Protein AF-0000000084928001 (afdb_homodimer)

Structure (mmCIF, N/CA/C/O backbone):
data_AF-0000000084928001-model_v1
#
loop_
_entity.id
_entity.type
_entity.pdbx_description
1 polymer 'Phenylacetate-coenzyme A ligase'
#
loop_
_atom_site.group_PDB
_atom_site.id
_atom_site.type_symbol
_atom_site.label_atom_id
_atom_site.label_alt_id
_atom_site.label_comp_id
_atom_site.label_asym_id
_atom_site.label_entity_id
_atom_site.label_seq_id
_atom_site.pdbx_PDB_ins_code
_atom_site.Cartn_x
_atom_site.Cartn_y
_atom_site.Cartn_z
_atom_site.occupancy
_atom_site.B_iso_or_equiv
_atom_site.auth_seq_id
_atom_site.auth_comp_id
_atom_site.auth_asym_id
_atom_site.auth_atom_id
_atom_site.pdbx_PDB_model_num
ATOM 1 N N . MET A 1 1 ? 18.047 -21.062 4.082 1 87.44 1 MET A N 1
ATOM 2 C CA . MET A 1 1 ? 17.719 -20.922 5.5 1 87.44 1 MET A CA 1
ATOM 3 C C . MET A 1 1 ? 16.328 -21.438 5.793 1 87.44 1 MET A C 1
ATOM 5 O O . MET A 1 1 ? 15.391 -21.172 5.039 1 87.44 1 MET A O 1
ATOM 9 N N . ILE A 1 2 ? 16.281 -22.359 6.77 1 96 2 ILE A N 1
ATOM 10 C CA . ILE A 1 2 ? 14.984 -22.828 7.254 1 96 2 ILE A CA 1
ATOM 11 C C . ILE A 1 2 ? 14.422 -21.812 8.258 1 96 2 ILE A C 1
ATOM 13 O O . ILE A 1 2 ? 15.047 -21.547 9.289 1 96 2 ILE A O 1
ATOM 17 N N . TRP A 1 3 ? 13.297 -21.234 7.992 1 97.62 3 TRP A N 1
ATOM 18 C CA . TRP A 1 3 ? 12.695 -20.188 8.805 1 97.62 3 TRP A CA 1
ATOM 19 C C . TRP A 1 3 ? 11.898 -20.781 9.961 1 97.62 3 TRP A C 1
ATOM 21 O O . TRP A 1 3 ? 11.961 -20.266 11.086 1 97.62 3 TRP A O 1
ATOM 31 N N . SER A 1 4 ? 11.195 -21.844 9.68 1 97.44 4 SER A N 1
ATOM 32 C CA . SER A 1 4 ? 10.281 -22.438 10.641 1 97.44 4 SER A CA 1
ATOM 33 C C . SER A 1 4 ? 10.477 -23.953 10.719 1 97.44 4 SER A C 1
ATOM 35 O O . SER A 1 4 ? 10.688 -24.609 9.695 1 97.44 4 SER A O 1
ATOM 37 N N . GLU A 1 5 ? 10.266 -24.5 11.836 1 96.94 5 GLU A N 1
ATOM 38 C CA . GLU A 1 5 ? 10.375 -25.938 12.023 1 96.94 5 GLU A CA 1
ATOM 39 C C . GLU A 1 5 ? 9.297 -26.688 11.242 1 96.94 5 GLU A C 1
ATOM 41 O O . GLU A 1 5 ? 9.484 -27.844 10.883 1 96.94 5 GLU A O 1
ATOM 46 N N . TYR A 1 6 ? 8.266 -26.016 10.906 1 97.56 6 TYR A N 1
ATOM 47 C CA . TYR A 1 6 ? 7.16 -26.625 10.18 1 97.56 6 TYR A CA 1
ATOM 48 C C . TYR A 1 6 ? 7.555 -26.938 8.742 1 97.56 6 TYR A C 1
ATOM 50 O O . TYR A 1 6 ? 6.859 -27.672 8.047 1 97.56 6 TYR A O 1
ATOM 58 N N . GLU A 1 7 ? 8.672 -26.391 8.336 1 98 7 GLU A N 1
ATOM 59 C CA . GLU A 1 7 ? 9.125 -26.625 6.961 1 98 7 GLU A CA 1
ATOM 60 C C . GLU A 1 7 ? 9.883 -27.938 6.836 1 98 7 GLU A C 1
ATOM 62 O O . GLU A 1 7 ? 10.242 -28.344 5.734 1 98 7 GLU A O 1
ATOM 67 N N . LYS A 1 8 ? 10.109 -28.641 8.023 1 97.12 8 LYS A N 1
ATOM 68 C CA . LYS A 1 8 ? 10.93 -29.844 8.023 1 97.12 8 LYS A CA 1
ATOM 69 C C . LYS A 1 8 ? 10.203 -31.016 8.672 1 97.12 8 LYS A C 1
ATOM 71 O O . LYS A 1 8 ? 10.828 -31.938 9.188 1 97.12 8 LYS A O 1
ATOM 76 N N . LEU A 1 9 ? 8.953 -30.984 8.695 1 97.62 9 LEU A N 1
ATOM 77 C CA . LEU A 1 9 ? 8.172 -32.094 9.234 1 97.62 9 LEU A CA 1
ATOM 78 C C . LEU A 1 9 ? 8.227 -33.312 8.305 1 97.62 9 LEU A C 1
ATOM 80 O O . LEU A 1 9 ? 8.32 -33.156 7.082 1 97.62 9 LEU A O 1
ATOM 84 N N . ASN A 1 10 ? 8.203 -34.469 8.883 1 96.5 10 ASN A N 1
ATOM 85 C CA . ASN A 1 10 ? 8.07 -35.594 7.996 1 96.5 10 ASN A CA 1
ATOM 86 C C . ASN A 1 10 ? 6.625 -35.781 7.527 1 96.5 10 ASN A C 1
ATOM 88 O O . ASN A 1 10 ? 5.719 -35.125 8.023 1 96.5 10 ASN A O 1
ATOM 92 N N . ARG A 1 11 ? 6.449 -36.656 6.652 1 97 11 ARG A N 1
ATOM 93 C CA . ARG A 1 11 ? 5.156 -36.781 5.992 1 97 11 ARG A CA 1
ATOM 94 C C . ARG A 1 11 ? 4.066 -37.156 6.992 1 97 11 ARG A C 1
ATOM 96 O O . ARG A 1 11 ? 2.959 -36.625 6.945 1 97 11 ARG A O 1
ATOM 103 N N . LYS A 1 12 ? 4.359 -38.062 7.895 1 97.19 12 LYS A N 1
ATOM 104 C CA . LYS A 1 12 ? 3.389 -38.5 8.898 1 97.19 12 LYS A CA 1
ATOM 105 C C . LYS A 1 12 ? 2.977 -37.312 9.789 1 97.19 12 LYS A C 1
ATOM 107 O O . LYS A 1 12 ? 1.793 -37.156 10.086 1 97.19 12 LYS A O 1
ATOM 112 N N . GLN A 1 13 ? 3.961 -36.562 10.195 1 98 13 GLN A N 1
ATOM 113 C CA . GLN A 1 13 ? 3.701 -35.375 11.016 1 98 13 GLN A CA 1
ATOM 114 C C . GLN A 1 13 ? 2.816 -34.375 10.281 1 98 13 GLN A C 1
ATOM 116 O O . GLN A 1 13 ? 1.891 -33.812 10.867 1 98 13 GLN A O 1
ATOM 121 N N . TYR A 1 14 ? 3.098 -34.125 9 1 97.69 14 TYR A N 1
ATOM 122 C CA . TYR A 1 14 ? 2.268 -33.25 8.18 1 97.69 14 TYR A CA 1
ATOM 123 C C . TYR A 1 14 ? 0.829 -33.75 8.133 1 97.69 14 TYR A C 1
ATOM 125 O O . TYR A 1 14 ? -0.108 -32.969 8.359 1 97.69 14 TYR A O 1
ATOM 133 N N . GLU A 1 15 ? 0.684 -35.031 7.883 1 97.75 15 GLU A N 1
ATOM 134 C CA . GLU A 1 15 ? -0.652 -35.594 7.719 1 97.75 15 GLU A CA 1
ATOM 135 C C . GLU A 1 15 ? -1.46 -35.469 9.008 1 97.75 15 GLU A C 1
ATOM 137 O O . GLU A 1 15 ? -2.656 -35.188 8.977 1 97.75 15 GLU A O 1
ATOM 142 N N . GLU A 1 16 ? -0.803 -35.75 10.117 1 98.38 16 GLU A N 1
ATOM 143 C CA . GLU A 1 16 ? -1.472 -35.625 11.406 1 98.38 16 GLU A CA 1
ATOM 144 C C . GLU A 1 16 ? -1.896 -34.188 11.68 1 98.38 16 GLU A C 1
ATOM 146 O O . GLU A 1 16 ? -3.021 -33.938 12.109 1 98.38 16 GLU A O 1
ATOM 151 N N . LEU A 1 17 ? -0.96 -33.281 11.406 1 98.56 17 LEU A N 1
ATOM 152 C CA . LEU A 1 17 ? -1.235 -31.859 11.594 1 98.56 17 LEU A CA 1
ATOM 153 C C . LEU A 1 17 ? -2.355 -31.406 10.664 1 98.56 17 LEU A C 1
ATOM 155 O O . LEU A 1 17 ? -3.254 -30.672 11.086 1 98.56 17 LEU A O 1
ATOM 159 N N . GLN A 1 18 ? -2.287 -31.797 9.438 1 98.81 18 GLN A N 1
ATOM 160 C CA . GLN A 1 18 ? -3.279 -31.438 8.438 1 98.81 18 GLN A CA 1
ATOM 161 C C . GLN A 1 18 ? -4.664 -31.953 8.812 1 98.81 18 GLN A C 1
ATOM 163 O O . GLN A 1 18 ? -5.66 -31.25 8.672 1 98.81 18 GLN A O 1
ATOM 168 N N . LEU A 1 19 ? -4.699 -33.156 9.289 1 98.81 19 LEU A N 1
ATOM 169 C CA . LEU A 1 19 ? -5.98 -33.75 9.68 1 98.81 19 LEU A CA 1
ATOM 170 C C . LEU A 1 19 ? -6.586 -32.969 10.852 1 98.81 19 LEU A C 1
ATOM 172 O O . LEU A 1 19 ? -7.777 -32.656 10.836 1 98.81 19 LEU A O 1
ATOM 176 N N . GLU A 1 20 ? -5.785 -32.719 11.844 1 98.81 20 GLU A N 1
ATOM 177 C CA . GLU A 1 20 ? -6.25 -31.984 13.016 1 98.81 20 GLU A CA 1
ATOM 178 C C . GLU A 1 20 ? -6.828 -30.625 12.609 1 98.81 20 GLU A C 1
ATOM 180 O O . GLU A 1 20 ? -7.926 -30.266 13.039 1 98.81 20 GLU A O 1
ATOM 185 N N . ARG A 1 21 ? -6.137 -29.922 11.781 1 98.88 21 ARG A N 1
ATOM 186 C CA . ARG A 1 21 ? -6.527 -28.578 11.367 1 98.88 21 ARG A CA 1
ATOM 187 C C . ARG A 1 21 ? -7.723 -28.625 10.422 1 98.88 21 ARG A C 1
ATOM 189 O O . ARG A 1 21 ? -8.594 -27.766 10.469 1 98.88 21 ARG A O 1
ATOM 196 N N . LEU A 1 22 ? -7.75 -29.641 9.57 1 98.81 22 LEU A N 1
ATOM 197 C CA . LEU A 1 22 ? -8.883 -29.828 8.672 1 98.81 22 LEU A CA 1
ATOM 198 C C . LEU A 1 22 ? -10.172 -30.031 9.453 1 98.81 22 LEU A C 1
ATOM 200 O O . LEU A 1 22 ? -11.195 -29.422 9.156 1 98.81 22 LEU A O 1
ATOM 204 N N . LYS A 1 23 ? -10.117 -30.859 10.461 1 98.81 23 LYS A N 1
ATOM 205 C CA . LYS A 1 23 ? -11.297 -31.141 11.281 1 98.81 23 LYS A CA 1
ATOM 206 C C . LYS A 1 23 ? -11.82 -29.859 11.93 1 98.81 23 LYS A C 1
ATOM 208 O O . LYS A 1 23 ? -13.023 -29.594 11.906 1 98.81 23 LYS A O 1
ATOM 213 N N . ARG A 1 24 ? -10.93 -29.078 12.438 1 98.69 24 ARG A N 1
ATOM 214 C CA . ARG A 1 24 ? -11.312 -27.828 13.078 1 98.69 24 ARG A CA 1
ATOM 215 C C . ARG A 1 24 ? -11.945 -26.875 12.07 1 98.69 24 ARG A C 1
ATOM 217 O O . ARG A 1 24 ? -12.938 -26.203 12.375 1 98.69 24 ARG A O 1
ATOM 224 N N . THR A 1 25 ? -11.352 -26.797 10.914 1 98.81 25 THR A N 1
ATOM 225 C CA . THR A 1 25 ? -11.844 -25.891 9.883 1 98.81 25 THR A CA 1
ATOM 226 C C . THR A 1 25 ? -13.219 -26.328 9.383 1 98.81 25 THR A C 1
ATOM 228 O O . THR A 1 25 ? -14.117 -25.5 9.211 1 98.81 25 THR A O 1
ATOM 231 N N . VAL A 1 26 ? -13.383 -27.609 9.148 1 98.81 26 VAL A N 1
ATOM 232 C CA . VAL A 1 26 ? -14.656 -28.141 8.672 1 98.81 26 VAL A CA 1
ATOM 233 C C . VAL A 1 26 ? -15.758 -27.859 9.688 1 98.81 26 VAL A C 1
ATOM 235 O O . VAL A 1 26 ? -16.859 -27.453 9.328 1 98.81 26 VAL A O 1
ATOM 238 N N . GLU A 1 27 ? -15.469 -28.047 10.945 1 98.75 27 GLU A N 1
ATOM 239 C CA . GLU A 1 27 ? -16.422 -27.734 12.008 1 98.75 27 GLU A CA 1
ATOM 240 C C . GLU A 1 27 ? -16.766 -26.25 12 1 98.75 27 GLU A C 1
ATOM 242 O O . GLU A 1 27 ? -17.938 -25.875 12.102 1 98.75 27 GLU A O 1
ATOM 247 N N . ARG A 1 28 ? -15.789 -25.438 11.883 1 98.44 28 ARG A N 1
ATOM 248 C CA . ARG A 1 28 ? -15.969 -24 11.906 1 98.44 28 ARG A CA 1
ATOM 249 C C . ARG A 1 28 ? -16.875 -23.547 10.773 1 98.44 28 ARG A C 1
ATOM 251 O O . ARG A 1 28 ? -17.812 -22.766 10.992 1 98.44 28 ARG A O 1
ATOM 258 N N . VAL A 1 29 ? -16.578 -23.984 9.539 1 98.75 29 VAL A N 1
ATOM 259 C CA . VAL A 1 29 ? -17.344 -23.484 8.406 1 98.75 29 VAL A CA 1
ATOM 260 C C . VAL A 1 29 ? -18.766 -24.031 8.445 1 98.75 29 VAL A C 1
ATOM 262 O O . VAL A 1 29 ? -19.719 -23.359 8.055 1 98.75 29 VAL A O 1
ATOM 265 N N . TYR A 1 30 ? -18.922 -25.281 8.898 1 98.75 30 TYR A N 1
ATOM 266 C CA . TYR A 1 30 ? -20.266 -25.859 9.031 1 98.75 30 TYR A CA 1
ATOM 267 C C . TYR A 1 30 ? -21.094 -25.078 10.031 1 98.75 30 TYR A C 1
ATOM 269 O O . TYR A 1 30 ? -22.281 -24.828 9.797 1 98.75 30 TYR A O 1
ATOM 277 N N . GLU A 1 31 ? -20.5 -24.656 11.086 1 98.56 31 GLU A N 1
ATOM 278 C CA . GLU A 1 31 ? -21.203 -23.984 12.164 1 98.56 31 GLU A CA 1
ATOM 279 C C . GLU A 1 31 ? -21.484 -22.516 11.82 1 98.56 31 GLU A C 1
ATOM 281 O O . GLU A 1 31 ? -22.547 -21.984 12.156 1 98.56 31 GLU A O 1
ATOM 286 N N . ASN A 1 32 ? -20.578 -21.875 11.141 1 98.62 32 ASN A N 1
ATOM 287 C CA . ASN A 1 32 ? -20.625 -20.422 11.102 1 98.62 32 ASN A CA 1
ATOM 288 C C . ASN A 1 32 ? -20.953 -19.906 9.711 1 98.62 32 ASN A C 1
ATOM 290 O O . ASN A 1 32 ? -21.281 -18.734 9.539 1 98.62 32 ASN A O 1
ATOM 294 N N . VAL A 1 33 ? -20.859 -20.734 8.68 1 98.81 33 VAL A N 1
ATOM 295 C CA . VAL A 1 33 ? -21.047 -20.266 7.309 1 98.81 33 VAL A CA 1
ATOM 296 C C . VAL A 1 33 ? -22.25 -20.953 6.676 1 98.81 33 VAL A C 1
ATOM 298 O O . VAL A 1 33 ? -22.141 -22.094 6.223 1 98.81 33 VAL A O 1
ATOM 301 N N . PRO A 1 34 ? -23.344 -20.219 6.512 1 98.62 34 PRO A N 1
ATOM 302 C CA . PRO A 1 34 ? -24.562 -20.812 5.969 1 98.62 34 PRO A CA 1
ATOM 303 C C . PRO A 1 34 ? -24.344 -21.484 4.617 1 98.62 34 PRO A C 1
ATOM 305 O O . PRO A 1 34 ? -24.891 -22.562 4.363 1 98.62 34 PRO A O 1
ATOM 308 N N . PHE A 1 35 ? -23.547 -20.906 3.844 1 98.56 35 PHE A N 1
ATOM 309 C CA . PHE A 1 35 ? -23.219 -21.453 2.529 1 98.56 35 PHE A CA 1
ATOM 310 C C . PHE A 1 35 ? -22.672 -22.875 2.652 1 98.56 35 PHE A C 1
ATOM 312 O O . PHE A 1 35 ? -23.141 -23.781 1.978 1 98.56 35 PHE A O 1
ATOM 319 N N . TYR A 1 36 ? -21.719 -23.078 3.48 1 98.75 36 TYR A N 1
ATOM 320 C CA . TYR A 1 36 ? -21.078 -24.391 3.639 1 98.75 36 TYR A CA 1
ATOM 321 C C . TYR A 1 36 ? -22.016 -25.375 4.328 1 98.75 36 TYR A C 1
ATOM 323 O O . TYR A 1 36 ? -22.062 -26.547 3.969 1 98.75 36 TYR A O 1
ATOM 331 N N . ARG A 1 37 ? -22.719 -24.859 5.328 1 98.69 37 ARG A N 1
ATOM 332 C CA . ARG A 1 37 ? -23.688 -25.734 5.98 1 98.69 37 ARG A CA 1
ATOM 333 C C . ARG A 1 37 ? -24.672 -26.312 4.965 1 98.69 37 ARG A C 1
ATOM 335 O O . ARG A 1 37 ? -24.906 -27.531 4.953 1 98.69 37 ARG A O 1
ATOM 342 N N . LYS A 1 38 ? -25.188 -25.453 4.148 1 98.56 38 LYS A N 1
ATOM 343 C CA . LYS A 1 38 ? -26.141 -25.891 3.125 1 98.56 38 LYS A CA 1
ATOM 344 C C . LYS A 1 38 ? -25.484 -26.891 2.164 1 98.56 38 LYS A C 1
ATOM 346 O O . LYS A 1 38 ? -26.062 -27.938 1.869 1 98.56 38 LYS A O 1
ATOM 351 N N . LYS A 1 39 ? -24.297 -26.609 1.684 1 98.12 39 LYS A N 1
ATOM 352 C CA . LYS A 1 39 ? -23.609 -27.453 0.721 1 98.12 39 LYS A CA 1
ATOM 353 C C . LYS A 1 39 ? -23.297 -28.828 1.313 1 98.12 39 LYS A C 1
ATOM 355 O O . LYS A 1 39 ? -23.406 -29.844 0.623 1 98.12 39 LYS A O 1
ATOM 360 N N . PHE A 1 40 ? -22.906 -28.828 2.58 1 98.56 40 PHE A N 1
ATOM 361 C CA . PHE A 1 40 ? -22.609 -30.078 3.264 1 98.56 40 PHE A CA 1
ATOM 362 C C . PHE A 1 40 ? -23.875 -30.906 3.436 1 98.56 40 PHE A C 1
ATOM 364 O O . PHE A 1 40 ? -23.891 -32.094 3.131 1 98.56 40 PHE A O 1
ATOM 371 N N . ASP A 1 41 ? -24.938 -30.281 3.854 1 98.44 41 ASP A N 1
ATOM 372 C CA . ASP A 1 41 ? -26.188 -30.969 4.098 1 98.44 41 ASP A CA 1
ATOM 373 C C . ASP A 1 41 ? -26.75 -31.562 2.807 1 98.44 41 ASP A C 1
ATOM 375 O O . ASP A 1 41 ? -27.328 -32.656 2.814 1 98.44 41 ASP A O 1
ATOM 379 N N . GLU A 1 42 ? -26.625 -30.859 1.791 1 98.25 42 GLU A N 1
ATOM 380 C CA . GLU A 1 42 ? -27.141 -31.281 0.498 1 98.25 42 GLU A CA 1
ATOM 381 C C . GLU A 1 42 ? -26.516 -32.594 0.063 1 98.25 42 GLU A C 1
ATOM 383 O O . GLU A 1 42 ? -27.156 -33.406 -0.631 1 98.25 42 GLU A O 1
ATOM 388 N N . ILE A 1 43 ? -25.297 -32.875 0.526 1 97.69 43 ILE A N 1
ATOM 389 C CA . ILE A 1 43 ? -24.625 -34.094 0.097 1 97.69 43 ILE A CA 1
ATOM 390 C C . ILE A 1 43 ? -24.531 -35.062 1.272 1 97.69 43 ILE A C 1
ATOM 392 O O . ILE A 1 43 ? -23.812 -36.094 1.194 1 97.69 43 ILE A O 1
ATOM 396 N N . GLY A 1 44 ? -25.078 -34.688 2.318 1 97.88 44 GLY A N 1
ATOM 397 C CA . GLY A 1 44 ? -25.172 -35.594 3.467 1 97.88 44 GLY A CA 1
ATOM 398 C C . GLY A 1 44 ? -23.875 -35.719 4.227 1 97.88 44 GLY A C 1
ATOM 399 O O . GLY A 1 44 ? -23.562 -36.781 4.762 1 97.88 44 GLY A O 1
ATOM 400 N N . VAL A 1 45 ? -23.094 -34.719 4.254 1 98.25 45 VAL A N 1
ATOM 401 C CA . VAL A 1 45 ? -21.812 -34.75 4.953 1 98.25 45 VAL A CA 1
ATOM 402 C C . VAL A 1 45 ? -21.875 -33.875 6.199 1 98.25 45 VAL A C 1
ATOM 404 O O . VAL A 1 45 ? -22.453 -32.781 6.168 1 98.25 45 VAL A O 1
ATOM 407 N N . LYS A 1 46 ? -21.359 -34.375 7.277 1 98.44 46 LYS A N 1
ATOM 408 C CA . LYS A 1 46 ? -21.219 -33.656 8.539 1 98.44 46 LYS A CA 1
ATOM 409 C C . LYS A 1 46 ? -19.766 -33.625 8.984 1 98.44 46 LYS A C 1
ATOM 411 O O . LYS A 1 46 ? -18.953 -34.438 8.547 1 98.44 46 LYS A O 1
ATOM 416 N N . PRO A 1 47 ? -19.406 -32.688 9.859 1 98.56 47 PRO A N 1
ATOM 417 C CA . PRO A 1 47 ? -18.016 -32.562 10.289 1 98.56 47 PRO A CA 1
ATOM 418 C C . PRO A 1 47 ? -17.453 -33.844 10.859 1 98.56 47 PRO A C 1
ATOM 420 O O . PRO A 1 47 ? -16.281 -34.188 10.625 1 98.56 47 PRO A O 1
ATOM 423 N N . HIS A 1 48 ? -18.266 -34.594 11.523 1 97.94 48 HIS A N 1
ATOM 424 C CA . HIS A 1 48 ? -17.781 -35.781 12.195 1 97.94 48 HIS A CA 1
ATOM 425 C C . HIS A 1 48 ? -17.469 -36.875 11.195 1 97.94 48 HIS A C 1
ATOM 427 O O . HIS A 1 48 ? -16.859 -37.906 11.547 1 97.94 48 HIS A O 1
ATOM 433 N N . HIS A 1 49 ? -17.891 -36.781 9.938 1 98.31 49 HIS A N 1
ATOM 434 C CA . HIS A 1 49 ? -17.578 -37.75 8.898 1 98.31 49 HIS A CA 1
ATOM 435 C C . HIS A 1 49 ? -16.109 -37.688 8.5 1 98.31 49 HIS A C 1
ATOM 437 O O . HIS A 1 49 ? -15.594 -38.594 7.863 1 98.31 49 HIS A O 1
ATOM 443 N N . ILE A 1 50 ? -15.398 -36.562 8.844 1 98.56 50 ILE A N 1
ATOM 444 C CA . ILE A 1 50 ? -13.969 -36.406 8.562 1 98.56 50 ILE A CA 1
ATOM 445 C C . ILE A 1 50 ? -13.164 -37.094 9.664 1 98.56 50 ILE A C 1
ATOM 447 O O . ILE A 1 50 ? -12.977 -36.531 10.75 1 98.56 50 ILE A O 1
ATOM 451 N N . LYS A 1 51 ? -12.672 -38.25 9.344 1 98.19 51 LYS A N 1
ATOM 452 C CA . LYS A 1 51 ? -11.914 -39.031 10.312 1 98.19 51 LYS A CA 1
ATOM 453 C C . LYS A 1 51 ? -10.445 -39.156 9.906 1 98.19 51 LYS A C 1
ATOM 455 O O . LYS A 1 51 ? -9.57 -39.219 10.766 1 98.19 51 LYS A O 1
ATOM 460 N N . THR A 1 52 ? -10.25 -39.25 8.641 1 97.56 52 THR A N 1
ATOM 461 C CA . THR A 1 52 ? -8.914 -39.281 8.07 1 97.56 52 THR A CA 1
ATOM 462 C C . THR A 1 52 ? -8.742 -38.188 7.031 1 97.56 52 THR A C 1
ATOM 464 O O . THR A 1 52 ? -9.711 -37.531 6.633 1 97.56 52 THR A O 1
ATOM 467 N N . LEU A 1 53 ? -7.555 -37.938 6.676 1 97 53 LEU A N 1
ATOM 468 C CA . LEU A 1 53 ? -7.27 -36.875 5.695 1 97 53 LEU A CA 1
ATOM 469 C C . LEU A 1 53 ? -7.922 -37.219 4.355 1 97 53 LEU A C 1
ATOM 471 O O . LEU A 1 53 ? -8.352 -36.312 3.639 1 97 53 LEU A O 1
ATOM 475 N N . ARG A 1 54 ? -8.031 -38.5 3.998 1 95.12 54 ARG A N 1
ATOM 476 C CA . ARG A 1 54 ? -8.617 -38.938 2.734 1 95.12 54 ARG A CA 1
ATOM 477 C C . ARG A 1 54 ? -10.094 -38.562 2.652 1 95.12 54 ARG A C 1
ATOM 479 O O . ARG A 1 54 ? -10.656 -38.469 1.56 1 95.12 54 ARG A O 1
ATOM 486 N N . ASP A 1 55 ? -10.711 -38.375 3.789 1 97.75 55 ASP A N 1
ATOM 487 C CA . ASP A 1 55 ? -12.141 -38.062 3.844 1 97.75 55 ASP A CA 1
ATOM 488 C C . ASP A 1 55 ? -12.422 -36.656 3.307 1 97.75 55 ASP A C 1
ATOM 490 O O . ASP A 1 55 ? -13.578 -36.281 3.113 1 97.75 55 ASP A O 1
ATOM 494 N N . ILE A 1 56 ? -11.336 -35.906 2.992 1 97.94 56 ILE A N 1
ATOM 495 C CA . ILE A 1 56 ? -11.523 -34.594 2.408 1 97.94 56 ILE A CA 1
ATOM 496 C C . ILE A 1 56 ? -12.289 -34.719 1.089 1 97.94 56 ILE A C 1
ATOM 498 O O . ILE A 1 56 ? -13.008 -33.781 0.695 1 97.94 56 ILE A O 1
ATOM 502 N N . ARG A 1 57 ? -12.18 -35.875 0.45 1 96.19 57 ARG A N 1
ATOM 503 C CA . ARG A 1 57 ? -12.82 -36.094 -0.837 1 96.19 57 ARG A CA 1
ATOM 504 C C . ARG A 1 57 ? -14.344 -36.062 -0.703 1 96.19 57 ARG A C 1
ATOM 506 O O . ARG A 1 57 ? -15.055 -35.938 -1.7 1 96.19 57 ARG A O 1
ATOM 513 N N . LEU A 1 58 ? -14.836 -36.219 0.527 1 97.06 58 LEU A N 1
ATOM 514 C CA . LEU A 1 58 ? -16.281 -36.188 0.775 1 97.06 58 LEU A CA 1
ATOM 515 C C . LEU A 1 58 ? -16.812 -34.75 0.709 1 97.06 58 LEU A C 1
ATOM 517 O O . LEU A 1 58 ? -18.016 -34.562 0.574 1 97.06 58 LEU A O 1
ATOM 521 N N . LEU A 1 59 ? -15.945 -33.812 0.903 1 98.56 59 LEU A N 1
ATOM 522 C CA . LEU A 1 59 ? -16.344 -32.438 0.968 1 98.56 59 LEU A CA 1
ATOM 523 C C . LEU A 1 59 ? -16.547 -31.844 -0.431 1 98.56 59 LEU A C 1
ATOM 525 O O . LEU A 1 59 ? -15.852 -32.25 -1.372 1 98.56 59 LEU A O 1
ATOM 529 N N . PRO A 1 60 ? -17.469 -30.953 -0.591 1 98.12 60 PRO A N 1
ATOM 530 C CA . PRO A 1 60 ? -17.719 -30.359 -1.9 1 98.12 60 PRO A CA 1
ATOM 531 C C . PRO A 1 60 ? -16.641 -29.359 -2.309 1 98.12 60 PRO A C 1
ATOM 533 O O . PRO A 1 60 ? -15.875 -28.875 -1.458 1 98.12 60 PRO A O 1
ATOM 536 N N . PHE A 1 61 ? -16.578 -29.047 -3.58 1 98.62 61 PHE A N 1
ATOM 537 C CA . PHE A 1 61 ? -15.695 -28 -4.082 1 98.62 61 PHE A CA 1
ATOM 538 C C . PHE A 1 61 ? -16.281 -26.625 -3.816 1 98.62 61 PHE A C 1
ATOM 540 O O . PHE A 1 61 ? -17.5 -26.469 -3.703 1 98.62 61 PHE A O 1
ATOM 547 N N . THR A 1 62 ? -15.484 -25.688 -3.627 1 98.69 62 THR A N 1
ATOM 548 C CA . THR A 1 62 ? -15.812 -24.266 -3.666 1 98.69 62 THR A CA 1
ATOM 549 C C . THR A 1 62 ? -15.242 -23.625 -4.922 1 98.69 62 THR A C 1
ATOM 551 O O . THR A 1 62 ? -14.094 -23.891 -5.297 1 98.69 62 THR A O 1
ATOM 554 N N . THR A 1 63 ? -16.016 -22.781 -5.598 1 96.81 63 THR A N 1
ATOM 555 C CA . THR A 1 63 ? -15.578 -22.141 -6.84 1 96.81 63 THR A CA 1
ATOM 556 C C . THR A 1 63 ? -15.602 -20.625 -6.707 1 96.81 63 THR A C 1
ATOM 558 O O . THR A 1 63 ? -16.125 -20.094 -5.73 1 96.81 63 THR A O 1
ATOM 561 N N . LYS A 1 64 ? -15.039 -20.016 -7.652 1 93.62 64 LYS A N 1
ATOM 562 C CA . LYS A 1 64 ? -15.047 -18.562 -7.688 1 93.62 64 LYS A CA 1
ATOM 563 C C . LYS A 1 64 ? -16.469 -18.016 -7.77 1 93.62 64 LYS A C 1
ATOM 565 O O . LYS A 1 64 ? -16.781 -16.984 -7.191 1 93.62 64 LYS A O 1
ATOM 570 N N . ASP A 1 65 ? -17.297 -18.656 -8.492 1 93 65 ASP A N 1
ATOM 571 C CA . ASP A 1 65 ? -18.703 -18.25 -8.594 1 93 65 ASP A CA 1
ATOM 572 C C . ASP A 1 65 ? -19.391 -18.297 -7.227 1 93 65 ASP A C 1
ATOM 574 O O . ASP A 1 65 ? -20.234 -17.469 -6.922 1 93 65 ASP A O 1
ATOM 578 N N . ASP A 1 66 ? -19.016 -19.312 -6.461 1 96.69 66 ASP A N 1
ATOM 579 C CA . ASP A 1 66 ? -19.531 -19.359 -5.102 1 96.69 66 ASP A CA 1
ATOM 580 C C . ASP A 1 66 ? -19.172 -18.109 -4.316 1 96.69 66 ASP A C 1
ATOM 582 O O . ASP A 1 66 ? -19.984 -17.578 -3.557 1 96.69 66 ASP A O 1
ATOM 586 N N . LEU A 1 67 ? -17.953 -17.672 -4.484 1 96.5 67 LEU A N 1
ATOM 587 C CA . LEU A 1 67 ? -17.5 -16.453 -3.805 1 96.5 67 LEU A CA 1
ATOM 588 C C . LEU A 1 67 ? -18.312 -15.25 -4.273 1 96.5 67 LEU A C 1
ATOM 590 O O . LEU A 1 67 ? -18.75 -14.438 -3.461 1 96.5 67 LEU A O 1
ATOM 594 N N . ARG A 1 68 ? -18.516 -15.164 -5.535 1 92.38 68 ARG A N 1
ATOM 595 C CA . ARG A 1 68 ? -19.266 -14.039 -6.105 1 92.38 68 ARG A CA 1
ATOM 596 C C . ARG A 1 68 ? -20.703 -14.031 -5.617 1 92.38 68 ARG A C 1
ATOM 598 O O . ARG A 1 68 ? -21.266 -12.969 -5.336 1 92.38 68 ARG A O 1
ATOM 605 N N . GLU A 1 69 ? -21.281 -15.18 -5.512 1 94.31 69 GLU A N 1
ATOM 606 C CA . GLU A 1 69 ? -22.672 -15.32 -5.105 1 94.31 69 GLU A CA 1
ATOM 607 C C . GLU A 1 69 ? -22.859 -14.969 -3.631 1 94.31 69 GLU A C 1
ATOM 609 O O . GLU A 1 69 ? -23.969 -14.727 -3.18 1 94.31 69 GLU A O 1
ATOM 614 N N . ASN A 1 70 ? -21.766 -14.961 -2.902 1 96.5 70 ASN A N 1
ATOM 615 C CA . ASN A 1 70 ? -21.828 -14.672 -1.475 1 96.5 70 ASN A CA 1
ATOM 616 C C . ASN A 1 70 ? -21.172 -13.336 -1.142 1 96.5 70 ASN A C 1
ATOM 618 O O . ASN A 1 70 ? -20.781 -13.102 0.002 1 96.5 70 ASN A O 1
ATOM 622 N N . TYR A 1 71 ? -21.078 -12.523 -2.178 1 94.81 71 TYR A N 1
ATOM 623 C CA . TYR A 1 71 ? -20.531 -11.18 -2.049 1 94.81 71 TYR A CA 1
ATOM 624 C C . TYR A 1 71 ? -21.422 -10.32 -1.145 1 94.81 71 TYR A C 1
ATOM 626 O O . TYR A 1 71 ? -22.641 -10.336 -1.271 1 94.81 71 TYR A O 1
ATOM 634 N N . PRO A 1 72 ? -20.766 -9.539 -0.227 1 95.69 72 PRO A N 1
ATOM 635 C CA . PRO A 1 72 ? -19.344 -9.398 0.013 1 95.69 72 PRO A CA 1
ATOM 636 C C . PRO A 1 72 ? -18.844 -10.266 1.167 1 95.69 72 PRO A C 1
ATOM 638 O O . PRO A 1 72 ? -17.656 -10.625 1.208 1 95.69 72 PRO A O 1
ATOM 641 N N . TYR A 1 73 ? -19.781 -10.664 2.176 1 97.56 73 TYR A N 1
ATOM 642 C CA . TYR A 1 73 ? -19.234 -11.219 3.412 1 97.56 73 TYR A CA 1
ATOM 643 C C . TYR A 1 73 ? -19.875 -12.57 3.721 1 97.56 73 TYR A C 1
ATOM 645 O O . TYR A 1 73 ? -19.641 -13.141 4.793 1 97.56 73 TYR A O 1
ATOM 653 N N . GLY A 1 74 ? -20.547 -13.125 2.75 1 97.81 74 GLY A N 1
ATOM 654 C CA . GLY A 1 74 ? -21.344 -14.32 2.986 1 97.81 74 GLY A CA 1
ATOM 655 C C . GLY A 1 74 ? -20.516 -15.531 3.322 1 97.81 74 GLY A C 1
ATOM 656 O O . GLY A 1 74 ? -21.031 -16.516 3.854 1 97.81 74 GLY A O 1
ATOM 657 N N . LEU A 1 75 ? -19.219 -15.477 3.059 1 98.38 75 LEU A N 1
ATOM 658 C CA . LEU A 1 75 ? -18.359 -16.625 3.295 1 98.38 75 LEU A CA 1
ATOM 659 C C . LEU A 1 75 ? -17.484 -16.422 4.516 1 98.38 75 LEU A C 1
ATOM 661 O O . LEU A 1 75 ? -16.641 -17.266 4.84 1 98.38 75 LEU A O 1
ATOM 665 N N . PHE A 1 76 ? -17.625 -15.289 5.18 1 98.62 76 PHE A N 1
ATOM 666 C CA . PHE A 1 76 ? -16.859 -15.07 6.398 1 98.62 76 PHE A CA 1
ATOM 667 C C . PHE A 1 76 ? -17.297 -16.016 7.504 1 98.62 76 PHE A C 1
ATOM 669 O O . PHE A 1 76 ? -18.5 -16.234 7.688 1 98.62 76 PHE A O 1
ATOM 676 N N . SER A 1 77 ? -16.359 -16.578 8.195 1 98.75 77 SER A N 1
ATOM 677 C CA . SER A 1 77 ? -16.688 -17.547 9.25 1 98.75 77 SER A CA 1
ATOM 678 C C . SER A 1 77 ? -16.609 -16.891 10.625 1 98.75 77 SER A C 1
ATOM 680 O O . SER A 1 77 ? -16.703 -17.578 11.648 1 98.75 77 SER A O 1
ATOM 682 N N . VAL A 1 78 ? -16.328 -15.609 10.742 1 98.31 78 VAL A N 1
ATOM 683 C CA . VAL A 1 78 ? -16.312 -14.812 11.961 1 98.31 78 VAL A CA 1
ATOM 684 C C . VAL A 1 78 ? -17.078 -13.516 11.734 1 98.31 78 VAL A C 1
ATOM 686 O O . VAL A 1 78 ? -17.297 -13.102 10.586 1 98.31 78 VAL A O 1
ATOM 689 N N . PRO A 1 79 ? -17.531 -12.938 12.82 1 97.06 79 PRO A N 1
ATOM 690 C CA . PRO A 1 79 ? -18.172 -11.625 12.656 1 97.06 79 PRO A CA 1
ATOM 691 C C . PRO A 1 79 ? -17.219 -10.578 12.086 1 97.06 79 PRO A C 1
ATOM 693 O O . PRO A 1 79 ? -16 -10.672 12.281 1 97.06 79 PRO A O 1
ATOM 696 N N . LEU A 1 80 ? -17.734 -9.641 11.422 1 96.06 80 LEU A N 1
ATOM 697 C CA . LEU A 1 80 ? -16.953 -8.586 10.781 1 96.06 80 LEU A CA 1
ATOM 698 C C . LEU A 1 80 ? -16.078 -7.879 11.805 1 96.06 80 LEU A C 1
ATOM 700 O O . LEU A 1 80 ? -14.969 -7.438 11.477 1 96.06 80 LEU A O 1
ATOM 704 N N . SER A 1 81 ? -16.469 -7.824 13.031 1 95.5 81 SER A N 1
ATOM 705 C CA . SER A 1 81 ? -15.727 -7.148 14.094 1 95.5 81 SER A CA 1
ATOM 706 C C . SER A 1 81 ? -14.398 -7.844 14.367 1 95.5 81 SER A C 1
ATOM 708 O O . SER A 1 81 ? -13.516 -7.277 15.016 1 95.5 81 SER A O 1
ATOM 710 N N . LYS A 1 82 ? -14.266 -9.062 13.836 1 97.75 82 LYS A N 1
ATOM 711 C CA . LYS A 1 82 ? -13.023 -9.805 14.031 1 97.75 82 LYS A CA 1
ATOM 712 C C . LYS A 1 82 ? -12.117 -9.703 12.805 1 97.75 82 LYS A C 1
ATOM 714 O O . LYS A 1 82 ? -10.977 -10.164 12.836 1 97.75 82 LYS A O 1
ATOM 719 N N . ILE A 1 83 ? -12.672 -9.102 11.734 1 98.44 83 ILE A N 1
ATOM 720 C CA . ILE A 1 83 ? -11.898 -8.898 10.508 1 98.44 83 ILE A CA 1
ATOM 721 C C . ILE A 1 83 ? -11.109 -7.59 10.602 1 98.44 83 ILE A C 1
ATOM 723 O O . ILE A 1 83 ? -11.688 -6.531 10.867 1 98.44 83 ILE A O 1
ATOM 727 N N . VAL A 1 84 ? -9.805 -7.613 10.32 1 98.44 84 VAL A N 1
ATOM 728 C CA . VAL A 1 84 ? -9 -6.41 10.469 1 98.44 84 VAL A CA 1
ATOM 729 C C . VAL A 1 84 ? -8.555 -5.91 9.094 1 98.44 84 VAL A C 1
ATOM 731 O O . VAL A 1 84 ? -8.07 -4.781 8.961 1 98.44 84 VAL A O 1
ATOM 734 N N . ARG A 1 85 ? -8.719 -6.781 8.086 1 98.44 85 ARG A N 1
ATOM 735 C CA . ARG A 1 85 ? -8.305 -6.41 6.73 1 98.44 85 ARG A CA 1
ATOM 736 C C . ARG A 1 85 ? -9.234 -7.023 5.688 1 98.44 85 ARG A C 1
ATOM 738 O O . ARG A 1 85 ? -9.672 -8.164 5.84 1 98.44 85 ARG A O 1
ATOM 745 N N . ILE A 1 86 ? -9.586 -6.266 4.707 1 98.5 86 ILE A N 1
ATOM 746 C CA . ILE A 1 86 ? -10.383 -6.754 3.59 1 98.5 86 ILE A CA 1
ATOM 747 C C . ILE A 1 86 ? -9.664 -6.461 2.275 1 98.5 86 ILE A C 1
ATOM 749 O O . ILE A 1 86 ? -9.164 -5.352 2.068 1 98.5 86 ILE A O 1
ATOM 753 N N . HIS A 1 87 ? -9.484 -7.398 1.473 1 97.88 87 HIS A N 1
ATOM 754 C CA . HIS A 1 87 ? -8.992 -7.258 0.106 1 97.88 87 HIS A CA 1
ATOM 755 C C . HIS A 1 87 ? -10.023 -7.75 -0.903 1 97.88 87 HIS A C 1
ATOM 757 O O . HIS A 1 87 ? -11.039 -8.344 -0.524 1 97.88 87 HIS A O 1
ATOM 763 N N . ALA A 1 88 ? -9.797 -7.402 -2.141 1 94.06 88 ALA A N 1
ATOM 764 C CA . ALA A 1 88 ? -10.727 -7.809 -3.195 1 94.06 88 ALA A CA 1
ATOM 765 C C . ALA A 1 88 ? -10 -7.941 -4.535 1 94.06 88 ALA A C 1
ATOM 767 O O . ALA A 1 88 ? -8.945 -7.348 -4.738 1 94.06 88 ALA A O 1
ATOM 768 N N . SER A 1 89 ? -10.578 -8.805 -5.352 1 81.62 89 SER A N 1
ATOM 769 C CA . SER A 1 89 ? -10.023 -8.938 -6.695 1 81.62 89 SER A CA 1
ATOM 770 C C . SER A 1 89 ? -10.32 -7.699 -7.539 1 81.62 89 SER A C 1
ATOM 772 O O . SER A 1 89 ? -11.227 -6.926 -7.215 1 81.62 89 SER A O 1
ATOM 774 N N . SER A 1 90 ? -9.477 -7.328 -8.43 1 61.94 90 SER A N 1
ATOM 775 C CA . SER A 1 90 ? -9.664 -6.184 -9.32 1 61.94 90 SER A CA 1
ATOM 776 C C . SER A 1 90 ? -10.797 -6.434 -10.305 1 61.94 90 SER A C 1
ATOM 778 O O . SER A 1 90 ? -11.172 -5.543 -11.07 1 61.94 90 SER A O 1
ATOM 780 N N . GLY A 1 91 ? -11.836 -7.051 -10.109 1 55.59 91 GLY A N 1
ATOM 781 C CA . GLY A 1 91 ? -12.961 -7.551 -10.891 1 55.59 91 GLY A CA 1
ATOM 782 C C . GLY A 1 91 ? -13 -6.988 -12.297 1 55.59 91 GLY A C 1
ATOM 783 O O . GLY A 1 91 ? -13.18 -5.785 -12.484 1 55.59 91 GLY A O 1
ATOM 784 N N . THR A 1 92 ? -12.242 -7.441 -13.336 1 49.84 92 THR A N 1
ATOM 785 C CA . THR A 1 92 ? -12.453 -6.977 -14.703 1 49.84 92 THR A CA 1
ATOM 786 C C . THR A 1 92 ? -13.891 -7.227 -15.141 1 49.84 92 THR A C 1
ATOM 788 O O . THR A 1 92 ? -14.445 -6.465 -15.938 1 49.84 92 THR A O 1
ATOM 791 N N . THR A 1 93 ? -14.453 -8.477 -14.781 1 52.5 93 THR A N 1
ATOM 792 C CA . THR A 1 93 ? -15.781 -8.914 -15.195 1 52.5 93 THR A CA 1
ATOM 793 C C . THR A 1 93 ? -16.641 -9.25 -13.984 1 52.5 93 THR A C 1
ATOM 795 O O . THR A 1 93 ? -16.266 -10.078 -13.156 1 52.5 93 THR A O 1
ATOM 798 N N . GLY A 1 94 ? -17.547 -8.258 -13.484 1 64 94 GLY A N 1
ATOM 799 C CA . GLY A 1 94 ? -18.547 -8.547 -12.453 1 64 94 GLY A CA 1
ATOM 800 C C . GLY A 1 94 ? -18.125 -8.078 -11.078 1 64 94 GLY A C 1
ATOM 801 O O . GLY A 1 94 ? -17.219 -7.254 -10.938 1 64 94 GLY A O 1
ATOM 802 N N . LYS A 1 95 ? -18.797 -8.586 -10.023 1 77.81 95 LYS A N 1
ATOM 803 C CA . LYS A 1 95 ? -18.484 -8.211 -8.648 1 77.81 95 LYS A CA 1
ATOM 804 C C . LYS A 1 95 ? -17.172 -8.836 -8.203 1 77.81 95 LYS A C 1
ATOM 806 O O . LYS A 1 95 ? -16.875 -9.984 -8.531 1 77.81 95 LYS A O 1
ATOM 811 N N . PRO A 1 96 ? -16.375 -8.086 -7.566 1 85.12 96 PRO A N 1
ATOM 812 C CA . PRO A 1 96 ? -15.094 -8.617 -7.102 1 85.12 96 PRO A CA 1
ATOM 813 C C . PRO A 1 96 ? -15.25 -9.688 -6.027 1 85.12 96 PRO A C 1
ATOM 815 O O . PRO A 1 96 ? -16.297 -9.766 -5.383 1 85.12 96 PRO A O 1
ATOM 818 N N . THR A 1 97 ? -14.344 -10.617 -5.98 1 91.81 97 THR A N 1
ATOM 819 C CA . THR A 1 97 ? -14.273 -11.516 -4.832 1 91.81 97 THR A CA 1
ATOM 820 C C . THR A 1 97 ? -13.664 -10.812 -3.627 1 91.81 97 THR A C 1
ATOM 822 O O . THR A 1 97 ? -12.648 -10.125 -3.756 1 91.81 97 THR A O 1
ATOM 825 N N . VAL A 1 98 ? -14.32 -10.945 -2.521 1 96.38 98 VAL A N 1
ATOM 826 C CA . VAL A 1 98 ? -13.898 -10.266 -1.301 1 96.38 98 VAL A CA 1
ATOM 827 C C . VAL A 1 98 ? -13.305 -11.273 -0.323 1 96.38 98 VAL A C 1
ATOM 829 O O . VAL A 1 98 ? -13.836 -12.375 -0.156 1 96.38 98 VAL A O 1
ATOM 832 N N . VAL A 1 99 ? -12.18 -10.922 0.228 1 97.94 99 VAL A N 1
ATOM 833 C CA . VAL A 1 99 ? -11.555 -11.789 1.222 1 97.94 99 VAL A CA 1
ATOM 834 C C . VAL A 1 99 ? -11.289 -11 2.5 1 97.94 99 VAL A C 1
ATOM 836 O O . VAL A 1 99 ? -10.961 -9.805 2.443 1 97.94 99 VAL A O 1
ATOM 839 N N . GLY A 1 100 ? -11.43 -11.625 3.639 1 98.44 100 GLY A N 1
ATOM 840 C CA . GLY A 1 100 ? -11.219 -11.016 4.938 1 98.44 100 GLY A CA 1
ATOM 841 C C . GLY A 1 100 ? -10.188 -11.742 5.781 1 98.44 100 GLY A C 1
ATOM 842 O O . GLY A 1 100 ? -10.031 -12.961 5.664 1 98.44 100 GLY A O 1
ATOM 843 N N . TYR A 1 101 ? -9.531 -11.016 6.598 1 98.69 101 TYR A N 1
ATOM 844 C CA . TYR A 1 101 ? -8.469 -11.539 7.449 1 98.69 101 TYR A CA 1
ATOM 845 C C . TYR A 1 101 ? -8.672 -11.117 8.898 1 98.69 101 TYR A C 1
ATOM 847 O O . TYR A 1 101 ? -8.891 -9.938 9.188 1 98.69 101 TYR A O 1
ATOM 855 N N . THR A 1 102 ? -8.625 -12.062 9.789 1 98.5 102 THR A N 1
ATOM 856 C CA . THR A 1 102 ? -8.523 -11.758 11.211 1 98.5 102 THR A CA 1
ATOM 857 C C . THR A 1 102 ? -7.082 -11.406 11.586 1 98.5 102 THR A C 1
ATOM 859 O O . THR A 1 102 ? -6.176 -11.516 10.758 1 98.5 102 THR A O 1
ATOM 862 N N . LYS A 1 103 ? -6.855 -10.969 12.812 1 97.94 103 LYS A N 1
ATOM 863 C CA . LYS A 1 103 ? -5.5 -10.742 13.305 1 97.94 103 LYS A CA 1
ATOM 864 C C . LYS A 1 103 ? -4.656 -12.008 13.188 1 97.94 103 LYS A C 1
ATOM 866 O O . LYS A 1 103 ? -3.49 -11.953 12.789 1 97.94 103 LYS A O 1
ATOM 871 N N . HIS A 1 104 ? -5.258 -13.109 13.5 1 98.19 104 HIS A N 1
ATOM 872 C CA . HIS A 1 104 ? -4.586 -14.398 13.375 1 98.19 104 HIS A CA 1
ATOM 873 C C . HIS A 1 104 ? -4.203 -14.688 11.93 1 98.19 104 HIS A C 1
ATOM 875 O O . HIS A 1 104 ? -3.086 -15.141 11.656 1 98.19 104 HIS A O 1
ATOM 881 N N . ASP A 1 105 ? -5.117 -14.445 11.039 1 98.69 105 ASP A N 1
ATOM 882 C CA . ASP A 1 105 ? -4.848 -14.664 9.617 1 98.69 105 ASP A CA 1
ATOM 883 C C . ASP A 1 105 ? -3.674 -13.812 9.148 1 98.69 105 ASP A C 1
ATOM 885 O O . ASP A 1 105 ? -2.863 -14.258 8.328 1 98.69 105 ASP A O 1
ATOM 889 N N . MET A 1 106 ? -3.615 -12.578 9.672 1 98.5 106 MET A N 1
ATOM 890 C CA . MET A 1 106 ? -2.518 -11.695 9.297 1 98.5 106 MET A CA 1
ATOM 891 C C . MET A 1 106 ? -1.181 -12.258 9.766 1 98.5 106 MET A C 1
ATOM 893 O O . MET A 1 106 ? -0.173 -12.141 9.07 1 98.5 106 MET A O 1
ATOM 897 N N . GLU A 1 107 ? -1.162 -12.836 10.898 1 98.38 107 GLU A N 1
ATOM 898 C CA . GLU A 1 107 ? 0.048 -13.461 11.422 1 98.38 107 GLU A CA 1
ATOM 899 C C . GLU A 1 107 ? 0.47 -14.648 10.555 1 98.38 107 GLU A C 1
ATOM 901 O O . GLU A 1 107 ? 1.655 -14.82 10.266 1 98.38 107 GLU A O 1
ATOM 906 N N . ILE A 1 108 ? -0.498 -15.422 10.164 1 98.75 108 ILE A N 1
ATOM 907 C CA . ILE A 1 108 ? -0.22 -16.562 9.297 1 98.75 108 ILE A CA 1
ATOM 908 C C . ILE A 1 108 ? 0.34 -16.078 7.965 1 98.75 108 ILE A C 1
ATOM 910 O O . ILE A 1 108 ? 1.348 -16.594 7.477 1 98.75 108 ILE A O 1
ATOM 914 N N . TRP A 1 109 ? -0.341 -15.055 7.422 1 98.81 109 TRP A N 1
ATOM 915 C CA . TRP A 1 109 ? 0.085 -14.508 6.141 1 98.81 109 TRP A CA 1
ATOM 916 C C . TRP A 1 109 ? 1.537 -14.047 6.199 1 98.81 109 TRP A C 1
ATOM 918 O O . TRP A 1 109 ? 2.338 -14.383 5.324 1 98.81 109 TRP A O 1
ATOM 928 N N . THR A 1 110 ? 1.864 -13.328 7.223 1 98.69 110 THR A N 1
ATOM 929 C CA . THR A 1 110 ? 3.223 -12.828 7.406 1 98.69 110 THR A CA 1
ATOM 930 C C . THR A 1 110 ? 4.207 -13.984 7.547 1 98.69 110 THR A C 1
ATOM 932 O O . THR A 1 110 ? 5.277 -13.969 6.938 1 98.69 110 THR A O 1
ATOM 935 N N . GLU A 1 111 ? 3.836 -14.984 8.258 1 98.75 111 GLU A N 1
ATOM 936 C CA . GLU A 1 111 ? 4.688 -16.141 8.516 1 98.75 111 GLU A CA 1
ATOM 937 C C . GLU A 1 111 ? 4.977 -16.906 7.23 1 98.75 111 GLU A C 1
ATOM 939 O O . GLU A 1 111 ? 6.129 -17.234 6.941 1 98.75 111 GLU A O 1
ATOM 944 N N . VAL A 1 112 ? 3.984 -17.172 6.5 1 98.88 112 VAL A N 1
ATOM 945 C CA . VAL A 1 112 ? 4.168 -18.031 5.328 1 98.88 112 VAL A CA 1
ATOM 946 C C . VAL A 1 112 ? 4.949 -17.281 4.258 1 98.88 112 VAL A C 1
ATOM 948 O O . VAL A 1 112 ? 5.727 -17.875 3.506 1 98.88 112 VAL A O 1
ATOM 951 N N . VAL A 1 113 ? 4.805 -15.969 4.207 1 98.88 113 VAL A N 1
ATOM 952 C CA . VAL A 1 113 ? 5.609 -15.203 3.26 1 98.88 113 VAL A CA 1
ATOM 953 C C . VAL A 1 113 ? 7.059 -15.148 3.734 1 98.88 113 VAL A C 1
ATOM 955 O O . VAL A 1 113 ? 7.988 -15.234 2.928 1 98.88 113 VAL A O 1
ATOM 958 N N . ALA A 1 114 ? 7.254 -14.977 5.039 1 98.88 114 ALA A N 1
ATOM 959 C CA . ALA A 1 114 ? 8.617 -15.008 5.566 1 98.88 114 ALA A CA 1
ATOM 960 C C . ALA A 1 114 ? 9.312 -16.312 5.199 1 98.88 114 ALA A C 1
ATOM 962 O O . ALA A 1 114 ? 10.469 -16.297 4.77 1 98.88 114 ALA A O 1
ATOM 963 N N . ARG A 1 115 ? 8.602 -17.453 5.297 1 98.81 115 ARG A N 1
ATOM 964 C CA . ARG A 1 115 ? 9.141 -18.75 4.887 1 98.81 115 ARG A CA 1
ATOM 965 C C . ARG A 1 115 ? 9.539 -18.734 3.414 1 98.81 115 ARG A C 1
ATOM 967 O O . ARG A 1 115 ? 10.641 -19.141 3.059 1 98.81 115 ARG A O 1
ATOM 974 N N . MET A 1 116 ? 8.656 -18.234 2.65 1 98.75 116 MET A N 1
ATOM 975 C CA . MET A 1 116 ? 8.812 -18.25 1.197 1 98.75 116 MET A CA 1
ATOM 976 C C . MET A 1 116 ? 10.008 -17.406 0.768 1 98.75 116 MET A C 1
ATOM 978 O O . MET A 1 116 ? 10.852 -17.859 -0.004 1 98.75 116 MET A O 1
ATOM 982 N N . VAL A 1 117 ? 10.133 -16.203 1.343 1 98.81 117 VAL A N 1
ATOM 983 C CA . VAL A 1 117 ? 11.172 -15.297 0.859 1 98.81 117 VAL A CA 1
ATOM 984 C C . VAL A 1 117 ? 12.531 -15.727 1.394 1 98.81 117 VAL A C 1
ATOM 986 O O . VAL A 1 117 ? 13.547 -15.57 0.719 1 98.81 117 VAL A O 1
ATOM 989 N N . THR A 1 118 ? 12.594 -16.297 2.576 1 98.75 118 THR A N 1
ATOM 990 C CA . THR A 1 118 ? 13.867 -16.797 3.08 1 98.75 118 THR A CA 1
ATOM 991 C C . THR A 1 118 ? 14.305 -18.031 2.297 1 98.75 118 THR A C 1
ATOM 993 O O . THR A 1 118 ? 15.5 -18.234 2.047 1 98.75 118 THR A O 1
ATOM 996 N N . ALA A 1 119 ? 13.359 -18.875 1.895 1 98.69 119 ALA A N 1
ATOM 997 C CA . ALA A 1 119 ? 13.68 -20.016 1.042 1 98.69 119 ALA A CA 1
ATOM 998 C C . ALA A 1 119 ? 14.305 -19.547 -0.271 1 98.69 119 ALA A C 1
ATOM 1000 O O . ALA A 1 119 ? 15.219 -20.203 -0.791 1 98.69 119 ALA A O 1
ATOM 1001 N N . ALA A 1 120 ? 13.789 -18.469 -0.767 1 98.62 120 ALA A N 1
ATOM 1002 C CA . ALA A 1 120 ? 14.289 -17.938 -2.029 1 98.62 120 ALA A CA 1
ATOM 1003 C C . ALA A 1 120 ? 15.688 -17.344 -1.857 1 98.62 120 ALA A C 1
ATOM 1005 O O . ALA A 1 120 ? 16.422 -17.156 -2.836 1 98.62 120 ALA A O 1
ATOM 1006 N N . GLY A 1 121 ? 16.016 -16.906 -0.59 1 98.56 121 GLY A N 1
ATOM 1007 C CA . GLY A 1 121 ? 17.375 -16.438 -0.36 1 98.56 121 GLY A CA 1
ATOM 1008 C C . GLY A 1 121 ? 17.422 -15.062 0.294 1 98.56 121 GLY A C 1
ATOM 1009 O O . GLY A 1 121 ? 18.5 -14.516 0.516 1 98.56 121 GLY A O 1
ATOM 1010 N N . VAL A 1 122 ? 16.297 -14.484 0.688 1 98.69 122 VAL A N 1
ATOM 1011 C CA . VAL A 1 122 ? 16.266 -13.172 1.329 1 98.69 122 VAL A CA 1
ATOM 1012 C C . VAL A 1 122 ? 16.922 -13.258 2.711 1 98.69 122 VAL A C 1
ATOM 1014 O O . VAL A 1 122 ? 16.719 -14.234 3.436 1 98.69 122 VAL A O 1
ATOM 1017 N N . ARG A 1 123 ? 17.656 -12.258 3.037 1 97.75 123 ARG A N 1
ATOM 1018 C CA . ARG A 1 123 ? 18.281 -12.109 4.352 1 97.75 123 ARG A CA 1
ATOM 1019 C C . ARG A 1 123 ? 17.969 -10.742 4.949 1 97.75 123 ARG A C 1
ATOM 1021 O O . ARG A 1 123 ? 17.406 -9.875 4.273 1 97.75 123 ARG A O 1
ATOM 1028 N N . GLU A 1 124 ? 18.359 -10.539 6.246 1 96.31 124 GLU A N 1
ATOM 1029 C CA . GLU A 1 124 ? 18.016 -9.336 7 1 96.31 124 GLU A CA 1
ATOM 1030 C C . GLU A 1 124 ? 18.75 -8.109 6.445 1 96.31 124 GLU A C 1
ATOM 1032 O O . GLU A 1 124 ? 18.359 -6.973 6.715 1 96.31 124 GLU A O 1
ATOM 1037 N N . HIS A 1 125 ? 19.812 -8.25 5.648 1 96.69 125 HIS A N 1
ATOM 1038 C CA . HIS A 1 125 ? 20.562 -7.109 5.141 1 96.69 125 HIS A CA 1
ATOM 1039 C C . HIS A 1 125 ? 20.094 -6.715 3.746 1 96.69 125 HIS A C 1
ATOM 1041 O O . HIS A 1 125 ? 20.609 -5.754 3.164 1 96.69 125 HIS A O 1
ATOM 1047 N N . ASP A 1 126 ? 19.141 -7.484 3.23 1 98.56 126 ASP A N 1
ATOM 1048 C CA . ASP A 1 126 ? 18.625 -7.172 1.902 1 98.56 126 ASP A CA 1
ATOM 1049 C C . ASP A 1 126 ? 17.766 -5.902 1.929 1 98.56 126 ASP A C 1
ATOM 1051 O O . ASP A 1 126 ? 17.172 -5.57 2.955 1 98.56 126 ASP A O 1
ATOM 1055 N N . ILE A 1 127 ? 17.781 -5.184 0.831 1 98.81 127 ILE A N 1
ATOM 1056 C CA . ILE A 1 127 ? 16.906 -4.043 0.552 1 98.81 127 ILE A CA 1
ATOM 1057 C C . ILE A 1 127 ? 15.945 -4.398 -0.574 1 98.81 127 ILE A C 1
ATOM 1059 O O . ILE A 1 127 ? 16.344 -4.492 -1.737 1 98.81 127 ILE A O 1
ATOM 1063 N N . ALA A 1 128 ? 14.695 -4.555 -0.241 1 98.88 128 ALA A N 1
ATOM 1064 C CA . ALA A 1 128 ? 13.711 -5.07 -1.19 1 98.88 128 ALA A CA 1
ATOM 1065 C C . ALA A 1 128 ? 12.852 -3.941 -1.752 1 98.88 128 ALA A C 1
ATOM 1067 O O . ALA A 1 128 ? 12.148 -3.26 -1.005 1 98.88 128 ALA A O 1
ATOM 1068 N N . GLN A 1 129 ? 12.938 -3.754 -3 1 98.75 129 GLN A N 1
ATOM 1069 C CA . GLN A 1 129 ? 12.078 -2.822 -3.717 1 98.75 129 GLN A CA 1
ATOM 1070 C C . GLN A 1 129 ? 10.812 -3.518 -4.215 1 98.75 129 GLN A C 1
ATOM 1072 O O . GLN A 1 129 ? 10.883 -4.418 -5.055 1 98.75 129 GLN A O 1
ATOM 1077 N N . ILE A 1 130 ? 9.68 -3.096 -3.689 1 98.69 130 ILE A N 1
ATOM 1078 C CA . ILE A 1 130 ? 8.414 -3.707 -4.062 1 98.69 130 ILE A CA 1
ATOM 1079 C C . ILE A 1 130 ? 7.727 -2.854 -5.129 1 98.69 130 ILE A C 1
ATOM 1081 O O . ILE A 1 130 ? 7.172 -1.795 -4.824 1 98.69 130 ILE A O 1
ATOM 1085 N N . ALA A 1 131 ? 7.723 -3.395 -6.309 1 97.06 131 ALA A N 1
ATOM 1086 C CA . ALA A 1 131 ? 7.137 -2.691 -7.445 1 97.06 131 ALA A CA 1
ATOM 1087 C C . ALA A 1 131 ? 5.809 -3.322 -7.855 1 97.06 131 ALA A C 1
ATOM 1089 O O . ALA A 1 131 ? 5.402 -3.236 -9.016 1 97.06 131 ALA A O 1
ATOM 1090 N N . PHE A 1 132 ? 5.16 -4.059 -6.941 1 94.81 132 PHE A N 1
ATOM 1091 C CA . PHE A 1 132 ? 3.748 -4.418 -7.039 1 94.81 132 PHE A CA 1
ATOM 1092 C C . PHE A 1 132 ? 2.861 -3.244 -6.641 1 94.81 132 PHE A C 1
ATOM 1094 O O . PHE A 1 132 ? 3.205 -2.48 -5.734 1 94.81 132 PHE A O 1
ATOM 1101 N N . GLY A 1 133 ? 1.753 -3.152 -7.312 1 91.88 133 GLY A N 1
ATOM 1102 C CA . GLY A 1 133 ? 0.794 -2.148 -6.875 1 91.88 133 GLY A CA 1
ATOM 1103 C C . GLY A 1 133 ? 0.198 -2.447 -5.512 1 91.88 133 GLY A C 1
ATOM 1104 O O . GLY A 1 133 ? -0.114 -3.6 -5.203 1 91.88 133 GLY A O 1
ATOM 1105 N N . TYR A 1 134 ? 0.148 -1.398 -4.684 1 94.44 134 TYR A N 1
ATOM 1106 C CA . TYR A 1 134 ? -0.6 -1.494 -3.434 1 94.44 134 TYR A CA 1
ATOM 1107 C C . TYR A 1 134 ? -2.059 -1.106 -3.641 1 94.44 134 TYR A C 1
ATOM 1109 O O . TYR A 1 134 ? -2.363 -0.218 -4.438 1 94.44 134 TYR A O 1
ATOM 1117 N N . GLY A 1 135 ? -2.967 -1.661 -2.881 1 93.5 135 GLY A N 1
ATOM 1118 C CA . GLY A 1 135 ? -4.406 -1.504 -2.99 1 93.5 135 GLY A CA 1
ATOM 1119 C C . GLY A 1 135 ? -5.18 -2.705 -2.479 1 93.5 135 GLY A C 1
ATOM 1120 O O . GLY A 1 135 ? -4.82 -3.293 -1.457 1 93.5 135 GLY A O 1
ATOM 1121 N N . LEU A 1 136 ? -6.215 -2.977 -3.271 1 94.31 136 LEU A N 1
ATOM 1122 C CA . LEU A 1 136 ? -7.012 -4.141 -2.898 1 94.31 136 LEU A CA 1
ATOM 1123 C C . LEU A 1 136 ? -6.301 -5.434 -3.279 1 94.31 136 LEU A C 1
ATOM 1125 O O . LEU A 1 136 ? -6.625 -6.504 -2.76 1 94.31 136 LEU A O 1
ATOM 1129 N N . PHE A 1 137 ? -5.285 -5.277 -4.16 1 90.69 137 PHE A N 1
ATOM 1130 C CA . PHE A 1 137 ? -4.461 -6.414 -4.555 1 90.69 137 PHE A CA 1
ATOM 1131 C C . PHE A 1 137 ? -3.561 -6.848 -3.404 1 90.69 137 PHE A C 1
ATOM 1133 O O . PHE A 1 137 ? -2.975 -6.012 -2.717 1 90.69 137 PHE A O 1
ATOM 1140 N N . THR A 1 138 ? -3.361 -8.172 -3.193 1 96.31 138 THR A N 1
ATOM 1141 C CA . THR A 1 138 ? -2.709 -8.68 -1.992 1 96.31 138 THR A CA 1
ATOM 1142 C C . THR A 1 138 ? -1.203 -8.797 -2.201 1 96.31 138 THR A C 1
ATOM 1144 O O . THR A 1 138 ? -0.444 -8.914 -1.237 1 96.31 138 THR A O 1
ATOM 1147 N N . GLY A 1 139 ? -0.749 -8.766 -3.441 1 95.81 139 GLY A N 1
ATOM 1148 C CA . GLY A 1 139 ? 0.632 -9.102 -3.742 1 95.81 139 GLY A CA 1
ATOM 1149 C C . GLY A 1 139 ? 1.636 -8.25 -2.986 1 95.81 139 GLY A C 1
ATOM 1150 O O . GLY A 1 139 ? 2.488 -8.781 -2.268 1 95.81 139 GLY A O 1
ATOM 1151 N N . ALA A 1 140 ? 1.456 -6.953 -3.113 1 97.19 140 ALA A N 1
ATOM 1152 C CA . ALA A 1 140 ? 2.422 -6.027 -2.523 1 97.19 140 ALA A CA 1
ATOM 1153 C C . ALA A 1 140 ? 2.406 -6.117 -1 1 97.19 140 ALA A C 1
ATOM 1155 O O . ALA A 1 140 ? 3.459 -6.234 -0.369 1 97.19 140 ALA A O 1
ATOM 1156 N N . PHE A 1 141 ? 1.26 -6.203 -0.408 1 98.06 141 PHE A N 1
ATOM 1157 C CA . PHE A 1 141 ? 1.121 -6.211 1.043 1 98.06 141 PHE A CA 1
ATOM 1158 C C . PHE A 1 141 ? 1.694 -7.492 1.637 1 98.06 141 PHE A C 1
ATOM 1160 O O . PHE A 1 141 ? 2.35 -7.461 2.68 1 98.06 141 PHE A O 1
ATOM 1167 N N . GLY A 1 142 ? 1.368 -8.586 0.945 1 98.25 142 GLY A N 1
ATOM 1168 C CA . GLY A 1 142 ? 1.904 -9.844 1.441 1 98.25 142 GLY A CA 1
ATOM 1169 C C . GLY A 1 142 ? 3.42 -9.875 1.491 1 98.25 142 GLY A C 1
ATOM 1170 O O . GLY A 1 142 ? 4.008 -10.156 2.537 1 98.25 142 GLY A O 1
ATOM 1171 N N . LEU A 1 143 ? 4.055 -9.523 0.345 1 98.75 143 LEU A N 1
ATOM 1172 C CA . LEU A 1 143 ? 5.512 -9.516 0.287 1 98.75 143 LEU A CA 1
ATOM 1173 C C . LEU A 1 143 ? 6.09 -8.492 1.259 1 98.75 143 LEU A C 1
ATOM 1175 O O . LEU A 1 143 ? 7.094 -8.758 1.926 1 98.75 143 LEU A O 1
ATOM 1179 N N . HIS A 1 144 ? 5.426 -7.375 1.373 1 98.62 144 HIS A N 1
ATOM 1180 C CA . HIS A 1 144 ? 5.855 -6.312 2.273 1 98.62 144 HIS A CA 1
ATOM 1181 C C . HIS A 1 144 ? 5.965 -6.816 3.709 1 98.62 144 HIS A C 1
ATOM 1183 O O . HIS A 1 144 ? 7.012 -6.664 4.344 1 98.62 144 HIS A O 1
ATOM 1189 N N . GLN A 1 145 ? 4.938 -7.418 4.238 1 97.94 145 GLN A N 1
ATOM 1190 C CA . GLN A 1 145 ? 4.895 -7.848 5.633 1 97.94 145 GLN A CA 1
ATOM 1191 C C . GLN A 1 145 ? 5.906 -8.961 5.891 1 97.94 145 GLN A C 1
ATOM 1193 O O . GLN A 1 145 ? 6.562 -8.984 6.934 1 97.94 145 GLN A O 1
ATOM 1198 N N . GLY A 1 146 ? 6.008 -9.906 4.914 1 98.44 146 GLY A N 1
ATOM 1199 C CA . GLY A 1 146 ? 6.965 -10.992 5.082 1 98.44 146 GLY A CA 1
ATOM 1200 C C . GLY A 1 146 ? 8.406 -10.516 5.066 1 98.44 146 GLY A C 1
ATOM 1201 O O . GLY A 1 146 ? 9.219 -10.969 5.879 1 98.44 146 GLY A O 1
ATOM 1202 N N . LEU A 1 147 ? 8.742 -9.625 4.141 1 98.81 147 LEU A N 1
ATOM 1203 C CA . LEU A 1 147 ? 10.102 -9.102 4.023 1 98.81 147 LEU A CA 1
ATOM 1204 C C . LEU A 1 147 ? 10.492 -8.305 5.27 1 98.81 147 LEU A C 1
ATOM 1206 O O . LEU A 1 147 ? 11.609 -8.445 5.773 1 98.81 147 LEU A O 1
ATOM 1210 N N . GLU A 1 148 ? 9.57 -7.52 5.762 1 97.94 148 GLU A N 1
ATOM 1211 C CA . GLU A 1 148 ? 9.836 -6.777 6.988 1 97.94 148 GLU A CA 1
ATOM 1212 C C . GLU A 1 148 ? 10.023 -7.719 8.172 1 97.94 148 GLU A C 1
ATOM 1214 O O . GLU A 1 148 ? 10.875 -7.48 9.031 1 97.94 148 GLU A O 1
ATOM 1219 N N . LYS A 1 149 ? 9.195 -8.781 8.219 1 97.56 149 LYS A N 1
ATOM 1220 C CA . LYS A 1 149 ? 9.312 -9.773 9.289 1 97.56 149 LYS A CA 1
ATOM 1221 C C . LYS A 1 149 ? 10.703 -10.398 9.297 1 97.56 149 LYS A C 1
ATOM 1223 O O . LYS A 1 149 ? 11.273 -10.648 10.359 1 97.56 149 LYS A O 1
ATOM 1228 N N . VAL A 1 150 ? 11.25 -10.641 8.141 1 97.75 150 VAL A N 1
ATOM 1229 C CA . VAL A 1 150 ? 12.562 -11.266 8.008 1 97.75 150 VAL A CA 1
ATOM 1230 C C . VAL A 1 150 ? 13.648 -10.273 8.43 1 97.75 150 VAL A C 1
ATOM 1232 O O . VAL A 1 150 ? 14.758 -10.68 8.805 1 97.75 150 VAL A O 1
ATOM 1235 N N . GLY A 1 151 ? 13.359 -8.969 8.398 1 97.19 151 GLY A N 1
ATOM 1236 C CA . GLY A 1 151 ? 14.312 -7.941 8.789 1 97.19 151 GLY A CA 1
ATOM 1237 C C . GLY A 1 151 ? 14.891 -7.188 7.609 1 97.19 151 GLY A C 1
ATOM 1238 O O . GLY A 1 151 ? 15.742 -6.316 7.785 1 97.19 151 GLY A O 1
ATOM 1239 N N . ALA A 1 152 ? 14.438 -7.527 6.402 1 98.5 152 ALA A N 1
ATOM 1240 C CA . ALA A 1 152 ? 14.898 -6.797 5.223 1 98.5 152 ALA A CA 1
ATOM 1241 C C . ALA A 1 152 ? 14.367 -5.363 5.227 1 98.5 152 ALA A C 1
ATOM 1243 O O . ALA A 1 152 ? 13.328 -5.082 5.824 1 98.5 152 ALA A O 1
ATOM 1244 N N . THR A 1 153 ? 15.109 -4.457 4.609 1 98.75 153 THR A N 1
ATOM 1245 C CA . THR A 1 153 ? 14.633 -3.098 4.379 1 98.75 153 THR A CA 1
ATOM 1246 C C . THR A 1 153 ? 13.664 -3.059 3.201 1 98.75 153 THR A C 1
ATOM 1248 O O . THR A 1 153 ? 13.984 -3.521 2.105 1 98.75 153 THR A O 1
ATOM 1251 N N . VAL A 1 154 ? 12.508 -2.559 3.41 1 98.81 154 VAL A N 1
ATOM 1252 C CA . VAL A 1 154 ? 11.484 -2.545 2.363 1 98.81 154 VAL A CA 1
ATOM 1253 C C . VAL A 1 154 ? 11.352 -1.134 1.798 1 98.81 154 VAL A C 1
ATOM 1255 O O . VAL A 1 154 ? 11.258 -0.162 2.551 1 98.81 154 VAL A O 1
ATOM 1258 N N . ILE A 1 155 ? 11.406 -1.002 0.507 1 98.44 155 ILE A N 1
ATOM 1259 C CA . ILE A 1 155 ? 11.055 0.189 -0.258 1 98.44 155 ILE A CA 1
ATOM 1260 C C . ILE A 1 155 ? 9.703 -0.016 -0.938 1 98.44 155 ILE A C 1
ATOM 1262 O O . ILE A 1 155 ? 9.617 -0.644 -1.996 1 98.44 155 ILE A O 1
ATOM 1266 N N . PRO A 1 156 ? 8.625 0.48 -0.346 1 98.31 156 PRO A N 1
ATOM 1267 C CA . PRO A 1 156 ? 7.293 0.243 -0.898 1 98.31 156 PRO A CA 1
ATOM 1268 C C . PRO A 1 156 ? 6.918 1.243 -1.989 1 98.31 156 PRO A C 1
ATOM 1270 O O . PRO A 1 156 ? 5.93 1.971 -1.854 1 98.31 156 PRO A O 1
ATOM 1273 N N . ILE A 1 157 ? 7.527 1.146 -3.152 1 96.12 157 ILE A N 1
ATOM 1274 C CA . ILE A 1 157 ? 7.438 2.189 -4.168 1 96.12 157 ILE A CA 1
ATOM 1275 C C . ILE A 1 157 ? 6.168 1.996 -4.996 1 96.12 157 ILE A C 1
ATOM 1277 O O . ILE A 1 157 ? 5.723 2.918 -5.684 1 96.12 157 ILE A O 1
ATOM 1281 N N . SER A 1 158 ? 5.52 0.885 -4.957 1 94.56 158 SER A N 1
ATOM 1282 C CA . SER A 1 158 ? 4.336 0.555 -5.746 1 94.56 158 SER A CA 1
ATOM 1283 C C . SER A 1 158 ? 4.664 0.502 -7.234 1 94.56 158 SER A C 1
ATOM 1285 O O . SER A 1 158 ? 5.828 0.607 -7.625 1 94.56 158 SER A O 1
ATOM 1287 N N . SER A 1 159 ? 3.678 0.214 -8.023 1 89.25 159 SER A N 1
ATOM 1288 C CA . SER A 1 159 ? 3.875 0.056 -9.461 1 89.25 159 SER A CA 1
ATOM 1289 C C . SER A 1 159 ? 3.877 1.406 -10.172 1 89.25 159 SER A C 1
ATOM 1291 O O . SER A 1 159 ? 3.393 2.4 -9.625 1 89.25 159 SER A O 1
ATOM 1293 N N . GLY A 1 160 ? 4.52 1.432 -11.336 1 81.69 160 GLY A N 1
ATOM 1294 C CA . GLY A 1 160 ? 4.465 2.605 -12.195 1 81.69 160 GLY A CA 1
ATOM 1295 C C . GLY A 1 160 ? 5.664 3.52 -12.031 1 81.69 160 GLY A C 1
ATOM 1296 O O . GLY A 1 160 ? 6.625 3.178 -11.336 1 81.69 160 GLY A O 1
ATOM 1297 N N . ASN A 1 161 ? 5.648 4.621 -12.758 1 86.12 161 ASN A N 1
ATOM 1298 C CA . ASN A 1 161 ? 6.746 5.582 -12.789 1 86.12 161 ASN A CA 1
ATOM 1299 C C . ASN A 1 161 ? 8.102 4.883 -12.891 1 86.12 161 ASN A C 1
ATOM 1301 O O . ASN A 1 161 ? 8.93 4.988 -11.984 1 86.12 161 ASN A O 1
ATOM 1305 N N . THR A 1 162 ? 8.297 4.215 -13.984 1 91.12 162 THR A N 1
ATOM 1306 C CA . THR A 1 162 ? 9.43 3.312 -14.164 1 91.12 162 THR A CA 1
ATOM 1307 C C . THR A 1 162 ? 10.75 4.062 -14.016 1 91.12 162 THR A C 1
ATOM 1309 O O . THR A 1 162 ? 11.727 3.518 -13.484 1 91.12 162 THR A O 1
ATOM 1312 N N . GLU A 1 163 ? 10.766 5.316 -14.477 1 90.5 163 GLU A N 1
ATOM 1313 C CA . GLU A 1 163 ? 11.984 6.105 -14.305 1 90.5 163 GLU A CA 1
ATOM 1314 C C . GLU A 1 163 ? 12.328 6.281 -12.828 1 90.5 163 GLU A C 1
ATOM 1316 O O . GLU A 1 163 ? 13.492 6.152 -12.438 1 90.5 163 GLU A O 1
ATOM 1321 N N . LYS A 1 164 ? 11.328 6.551 -12.055 1 91 164 LYS A N 1
ATOM 1322 C CA . LYS A 1 164 ? 11.539 6.695 -10.617 1 91 164 LYS A CA 1
ATOM 1323 C C . LYS A 1 164 ? 11.969 5.375 -9.992 1 91 164 LYS A C 1
ATOM 1325 O O . LYS A 1 164 ? 12.789 5.355 -9.078 1 91 164 LYS A O 1
ATOM 1330 N N . GLN A 1 165 ? 11.391 4.297 -10.492 1 94.38 165 GLN A N 1
ATOM 1331 C CA . GLN A 1 165 ? 11.797 2.975 -10.031 1 94.38 165 GLN A CA 1
ATOM 1332 C C . GLN A 1 165 ? 13.297 2.768 -10.195 1 94.38 165 GLN A C 1
ATOM 1334 O O . GLN A 1 165 ? 13.969 2.301 -9.273 1 94.38 165 GLN A O 1
ATOM 1339 N N . LEU A 1 166 ? 13.734 3.111 -11.336 1 94.75 166 LEU A N 1
ATOM 1340 C CA . LEU A 1 166 ? 15.133 2.873 -11.664 1 94.75 166 LEU A CA 1
ATOM 1341 C C . LEU A 1 166 ? 16.047 3.797 -10.859 1 94.75 166 LEU A C 1
ATOM 1343 O O . LEU A 1 166 ? 17.109 3.381 -10.406 1 94.75 166 LEU A O 1
ATOM 1347 N N . MET A 1 167 ? 15.633 5.039 -10.672 1 92.75 167 MET A N 1
ATOM 1348 C CA . MET A 1 167 ? 16.391 5.977 -9.844 1 92.75 167 MET A CA 1
ATOM 1349 C C . MET A 1 167 ? 16.516 5.457 -8.414 1 92.75 167 MET A C 1
ATOM 1351 O O . MET A 1 167 ? 17.625 5.41 -7.871 1 92.75 167 MET A O 1
ATOM 1355 N N . VAL A 1 168 ? 15.438 5.02 -7.859 1 94.25 168 VAL A N 1
ATOM 1356 C CA . VAL A 1 168 ? 15.391 4.531 -6.488 1 94.25 168 VAL A CA 1
ATOM 1357 C C . VAL A 1 168 ? 16.219 3.252 -6.363 1 94.25 168 VAL A C 1
ATOM 1359 O O . VAL A 1 168 ? 16.953 3.076 -5.395 1 94.25 168 VAL A O 1
ATOM 1362 N N . MET A 1 169 ? 16.062 2.404 -7.328 1 96.88 169 MET A N 1
ATOM 1363 C CA . MET A 1 169 ? 16.812 1.15 -7.344 1 96.88 169 MET A CA 1
ATOM 1364 C C . MET A 1 169 ? 18.312 1.409 -7.227 1 96.88 169 MET A C 1
ATOM 1366 O O . MET A 1 169 ? 19 0.761 -6.43 1 96.88 169 MET A O 1
ATOM 1370 N N . GLN A 1 170 ? 18.781 2.377 -7.98 1 96.06 170 GLN A N 1
ATOM 1371 C CA . GLN A 1 170 ? 20.188 2.725 -7.977 1 96.06 170 GLN A CA 1
ATOM 1372 C C . GLN A 1 170 ? 20.578 3.436 -6.684 1 96.06 170 GLN A C 1
ATOM 1374 O O . GLN A 1 170 ? 21.516 3.014 -5.992 1 96.06 170 GLN A O 1
ATOM 1379 N N . ASP A 1 171 ? 19.828 4.453 -6.348 1 94.56 171 ASP A N 1
ATOM 1380 C CA . ASP A 1 171 ? 20.219 5.355 -5.266 1 94.56 171 ASP A CA 1
ATOM 1381 C C . ASP A 1 171 ? 20.094 4.664 -3.908 1 94.56 171 ASP A C 1
ATOM 1383 O O . ASP A 1 171 ? 20.906 4.91 -3.01 1 94.56 171 ASP A O 1
ATOM 1387 N N . PHE A 1 172 ? 19.062 3.816 -3.766 1 97.19 172 PHE A N 1
ATOM 1388 C CA . PHE A 1 172 ? 18.828 3.191 -2.469 1 97.19 172 PHE A CA 1
ATOM 1389 C C . PHE A 1 172 ? 19.547 1.859 -2.369 1 97.19 172 PHE A C 1
ATOM 1391 O O . PHE A 1 172 ? 19.625 1.264 -1.292 1 97.19 172 PHE A O 1
ATOM 1398 N N . GLY A 1 173 ? 20.094 1.396 -3.48 1 97.69 173 GLY A N 1
ATOM 1399 C CA . GLY A 1 173 ? 20.875 0.168 -3.471 1 97.69 173 GLY A CA 1
ATOM 1400 C C . GLY A 1 173 ? 20.016 -1.074 -3.268 1 97.69 173 GLY A C 1
ATOM 1401 O O . GLY A 1 173 ? 20.359 -1.941 -2.463 1 97.69 173 GLY A O 1
ATOM 1402 N N . ALA A 1 174 ? 18.906 -1.153 -3.998 1 98.5 174 ALA A N 1
ATOM 1403 C CA . ALA A 1 174 ? 18.031 -2.316 -3.887 1 98.5 174 ALA A CA 1
ATOM 1404 C C . ALA A 1 174 ? 18.781 -3.6 -4.25 1 98.5 174 ALA A C 1
ATOM 1406 O O . ALA A 1 174 ? 19.516 -3.639 -5.238 1 98.5 174 ALA A O 1
ATOM 1407 N N . THR A 1 175 ? 18.562 -4.645 -3.451 1 98.81 175 THR A N 1
ATOM 1408 C CA . THR A 1 175 ? 19.219 -5.926 -3.707 1 98.81 175 THR A CA 1
ATOM 1409 C C . THR A 1 175 ? 18.188 -6.98 -4.113 1 98.81 175 THR A C 1
ATOM 1411 O O . THR A 1 175 ? 18.547 -8.023 -4.668 1 98.81 175 THR A O 1
ATOM 1414 N N . VAL A 1 176 ? 16.906 -6.789 -3.82 1 98.88 176 VAL A N 1
ATOM 1415 C CA . VAL A 1 176 ? 15.797 -7.684 -4.148 1 98.88 176 VAL A CA 1
ATOM 1416 C C . VAL A 1 176 ? 14.711 -6.91 -4.902 1 98.88 176 VAL A C 1
ATOM 1418 O O . VAL A 1 176 ? 14.336 -5.809 -4.5 1 98.88 176 VAL A O 1
ATOM 1421 N N . LEU A 1 177 ? 14.242 -7.434 -5.988 1 98.75 177 LEU A N 1
ATOM 1422 C CA . LEU A 1 177 ? 13.18 -6.824 -6.773 1 98.75 177 LEU A CA 1
ATOM 1423 C C . LEU A 1 177 ? 11.914 -7.668 -6.719 1 98.75 177 LEU A C 1
ATOM 1425 O O . LEU A 1 177 ? 11.945 -8.867 -6.984 1 98.75 177 LEU A O 1
ATOM 1429 N N . VAL A 1 178 ? 10.828 -7.094 -6.34 1 98.62 178 VAL A N 1
ATOM 1430 C CA . VAL A 1 178 ? 9.508 -7.719 -6.336 1 98.62 178 VAL A CA 1
ATOM 1431 C C . VAL A 1 178 ? 8.633 -7.074 -7.406 1 98.62 178 VAL A C 1
ATOM 1433 O O . VAL A 1 178 ? 8.258 -5.906 -7.293 1 98.62 178 VAL A O 1
ATOM 1436 N N . CYS A 1 179 ? 8.273 -7.766 -8.398 1 97 179 CYS A N 1
ATOM 1437 C CA . CYS A 1 179 ? 7.367 -7.301 -9.445 1 97 179 CYS A CA 1
ATOM 1438 C C . CYS A 1 179 ? 6.957 -8.445 -10.359 1 97 179 CYS A C 1
ATOM 1440 O O . CYS A 1 179 ? 7.297 -9.602 -10.102 1 97 179 CYS A O 1
ATOM 1442 N N . THR A 1 180 ? 6.164 -8.18 -11.32 1 94.25 180 THR A N 1
ATOM 1443 C CA . THR A 1 180 ? 5.836 -9.195 -12.312 1 94.25 180 THR A CA 1
ATOM 1444 C C . THR A 1 180 ? 7.016 -9.422 -13.258 1 94.25 180 THR A C 1
ATOM 1446 O O . THR A 1 180 ? 7.816 -8.516 -13.492 1 94.25 180 THR A O 1
ATOM 1449 N N . PRO A 1 181 ? 7.121 -10.594 -13.797 1 93.12 181 PRO A N 1
ATOM 1450 C CA . PRO A 1 181 ? 8.188 -10.828 -14.781 1 93.12 181 PRO A CA 1
ATOM 1451 C C . PRO A 1 181 ? 8.125 -9.859 -15.953 1 93.12 181 PRO A C 1
ATOM 1453 O O . PRO A 1 181 ? 9.156 -9.344 -16.391 1 93.12 181 PRO A O 1
ATOM 1456 N N . SER A 1 182 ? 6.949 -9.57 -16.469 1 88.44 182 SER A N 1
ATOM 1457 C CA . SER A 1 182 ? 6.793 -8.664 -17.594 1 88.44 182 SER A CA 1
ATOM 1458 C C . SER A 1 182 ? 7.289 -7.262 -17.25 1 88.44 182 SER A C 1
ATOM 1460 O O . SER A 1 182 ? 7.879 -6.586 -18.094 1 88.44 182 SER A O 1
ATOM 1462 N N . TYR A 1 183 ? 7.047 -6.816 -16 1 92.31 183 TYR A N 1
ATOM 1463 C CA . TYR A 1 183 ? 7.48 -5.48 -15.617 1 92.31 183 TYR A CA 1
ATOM 1464 C C . TYR A 1 183 ? 9 -5.414 -15.484 1 92.31 183 TYR A C 1
ATOM 1466 O O . TYR A 1 183 ? 9.617 -4.402 -15.82 1 92.31 183 TYR A O 1
ATOM 1474 N N . ALA A 1 184 ? 9.578 -6.484 -14.969 1 95.12 184 ALA A N 1
ATOM 1475 C CA . ALA A 1 184 ? 11.031 -6.535 -14.875 1 95.12 184 ALA A CA 1
ATOM 1476 C C . ALA A 1 184 ? 11.68 -6.355 -16.25 1 95.12 184 ALA A C 1
ATOM 1478 O O . ALA A 1 184 ? 12.688 -5.656 -16.375 1 95.12 184 ALA A O 1
ATOM 1479 N N . LEU A 1 185 ? 11.109 -7.012 -17.234 1 91.56 185 LEU A N 1
ATOM 1480 C CA . LEU A 1 185 ? 11.625 -6.898 -18.594 1 91.56 185 LEU A CA 1
ATOM 1481 C C . LEU A 1 185 ? 11.422 -5.484 -19.125 1 91.56 185 LEU A C 1
ATOM 1483 O O . LEU A 1 185 ? 12.305 -4.934 -19.781 1 91.56 185 LEU A O 1
ATOM 1487 N N . TYR A 1 186 ? 10.289 -4.93 -18.812 1 90.31 186 TYR A N 1
ATOM 1488 C CA . TYR A 1 186 ? 10.016 -3.561 -19.234 1 90.31 186 TYR A CA 1
ATOM 1489 C C . TYR A 1 186 ? 10.992 -2.582 -18.594 1 90.31 186 TYR A C 1
ATOM 1491 O O . TYR A 1 186 ? 11.484 -1.661 -19.25 1 90.31 186 TYR A O 1
ATOM 1499 N N . MET A 1 187 ? 11.242 -2.754 -17.328 1 93.75 187 MET A N 1
ATOM 1500 C CA . MET A 1 187 ? 12.195 -1.904 -16.625 1 93.75 187 MET A CA 1
ATOM 1501 C C . MET A 1 187 ? 13.562 -1.94 -17.297 1 93.75 187 MET A C 1
ATOM 1503 O O . MET A 1 187 ? 14.266 -0.928 -17.344 1 93.75 187 MET A O 1
ATOM 1507 N N . ASP A 1 188 ? 13.914 -3.096 -17.766 1 93.31 188 ASP A N 1
ATOM 1508 C CA . ASP A 1 188 ? 15.188 -3.238 -18.469 1 93.31 188 ASP A CA 1
ATOM 1509 C C . ASP A 1 188 ? 15.219 -2.379 -19.734 1 93.31 188 ASP A C 1
ATOM 1511 O O . ASP A 1 188 ? 16.234 -1.744 -20.031 1 93.31 188 ASP A O 1
ATOM 1515 N N . GLU A 1 189 ? 14.125 -2.402 -20.438 1 89.12 189 GLU A N 1
ATOM 1516 C CA . GLU A 1 189 ? 14.023 -1.574 -21.641 1 89.12 189 GLU A CA 1
ATOM 1517 C C . GLU A 1 189 ? 14.203 -0.096 -21.312 1 89.12 189 GLU A C 1
ATOM 1519 O O . GLU A 1 189 ? 14.961 0.611 -21.984 1 89.12 189 GLU A O 1
ATOM 1524 N N . VAL A 1 190 ? 13.523 0.313 -20.281 1 89.88 190 VAL A N 1
ATOM 1525 C CA . VAL A 1 190 ? 13.594 1.715 -19.875 1 89.88 190 VAL A CA 1
ATOM 1526 C C . VAL A 1 190 ? 14.992 2.047 -19.391 1 89.88 190 VAL A C 1
ATOM 1528 O O . VAL A 1 190 ? 15.523 3.125 -19.672 1 89.88 190 VAL A O 1
ATOM 1531 N N . ALA A 1 191 ? 15.602 1.178 -18.688 1 94.38 191 ALA A N 1
ATOM 1532 C CA . ALA A 1 191 ? 16.969 1.37 -18.203 1 94.38 191 ALA A CA 1
ATOM 1533 C C . ALA A 1 191 ? 17.938 1.579 -19.359 1 94.38 191 ALA A C 1
ATOM 1535 O O . ALA A 1 191 ? 18.797 2.451 -19.312 1 94.38 191 ALA A O 1
ATOM 1536 N N . ASN A 1 192 ? 17.766 0.783 -20.391 1 92.06 192 ASN A N 1
ATOM 1537 C CA . ASN A 1 192 ? 18.609 0.923 -21.578 1 92.06 192 ASN A CA 1
ATOM 1538 C C . ASN A 1 192 ? 18.391 2.271 -22.266 1 92.06 192 ASN A C 1
ATOM 1540 O O . ASN A 1 192 ? 19.344 2.924 -22.688 1 92.06 192 ASN A O 1
ATOM 1544 N N . GLU A 1 193 ? 17.156 2.611 -22.312 1 88.88 193 GLU A N 1
ATOM 1545 C CA . GLU A 1 193 ? 16.812 3.889 -22.922 1 88.88 193 GLU A CA 1
ATOM 1546 C C . GLU A 1 193 ? 17.422 5.055 -22.156 1 88.88 193 GLU A C 1
ATOM 1548 O O . GLU A 1 193 ? 17.828 6.055 -22.75 1 88.88 193 GLU A O 1
ATOM 1553 N N . LEU A 1 194 ? 17.5 4.895 -20.875 1 90.88 194 LEU A N 1
ATOM 1554 C CA . LEU A 1 194 ? 18.016 5.953 -20.016 1 90.88 194 LEU A CA 1
ATOM 1555 C C . LEU A 1 194 ? 19.531 5.875 -19.922 1 90.88 194 LEU A C 1
ATOM 1557 O O . LEU A 1 194 ? 20.172 6.746 -19.312 1 90.88 194 LEU A O 1
ATOM 1561 N N . GLY A 1 195 ? 20.094 4.84 -20.531 1 94.12 195 GLY A N 1
ATOM 1562 C CA . GLY A 1 195 ? 21.547 4.676 -20.5 1 94.12 195 GLY A CA 1
ATOM 1563 C C . GLY A 1 195 ? 22.078 4.336 -19.125 1 94.12 195 GLY A C 1
ATOM 1564 O O . GLY A 1 195 ? 23.188 4.734 -18.766 1 94.12 195 GLY A O 1
ATOM 1565 N N . ILE A 1 196 ? 21.281 3.68 -18.344 1 93.75 196 ILE A N 1
ATOM 1566 C CA . ILE A 1 196 ? 21.688 3.328 -16.984 1 93.75 196 ILE A CA 1
ATOM 1567 C C . ILE A 1 196 ? 22.797 2.283 -17.031 1 93.75 196 ILE A C 1
ATOM 1569 O O . ILE A 1 196 ? 22.688 1.284 -17.75 1 93.75 196 ILE A O 1
ATOM 1573 N N . ASP A 1 197 ? 23.844 2.578 -16.297 1 92.31 197 ASP A N 1
ATOM 1574 C CA . ASP A 1 197 ? 24.953 1.649 -16.156 1 92.31 197 ASP A CA 1
ATOM 1575 C C . ASP A 1 197 ? 24.594 0.489 -15.234 1 92.31 197 ASP A C 1
ATOM 1577 O O . ASP A 1 197 ? 24.328 0.691 -14.047 1 92.31 197 ASP A O 1
ATOM 1581 N N . ARG A 1 198 ? 24.703 -0.691 -15.719 1 88.81 198 ARG A N 1
ATOM 1582 C CA . ARG A 1 198 ? 24.281 -1.881 -14.984 1 88.81 198 ARG A CA 1
ATOM 1583 C C . ARG A 1 198 ? 25.188 -2.121 -13.773 1 88.81 198 ARG A C 1
ATOM 1585 O O . ARG A 1 198 ? 24.797 -2.811 -12.828 1 88.81 198 ARG A O 1
ATOM 1592 N N . SER A 1 199 ? 26.328 -1.591 -13.82 1 90.81 199 SER A N 1
ATOM 1593 C CA . SER A 1 199 ? 27.25 -1.759 -12.703 1 90.81 199 SER A CA 1
ATOM 1594 C C . SER A 1 199 ? 26.734 -1.047 -11.453 1 90.81 199 SER A C 1
ATOM 1596 O O . SER A 1 199 ? 27.188 -1.344 -10.344 1 90.81 199 SER A O 1
ATOM 1598 N N . ASN A 1 200 ? 25.844 -0.154 -11.602 1 91.06 200 ASN A N 1
ATOM 1599 C CA . ASN A 1 200 ? 25.266 0.599 -10.492 1 91.06 200 ASN A CA 1
ATOM 1600 C C . ASN A 1 200 ? 24.094 -0.147 -9.852 1 91.06 200 ASN A C 1
ATOM 1602 O O . ASN A 1 200 ? 23.562 0.278 -8.828 1 91.06 200 ASN A O 1
ATOM 1606 N N . ILE A 1 201 ? 23.719 -1.189 -10.516 1 95.44 201 ILE A N 1
ATOM 1607 C CA . ILE A 1 201 ? 22.578 -1.973 -10.047 1 95.44 201 ILE A CA 1
ATOM 1608 C C . ILE A 1 201 ? 23.078 -3.08 -9.117 1 95.44 201 ILE A C 1
ATOM 1610 O O . ILE A 1 201 ? 23.969 -3.846 -9.469 1 95.44 201 ILE A O 1
ATOM 1614 N N . LYS A 1 202 ? 22.5 -3.184 -7.914 1 97.75 202 LYS A N 1
ATOM 1615 C CA . LYS A 1 202 ? 22.984 -4.113 -6.895 1 97.75 202 LYS A CA 1
ATOM 1616 C C . LYS A 1 202 ? 22.031 -5.297 -6.738 1 97.75 202 LYS A C 1
ATOM 1618 O O . LYS A 1 202 ? 22.188 -6.117 -5.832 1 97.75 202 LYS A O 1
ATOM 1623 N N . LEU A 1 203 ? 21.062 -5.41 -7.629 1 98.44 203 LEU A N 1
ATOM 1624 C CA . LEU A 1 203 ? 20.078 -6.484 -7.555 1 98.44 203 LEU A CA 1
ATOM 1625 C C . LEU A 1 203 ? 20.75 -7.848 -7.562 1 98.44 203 LEU A C 1
ATOM 1627 O O . LEU A 1 203 ? 21.641 -8.102 -8.383 1 98.44 203 LEU A O 1
ATOM 1631 N N . ARG A 1 204 ? 20.312 -8.719 -6.656 1 98.44 204 ARG A N 1
ATOM 1632 C CA . ARG A 1 204 ? 20.844 -10.078 -6.641 1 98.44 204 ARG A CA 1
ATOM 1633 C C . ARG A 1 204 ? 19.734 -11.109 -6.715 1 98.44 204 ARG A C 1
ATOM 1635 O O . ARG A 1 204 ? 19.969 -12.258 -7.086 1 98.44 204 ARG A O 1
ATOM 1642 N N . LEU A 1 205 ? 18.531 -10.727 -6.324 1 98.75 205 LEU A N 1
ATOM 1643 C CA . LEU A 1 205 ? 17.422 -11.664 -6.23 1 98.75 205 LEU A CA 1
ATOM 1644 C C . LEU A 1 205 ? 16.125 -11.039 -6.754 1 98.75 205 LEU A C 1
ATOM 1646 O O . LEU A 1 205 ? 15.852 -9.867 -6.488 1 98.75 205 LEU A O 1
ATOM 1650 N N . GLY A 1 206 ? 15.383 -11.75 -7.555 1 98.62 206 GLY A N 1
ATOM 1651 C CA . GLY A 1 206 ? 14.039 -11.391 -7.969 1 98.62 206 GLY A CA 1
ATOM 1652 C C . GLY A 1 206 ? 12.969 -12.289 -7.383 1 98.62 206 GLY A C 1
ATOM 1653 O O . GLY A 1 206 ? 13.07 -13.516 -7.453 1 98.62 206 GLY A O 1
ATOM 1654 N N . LEU A 1 207 ? 12.016 -11.734 -6.762 1 98.69 207 LEU A N 1
ATOM 1655 C CA . LEU A 1 207 ? 10.812 -12.422 -6.301 1 98.69 207 LEU A CA 1
ATOM 1656 C C . LEU A 1 207 ? 9.625 -12.117 -7.207 1 98.69 207 LEU A C 1
ATOM 1658 O O . LEU A 1 207 ? 8.898 -11.148 -6.973 1 98.69 207 LEU A O 1
ATOM 1662 N N . PHE A 1 208 ? 9.414 -12.906 -8.188 1 97.5 208 PHE A N 1
ATOM 1663 C CA . PHE A 1 208 ? 8.461 -12.617 -9.25 1 97.5 208 PHE A CA 1
ATOM 1664 C C . PHE A 1 208 ? 7.184 -13.43 -9.078 1 97.5 208 PHE A C 1
ATOM 1666 O O . PHE A 1 208 ? 7.234 -14.586 -8.656 1 97.5 208 PHE A O 1
ATOM 1673 N N . GLY A 1 209 ? 6.086 -12.773 -9.289 1 94.62 209 GLY A N 1
ATOM 1674 C CA . GLY A 1 209 ? 4.785 -13.414 -9.172 1 94.62 209 GLY A CA 1
ATOM 1675 C C . GLY A 1 209 ? 3.67 -12.633 -9.828 1 94.62 209 GLY A C 1
ATOM 1676 O O . GLY A 1 209 ? 3.926 -11.758 -10.664 1 94.62 209 GLY A O 1
ATOM 1677 N N . ALA A 1 210 ? 2.459 -13.062 -9.578 1 89.75 210 ALA A N 1
ATOM 1678 C CA . ALA A 1 210 ? 1.228 -12.422 -10.031 1 89.75 210 ALA A CA 1
ATOM 1679 C C . ALA A 1 210 ? 0.942 -12.766 -11.492 1 89.75 210 ALA A C 1
ATOM 1681 O O . ALA A 1 210 ? -0.153 -12.5 -11.992 1 89.75 210 ALA A O 1
ATOM 1682 N N . GLU A 1 211 ? 1.894 -13.297 -12.211 1 82.94 211 GLU A N 1
ATOM 1683 C CA . GLU A 1 211 ? 1.67 -13.859 -13.539 1 82.94 211 GLU A CA 1
ATOM 1684 C C . GLU A 1 211 ? 2.566 -15.062 -13.789 1 82.94 211 GLU A C 1
ATOM 1686 O O . GLU A 1 211 ? 3.664 -15.156 -13.234 1 82.94 211 GLU A O 1
ATOM 1691 N N . ALA A 1 212 ? 2.051 -15.891 -14.562 1 81.06 212 ALA A N 1
ATOM 1692 C CA . ALA A 1 212 ? 2.83 -17.078 -14.898 1 81.06 212 ALA A CA 1
ATOM 1693 C C . ALA A 1 212 ? 4.043 -16.719 -15.75 1 81.06 212 ALA A C 1
ATOM 1695 O O . ALA A 1 212 ? 3.984 -15.789 -16.562 1 81.06 212 ALA A O 1
ATOM 1696 N N . SER A 1 213 ? 5.152 -17.391 -15.469 1 84.5 213 SER A N 1
ATOM 1697 C CA . SER A 1 213 ? 6.355 -17.219 -16.281 1 84.5 213 SER A CA 1
ATOM 1698 C C . SER A 1 213 ? 7.078 -18.547 -16.484 1 84.5 213 SER A C 1
ATOM 1700 O O . SER A 1 213 ? 7.094 -19.391 -15.586 1 84.5 213 SER A O 1
ATOM 1702 N N . THR A 1 214 ? 7.574 -18.641 -17.688 1 87.75 214 THR A N 1
ATOM 1703 C CA . THR A 1 214 ? 8.344 -19.844 -18 1 87.75 214 THR A CA 1
ATOM 1704 C C . THR A 1 214 ? 9.773 -19.703 -17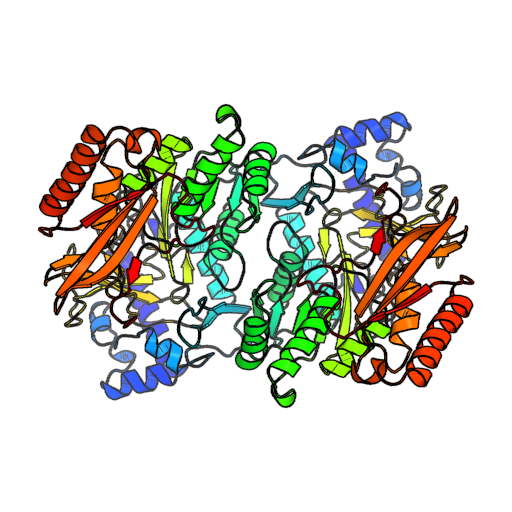.484 1 87.75 214 THR A C 1
ATOM 1706 O O . THR A 1 214 ? 10.211 -18.609 -17.125 1 87.75 214 THR A O 1
ATOM 1709 N N . VAL A 1 215 ? 10.383 -20.828 -17.422 1 88.56 215 VAL A N 1
ATOM 1710 C CA . VAL A 1 215 ? 11.797 -20.859 -17.062 1 88.56 215 VAL A CA 1
ATOM 1711 C C . VAL A 1 215 ? 12.602 -20 -18.016 1 88.56 215 VAL A C 1
ATOM 1713 O O . VAL A 1 215 ? 13.539 -19.312 -17.609 1 88.56 215 VAL A O 1
ATOM 1716 N N . GLU A 1 216 ? 12.242 -20.016 -19.234 1 87.38 216 GLU A N 1
ATOM 1717 C CA . GLU A 1 216 ? 12.938 -19.25 -20.266 1 87.38 216 GLU A CA 1
ATOM 1718 C C . GLU A 1 216 ? 12.773 -17.75 -20.031 1 87.38 216 GLU A C 1
ATOM 1720 O O . GLU A 1 216 ? 13.727 -16.984 -20.203 1 87.38 216 GLU A O 1
ATOM 1725 N N . MET A 1 217 ? 11.609 -17.375 -19.656 1 88.31 217 MET A N 1
ATOM 1726 C CA . MET A 1 217 ? 11.375 -15.969 -19.344 1 88.31 217 MET A CA 1
ATOM 1727 C C . MET A 1 217 ? 12.227 -15.531 -18.156 1 88.31 217 MET A C 1
ATOM 1729 O O . MET A 1 217 ? 12.82 -14.453 -18.188 1 88.31 217 MET A O 1
ATOM 1733 N N . ARG A 1 218 ? 12.273 -16.328 -17.203 1 93.31 218 ARG A N 1
ATOM 1734 C CA . ARG A 1 218 ? 13.07 -16.031 -16.016 1 93.31 218 ARG A CA 1
ATOM 1735 C C . ARG A 1 218 ? 14.555 -15.938 -16.359 1 93.31 218 ARG A C 1
ATOM 1737 O O . ARG A 1 218 ? 15.266 -15.086 -15.828 1 93.31 218 ARG A O 1
ATOM 1744 N N . ARG A 1 219 ? 14.992 -16.812 -17.188 1 92.88 219 ARG A N 1
ATOM 1745 C CA . ARG A 1 219 ? 16.375 -16.781 -17.625 1 92.88 219 ARG A CA 1
ATOM 1746 C C . ARG A 1 219 ? 16.703 -15.477 -18.344 1 92.88 219 ARG A C 1
ATOM 1748 O O . ARG A 1 219 ? 17.797 -14.93 -18.188 1 92.88 219 ARG A O 1
ATOM 1755 N N . GLU A 1 220 ? 15.75 -15.031 -19.141 1 91.44 220 GLU A N 1
ATOM 1756 C CA . GLU A 1 220 ? 15.938 -13.75 -19.812 1 91.44 220 GLU A CA 1
ATOM 1757 C C . GLU A 1 220 ? 16.078 -12.617 -18.812 1 91.44 220 GLU A C 1
ATOM 1759 O O . GLU A 1 220 ? 16.906 -11.719 -18.984 1 91.44 220 GLU A O 1
ATOM 1764 N N . ILE A 1 221 ? 15.266 -12.648 -17.781 1 94.69 221 ILE A N 1
ATOM 1765 C CA . ILE A 1 221 ? 15.344 -11.633 -16.719 1 94.69 221 ILE A CA 1
ATOM 1766 C C . ILE A 1 221 ? 16.703 -11.711 -16.031 1 94.69 221 ILE A C 1
ATOM 1768 O O . ILE A 1 221 ? 17.328 -10.688 -15.773 1 94.69 221 ILE A O 1
ATOM 1772 N N . GLU A 1 222 ? 17.141 -12.914 -15.797 1 97.12 222 GLU A N 1
ATOM 1773 C CA . GLU A 1 222 ? 18.422 -13.125 -15.141 1 97.12 222 GLU A CA 1
ATOM 1774 C C . GLU A 1 222 ? 19.562 -12.578 -15.984 1 97.12 222 GLU A C 1
ATOM 1776 O O . GLU A 1 222 ? 20.484 -11.945 -15.461 1 97.12 222 GLU A O 1
ATOM 1781 N N . LYS A 1 223 ? 19.516 -12.867 -17.219 1 94.19 223 LYS A N 1
ATOM 1782 C CA . LYS A 1 223 ? 20.547 -12.375 -18.141 1 94.19 223 LYS A CA 1
ATOM 1783 C C . LYS A 1 223 ? 20.578 -10.852 -18.172 1 94.19 223 LYS A C 1
ATOM 1785 O O . LYS A 1 223 ? 21.656 -10.25 -18.172 1 94.19 223 LYS A O 1
ATOM 1790 N N . LYS A 1 224 ? 19.469 -10.297 -18.156 1 92.62 224 LYS A N 1
ATOM 1791 C CA . LYS A 1 224 ? 19.359 -8.852 -18.328 1 92.62 224 LYS A CA 1
ATOM 1792 C C . LYS A 1 224 ? 19.734 -8.109 -17.031 1 92.62 224 LYS A C 1
ATOM 1794 O O . LYS A 1 224 ? 20.344 -7.047 -17.078 1 92.62 224 LYS A O 1
ATOM 1799 N N . TRP A 1 225 ? 19.344 -8.609 -15.859 1 96.5 225 TRP A N 1
ATOM 1800 C CA . TRP A 1 225 ? 19.5 -7.871 -14.609 1 96.5 225 TRP A CA 1
ATOM 1801 C C . TRP A 1 225 ? 20.625 -8.453 -13.766 1 96.5 225 TRP A C 1
ATOM 1803 O O . TRP A 1 225 ? 21.078 -7.82 -12.805 1 96.5 225 TRP A O 1
ATOM 1813 N N . GLY A 1 226 ? 21.109 -9.609 -14.148 1 96.56 226 GLY A N 1
ATOM 1814 C CA . GLY A 1 226 ? 22.156 -10.25 -13.367 1 96.56 226 GLY A CA 1
ATOM 1815 C C . GLY A 1 226 ? 21.688 -10.695 -11.992 1 96.56 226 GLY A C 1
ATOM 1816 O O . GLY A 1 226 ? 22.453 -10.648 -11.023 1 96.56 226 GLY A O 1
ATOM 1817 N N . LEU A 1 227 ? 20.453 -10.992 -11.852 1 98 227 LEU A N 1
ATOM 1818 C CA . LEU A 1 227 ? 19.891 -11.445 -10.586 1 98 227 LEU A CA 1
ATOM 1819 C C . LEU A 1 227 ? 19.438 -12.906 -10.68 1 98 227 LEU A C 1
ATOM 1821 O O . LEU A 1 227 ? 19.422 -13.477 -11.773 1 98 227 LEU A O 1
ATOM 1825 N N . PHE A 1 228 ? 19.234 -13.539 -9.523 1 98.38 228 PHE A N 1
ATOM 1826 C CA . PHE A 1 228 ? 18.625 -14.852 -9.422 1 98.38 228 PHE A CA 1
ATOM 1827 C C . PHE A 1 228 ? 17.109 -14.742 -9.352 1 98.38 228 PHE A C 1
ATOM 1829 O O . PHE A 1 228 ? 16.562 -14.18 -8.398 1 98.38 228 PHE A O 1
ATOM 1836 N N . ALA A 1 229 ? 16.406 -15.203 -10.367 1 98.12 229 ALA A N 1
ATOM 1837 C CA . ALA A 1 229 ? 14.953 -15.031 -10.453 1 98.12 229 ALA A CA 1
ATOM 1838 C C . ALA A 1 229 ? 14.219 -16.203 -9.805 1 98.12 229 ALA A C 1
ATOM 1840 O O . ALA A 1 229 ? 14.516 -17.359 -10.102 1 98.12 229 ALA A O 1
ATOM 1841 N N . THR A 1 230 ? 13.297 -15.898 -8.938 1 98.12 230 THR A N 1
ATOM 1842 C CA . THR A 1 230 ? 12.445 -16.906 -8.328 1 98.12 230 THR A CA 1
ATOM 1843 C C . THR A 1 230 ? 10.969 -16.578 -8.539 1 98.12 230 THR A C 1
ATOM 1845 O O . THR A 1 230 ? 10.617 -15.438 -8.812 1 98.12 230 THR A O 1
ATOM 1848 N N . GLU A 1 231 ? 10.188 -17.656 -8.375 1 97.19 231 GLU A N 1
ATOM 1849 C CA . GLU A 1 231 ? 8.742 -17.531 -8.539 1 97.19 231 GLU A CA 1
ATOM 1850 C C . GLU A 1 231 ? 8.016 -17.75 -7.215 1 97.19 231 GLU A C 1
ATOM 1852 O O . GLU A 1 231 ? 8.398 -18.625 -6.43 1 97.19 231 GLU A O 1
ATOM 1857 N N . ASN A 1 232 ? 7.078 -16.969 -6.988 1 97.75 232 ASN A N 1
ATOM 1858 C CA . ASN A 1 232 ? 6.164 -17.203 -5.879 1 97.75 232 ASN A CA 1
ATOM 1859 C C . ASN A 1 232 ? 4.711 -17.25 -6.348 1 97.75 232 ASN A C 1
ATOM 1861 O O . ASN A 1 232 ? 4.379 -16.703 -7.398 1 97.75 232 ASN A O 1
ATOM 1865 N N . TYR A 1 233 ? 3.916 -17.953 -5.578 1 97.62 233 TYR A N 1
ATOM 1866 C CA . TYR A 1 233 ? 2.535 -18.234 -5.953 1 97.62 233 TYR A CA 1
ATOM 1867 C C . TYR A 1 233 ? 1.58 -17.906 -4.812 1 97.62 233 TYR A C 1
ATOM 1869 O O . TYR A 1 233 ? 1.888 -18.172 -3.646 1 97.62 233 TYR A O 1
ATOM 1877 N N . GLY A 1 234 ? 0.506 -17.359 -5.188 1 96.56 234 GLY A N 1
ATOM 1878 C CA . GLY A 1 234 ? -0.577 -17.078 -4.258 1 96.56 234 GLY A CA 1
ATOM 1879 C C . GLY A 1 234 ? -1.839 -16.594 -4.938 1 96.56 234 GLY A C 1
ATOM 1880 O O . GLY A 1 234 ? -1.816 -16.234 -6.117 1 96.56 234 GLY A O 1
ATOM 1881 N N . LEU A 1 235 ? -2.881 -16.562 -4.309 1 95.12 235 LEU A N 1
ATOM 1882 C CA . LEU A 1 235 ? -4.172 -16.016 -4.703 1 95.12 235 LEU A CA 1
ATOM 1883 C C . LEU A 1 235 ? -4.918 -15.461 -3.492 1 95.12 235 LEU A C 1
ATOM 1885 O O . LEU A 1 235 ? -4.836 -16.016 -2.396 1 95.12 235 LEU A O 1
ATOM 1889 N N . SER A 1 236 ? -5.523 -14.367 -3.635 1 95.38 236 SER A N 1
ATOM 1890 C CA . SER A 1 236 ? -6.18 -13.648 -2.551 1 95.38 236 SER A CA 1
ATOM 1891 C C . SER A 1 236 ? -7.164 -14.547 -1.805 1 95.38 236 SER A C 1
ATOM 1893 O O . SER A 1 236 ? -7.289 -14.453 -0.581 1 95.38 236 SER A O 1
ATOM 1895 N N . GLU A 1 237 ? -7.863 -15.453 -2.533 1 96.44 237 GLU A N 1
ATOM 1896 C CA . GLU A 1 237 ? -8.906 -16.297 -1.957 1 96.44 237 GLU A CA 1
ATOM 1897 C C . GLU A 1 237 ? -8.344 -17.188 -0.856 1 96.44 237 GLU A C 1
ATOM 1899 O O . GLU A 1 237 ? -9.039 -17.484 0.119 1 96.44 237 GLU A O 1
ATOM 1904 N N . ILE A 1 238 ? -7.09 -17.578 -1.054 1 97.94 238 ILE A N 1
ATOM 1905 C CA . ILE A 1 238 ? -6.465 -18.469 -0.08 1 97.94 238 ILE A CA 1
ATOM 1906 C C . ILE A 1 238 ? -5.828 -17.641 1.038 1 97.94 238 ILE A C 1
ATOM 1908 O O . ILE A 1 238 ? -6.254 -17.719 2.193 1 97.94 238 ILE A O 1
ATOM 1912 N N . ILE A 1 239 ? -4.887 -16.766 0.635 1 98 239 ILE A N 1
ATOM 1913 C CA . ILE A 1 239 ? -4.297 -15.898 1.645 1 98 239 ILE A CA 1
ATOM 1914 C C . ILE A 1 239 ? -3.564 -14.742 0.964 1 98 239 ILE A C 1
ATOM 1916 O O . ILE A 1 239 ? -3.311 -13.703 1.586 1 98 239 ILE A O 1
ATOM 1920 N N . GLY A 1 240 ? -3.266 -14.766 -0.287 1 96.69 240 GLY A N 1
ATOM 1921 C CA . GLY A 1 240 ? -2.328 -13.938 -1.022 1 96.69 240 GLY A CA 1
ATOM 1922 C C . GLY A 1 240 ? -1.016 -14.633 -1.321 1 96.69 240 GLY A C 1
ATOM 1923 O O . GLY A 1 240 ? -0.957 -15.867 -1.354 1 96.69 240 GLY A O 1
ATOM 1924 N N . PRO A 1 241 ? 0.021 -13.891 -1.682 1 97.69 241 PRO A N 1
ATOM 1925 C CA . PRO A 1 241 ? 1.317 -14.57 -1.752 1 97.69 241 PRO A CA 1
ATOM 1926 C C . PRO A 1 241 ? 1.649 -15.344 -0.479 1 97.69 241 PRO A C 1
ATOM 1928 O O . PRO A 1 241 ? 1.074 -15.07 0.579 1 97.69 241 PRO A O 1
ATOM 1931 N N . GLY A 1 242 ? 2.523 -16.297 -0.615 1 98.44 242 GLY A N 1
ATOM 1932 C CA . GLY A 1 242 ? 2.898 -17.078 0.551 1 98.44 242 GLY A CA 1
ATOM 1933 C C . GLY A 1 242 ? 2.318 -18.484 0.542 1 98.44 242 GLY A C 1
ATOM 1934 O O . GLY A 1 242 ? 2.658 -19.297 1.394 1 98.44 242 GLY A O 1
ATOM 1935 N N . VAL A 1 243 ? 1.439 -18.766 -0.483 1 98.81 243 VAL A N 1
ATOM 1936 C CA . VAL A 1 243 ? 0.942 -20.125 -0.617 1 98.81 243 VAL A CA 1
ATOM 1937 C C . VAL A 1 243 ? 2.098 -21.062 -0.947 1 98.81 243 VAL A C 1
ATOM 1939 O O . VAL A 1 243 ? 2.262 -22.109 -0.307 1 98.81 243 VAL A O 1
ATOM 1942 N N . SER A 1 244 ? 2.873 -20.688 -1.921 1 98.75 244 SER A N 1
ATOM 1943 C CA . SER A 1 244 ? 4.047 -21.469 -2.295 1 98.75 244 SER A CA 1
ATOM 1944 C C . SER A 1 244 ? 5.117 -20.578 -2.932 1 98.75 244 SER A C 1
ATOM 1946 O O . SER A 1 244 ? 4.844 -19.438 -3.312 1 98.75 244 SER A O 1
ATOM 1948 N N . GLY A 1 245 ? 6.301 -21.062 -2.949 1 98.5 245 GLY A N 1
ATOM 1949 C CA . GLY A 1 245 ? 7.414 -20.344 -3.561 1 98.5 245 GLY A CA 1
ATOM 1950 C C . GLY A 1 245 ? 8.633 -21.219 -3.789 1 98.5 245 GLY A C 1
ATOM 1951 O O . GLY A 1 245 ? 8.75 -22.297 -3.203 1 98.5 245 GLY A O 1
ATOM 1952 N N . GLU A 1 246 ? 9.508 -20.75 -4.652 1 98.31 246 GLU A N 1
ATOM 1953 C CA . GLU A 1 246 ? 10.719 -21.5 -4.977 1 98.31 246 GLU A CA 1
ATOM 1954 C C . GLU A 1 246 ? 11.812 -21.25 -3.936 1 98.31 246 GLU A C 1
ATOM 1956 O O . GLU A 1 246 ? 11.852 -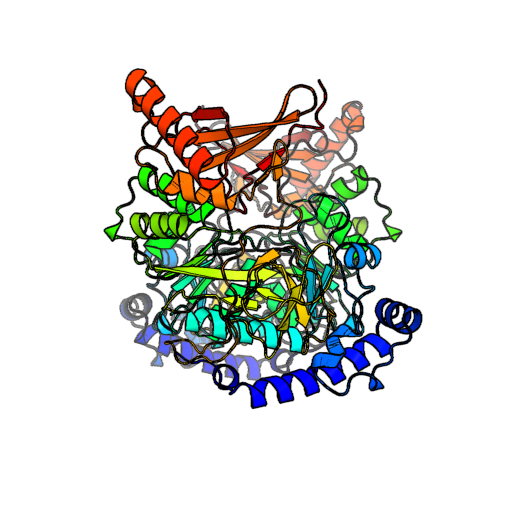20.188 -3.305 1 98.31 246 GLU A O 1
ATOM 1961 N N . CYS A 1 247 ? 12.641 -22.25 -3.734 1 98.31 247 CYS A N 1
ATOM 1962 C CA . CYS A 1 247 ? 13.891 -22.094 -2.994 1 98.31 247 CYS A CA 1
ATOM 1963 C C . CYS A 1 247 ? 15.062 -21.906 -3.941 1 98.31 247 CYS A C 1
ATOM 1965 O O . CYS A 1 247 ? 14.875 -21.688 -5.141 1 98.31 247 CYS A O 1
ATOM 1967 N N . GLU A 1 248 ? 16.234 -21.922 -3.451 1 96.88 248 GLU A N 1
ATOM 1968 C CA . GLU A 1 248 ? 17.453 -21.641 -4.219 1 96.88 248 GLU A CA 1
ATOM 1969 C C . GLU A 1 248 ? 17.656 -22.688 -5.312 1 96.88 248 GLU A C 1
ATOM 1971 O O . GLU A 1 248 ? 18.406 -22.453 -6.266 1 96.88 248 GLU A O 1
ATOM 1976 N N . TYR A 1 249 ? 16.953 -23.859 -5.258 1 97.44 249 TYR A N 1
ATOM 1977 C CA . TYR A 1 249 ? 17.172 -24.922 -6.23 1 97.44 249 TYR A CA 1
ATOM 1978 C C . TYR A 1 249 ? 16.156 -24.828 -7.363 1 97.44 249 TYR A C 1
ATOM 1980 O O . TYR A 1 249 ? 16.344 -25.422 -8.43 1 97.44 249 TYR A O 1
ATOM 1988 N N . ARG A 1 250 ? 15.031 -24.156 -7.188 1 97 250 ARG A N 1
ATOM 1989 C CA . ARG A 1 250 ? 14 -23.906 -8.188 1 97 250 ARG A CA 1
ATOM 1990 C C . ARG A 1 250 ? 13.508 -25.203 -8.805 1 97 250 ARG A C 1
ATOM 1992 O O . ARG A 1 250 ? 13.344 -25.297 -10.023 1 97 250 ARG A O 1
ATOM 1999 N N . GLU A 1 251 ? 13.414 -26.25 -8.023 1 96.81 251 GLU A N 1
ATOM 2000 C CA . GLU A 1 251 ? 12.852 -27.531 -8.43 1 96.81 251 GLU A CA 1
ATOM 2001 C C . GLU A 1 251 ? 11.43 -27.703 -7.895 1 96.81 251 GLU A C 1
ATOM 2003 O O . GLU A 1 251 ? 11.125 -28.703 -7.242 1 96.81 251 GLU A O 1
ATOM 2008 N N . GLY A 1 252 ? 10.602 -26.766 -8.234 1 97.38 252 GLY A N 1
ATOM 2009 C CA . GLY A 1 252 ? 9.234 -26.703 -7.742 1 97.38 252 GLY A CA 1
ATOM 2010 C C . GLY A 1 252 ? 9.031 -25.641 -6.676 1 97.38 252 GLY A C 1
ATOM 2011 O O . GLY A 1 252 ? 10 -25.094 -6.137 1 97.38 252 GLY A O 1
ATOM 2012 N N . LEU A 1 253 ? 7.863 -25.297 -6.434 1 98.5 253 LEU A N 1
ATOM 2013 C CA . LEU A 1 253 ? 7.496 -24.312 -5.426 1 98.5 253 LEU A CA 1
ATOM 2014 C C . LEU A 1 253 ? 7.02 -24.984 -4.145 1 98.5 253 LEU A C 1
ATOM 2016 O O . LEU A 1 253 ? 6.066 -25.766 -4.172 1 98.5 253 LEU A O 1
ATOM 2020 N N . HIS A 1 254 ? 7.676 -24.719 -3.047 1 98.88 254 HIS A N 1
ATOM 2021 C CA . HIS A 1 254 ? 7.297 -25.297 -1.76 1 98.88 254 HIS A CA 1
ATOM 2022 C C . HIS A 1 254 ? 5.945 -24.766 -1.297 1 98.88 254 HIS A C 1
ATOM 2024 O O . HIS A 1 254 ? 5.781 -23.547 -1.113 1 98.88 254 HIS A O 1
ATOM 2030 N N . ILE A 1 255 ? 4.988 -25.609 -1.093 1 98.88 255 ILE A N 1
ATOM 2031 C CA . ILE A 1 255 ? 3.688 -25.203 -0.572 1 98.88 255 ILE A CA 1
ATOM 2032 C C . ILE A 1 255 ? 3.717 -25.219 0.955 1 98.88 255 ILE A C 1
ATOM 2034 O O . ILE A 1 255 ? 4.23 -26.156 1.564 1 98.88 255 ILE A O 1
ATOM 2038 N N . ASN A 1 256 ? 3.275 -24.172 1.578 1 98.88 256 ASN A N 1
ATOM 2039 C CA . ASN A 1 256 ? 3.061 -24.203 3.02 1 98.88 256 ASN A CA 1
ATOM 2040 C C . ASN A 1 256 ? 1.854 -25.062 3.387 1 98.88 256 ASN A C 1
ATOM 2042 O O . ASN A 1 256 ? 0.847 -24.547 3.879 1 98.88 256 ASN A O 1
ATOM 2046 N N . GLU A 1 257 ? 2.027 -26.359 3.303 1 98.62 257 GLU A N 1
ATOM 2047 C CA . GLU A 1 257 ? 0.909 -27.297 3.322 1 98.62 257 GLU A CA 1
ATOM 2048 C C . GLU A 1 257 ? 0.405 -27.531 4.746 1 98.62 257 GLU A C 1
ATOM 2050 O O . GLU A 1 257 ? -0.633 -28.156 4.945 1 98.62 257 GLU A O 1
ATOM 2055 N N . ASP A 1 258 ? 1.101 -27 5.738 1 98.75 258 ASP A N 1
ATOM 2056 C CA . ASP A 1 258 ? 0.552 -27 7.09 1 98.75 258 ASP A CA 1
ATOM 2057 C C . ASP A 1 258 ? -0.565 -25.969 7.227 1 98.75 258 ASP A C 1
ATOM 2059 O O . ASP A 1 258 ? -1.315 -25.984 8.203 1 98.75 258 ASP A O 1
ATOM 2063 N N . HIS A 1 259 ? -0.699 -25.094 6.238 1 98.88 259 HIS A N 1
ATOM 2064 C CA . HIS A 1 259 ? -1.762 -24.094 6.242 1 98.88 259 HIS A CA 1
ATOM 2065 C C . HIS A 1 259 ? -2.693 -24.281 5.047 1 98.88 259 HIS A C 1
ATOM 2067 O O . HIS A 1 259 ? -3.879 -23.953 5.121 1 98.88 259 HIS A O 1
ATOM 2073 N N . PHE A 1 260 ? -2.172 -24.766 3.922 1 98.94 260 PHE A N 1
ATOM 2074 C CA . PHE A 1 260 ? -2.916 -24.906 2.676 1 98.94 260 PHE A CA 1
ATOM 2075 C C . PHE A 1 260 ? -2.785 -26.328 2.131 1 98.94 260 PHE A C 1
ATOM 2077 O O . PHE A 1 260 ? -1.742 -26.688 1.583 1 98.94 260 PHE A O 1
ATOM 2084 N N . TYR A 1 261 ? -3.828 -27.062 2.18 1 98.81 261 TYR A N 1
ATOM 2085 C CA . TYR A 1 261 ? -3.775 -28.453 1.739 1 98.81 261 TYR A CA 1
ATOM 2086 C C . TYR A 1 261 ? -4.051 -28.562 0.245 1 98.81 261 TYR A C 1
ATOM 2088 O O . TYR A 1 261 ? -5.129 -28.188 -0.224 1 98.81 261 TYR A O 1
ATOM 2096 N N . PRO A 1 262 ? -3.129 -29.141 -0.477 1 98.69 262 PRO A N 1
ATOM 2097 C CA . PRO A 1 262 ? -3.285 -29.203 -1.933 1 98.69 262 PRO A CA 1
ATOM 2098 C C . PRO A 1 262 ? -3.842 -30.531 -2.418 1 98.69 262 PRO A C 1
ATOM 2100 O O . PRO A 1 262 ? -3.562 -31.578 -1.819 1 98.69 262 PRO A O 1
ATOM 2103 N N . GLU A 1 263 ? -4.648 -30.484 -3.438 1 98.5 263 GLU A N 1
ATOM 2104 C CA . GLU A 1 263 ? -5.086 -31.625 -4.242 1 98.5 263 GLU A CA 1
ATOM 2105 C C . GLU A 1 263 ? -4.941 -31.328 -5.734 1 98.5 263 GLU A C 1
ATOM 2107 O O . GLU A 1 263 ? -5.012 -30.172 -6.156 1 98.5 263 GLU A O 1
ATOM 2112 N N . ILE A 1 264 ? -4.633 -32.375 -6.457 1 98.56 264 ILE A N 1
ATOM 2113 C CA . ILE A 1 264 ? -4.711 -32.281 -7.914 1 98.56 264 ILE A CA 1
ATOM 2114 C C . ILE A 1 264 ? -5.898 -33.094 -8.414 1 98.56 264 ILE A C 1
ATOM 2116 O O . ILE A 1 264 ? -6.027 -34.281 -8.094 1 98.56 264 ILE A O 1
ATOM 2120 N N . ILE A 1 265 ? -6.734 -32.438 -9.219 1 98.19 265 ILE A N 1
ATOM 2121 C CA . ILE A 1 265 ? -7.918 -33.156 -9.688 1 98.19 265 ILE A CA 1
ATOM 2122 C C . ILE A 1 265 ? -7.969 -33.094 -11.211 1 98.19 265 ILE A C 1
ATOM 2124 O O . ILE A 1 265 ? -7.316 -32.281 -11.844 1 98.19 265 ILE A O 1
ATOM 2128 N N . ASN A 1 266 ? -8.688 -34.031 -11.75 1 96.88 266 ASN A N 1
ATOM 2129 C CA . ASN A 1 266 ? -9.148 -33.906 -13.125 1 96.88 266 ASN A CA 1
ATOM 2130 C C . ASN A 1 266 ? -10.164 -32.781 -13.258 1 96.88 266 ASN A C 1
ATOM 2132 O O . ASN A 1 266 ? -11.219 -32.812 -12.617 1 96.88 266 ASN A O 1
ATOM 2136 N N . PRO A 1 267 ? -9.859 -31.797 -14.039 1 95.06 267 PRO A N 1
ATOM 2137 C CA . PRO A 1 267 ? -10.727 -30.625 -14.07 1 95.06 267 PRO A CA 1
ATOM 2138 C C . PRO A 1 267 ? -12.141 -30.938 -14.547 1 95.06 267 PRO A C 1
ATOM 2140 O O . PRO A 1 267 ? -13.094 -30.219 -14.211 1 95.06 267 PRO A O 1
ATOM 2143 N N . GLU A 1 268 ? -12.344 -31.969 -15.297 1 93.5 268 GLU A N 1
ATOM 2144 C CA . GLU A 1 268 ? -13.648 -32.312 -15.852 1 93.5 268 GLU A CA 1
ATOM 2145 C C . GLU A 1 268 ? -14.453 -33.188 -14.891 1 93.5 268 GLU A C 1
ATOM 2147 O O . GLU A 1 268 ? -15.633 -32.938 -14.648 1 93.5 268 GLU A O 1
ATOM 2152 N N . THR A 1 269 ? -13.781 -34.188 -14.297 1 95.69 269 THR A N 1
ATOM 2153 C CA . THR A 1 269 ? -14.516 -35.156 -13.508 1 95.69 269 THR A CA 1
ATOM 2154 C C . THR A 1 269 ? -14.492 -34.781 -12.031 1 95.69 269 THR A C 1
ATOM 2156 O O . THR A 1 269 ? -15.328 -35.25 -11.25 1 95.69 269 THR A O 1
ATOM 2159 N N . GLY A 1 270 ? -13.438 -34.062 -11.664 1 96.56 270 GLY A N 1
ATOM 2160 C CA . GLY A 1 270 ? -13.281 -33.688 -10.258 1 96.56 270 GLY A CA 1
ATOM 2161 C C . GLY A 1 270 ? -12.586 -34.781 -9.445 1 96.56 270 GLY A C 1
ATOM 2162 O O . GLY A 1 270 ? -12.336 -34.594 -8.25 1 96.56 270 GLY A O 1
ATOM 2163 N N . GLU A 1 271 ? -12.242 -35.844 -10.086 1 96.94 271 GLU A N 1
ATOM 2164 C CA . GLU A 1 271 ? -11.57 -36.938 -9.383 1 96.94 271 GLU A CA 1
ATOM 2165 C C . GLU A 1 271 ? -10.141 -36.531 -9.016 1 96.94 271 GLU A C 1
ATOM 2167 O O . GLU A 1 271 ? -9.438 -35.906 -9.805 1 96.94 271 GLU A O 1
ATOM 2172 N N . VAL A 1 272 ? -9.758 -36.875 -7.785 1 96.94 272 VAL A N 1
ATOM 2173 C CA . VAL A 1 272 ? -8.391 -36.625 -7.34 1 96.94 272 VAL A CA 1
ATOM 2174 C C . VAL A 1 272 ? -7.418 -37.5 -8.109 1 96.94 272 VAL A C 1
ATOM 2176 O O . VAL A 1 272 ? -7.637 -38.719 -8.234 1 96.94 272 VAL A O 1
ATOM 2179 N N . LEU A 1 273 ? -6.383 -36.938 -8.586 1 97 273 LEU A N 1
ATOM 2180 C CA . LEU A 1 273 ? -5.398 -37.656 -9.391 1 97 273 LEU A CA 1
ATOM 2181 C C . LEU A 1 273 ? -4.27 -38.188 -8.523 1 97 273 LEU A C 1
ATOM 2183 O O . LEU A 1 273 ? -4.117 -37.781 -7.367 1 97 273 LEU A O 1
ATOM 2187 N N . GLU A 1 274 ? -3.527 -39.125 -9.078 1 94.31 274 GLU A N 1
ATOM 2188 C CA . GLU A 1 274 ? -2.408 -39.719 -8.359 1 94.31 274 GLU A CA 1
ATOM 2189 C C . GLU A 1 274 ? -1.234 -38.75 -8.242 1 94.31 274 GLU A C 1
ATOM 2191 O O . GLU A 1 274 ? -1.163 -37.75 -8.984 1 94.31 274 GLU A O 1
ATOM 2196 N N . GLU A 1 275 ? -0.382 -39.094 -7.344 1 93.06 275 GLU A N 1
ATOM 2197 C CA . GLU A 1 275 ? 0.822 -38.281 -7.16 1 93.06 275 GLU A CA 1
ATOM 2198 C C . GLU A 1 275 ? 1.594 -38.156 -8.469 1 93.06 275 GLU A C 1
ATOM 2200 O O . GLU A 1 275 ? 1.73 -39.125 -9.227 1 93.06 275 GLU A O 1
ATOM 2205 N N . GLY A 1 276 ? 1.953 -36.938 -8.742 1 93.69 276 GLY A N 1
ATOM 2206 C CA . GLY A 1 276 ? 2.781 -36.688 -9.906 1 93.69 276 GLY A CA 1
ATOM 2207 C C . GLY A 1 276 ? 1.978 -36.312 -11.141 1 93.69 276 GLY A C 1
ATOM 2208 O O . GLY A 1 276 ? 2.525 -35.781 -12.109 1 93.69 276 GLY A O 1
ATOM 2209 N N . GLU A 1 277 ? 0.725 -36.594 -11.141 1 96.69 277 GLU A N 1
ATOM 2210 C CA . GLU A 1 277 ? -0.107 -36.312 -12.305 1 96.69 277 GLU A CA 1
ATOM 2211 C C . GLU A 1 277 ? -0.422 -34.812 -12.383 1 96.69 277 GLU A C 1
ATOM 2213 O O . GLU A 1 277 ? -0.543 -34.125 -11.359 1 96.69 277 GLU A O 1
ATOM 2218 N N . THR A 1 278 ? -0.494 -34.375 -13.609 1 96.56 278 THR A N 1
ATOM 2219 C CA . THR A 1 278 ? -0.833 -32.969 -13.867 1 96.56 278 THR A CA 1
ATOM 2220 C C . THR A 1 278 ? -2.348 -32.781 -13.938 1 96.56 278 THR A C 1
ATOM 2222 O O . THR A 1 278 ? -3.043 -33.562 -14.586 1 96.56 278 THR A O 1
ATOM 2225 N N . GLY A 1 279 ? -2.852 -31.844 -13.219 1 97.38 279 GLY A N 1
ATOM 2226 C CA . GLY A 1 279 ? -4.262 -31.484 -13.195 1 97.38 279 GLY A CA 1
ATOM 2227 C C . GLY A 1 279 ? -4.527 -30.141 -12.531 1 97.38 279 GLY A C 1
ATOM 2228 O O . GLY A 1 279 ? -3.629 -29.312 -12.422 1 97.38 279 GLY A O 1
ATOM 2229 N N . GLU A 1 280 ? -5.789 -29.906 -12.227 1 98.06 280 GLU A N 1
ATOM 2230 C CA . GLU A 1 280 ? -6.191 -28.656 -11.594 1 98.06 280 GLU A CA 1
ATOM 2231 C C . GLU A 1 280 ? -5.859 -28.656 -10.102 1 98.06 280 GLU A C 1
ATOM 2233 O O . GLU A 1 280 ? -6.188 -29.609 -9.391 1 98.06 280 GLU A O 1
ATOM 2238 N N . LEU A 1 281 ? -5.227 -27.594 -9.68 1 98.62 281 LEU A N 1
ATOM 2239 C CA . LEU A 1 281 ? -4.879 -27.422 -8.273 1 98.62 281 LEU A CA 1
ATOM 2240 C C . LEU A 1 281 ? -6.098 -27 -7.461 1 98.62 281 LEU A C 1
ATOM 2242 O O . LEU A 1 281 ? -6.805 -26.062 -7.832 1 98.62 281 LEU A O 1
ATOM 2246 N N . VAL A 1 282 ? -6.398 -27.734 -6.449 1 98.75 282 VAL A N 1
ATOM 2247 C CA . VAL A 1 282 ? -7.418 -27.422 -5.453 1 98.75 282 VAL A CA 1
ATOM 2248 C C . VAL A 1 282 ? -6.762 -27.188 -4.094 1 98.75 282 VAL A C 1
ATOM 2250 O O . VAL A 1 282 ? -5.852 -27.922 -3.707 1 98.75 282 VAL A O 1
ATOM 2253 N N . LEU A 1 283 ? -7.148 -26.141 -3.395 1 98.88 283 LEU A N 1
ATOM 2254 C CA . LEU A 1 283 ? -6.547 -25.828 -2.105 1 98.88 283 LEU A CA 1
ATOM 2255 C C . LEU A 1 283 ? -7.613 -25.703 -1.021 1 98.88 283 LEU A C 1
ATOM 2257 O O . LEU A 1 283 ? -8.68 -25.125 -1.253 1 98.88 283 LEU A O 1
ATOM 2261 N N . THR A 1 284 ? -7.402 -26.25 0.098 1 98.94 284 THR A N 1
ATOM 2262 C CA . THR A 1 284 ? -8.188 -26.047 1.31 1 98.94 284 THR A CA 1
ATOM 2263 C C . THR A 1 284 ? -7.379 -25.297 2.357 1 98.94 284 THR A C 1
ATOM 2265 O O . THR A 1 284 ? -6.254 -25.672 2.674 1 98.94 284 THR A O 1
ATOM 2268 N N . THR A 1 285 ? -7.871 -24.156 2.85 1 98.88 285 THR A N 1
ATOM 2269 C CA . THR A 1 285 ? -7.215 -23.438 3.938 1 98.88 285 THR A CA 1
ATOM 2270 C C . THR A 1 285 ? -7.562 -24.062 5.285 1 98.88 285 THR A C 1
ATOM 2272 O O . THR A 1 285 ? -8.719 -24.047 5.707 1 98.88 285 THR A O 1
ATOM 2275 N N . ILE A 1 286 ? -6.527 -24.5 5.969 1 98.88 286 ILE A N 1
ATOM 2276 C CA . ILE A 1 286 ? -6.848 -25.328 7.133 1 98.88 286 ILE A CA 1
ATOM 2277 C C . ILE A 1 286 ? -6.465 -24.578 8.414 1 98.88 286 ILE A C 1
ATOM 2279 O O . ILE A 1 286 ? -6.508 -25.156 9.508 1 98.88 286 ILE A O 1
ATOM 2283 N N . THR A 1 287 ? -6.086 -23.281 8.328 1 98.75 287 THR A N 1
ATOM 2284 C CA . THR A 1 287 ? -5.812 -22.5 9.531 1 98.75 287 THR A CA 1
ATOM 2285 C C . THR A 1 287 ? -6.402 -21.094 9.422 1 98.75 287 THR A C 1
ATOM 2287 O O . THR A 1 287 ? -6.32 -20.312 10.359 1 98.75 287 THR A O 1
ATOM 2290 N N . LYS A 1 288 ? -6.898 -20.734 8.25 1 98.56 288 LYS A N 1
ATOM 2291 C CA . LYS A 1 288 ? -7.484 -19.422 8.07 1 98.56 288 LYS A CA 1
ATOM 2292 C C . LYS A 1 288 ? -8.797 -19.281 8.836 1 98.56 288 LYS A C 1
ATOM 2294 O O . LYS A 1 288 ? -9.625 -20.188 8.828 1 98.56 288 LYS A O 1
ATOM 2299 N N . GLU A 1 289 ? -9.016 -18.172 9.492 1 98.5 289 GLU A N 1
ATOM 2300 C CA . GLU A 1 289 ? -10.172 -17.953 10.359 1 98.5 289 GLU A CA 1
ATOM 2301 C C . GLU A 1 289 ? -11.219 -17.078 9.68 1 98.5 289 GLU A C 1
ATOM 2303 O O . GLU A 1 289 ? -12.414 -17.359 9.758 1 98.5 289 GLU A O 1
ATOM 2308 N N . GLY A 1 290 ? -10.766 -16.047 9.031 1 98.56 290 GLY A N 1
ATOM 2309 C CA . GLY A 1 290 ? -11.688 -15.062 8.5 1 98.56 290 GLY A CA 1
ATOM 2310 C C . GLY A 1 290 ? -12.602 -15.609 7.422 1 98.56 290 GLY A C 1
ATOM 2311 O O . GLY A 1 290 ? -13.82 -15.453 7.5 1 98.56 290 GLY A O 1
ATOM 2312 N N . MET A 1 291 ? -11.992 -16.281 6.504 1 98.62 291 MET A N 1
ATOM 2313 C CA . MET A 1 291 ? -12.711 -16.844 5.359 1 98.62 291 MET A CA 1
ATOM 2314 C C . MET A 1 291 ? -12.055 -18.141 4.887 1 98.62 291 MET A C 1
ATOM 2316 O O . MET A 1 291 ? -11.477 -18.188 3.803 1 98.62 291 MET A O 1
ATOM 2320 N N . PRO A 1 292 ? -12.203 -19.188 5.668 1 98.75 292 PRO A N 1
ATOM 2321 C CA . PRO A 1 292 ? -11.664 -20.469 5.219 1 98.75 292 PRO A CA 1
ATOM 2322 C C . PRO A 1 292 ? -12.344 -20.984 3.957 1 98.75 292 PRO A C 1
ATOM 2324 O O . PRO A 1 292 ? -13.562 -20.828 3.801 1 98.75 292 PRO A O 1
ATOM 2327 N N . LEU A 1 293 ? -11.609 -21.562 3.104 1 98.88 293 LEU A N 1
ATOM 2328 C CA . LEU A 1 293 ? -12.164 -22.156 1.894 1 98.88 293 LEU A CA 1
ATOM 2329 C C . LEU A 1 293 ? -11.906 -23.656 1.855 1 98.88 293 LEU A C 1
ATOM 2331 O O . LEU A 1 293 ? -10.789 -24.109 2.121 1 98.88 293 LEU A O 1
ATOM 2335 N N . ILE A 1 294 ? -12.945 -24.375 1.555 1 98.88 294 ILE A N 1
ATOM 2336 C CA . ILE A 1 294 ? -12.891 -25.828 1.443 1 98.88 294 ILE A CA 1
ATOM 2337 C C . ILE A 1 294 ? -12.781 -26.219 -0.025 1 98.88 294 ILE A C 1
ATOM 2339 O O . ILE A 1 294 ? -13.633 -25.875 -0.84 1 98.88 294 ILE A O 1
ATOM 2343 N N . ARG A 1 295 ? -11.688 -26.906 -0.348 1 98.81 295 ARG A N 1
ATOM 2344 C CA . ARG A 1 295 ? -11.43 -27.453 -1.677 1 98.81 295 ARG A CA 1
ATOM 2345 C C . ARG A 1 295 ? -11.719 -26.422 -2.76 1 98.81 295 ARG A C 1
ATOM 2347 O O . ARG A 1 295 ? -12.477 -26.688 -3.695 1 98.81 295 ARG A O 1
ATOM 2354 N N . TYR A 1 296 ? -11.102 -25.297 -2.623 1 98.75 296 TYR A N 1
ATOM 2355 C CA . TYR A 1 296 ? -11.258 -24.219 -3.586 1 98.75 296 TYR A CA 1
ATOM 2356 C C . TYR A 1 296 ? -10.609 -24.578 -4.922 1 98.75 296 TYR A C 1
ATOM 2358 O O . TYR A 1 296 ? -9.414 -24.891 -4.977 1 98.75 296 TYR A O 1
ATOM 2366 N N . ARG A 1 297 ? -11.375 -24.516 -5.965 1 98.31 297 ARG A N 1
ATOM 2367 C CA . ARG A 1 297 ? -10.875 -24.75 -7.316 1 98.31 297 ARG A CA 1
ATOM 2368 C C . ARG A 1 297 ? -10.156 -23.516 -7.855 1 98.31 297 ARG A C 1
ATOM 2370 O O . ARG A 1 297 ? -10.789 -22.516 -8.188 1 98.31 297 ARG A O 1
ATOM 2377 N N . THR A 1 298 ? -8.836 -23.609 -7.977 1 97.38 298 THR A N 1
ATOM 2378 C CA . THR A 1 298 ? -8.031 -22.469 -8.359 1 97.38 298 THR A CA 1
ATOM 2379 C C . THR A 1 298 ? -8.062 -22.266 -9.875 1 97.38 298 THR A C 1
ATOM 2381 O O . THR A 1 298 ? -7.746 -21.172 -10.367 1 97.38 298 THR A O 1
ATOM 2384 N N . ARG A 1 299 ? -8.328 -23.328 -10.602 1 95.31 299 ARG A N 1
ATOM 2385 C CA . ARG A 1 299 ? -8.305 -23.375 -12.062 1 95.31 299 ARG A CA 1
ATOM 2386 C C . ARG A 1 299 ? -6.875 -23.375 -12.586 1 95.31 299 ARG A C 1
ATOM 2388 O O . ARG A 1 299 ? -6.652 -23.391 -13.797 1 95.31 299 ARG A O 1
ATOM 2395 N N . ASP A 1 300 ? -5.883 -23.406 -11.75 1 95.38 300 ASP A N 1
ATOM 2396 C CA . ASP A 1 300 ? -4.48 -23.469 -12.148 1 95.38 300 ASP A CA 1
ATOM 2397 C C . ASP A 1 300 ? -4.051 -24.906 -12.406 1 95.38 300 ASP A C 1
ATOM 2399 O O . ASP A 1 300 ? -4.383 -25.812 -11.641 1 95.38 300 ASP A O 1
ATOM 2403 N N . ILE A 1 301 ? -3.346 -25.109 -13.484 1 95.44 301 ILE A N 1
ATOM 2404 C CA . ILE A 1 301 ? -2.904 -26.453 -13.867 1 95.44 301 ILE A CA 1
ATOM 2405 C C . ILE A 1 301 ? -1.458 -26.656 -13.422 1 95.44 301 ILE A C 1
ATOM 2407 O O . ILE A 1 301 ? -0.565 -25.906 -13.82 1 95.44 301 ILE A O 1
ATOM 2411 N N . THR A 1 302 ? -1.245 -27.656 -12.594 1 96.69 302 THR A N 1
ATOM 2412 C CA . THR A 1 302 ? 0.069 -27.969 -12.039 1 96.69 302 THR A CA 1
ATOM 2413 C C . THR A 1 302 ? 0.133 -29.406 -11.562 1 96.69 302 THR A C 1
ATOM 2415 O O . THR A 1 302 ? -0.711 -30.234 -11.93 1 96.69 302 THR A O 1
ATOM 2418 N N . SER A 1 303 ? 1.191 -29.828 -10.977 1 98 303 SER A N 1
ATOM 2419 C CA . SER A 1 303 ? 1.391 -31.125 -10.352 1 98 303 SER A CA 1
ATOM 2420 C C . SER A 1 303 ? 2.139 -31 -9.023 1 98 303 SER A C 1
ATOM 2422 O O . SER A 1 303 ? 2.689 -29.938 -8.719 1 98 303 SER A O 1
ATOM 2424 N N . LEU A 1 304 ? 2.102 -32.062 -8.242 1 98.44 304 LEU A N 1
ATOM 2425 C CA . LEU A 1 304 ? 2.727 -32.031 -6.926 1 98.44 304 LEU A CA 1
ATOM 2426 C C . LEU A 1 304 ? 3.932 -32.969 -6.879 1 98.44 304 LEU A C 1
ATOM 2428 O O . LEU A 1 304 ? 3.924 -34.031 -7.508 1 98.44 304 LEU A O 1
ATOM 2432 N N . ILE A 1 305 ? 4.914 -32.562 -6.195 1 98 305 ILE A N 1
ATOM 2433 C CA . ILE A 1 305 ? 6.137 -33.312 -5.949 1 98 305 ILE A CA 1
ATOM 2434 C C . ILE A 1 305 ? 6.297 -33.562 -4.453 1 98 305 ILE A C 1
ATOM 2436 O O . ILE A 1 305 ? 6.492 -32.625 -3.678 1 98 305 ILE A O 1
ATOM 2440 N N . TYR A 1 306 ? 6.285 -34.812 -4.02 1 96.75 306 TYR A N 1
ATOM 2441 C CA . TYR A 1 306 ? 6.309 -35.125 -2.596 1 96.75 306 TYR A CA 1
ATOM 2442 C C . TYR A 1 306 ? 7.723 -35.469 -2.131 1 96.75 306 TYR A C 1
ATOM 2444 O O . TYR A 1 306 ? 7.996 -35.5 -0.929 1 96.75 306 TYR A O 1
ATOM 2452 N N . GLU A 1 307 ? 8.641 -35.719 -3.123 1 95.5 307 GLU A N 1
ATOM 2453 C CA . GLU A 1 307 ? 10.031 -36 -2.764 1 95.5 307 GLU A CA 1
ATOM 2454 C C . GLU A 1 307 ? 10.68 -34.812 -2.049 1 95.5 307 GLU A C 1
ATOM 2456 O O . GLU A 1 307 ? 10.508 -33.656 -2.461 1 95.5 307 GLU A O 1
ATOM 2461 N N . PRO A 1 308 ? 11.336 -35.094 -0.982 1 95.38 308 PRO A N 1
ATOM 2462 C CA . PRO A 1 308 ? 12.008 -34 -0.284 1 95.38 308 PRO A CA 1
ATOM 2463 C C . PRO A 1 308 ? 12.969 -33.219 -1.184 1 95.38 308 PRO A C 1
ATOM 2465 O O . PRO A 1 308 ? 13.555 -33.812 -2.105 1 95.38 308 PRO A O 1
ATOM 2468 N N . CYS A 1 309 ? 13.156 -32.031 -0.912 1 97.25 309 CYS A N 1
ATOM 2469 C CA . CYS A 1 309 ? 13.992 -31.125 -1.69 1 97.25 309 CYS A CA 1
ATOM 2470 C C . CYS A 1 309 ? 15.422 -31.125 -1.163 1 97.25 309 CYS A C 1
ATOM 2472 O O . CYS A 1 309 ? 15.648 -31.328 0.03 1 97.25 309 CYS A O 1
ATOM 2474 N N . LYS A 1 310 ? 16.391 -30.781 -2.021 1 96.94 310 LYS A N 1
ATOM 2475 C CA . LYS A 1 310 ? 17.797 -30.672 -1.655 1 96.94 310 LYS A CA 1
ATOM 2476 C C . LYS A 1 310 ? 18.016 -29.547 -0.644 1 96.94 310 LYS A C 1
ATOM 2478 O O . LYS A 1 310 ? 19.016 -29.562 0.082 1 96.94 310 LYS A O 1
ATOM 2483 N N . CYS A 1 311 ? 17.125 -28.672 -0.569 1 97.62 311 CYS A N 1
ATOM 2484 C CA . CYS A 1 311 ? 17.312 -27.5 0.291 1 97.62 311 CYS A CA 1
ATOM 2485 C C . CYS A 1 311 ? 17.031 -27.859 1.748 1 97.62 311 CYS A C 1
ATOM 2487 O O . CYS A 1 311 ? 17.266 -27.031 2.643 1 97.62 311 CYS A O 1
ATOM 2489 N N . GLY A 1 312 ? 16.484 -29 2.023 1 97.44 312 GLY A N 1
ATOM 2490 C CA . GLY A 1 312 ? 16.234 -29.453 3.383 1 97.44 312 GLY A CA 1
ATOM 2491 C C . GLY A 1 312 ? 14.766 -29.406 3.758 1 97.44 312 GLY A C 1
ATOM 2492 O O . GLY A 1 312 ? 14.352 -30 4.758 1 97.44 312 GLY A O 1
ATOM 2493 N N . ARG A 1 313 ? 13.945 -28.719 3.014 1 98.25 313 ARG A N 1
ATOM 2494 C CA . ARG A 1 313 ? 12.508 -28.656 3.27 1 98.25 313 ARG A CA 1
ATOM 2495 C C . ARG A 1 313 ? 11.82 -29.938 2.818 1 98.25 313 ARG A C 1
ATOM 2497 O O . ARG A 1 313 ? 12.266 -30.594 1.872 1 98.25 313 ARG A O 1
ATOM 2504 N N . THR A 1 314 ? 10.734 -30.25 3.545 1 98.12 314 THR A N 1
ATOM 2505 C CA . THR A 1 314 ? 10.07 -31.531 3.285 1 98.12 314 THR A CA 1
ATOM 2506 C C . THR A 1 314 ? 8.633 -31.312 2.822 1 98.12 314 THR A C 1
ATOM 2508 O O . THR A 1 314 ? 7.93 -32.281 2.5 1 98.12 314 THR A O 1
ATOM 2511 N N . ASN A 1 315 ? 8.203 -30.062 2.865 1 97.69 315 ASN A N 1
ATOM 2512 C CA . ASN A 1 315 ? 6.848 -29.797 2.396 1 97.69 315 ASN A CA 1
ATOM 2513 C C . ASN A 1 315 ? 6.695 -30.094 0.911 1 97.69 315 ASN A C 1
ATOM 2515 O O . ASN A 1 315 ? 7.676 -30.078 0.164 1 97.69 315 ASN A O 1
ATOM 2519 N N . VAL A 1 316 ? 5.535 -30.453 0.49 1 98.25 316 VAL A N 1
ATOM 2520 C CA . VAL A 1 316 ? 5.242 -30.797 -0.899 1 98.25 316 VAL A CA 1
ATOM 2521 C C . VAL A 1 316 ? 5.508 -29.578 -1.789 1 98.25 316 VAL A C 1
ATOM 2523 O O . VAL A 1 316 ? 5.379 -28.438 -1.347 1 98.25 316 VAL A O 1
ATOM 2526 N N . ARG A 1 317 ? 5.969 -29.781 -2.965 1 98.62 317 ARG A N 1
ATOM 2527 C CA . ARG A 1 317 ? 6.195 -28.734 -3.947 1 98.62 317 ARG A CA 1
ATOM 2528 C C . ARG A 1 317 ? 5.207 -28.844 -5.105 1 98.62 317 ARG A C 1
ATOM 2530 O O . ARG A 1 317 ? 4.695 -29.922 -5.391 1 98.62 317 ARG A O 1
ATOM 2537 N N . MET A 1 318 ? 4.891 -27.766 -5.676 1 98.5 318 MET A N 1
ATOM 2538 C CA . MET A 1 318 ? 4.137 -27.766 -6.926 1 98.5 318 MET A CA 1
ATOM 2539 C C . MET A 1 318 ? 5.016 -27.328 -8.094 1 98.5 318 MET A C 1
ATOM 2541 O O . MET A 1 318 ? 5.949 -26.547 -7.914 1 98.5 318 MET A O 1
ATOM 2545 N N . THR A 1 319 ? 4.742 -27.844 -9.25 1 96.56 319 THR A N 1
ATOM 2546 C CA . THR A 1 319 ? 5.406 -27.328 -10.438 1 96.56 319 THR A CA 1
ATOM 2547 C C . THR A 1 319 ? 4.824 -25.984 -10.836 1 96.56 319 THR A C 1
ATOM 2549 O O . THR A 1 319 ? 3.752 -25.594 -10.359 1 96.56 319 THR A O 1
ATOM 2552 N N . SER A 1 320 ? 5.547 -25.234 -11.609 1 94.38 320 SER A N 1
ATOM 2553 C CA . SER A 1 320 ? 5.031 -23.953 -12.109 1 94.38 320 SER A CA 1
ATOM 2554 C C . SER A 1 320 ? 3.678 -24.141 -12.789 1 94.38 320 SER A C 1
ATOM 2556 O O . SER A 1 320 ? 3.424 -25.172 -13.414 1 94.38 320 SER A O 1
ATOM 2558 N N . VAL A 1 321 ? 2.887 -23.156 -12.586 1 93.81 321 VAL A N 1
ATOM 2559 C CA . VAL A 1 321 ? 1.564 -23.188 -13.203 1 93.81 321 VAL A CA 1
ATOM 2560 C C . VAL A 1 321 ? 1.704 -23.172 -14.727 1 93.81 321 VAL A C 1
ATOM 2562 O O . VAL A 1 321 ? 2.342 -22.281 -15.289 1 93.81 321 VAL A O 1
ATOM 2565 N N . LYS A 1 322 ? 1.144 -24.094 -15.391 1 88.19 322 LYS A N 1
ATOM 2566 C CA . LYS A 1 322 ? 1.235 -24.219 -16.844 1 88.19 322 LYS A CA 1
ATOM 2567 C C . LYS A 1 322 ? 0.203 -23.328 -17.531 1 88.19 322 LYS A C 1
ATOM 2569 O O . LYS A 1 322 ? 0.379 -22.953 -18.703 1 88.19 322 LYS A O 1
ATOM 2574 N N . GLY A 1 323 ? -0.786 -23.062 -16.891 1 86.62 323 GLY A N 1
ATOM 2575 C CA . GLY A 1 323 ? -1.931 -22.297 -17.359 1 86.62 323 GLY A CA 1
ATOM 2576 C C . GLY A 1 323 ? -3.158 -22.453 -16.484 1 86.62 323 GLY A C 1
ATOM 2577 O O . GLY A 1 323 ? -3.096 -23.094 -15.43 1 86.62 323 GLY A O 1
ATOM 2578 N N . ARG A 1 324 ? -4.188 -21.75 -16.875 1 87.19 324 ARG A N 1
ATOM 2579 C CA . ARG A 1 324 ? -5.477 -21.891 -16.203 1 87.19 324 ARG A CA 1
ATOM 2580 C C . ARG A 1 324 ? -6.469 -22.656 -17.078 1 87.19 324 ARG A C 1
ATOM 2582 O O . ARG A 1 324 ? -6.414 -22.562 -18.312 1 87.19 324 ARG A O 1
ATOM 2589 N N . THR A 1 325 ? -7.289 -23.312 -16.422 1 83.88 325 THR A N 1
ATOM 2590 C CA . THR A 1 325 ? -8.297 -24.047 -17.188 1 83.88 325 THR A CA 1
ATOM 2591 C C . THR A 1 325 ? -9.172 -23.078 -17.984 1 83.88 325 THR A C 1
ATOM 2593 O O . THR A 1 325 ? -9.633 -23.422 -19.078 1 83.88 325 THR A O 1
ATOM 2596 N N . ASP A 1 326 ? -9.273 -21.891 -17.422 1 80.19 326 ASP A N 1
ATOM 2597 C CA . ASP A 1 326 ? -10.141 -20.938 -18.109 1 80.19 326 ASP A CA 1
ATOM 2598 C C . ASP A 1 326 ? -9.367 -20.141 -19.156 1 80.19 326 ASP A C 1
ATOM 2600 O O . ASP A 1 326 ? -9.969 -19.484 -20.016 1 80.19 326 ASP A O 1
ATOM 2604 N N . ASP A 1 327 ? -8.055 -20.266 -19.156 1 78.38 327 ASP A N 1
ATOM 2605 C CA . ASP A 1 327 ? -7.238 -19.531 -20.125 1 78.38 327 ASP A CA 1
ATOM 2606 C C . ASP A 1 327 ? -6.766 -20.438 -21.25 1 78.38 327 ASP A C 1
ATOM 2608 O O . ASP A 1 327 ? -6.148 -19.984 -22.203 1 78.38 327 ASP A O 1
ATOM 2612 N N . MET A 1 328 ? -7.004 -21.625 -21.094 1 80.44 328 MET A N 1
ATOM 2613 C CA . MET A 1 328 ? -6.633 -22.578 -22.125 1 80.44 328 MET A CA 1
ATOM 2614 C C . MET A 1 328 ? -7.398 -22.312 -23.422 1 80.44 328 MET A C 1
ATOM 2616 O O . MET A 1 328 ? -8.617 -22.109 -23.391 1 80.44 328 MET A O 1
ATOM 2620 N N . LEU A 1 329 ? -6.637 -22.094 -24.469 1 83.81 329 LEU A N 1
ATOM 2621 C CA . LEU A 1 329 ? -7.242 -21.859 -25.781 1 83.81 329 LEU A CA 1
ATOM 2622 C C . LEU A 1 329 ? -7.457 -23.172 -26.516 1 83.81 329 LEU A C 1
ATOM 2624 O O . LEU A 1 329 ? -6.621 -24.078 -26.453 1 83.81 329 LEU A O 1
ATOM 2628 N N . ILE A 1 330 ? -8.57 -23.344 -27.078 1 84.69 330 ILE A N 1
ATOM 2629 C CA . ILE A 1 330 ? -8.82 -24.453 -28 1 84.69 330 ILE A CA 1
ATOM 2630 C C . ILE A 1 330 ? -8.781 -23.938 -29.438 1 84.69 330 ILE A C 1
ATOM 2632 O O . ILE A 1 330 ? -9.672 -23.203 -29.875 1 84.69 330 ILE A O 1
ATOM 2636 N N . ILE A 1 331 ? -7.688 -24.281 -30.125 1 89.69 331 ILE A N 1
ATOM 2637 C CA . ILE A 1 331 ? -7.5 -23.859 -31.516 1 89.69 331 ILE A CA 1
ATOM 2638 C C . ILE A 1 331 ? -7.547 -25.078 -32.438 1 89.69 331 ILE A C 1
ATOM 2640 O O . ILE A 1 331 ? -6.641 -25.922 -32.406 1 89.69 331 ILE A O 1
ATOM 2644 N N . ARG A 1 332 ? -8.602 -25.125 -33.188 1 87.5 332 ARG A N 1
ATOM 2645 C CA . ARG A 1 332 ? -8.797 -26.234 -34.125 1 87.5 332 ARG A CA 1
ATOM 2646 C C . ARG A 1 332 ? -8.68 -27.578 -33.406 1 87.5 332 ARG A C 1
ATOM 2648 O O . ARG A 1 332 ? -7.969 -28.469 -33.875 1 87.5 332 ARG A O 1
ATOM 2655 N N . GLY A 1 333 ? -9.25 -27.641 -32.219 1 80.19 333 GLY A N 1
ATOM 2656 C CA . GLY A 1 333 ? -9.336 -28.891 -31.469 1 80.19 333 GLY A CA 1
ATOM 2657 C C . GLY A 1 333 ? -8.109 -29.156 -30.609 1 80.19 333 GLY A C 1
ATOM 2658 O O . GLY A 1 333 ? -8.055 -30.141 -29.891 1 80.19 333 GLY A O 1
ATOM 2659 N N . VAL A 1 334 ? -7.125 -28.281 -30.75 1 86.75 334 VAL A N 1
ATOM 2660 C CA . VAL A 1 334 ? -5.891 -28.469 -30 1 86.75 334 VAL A CA 1
ATOM 2661 C C . VAL A 1 334 ? -5.902 -27.547 -28.766 1 86.75 334 VAL A C 1
ATOM 2663 O O . VAL A 1 334 ? -6.219 -26.359 -28.875 1 86.75 334 VAL A O 1
ATOM 2666 N N . ASN A 1 335 ? -5.586 -28.141 -27.562 1 84.44 335 ASN A N 1
ATOM 2667 C CA . ASN A 1 335 ? -5.438 -27.344 -26.344 1 84.44 335 ASN A CA 1
ATOM 2668 C C . ASN A 1 335 ? -4.109 -26.594 -26.312 1 84.44 335 ASN A C 1
ATOM 2670 O O . ASN A 1 335 ? -3.045 -27.203 -26.453 1 84.44 335 ASN A O 1
ATOM 2674 N N . VAL A 1 336 ? -4.199 -25.359 -26.156 1 87.38 336 VAL A N 1
ATOM 2675 C CA . VAL A 1 336 ? -3.006 -24.516 -26.203 1 87.38 336 VAL A CA 1
ATOM 2676 C C . VAL A 1 336 ? -2.926 -23.672 -24.938 1 87.38 336 VAL A C 1
ATOM 2678 O O . VAL A 1 336 ? -3.824 -22.875 -24.656 1 87.38 336 VAL A O 1
ATOM 2681 N N . PHE A 1 337 ? -1.885 -23.922 -24.172 1 85.38 337 PHE A N 1
ATOM 2682 C CA . PHE A 1 337 ? -1.586 -23 -23.094 1 85.38 337 PHE A CA 1
ATOM 2683 C C . PHE A 1 337 ? -0.633 -21.906 -23.547 1 85.38 337 PHE A C 1
ATOM 2685 O O . PHE A 1 337 ? 0.384 -22.188 -24.188 1 85.38 337 PHE A O 1
ATOM 2692 N N . PRO A 1 338 ? -0.931 -20.688 -23.172 1 87.25 338 PRO A N 1
ATOM 2693 C CA . PRO A 1 338 ? -0.055 -19.578 -23.562 1 87.25 338 PRO A CA 1
ATOM 2694 C C . PRO A 1 338 ? 1.401 -19.812 -23.172 1 87.25 338 PRO A C 1
ATOM 2696 O O . PRO A 1 338 ? 2.314 -19.438 -23.906 1 87.25 338 PRO A O 1
ATOM 2699 N N . SER A 1 339 ? 1.655 -20.484 -22.125 1 87.75 339 SER A N 1
ATOM 2700 C CA . SER A 1 339 ? 3.008 -20.719 -21.625 1 87.75 339 SER A CA 1
ATOM 2701 C C . SER A 1 339 ? 3.811 -21.578 -22.594 1 87.75 339 SER A C 1
ATOM 2703 O O . SER A 1 339 ? 5.035 -21.469 -22.672 1 87.75 339 SER A O 1
ATOM 2705 N N . GLN A 1 340 ? 3.166 -22.453 -23.25 1 87.12 340 GLN A N 1
ATOM 2706 C CA . GLN A 1 340 ? 3.832 -23.297 -24.25 1 87.12 340 GLN A CA 1
ATOM 2707 C C . GLN A 1 340 ? 4.387 -22.453 -25.391 1 87.12 340 GLN A C 1
ATOM 2709 O O . GLN A 1 340 ? 5.512 -22.688 -25.844 1 87.12 340 GLN A O 1
ATOM 2714 N N . ILE A 1 341 ? 3.605 -21.5 -25.781 1 89.12 341 ILE A N 1
ATOM 2715 C CA . ILE A 1 341 ? 4.039 -20.594 -26.844 1 89.12 341 ILE A CA 1
ATOM 2716 C C . ILE A 1 341 ? 5.168 -19.703 -26.328 1 89.12 341 ILE A C 1
ATOM 2718 O O . ILE A 1 341 ? 6.172 -19.5 -27.016 1 89.12 341 ILE A O 1
ATOM 2722 N N . GLU A 1 342 ? 4.984 -19.25 -25.125 1 90.19 342 GLU A N 1
ATOM 2723 C CA . GLU A 1 342 ? 6.02 -18.422 -24.516 1 90.19 342 GLU A CA 1
ATOM 2724 C C . GLU A 1 342 ? 7.355 -19.156 -24.469 1 90.19 342 GLU A C 1
ATOM 2726 O O . GLU A 1 342 ? 8.391 -18.594 -24.828 1 90.19 342 GLU A O 1
ATOM 2731 N N . SER A 1 343 ? 7.367 -20.359 -24.094 1 89.56 343 SER A N 1
ATOM 2732 C CA . SER A 1 343 ? 8.586 -21.172 -24 1 89.56 343 SER A CA 1
ATOM 2733 C C . SER A 1 343 ? 9.281 -21.281 -25.359 1 89.56 343 SER A C 1
ATOM 2735 O O . SER A 1 343 ? 10.508 -21.203 -25.438 1 89.56 343 SER A O 1
ATOM 2737 N N . VAL A 1 344 ? 8.477 -21.469 -26.359 1 89.88 344 VAL A N 1
ATOM 2738 C CA . VAL A 1 344 ? 9.016 -21.578 -27.703 1 89.88 344 VAL A CA 1
ATOM 2739 C C . VAL A 1 344 ? 9.664 -20.266 -28.109 1 89.88 344 VAL A C 1
ATOM 2741 O O . VAL A 1 344 ? 10.812 -20.234 -28.562 1 89.88 344 VAL A O 1
ATOM 2744 N N . LEU A 1 345 ? 8.961 -19.156 -27.891 1 91.62 345 LEU A N 1
ATOM 2745 C CA . LEU A 1 345 ? 9.414 -17.844 -28.328 1 91.62 345 LEU A CA 1
ATOM 2746 C C . LEU A 1 345 ? 10.688 -17.438 -27.609 1 91.62 345 LEU A C 1
ATOM 2748 O O . LEU A 1 345 ? 11.617 -16.906 -28.234 1 91.62 345 LEU A O 1
ATOM 2752 N N . MET A 1 346 ? 10.773 -17.672 -26.359 1 88.62 346 MET A N 1
ATOM 2753 C CA . MET A 1 346 ? 11.906 -17.25 -25.547 1 88.62 346 MET A CA 1
ATOM 2754 C C . MET A 1 346 ? 13.164 -18.016 -25.922 1 88.62 346 MET A C 1
ATOM 2756 O O . MET A 1 346 ? 14.281 -17.594 -25.625 1 88.62 346 MET A O 1
ATOM 2760 N N . GLY A 1 347 ? 13.031 -19.078 -26.641 1 83.75 347 GLY A N 1
ATOM 2761 C CA . GLY A 1 347 ? 14.164 -19.891 -27.062 1 83.75 347 GLY A CA 1
ATOM 2762 C C . GLY A 1 347 ? 14.703 -19.5 -28.422 1 83.75 347 GLY A C 1
ATOM 2763 O O . GLY A 1 347 ? 15.703 -20.062 -28.875 1 83.75 347 GLY A O 1
ATOM 2764 N N . ILE A 1 348 ? 14.141 -18.562 -29.016 1 88.44 348 ILE A N 1
ATOM 2765 C CA . ILE A 1 348 ? 14.508 -18.219 -30.391 1 88.44 348 ILE A CA 1
ATOM 2766 C C . ILE A 1 348 ? 15.297 -16.906 -30.406 1 88.44 348 ILE A C 1
ATOM 2768 O O . ILE A 1 348 ? 14.836 -15.898 -29.875 1 88.44 348 ILE A O 1
ATOM 2772 N N . GLU A 1 349 ? 16.391 -16.969 -31.031 1 85.5 349 GLU A N 1
ATOM 2773 C CA . GLU A 1 349 ? 17.203 -15.773 -31.188 1 85.5 349 GLU A CA 1
ATOM 2774 C C . GLU A 1 349 ? 16.562 -14.766 -32.125 1 85.5 349 GLU A C 1
ATOM 2776 O O . GLU A 1 349 ? 15.953 -15.156 -33.125 1 85.5 349 GLU A O 1
ATOM 2781 N N . GLY A 1 350 ? 16.719 -13.547 -31.797 1 85.31 350 GLY A N 1
ATOM 2782 C CA . GLY A 1 350 ? 16.203 -12.5 -32.656 1 85.31 350 GLY A CA 1
ATOM 2783 C C . GLY A 1 350 ? 14.852 -11.977 -32.25 1 85.31 350 GLY A C 1
ATOM 2784 O O . GLY A 1 350 ? 14.406 -10.93 -32.719 1 85.31 350 GLY A O 1
ATOM 2785 N N . ILE A 1 351 ? 14.188 -12.727 -31.328 1 87.12 351 ILE A N 1
ATOM 2786 C CA . ILE A 1 351 ? 12.875 -12.297 -30.859 1 87.12 351 ILE A CA 1
ATOM 2787 C C . ILE A 1 351 ? 12.977 -11.844 -29.406 1 87.12 351 ILE A 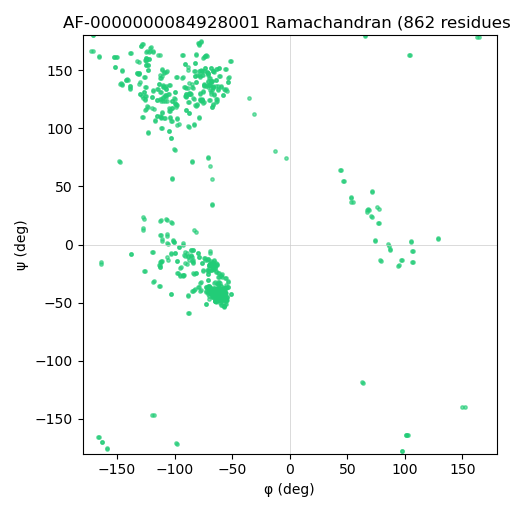C 1
ATOM 2789 O O . ILE A 1 351 ? 13.742 -12.406 -28.625 1 87.12 351 ILE A O 1
ATOM 2793 N N . GLY A 1 352 ? 12.32 -10.75 -29.156 1 80.19 352 GLY A N 1
ATOM 2794 C CA . GLY A 1 352 ? 12.258 -10.258 -27.797 1 80.19 352 GLY A CA 1
ATOM 2795 C C . GLY A 1 352 ? 11.273 -11.016 -26.922 1 80.19 352 GLY A C 1
ATOM 2796 O O . GLY A 1 352 ? 10.547 -11.883 -27.422 1 80.19 352 GLY A O 1
ATOM 2797 N N . PRO A 1 353 ? 11.266 -10.68 -25.656 1 85.38 353 PRO A N 1
ATOM 2798 C CA . PRO A 1 353 ? 10.398 -11.391 -24.703 1 85.38 353 PRO A CA 1
ATOM 2799 C C . PRO A 1 353 ? 8.961 -10.875 -24.734 1 85.38 353 PRO A C 1
ATOM 2801 O O . PRO A 1 353 ? 8.148 -11.266 -23.875 1 85.38 353 PRO A O 1
ATOM 2804 N N . HIS A 1 354 ? 8.648 -10.07 -25.703 1 89.25 354 HIS A N 1
ATOM 2805 C CA . HIS A 1 354 ? 7.324 -9.461 -25.766 1 89.25 354 HIS A CA 1
ATOM 2806 C C . HIS A 1 354 ? 6.477 -10.094 -26.859 1 89.25 354 HIS A C 1
ATOM 2808 O O . HIS A 1 354 ? 6.852 -10.07 -28.031 1 89.25 354 HIS A O 1
ATOM 2814 N N . TYR A 1 355 ? 5.301 -10.609 -26.469 1 91.38 355 TYR A N 1
ATOM 2815 C CA . TYR A 1 355 ? 4.43 -11.297 -27.422 1 91.38 355 TYR A CA 1
ATOM 2816 C C . TYR A 1 355 ? 2.965 -11.148 -27.016 1 91.38 355 TYR A C 1
ATOM 2818 O O . TYR A 1 355 ? 2.658 -10.758 -25.891 1 91.38 355 TYR A O 1
ATOM 2826 N N . GLN A 1 356 ? 2.121 -11.375 -27.922 1 93.69 356 GLN A N 1
ATOM 2827 C CA . GLN A 1 356 ? 0.678 -11.43 -27.719 1 93.69 356 GLN A CA 1
ATOM 2828 C C . GLN A 1 356 ? 0.04 -12.523 -28.562 1 93.69 356 GLN A C 1
ATOM 2830 O O . GLN A 1 356 ? 0.441 -12.742 -29.703 1 93.69 356 GLN A O 1
ATOM 2835 N N . LEU A 1 357 ? -0.917 -13.188 -28.016 1 92.94 357 LEU A N 1
ATOM 2836 C CA . LEU A 1 357 ? -1.694 -14.195 -28.719 1 92.94 357 LEU A CA 1
ATOM 2837 C C . LEU A 1 357 ? -3.072 -13.656 -29.094 1 92.94 357 LEU A C 1
ATOM 2839 O O . LEU A 1 357 ? -3.881 -13.344 -28.219 1 92.94 357 LEU A O 1
ATOM 2843 N N . VAL A 1 358 ? -3.275 -13.555 -30.328 1 93.62 358 VAL A N 1
ATOM 2844 C CA . VAL A 1 358 ? -4.551 -13.039 -30.812 1 93.62 358 VAL A CA 1
ATOM 2845 C C . VAL A 1 358 ? -5.398 -14.188 -31.359 1 93.62 358 VAL A C 1
ATOM 2847 O O . VAL A 1 358 ? -5.012 -14.852 -32.312 1 93.62 358 VAL A O 1
ATOM 2850 N N . VAL A 1 359 ? -6.473 -14.398 -30.766 1 92.25 359 VAL A N 1
ATOM 2851 C CA . VAL A 1 359 ? -7.367 -15.469 -31.188 1 92.25 359 VAL A CA 1
ATOM 2852 C C . VAL A 1 359 ? -8.531 -14.891 -31.984 1 92.25 359 VAL A C 1
ATOM 2854 O O . VAL A 1 359 ? -9.172 -13.93 -31.562 1 92.25 359 VAL A O 1
ATOM 2857 N N . THR A 1 360 ? -8.68 -15.375 -33.156 1 90.94 360 THR A N 1
ATOM 2858 C CA . THR A 1 360 ? -9.742 -14.93 -34.031 1 90.94 360 THR A CA 1
ATOM 2859 C C . THR A 1 360 ? -10.523 -16.125 -34.594 1 90.94 360 THR A C 1
ATOM 2861 O O . THR A 1 360 ? -10.203 -17.266 -34.281 1 90.94 360 THR A O 1
ATOM 2864 N N . LYS A 1 361 ? -11.625 -15.789 -35.25 1 86.25 361 LYS A N 1
ATOM 2865 C CA . LYS A 1 361 ? -12.391 -16.812 -35.969 1 86.25 361 LYS A CA 1
ATOM 2866 C C . LYS A 1 361 ? -12.078 -16.781 -37.469 1 86.25 361 LYS A C 1
ATOM 2868 O O . LYS A 1 361 ? -11.953 -15.711 -38.062 1 86.25 361 LYS A O 1
ATOM 2873 N N . LYS A 1 362 ? -11.703 -17.844 -37.969 1 82.31 362 LYS A N 1
ATOM 2874 C CA . LYS A 1 362 ? -11.602 -18.047 -39.406 1 82.31 362 LYS A CA 1
ATOM 2875 C C . LYS A 1 362 ? -12.656 -19.031 -39.906 1 82.31 362 LYS A C 1
ATOM 2877 O O . LYS A 1 362 ? -12.469 -20.234 -39.844 1 82.31 362 LYS A O 1
ATOM 2882 N N . GLY A 1 363 ? -13.719 -18.484 -40.469 1 78.31 363 GLY A N 1
ATOM 2883 C CA . GLY A 1 363 ? -14.875 -19.328 -40.719 1 78.31 363 GLY A CA 1
ATOM 2884 C C . GLY A 1 363 ? -15.492 -19.891 -39.469 1 78.31 363 GLY A C 1
ATOM 2885 O O . GLY A 1 363 ? -15.883 -19.141 -38.562 1 78.31 363 GLY A O 1
ATOM 2886 N N . TYR A 1 364 ? -15.477 -21.25 -39.406 1 78 364 TYR A N 1
ATOM 2887 C CA . TYR A 1 364 ? -16.062 -21.891 -38.219 1 78 364 TYR A CA 1
ATOM 2888 C C . TYR A 1 364 ? -14.984 -22.344 -37.25 1 78 364 TYR A C 1
ATOM 2890 O O . TYR A 1 364 ? -15.289 -22.891 -36.188 1 78 364 TYR A O 1
ATOM 2898 N N . LEU A 1 365 ? -13.758 -22 -37.656 1 83.25 365 LEU A N 1
ATOM 2899 C CA . LEU A 1 365 ? -12.664 -22.5 -36.844 1 83.25 365 LEU A CA 1
ATOM 2900 C C . LEU A 1 365 ? -11.977 -21.359 -36.094 1 83.25 365 LEU A C 1
ATOM 2902 O O . LEU A 1 365 ? -11.914 -20.234 -36.594 1 83.25 365 LEU A O 1
ATOM 2906 N N . ASP A 1 366 ? -11.555 -21.656 -34.938 1 89.44 366 ASP A N 1
ATOM 2907 C CA . ASP A 1 366 ? -10.719 -20.719 -34.219 1 89.44 366 ASP A CA 1
ATOM 2908 C C . ASP A 1 366 ? -9.305 -20.672 -34.781 1 89.44 366 ASP A C 1
ATOM 2910 O O . ASP A 1 366 ? -8.758 -21.703 -35.156 1 89.44 366 ASP A O 1
ATOM 2914 N N . ASP A 1 367 ? -8.852 -19.469 -34.875 1 91 367 ASP A N 1
ATOM 2915 C CA . ASP A 1 367 ? -7.496 -19.266 -35.406 1 91 367 ASP A CA 1
ATOM 2916 C C . ASP A 1 367 ? -6.641 -18.5 -34.406 1 91 367 ASP A C 1
ATOM 2918 O O . ASP A 1 367 ? -7.168 -17.844 -33.5 1 91 367 ASP A O 1
ATOM 2922 N N . LEU A 1 368 ? -5.328 -18.688 -34.469 1 93.25 368 LEU A N 1
ATOM 2923 C CA . LEU A 1 368 ? -4.387 -18.047 -33.562 1 93.25 368 LEU A CA 1
ATOM 2924 C C . LEU A 1 368 ? -3.283 -17.328 -34.312 1 93.25 368 LEU A C 1
ATOM 2926 O O . LEU A 1 368 ? -2.654 -17.906 -35.219 1 93.25 368 LEU A O 1
ATOM 2930 N N . GLU A 1 369 ? -3.131 -16.109 -34 1 94.44 369 GLU A N 1
ATOM 2931 C CA . GLU A 1 369 ? -1.997 -15.32 -34.469 1 94.44 369 GLU A CA 1
ATOM 2932 C C . GLU A 1 369 ? -1.061 -14.961 -33.312 1 94.44 369 GLU A C 1
ATOM 2934 O O . GLU A 1 369 ? -1.51 -14.508 -32.281 1 94.44 369 GLU A O 1
ATOM 2939 N N . VAL A 1 370 ? 0.156 -15.203 -33.562 1 95 370 VAL A N 1
ATOM 2940 C CA . VAL A 1 370 ? 1.173 -14.891 -32.562 1 95 370 VAL A CA 1
ATOM 2941 C C . VAL A 1 370 ? 1.923 -13.625 -32.969 1 95 370 VAL A C 1
ATOM 2943 O O . VAL A 1 370 ? 2.68 -13.633 -33.969 1 95 370 VAL A O 1
ATOM 2946 N N . HIS A 1 371 ? 1.67 -12.594 -32.25 1 94.62 371 HIS A N 1
ATOM 2947 C CA . HIS A 1 371 ? 2.424 -11.359 -32.438 1 94.62 371 HIS A CA 1
ATOM 2948 C C . HIS A 1 371 ? 3.67 -11.336 -31.547 1 94.62 371 HIS A C 1
ATOM 2950 O O . HIS A 1 371 ? 3.586 -11.547 -30.328 1 94.62 371 HIS A O 1
ATOM 2956 N N . VAL A 1 372 ? 4.797 -11.102 -32.188 1 93.94 372 VAL A N 1
ATOM 2957 C CA . VAL A 1 372 ? 6.027 -11.117 -31.406 1 93.94 372 VAL A CA 1
ATOM 2958 C C . VAL A 1 372 ? 6.934 -9.969 -31.844 1 93.94 372 VAL A C 1
ATOM 2960 O O . VAL A 1 372 ? 7.062 -9.695 -33.031 1 93.94 372 VAL A O 1
ATOM 2963 N N . GLU A 1 373 ? 7.496 -9.312 -30.859 1 92.81 373 GLU A N 1
ATOM 2964 C CA . GLU A 1 373 ? 8.391 -8.203 -31.172 1 92.81 373 GLU A CA 1
ATOM 2965 C C . GLU A 1 373 ? 9.789 -8.703 -31.531 1 92.81 373 GLU A C 1
ATOM 2967 O O . GLU A 1 373 ? 10.305 -9.633 -30.906 1 92.81 373 GLU A O 1
ATOM 2972 N N . LEU A 1 374 ? 10.344 -8.062 -32.531 1 90.12 374 LEU A N 1
ATOM 2973 C CA . LEU A 1 374 ? 11.75 -8.281 -32.875 1 90.12 374 LEU A CA 1
ATOM 2974 C C . LEU A 1 374 ? 12.656 -7.59 -31.859 1 90.12 374 LEU A C 1
ATOM 2976 O O . LEU A 1 374 ? 12.273 -6.582 -31.25 1 90.12 374 LEU A O 1
ATOM 2980 N N . VAL A 1 375 ? 13.852 -8.148 -31.609 1 85.69 375 VAL A N 1
ATOM 2981 C CA . VAL A 1 375 ? 14.844 -7.504 -30.75 1 85.69 375 VAL A CA 1
ATOM 2982 C C . VAL A 1 375 ? 15.367 -6.238 -31.422 1 85.69 375 VAL A C 1
ATOM 2984 O O . VAL A 1 375 ? 15.617 -5.234 -30.75 1 85.69 375 VAL A O 1
ATOM 2987 N N . ASP A 1 376 ? 15.586 -6.344 -32.719 1 83.06 376 ASP A N 1
ATOM 2988 C CA . ASP A 1 376 ? 16.078 -5.254 -33.562 1 83.06 376 ASP A CA 1
ATOM 2989 C C . ASP A 1 376 ? 15.133 -4.973 -34.719 1 83.06 376 ASP A C 1
ATOM 2991 O O . ASP A 1 376 ? 14.961 -5.809 -35.625 1 83.06 376 ASP A O 1
ATOM 2995 N N . GLY A 1 377 ? 14.664 -3.814 -34.688 1 80.56 377 GLY A N 1
ATOM 2996 C CA . GLY A 1 377 ? 13.719 -3.432 -35.75 1 80.56 377 GLY A CA 1
ATOM 2997 C C . GLY A 1 377 ? 14.328 -3.441 -37.125 1 80.56 377 GLY A C 1
ATOM 2998 O O . GLY A 1 377 ? 13.602 -3.549 -38.125 1 80.56 377 GLY A O 1
ATOM 2999 N N . LYS A 1 378 ? 15.672 -3.422 -37.219 1 76.62 378 LYS A N 1
ATOM 3000 C CA . LYS A 1 378 ? 16.344 -3.389 -38.5 1 76.62 378 LYS A CA 1
ATOM 3001 C C . LYS A 1 378 ? 16.172 -4.703 -39.25 1 76.62 378 LYS A C 1
ATOM 3003 O O . LYS A 1 378 ? 16.328 -4.758 -40.469 1 76.62 378 LYS A O 1
ATOM 3008 N N . LEU A 1 379 ? 15.773 -5.652 -38.438 1 76.06 379 LEU A N 1
ATOM 3009 C CA . LEU A 1 379 ? 15.547 -6.957 -39.062 1 76.06 379 LEU A CA 1
ATOM 3010 C C . LEU A 1 379 ? 14.328 -6.922 -39.969 1 76.06 379 LEU A C 1
ATOM 3012 O O . LEU A 1 379 ? 14.188 -7.766 -40.844 1 76.06 379 LEU A O 1
ATOM 3016 N N . LEU A 1 380 ? 13.547 -5.98 -39.781 1 77.56 380 LEU A N 1
ATOM 3017 C CA . LEU A 1 380 ? 12.32 -5.891 -40.562 1 77.56 380 LEU A CA 1
ATOM 3018 C C . LEU A 1 380 ? 12.633 -5.527 -42 1 77.56 380 LEU A C 1
ATOM 3020 O O . LEU A 1 380 ? 11.82 -5.762 -42.906 1 77.56 380 LEU A O 1
ATOM 3024 N N . GLU A 1 381 ? 13.805 -4.926 -42.156 1 75.19 381 GLU A N 1
ATOM 3025 C CA . GLU A 1 381 ? 14.203 -4.488 -43.5 1 75.19 381 GLU A CA 1
ATOM 3026 C C . GLU A 1 381 ? 14.852 -5.625 -44.281 1 75.19 381 GLU A C 1
ATOM 3028 O O . GLU A 1 381 ? 15.086 -5.504 -45.469 1 75.19 381 GLU A O 1
ATOM 3033 N N . ARG A 1 382 ? 15.211 -6.684 -43.594 1 77.06 382 ARG A N 1
ATOM 3034 C CA . ARG A 1 382 ? 15.852 -7.832 -44.219 1 77.06 382 ARG A CA 1
ATOM 3035 C C . ARG A 1 382 ? 14.844 -8.953 -44.469 1 77.06 382 ARG A C 1
ATOM 3037 O O . ARG A 1 382 ? 14.789 -9.914 -43.688 1 77.06 382 ARG A O 1
ATOM 3044 N N . TYR A 1 383 ? 14.109 -8.859 -45.5 1 80.31 383 TYR A N 1
ATOM 3045 C CA . TYR A 1 383 ? 12.953 -9.688 -45.781 1 80.31 383 TYR A CA 1
ATOM 3046 C C . TYR A 1 383 ? 13.297 -11.172 -45.656 1 80.31 383 TYR A C 1
ATOM 3048 O O . TYR A 1 383 ? 12.547 -11.938 -45.062 1 80.31 383 TYR A O 1
ATOM 3056 N N . ALA A 1 384 ? 14.414 -11.57 -46.156 1 84.19 384 ALA A N 1
ATOM 3057 C CA . ALA A 1 384 ? 14.789 -12.977 -46.094 1 84.19 384 ALA A CA 1
ATOM 3058 C C . ALA A 1 384 ? 14.984 -13.453 -44.656 1 84.19 384 ALA A C 1
ATOM 3060 O O . ALA A 1 384 ? 14.578 -14.555 -44.312 1 84.19 384 ALA A O 1
ATOM 3061 N N . GLU A 1 385 ? 15.562 -12.617 -43.938 1 85.94 385 GLU A N 1
ATOM 3062 C CA . GLU A 1 385 ? 15.805 -12.961 -42.531 1 85.94 385 GLU A CA 1
ATOM 3063 C C . GLU A 1 385 ? 14.5 -13.016 -41.75 1 85.94 385 GLU A C 1
ATOM 3065 O O . GLU A 1 385 ? 14.336 -13.867 -40.875 1 85.94 385 GLU A O 1
ATOM 3070 N N . LEU A 1 386 ? 13.68 -12.148 -42.094 1 88.88 386 LEU A N 1
ATOM 3071 C CA . LEU A 1 386 ? 12.375 -12.102 -41.469 1 88.88 386 LEU A CA 1
ATOM 3072 C C . LEU A 1 386 ? 11.57 -13.359 -41.75 1 88.88 386 LEU A C 1
ATOM 3074 O O . LEU A 1 386 ? 10.945 -13.93 -40.844 1 88.88 386 LEU A O 1
ATOM 3078 N N . GLU A 1 387 ? 11.57 -13.672 -42.969 1 89.81 387 GLU A N 1
ATOM 3079 C CA . GLU A 1 387 ? 10.844 -14.867 -43.406 1 89.81 387 GLU A CA 1
ATOM 3080 C C . GLU A 1 387 ? 11.406 -16.109 -42.719 1 89.81 387 GLU A C 1
ATOM 3082 O O . GLU A 1 387 ? 10.648 -17 -42.312 1 89.81 387 GLU A O 1
ATOM 3087 N N . LYS A 1 388 ? 12.664 -16.156 -42.625 1 90.75 388 LYS A N 1
ATOM 3088 C CA . LYS A 1 388 ? 13.32 -17.281 -41.969 1 90.75 388 LYS A CA 1
ATOM 3089 C C . LYS A 1 388 ? 12.922 -17.359 -40.5 1 90.75 388 LYS A C 1
ATOM 3091 O O . LYS A 1 388 ? 12.648 -18.453 -39.969 1 90.75 388 LYS A O 1
ATOM 3096 N N . LEU A 1 389 ? 12.969 -16.266 -39.906 1 92.12 389 LEU A N 1
ATOM 3097 C CA . LEU A 1 389 ? 12.625 -16.188 -38.5 1 92.12 389 LEU A CA 1
ATOM 3098 C C . LEU A 1 389 ? 11.164 -16.578 -38.281 1 92.12 389 LEU A C 1
ATOM 3100 O O . LEU A 1 389 ? 10.859 -17.344 -37.344 1 92.12 389 LEU A O 1
ATOM 3104 N N . GLU A 1 390 ? 10.297 -16.047 -39.062 1 93.12 390 GLU A N 1
ATOM 3105 C CA . GLU A 1 390 ? 8.875 -16.391 -39 1 93.12 390 GLU A CA 1
ATOM 3106 C C . GLU A 1 390 ? 8.664 -17.891 -39.188 1 93.12 390 GLU A C 1
ATOM 3108 O O . GLU A 1 390 ? 7.902 -18.5 -38.406 1 93.12 390 GLU A O 1
ATOM 3113 N N . ASN A 1 391 ? 9.312 -18.422 -40.125 1 92.88 391 ASN A N 1
ATOM 3114 C CA . ASN A 1 391 ? 9.18 -19.844 -40.406 1 92.88 391 ASN A CA 1
ATOM 3115 C C . ASN A 1 391 ? 9.727 -20.688 -39.25 1 92.88 391 ASN A C 1
ATOM 3117 O O . ASN A 1 391 ? 9.18 -21.75 -38.938 1 92.88 391 ASN A O 1
ATOM 3121 N N . LYS A 1 392 ? 10.773 -20.203 -38.781 1 93.69 392 LYS A N 1
ATOM 3122 C CA . LYS A 1 392 ? 11.359 -20.891 -37.625 1 93.69 392 LYS A CA 1
ATOM 3123 C C . LYS A 1 392 ? 10.391 -20.938 -36.469 1 93.69 392 LYS A C 1
ATOM 3125 O O . LYS A 1 392 ? 10.227 -21.984 -35.812 1 93.69 392 LYS A O 1
ATOM 3130 N N . ILE A 1 393 ? 9.766 -19.859 -36.156 1 94.5 393 ILE A N 1
ATOM 3131 C CA . ILE A 1 393 ? 8.797 -19.766 -35.062 1 94.5 393 ILE A CA 1
ATOM 3132 C C . ILE A 1 393 ? 7.621 -20.703 -35.344 1 94.5 393 ILE A C 1
ATOM 3134 O O . ILE A 1 393 ? 7.227 -21.5 -34.469 1 94.5 393 ILE A O 1
ATOM 3138 N N . LYS A 1 394 ? 7.117 -20.625 -36.531 1 93.94 394 LYS A N 1
ATOM 3139 C CA . LYS A 1 394 ? 5.992 -21.469 -36.938 1 93.94 394 LYS A CA 1
ATOM 3140 C C . LYS A 1 394 ? 6.328 -22.953 -36.781 1 93.94 394 LYS A C 1
ATOM 3142 O O . LYS A 1 394 ? 5.523 -23.719 -36.25 1 93.94 394 LYS A O 1
ATOM 3147 N N . HIS A 1 395 ? 7.457 -23.25 -37.219 1 93.75 395 HIS A N 1
ATOM 3148 C CA . HIS A 1 395 ? 7.895 -24.641 -37.156 1 93.75 395 HIS A CA 1
ATOM 3149 C C . HIS A 1 395 ? 8.023 -25.125 -35.719 1 93.75 395 HIS A C 1
ATOM 3151 O O . HIS A 1 395 ? 7.586 -26.234 -35.406 1 93.75 395 HIS A O 1
ATOM 3157 N N . ARG A 1 396 ? 8.617 -24.375 -34.906 1 93.44 396 ARG A N 1
ATOM 3158 C CA . ARG A 1 396 ? 8.812 -24.75 -33.531 1 93.44 396 ARG A CA 1
ATOM 3159 C C . ARG A 1 396 ? 7.477 -24.875 -32.781 1 93.44 396 ARG A C 1
ATOM 3161 O O . ARG A 1 396 ? 7.281 -25.797 -32 1 93.44 396 ARG A O 1
ATOM 3168 N N . ILE A 1 397 ? 6.625 -23.938 -33.031 1 92.5 397 ILE A N 1
ATOM 3169 C CA . ILE A 1 397 ? 5.305 -24 -32.438 1 92.5 397 ILE A CA 1
ATOM 3170 C C . ILE A 1 397 ? 4.57 -25.25 -32.906 1 92.5 397 ILE A C 1
ATOM 3172 O O . ILE A 1 397 ? 3.943 -25.953 -32.125 1 92.5 397 ILE A O 1
ATOM 3176 N N . PHE A 1 398 ? 4.707 -25.516 -34.188 1 91.31 398 PHE A N 1
ATOM 3177 C CA . PHE A 1 398 ? 4.086 -26.719 -34.75 1 91.31 398 PHE A CA 1
ATOM 3178 C C . PHE A 1 398 ? 4.66 -27.969 -34.094 1 91.31 398 PHE A C 1
ATOM 3180 O O . PHE A 1 398 ? 3.92 -28.906 -33.781 1 91.31 398 PHE A O 1
ATOM 3187 N N . THR A 1 399 ? 5.895 -28 -33.906 1 91.56 399 THR A N 1
ATOM 3188 C CA . THR A 1 399 ? 6.566 -29.156 -33.312 1 91.56 399 THR A CA 1
ATOM 3189 C C . THR A 1 399 ? 6.098 -29.359 -31.891 1 91.56 399 THR A C 1
ATOM 3191 O O . THR A 1 399 ? 5.934 -30.5 -31.438 1 91.56 399 THR A O 1
ATOM 3194 N N . VAL A 1 400 ? 5.934 -28.312 -31.172 1 89.25 400 VAL A N 1
ATOM 3195 C CA . VAL A 1 400 ? 5.613 -28.375 -29.75 1 89.25 400 VAL A CA 1
ATOM 3196 C C . VAL A 1 400 ? 4.113 -28.594 -29.562 1 89.25 400 VAL A C 1
ATOM 3198 O O . VAL A 1 400 ? 3.688 -29.344 -28.688 1 89.25 400 VAL A O 1
ATOM 3201 N N . LEU A 1 401 ? 3.287 -27.953 -30.422 1 89.44 401 LEU A N 1
ATOM 3202 C CA . LEU A 1 401 ? 1.852 -27.906 -30.172 1 89.44 401 LEU A CA 1
ATOM 3203 C C . LEU A 1 401 ? 1.091 -28.688 -31.234 1 89.44 401 LEU A C 1
ATOM 3205 O O . LEU A 1 401 ? -0.091 -29 -31.062 1 89.44 401 LEU A O 1
ATOM 3209 N N . GLY A 1 402 ? 1.714 -28.969 -32.344 1 86.75 402 GLY A N 1
ATOM 3210 C CA . GLY A 1 402 ? 1.026 -29.594 -33.469 1 86.75 402 GLY A CA 1
ATOM 3211 C C . GLY A 1 402 ? 0.043 -28.672 -34.156 1 86.75 402 GLY A C 1
ATOM 3212 O O . GLY A 1 402 ? -0.962 -29.125 -34.719 1 86.75 402 GLY A O 1
ATOM 3213 N N . LEU A 1 403 ? 0.264 -27.359 -34.031 1 89.5 403 LEU A N 1
ATOM 3214 C CA . LEU A 1 403 ? -0.672 -26.359 -34.531 1 89.5 403 LEU A CA 1
ATOM 3215 C C . LEU A 1 403 ? 0.031 -25.375 -35.469 1 89.5 403 LEU A C 1
ATOM 3217 O O . LEU A 1 403 ? 1.094 -24.844 -35.125 1 89.5 403 LEU A O 1
ATOM 3221 N N . ASN A 1 404 ? -0.487 -25.281 -36.625 1 90.38 404 ASN A N 1
ATOM 3222 C CA . ASN A 1 404 ? -0.025 -24.219 -37.531 1 90.38 404 ASN A CA 1
ATOM 3223 C C . ASN A 1 404 ? -0.615 -22.875 -37.125 1 90.38 404 ASN A C 1
ATOM 3225 O O . ASN A 1 404 ? -1.833 -22.734 -37 1 90.38 404 ASN A O 1
ATOM 3229 N N . VAL A 1 405 ? 0.259 -21.953 -36.906 1 93.38 405 VAL A N 1
ATOM 3230 C CA . VAL A 1 405 ? -0.214 -20.641 -36.5 1 93.38 405 VAL A CA 1
ATOM 3231 C C . VAL A 1 405 ? 0.311 -19.578 -37.438 1 93.38 405 VAL A C 1
ATOM 3233 O O . VAL A 1 405 ? 1.229 -19.828 -38.219 1 93.38 405 VAL A O 1
ATOM 3236 N N . LYS A 1 406 ? -0.367 -18.469 -37.438 1 93.25 406 LYS A N 1
ATOM 3237 C CA . LYS A 1 406 ? 0.189 -17.281 -38.062 1 93.25 406 LYS A CA 1
ATOM 3238 C C . LYS A 1 406 ? 1.109 -16.516 -37.125 1 93.25 406 LYS A C 1
ATOM 3240 O O . LYS A 1 406 ? 0.826 -16.406 -35.938 1 93.25 406 LYS A O 1
ATOM 3245 N N . VAL A 1 407 ? 2.174 -16.078 -37.656 1 95.25 407 VAL A N 1
ATOM 3246 C CA . VAL A 1 407 ? 3.125 -15.312 -36.875 1 95.25 407 VAL A CA 1
ATOM 3247 C C . VAL A 1 407 ? 3.295 -13.922 -37.469 1 95.25 407 VAL A C 1
ATOM 3249 O O . VAL A 1 407 ? 3.49 -13.789 -38.688 1 95.25 407 VAL A O 1
ATOM 3252 N N . LYS A 1 408 ? 3.125 -12.977 -36.688 1 93.44 408 LYS A N 1
ATOM 3253 C CA . LYS A 1 408 ? 3.367 -11.594 -37.094 1 93.44 408 LYS A CA 1
ATOM 3254 C C . LYS A 1 408 ? 4.523 -10.984 -36.312 1 93.44 408 LYS A C 1
ATOM 3256 O O . LYS A 1 408 ? 4.41 -10.758 -35.094 1 93.44 408 LYS A O 1
ATOM 3261 N N . LEU A 1 409 ? 5.586 -10.766 -37 1 93.5 409 LEU A N 1
ATOM 3262 C CA . LEU A 1 409 ? 6.723 -10.078 -36.406 1 93.5 409 LEU A CA 1
ATOM 3263 C C . LEU A 1 409 ? 6.527 -8.562 -36.469 1 93.5 409 LEU A C 1
ATOM 3265 O O . LEU A 1 409 ? 6.262 -8 -37.531 1 93.5 409 LEU A O 1
ATOM 3269 N N . VAL A 1 410 ? 6.625 -7.949 -35.281 1 91.44 410 VAL A N 1
ATOM 3270 C CA . VAL A 1 410 ? 6.344 -6.52 -35.219 1 91.44 410 VAL A CA 1
ATOM 3271 C C . VAL A 1 410 ? 7.562 -5.773 -34.688 1 91.44 410 VAL A C 1
ATOM 3273 O O . VAL A 1 410 ? 8.5 -6.391 -34.156 1 91.44 410 VAL A O 1
ATOM 3276 N N . GLU A 1 411 ? 7.559 -4.438 -34.844 1 90.44 411 GLU A N 1
ATOM 3277 C CA . GLU A 1 411 ? 8.641 -3.584 -34.375 1 90.44 411 GLU A CA 1
ATOM 3278 C C . GLU A 1 411 ? 8.703 -3.586 -32.844 1 90.44 411 GLU A C 1
ATOM 3280 O O . GLU A 1 411 ? 7.684 -3.758 -32.156 1 90.44 411 GLU A O 1
ATOM 3285 N N . PRO A 1 412 ? 9.898 -3.424 -32.344 1 88.12 412 PRO A N 1
ATOM 3286 C CA . PRO A 1 412 ? 10.008 -3.283 -30.891 1 88.12 412 PRO A CA 1
ATOM 3287 C C . PRO A 1 412 ? 9.117 -2.176 -30.328 1 88.12 412 PRO A C 1
ATOM 3289 O O . PRO A 1 412 ? 8.914 -1.154 -30.984 1 88.12 412 PRO A O 1
ATOM 3292 N N . LYS A 1 413 ? 8.477 -2.369 -29.203 1 87.25 413 LYS A N 1
ATOM 3293 C CA . LYS A 1 413 ? 7.742 -1.383 -28.406 1 87.25 413 LYS A CA 1
ATOM 3294 C C . LYS A 1 413 ? 6.375 -1.098 -29.031 1 87.25 413 LYS A C 1
ATOM 3296 O O . LYS A 1 413 ? 5.785 -0.044 -28.781 1 87.25 413 LYS A O 1
ATOM 3301 N N . THR A 1 414 ? 5.949 -2.023 -29.891 1 87.56 414 THR A N 1
ATOM 3302 C CA . THR A 1 414 ? 4.637 -1.826 -30.5 1 87.56 414 THR A CA 1
ATOM 3303 C C . THR A 1 414 ? 3.555 -2.527 -29.688 1 87.56 414 THR A C 1
ATOM 3305 O O . THR A 1 414 ? 2.387 -2.141 -29.719 1 87.56 414 THR A O 1
ATOM 3308 N N . LEU A 1 415 ? 4.012 -3.59 -29 1 89 415 LEU A N 1
ATOM 3309 C CA . LEU A 1 415 ? 3.055 -4.27 -28.141 1 89 415 LEU A CA 1
ATOM 3310 C C . LEU A 1 415 ? 2.924 -3.547 -26.797 1 89 415 LEU A C 1
ATOM 3312 O O . LEU A 1 415 ? 3.902 -2.996 -26.281 1 89 415 LEU A O 1
ATOM 3316 N N . GLU A 1 416 ? 1.743 -3.527 -26.234 1 83.69 416 GLU A N 1
ATOM 3317 C CA . GLU A 1 416 ? 1.416 -2.795 -25.016 1 83.69 416 GLU A CA 1
ATOM 3318 C C . GLU A 1 416 ? 2.305 -3.23 -23.859 1 83.69 416 GLU A C 1
ATOM 3320 O O . GLU A 1 416 ? 2.545 -4.426 -23.672 1 83.69 416 GLU A O 1
ATOM 3325 N N . ARG A 1 417 ? 2.871 -2.225 -23.25 1 85.19 417 ARG A N 1
ATOM 3326 C CA . ARG A 1 417 ? 3.602 -2.461 -22.016 1 85.19 417 ARG A CA 1
ATOM 3327 C C . ARG A 1 417 ? 2.705 -2.25 -20.797 1 85.19 417 ARG A C 1
ATOM 3329 O O . ARG A 1 417 ? 1.764 -1.455 -20.844 1 85.19 417 ARG A O 1
ATOM 3336 N N . THR A 1 418 ? 2.896 -3.072 -19.75 1 77.25 418 THR A N 1
ATOM 3337 C CA . THR A 1 418 ? 2.105 -2.889 -18.547 1 77.25 418 THR A CA 1
ATOM 3338 C C . THR A 1 418 ? 3.002 -2.865 -17.312 1 77.25 418 THR A C 1
ATOM 3340 O O . THR A 1 418 ? 4.07 -3.48 -17.297 1 77.25 418 THR A O 1
ATOM 3343 N N . THR A 1 419 ? 2.594 -2.08 -16.312 1 79.44 419 THR A N 1
ATOM 3344 C CA . THR A 1 419 ? 3.285 -2.041 -15.023 1 79.44 419 THR A CA 1
ATOM 3345 C C . THR A 1 419 ? 2.707 -3.08 -14.07 1 79.44 419 THR A C 1
ATOM 3347 O O . THR A 1 419 ? 3.266 -3.324 -12.992 1 79.44 419 THR A O 1
ATOM 3350 N N . GLY A 1 420 ? 1.717 -3.668 -14.438 1 76.88 420 GLY A N 1
ATOM 3351 C CA . GLY A 1 420 ? 1.091 -4.773 -13.734 1 76.88 420 GLY A CA 1
ATOM 3352 C C . GLY A 1 420 ? 1.078 -6.062 -14.531 1 76.88 420 GLY A C 1
ATOM 3353 O O . GLY A 1 420 ? 2.041 -6.371 -15.234 1 76.88 420 GLY A O 1
ATOM 3354 N N . LYS A 1 421 ? 0.112 -6.82 -14.367 1 77.94 421 LYS A N 1
ATOM 3355 C CA . LYS A 1 421 ? -0.026 -8.094 -15.062 1 77.94 421 LYS A CA 1
ATOM 3356 C C . LYS A 1 421 ? -0.196 -7.895 -16.562 1 77.94 421 LYS A C 1
ATOM 3358 O O . LYS A 1 421 ? -1.028 -7.094 -17 1 77.94 421 LYS A O 1
ATOM 3363 N N . ALA A 1 422 ? 0.591 -8.578 -17.375 1 80.38 422 ALA A N 1
ATOM 3364 C CA . ALA A 1 422 ? 0.53 -8.461 -18.828 1 80.38 422 AL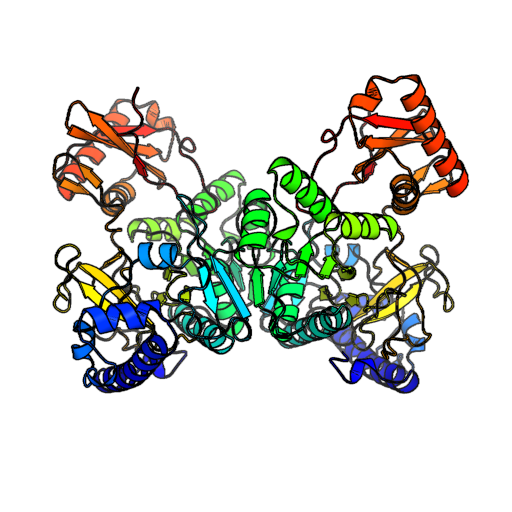A A CA 1
ATOM 3365 C C . ALA A 1 422 ? -0.699 -9.164 -19.391 1 80.38 422 ALA A C 1
ATOM 3367 O O . ALA A 1 422 ? -1.049 -10.266 -18.938 1 80.38 422 ALA A O 1
ATOM 3368 N N . LYS A 1 423 ? -1.325 -8.484 -20.344 1 82.5 423 LYS A N 1
ATOM 3369 C CA . LYS A 1 423 ? -2.383 -9.125 -21.125 1 82.5 423 LYS A CA 1
ATOM 3370 C C . LYS A 1 423 ? -1.808 -9.859 -22.328 1 82.5 423 LYS A C 1
ATOM 3372 O O . LYS A 1 423 ? -1.591 -9.25 -23.391 1 82.5 423 LYS A O 1
ATOM 3377 N N . ARG A 1 424 ? -1.671 -11.156 -22.25 1 87.12 424 ARG A N 1
ATOM 3378 C CA . ARG A 1 424 ? -0.981 -11.938 -23.266 1 87.12 424 ARG A CA 1
ATOM 3379 C C . ARG A 1 424 ? -1.96 -12.445 -24.328 1 87.12 424 ARG A C 1
ATOM 3381 O O . ARG A 1 424 ? -1.578 -12.664 -25.469 1 87.12 424 ARG A O 1
ATOM 3388 N N . VAL A 1 425 ? -3.215 -12.602 -23.969 1 88.38 425 VAL A N 1
ATOM 3389 C CA . VAL A 1 425 ? -4.188 -13.172 -24.891 1 88.38 425 VAL A CA 1
ATOM 3390 C C . VAL A 1 425 ? -5.254 -12.133 -25.234 1 88.38 425 VAL A C 1
ATOM 3392 O O . VAL A 1 425 ? -5.836 -11.516 -24.344 1 88.38 425 VAL A O 1
ATOM 3395 N N . ILE A 1 426 ? -5.406 -11.891 -26.453 1 90.31 426 ILE A N 1
ATOM 3396 C CA . ILE A 1 426 ? -6.488 -11.07 -26.984 1 90.31 426 ILE A CA 1
ATOM 3397 C C . ILE A 1 426 ? -7.492 -11.945 -27.719 1 90.31 426 ILE A C 1
ATOM 3399 O O . ILE A 1 426 ? -7.199 -12.461 -28.812 1 90.31 426 ILE A O 1
ATOM 3403 N N . ASP A 1 427 ? -8.625 -12.133 -27.203 1 88 427 ASP A N 1
ATOM 3404 C CA . ASP A 1 427 ? -9.656 -12.977 -27.797 1 88 427 ASP A CA 1
ATOM 3405 C C . ASP A 1 427 ? -10.664 -12.141 -28.578 1 88 427 ASP A C 1
ATOM 3407 O O . ASP A 1 427 ? -11.492 -11.438 -28 1 88 427 ASP A O 1
ATOM 3411 N N . LEU A 1 428 ? -10.5 -12.188 -29.844 1 87.25 428 LEU A N 1
ATOM 3412 C CA . LEU A 1 428 ? -11.328 -11.383 -30.734 1 87.25 428 LEU A CA 1
ATOM 3413 C C . LEU A 1 428 ? -12.414 -12.227 -31.391 1 87.25 428 LEU A C 1
ATOM 3415 O O . LEU A 1 428 ? -13 -11.82 -32.406 1 87.25 428 LEU A O 1
ATOM 3419 N N . ARG A 1 429 ? -12.867 -13.422 -30.984 1 81.25 429 ARG A N 1
ATOM 3420 C CA . ARG A 1 429 ? -13.828 -14.336 -31.609 1 81.25 429 ARG A CA 1
ATOM 3421 C C . ARG A 1 429 ? -15.242 -13.766 -31.547 1 81.25 429 ARG A C 1
ATOM 3423 O O . ARG A 1 429 ? -16.047 -13.992 -32.469 1 81.25 429 ARG A O 1
ATOM 3430 N N . ASN A 1 430 ? -15.555 -13.266 -30.406 1 71.88 430 ASN A N 1
ATOM 3431 C CA . ASN A 1 430 ? -16.922 -12.742 -30.281 1 71.88 430 ASN A CA 1
ATOM 3432 C C . ASN A 1 430 ? -17 -11.289 -30.734 1 71.88 430 ASN A C 1
ATOM 3434 O O . ASN A 1 430 ? -18.078 -10.68 -30.672 1 71.88 430 ASN A O 1
ATOM 3438 N N . LYS A 1 431 ? -16.062 -10.547 -30.938 1 56.66 431 LYS A N 1
ATOM 3439 C CA . LYS A 1 431 ? -16.156 -9.188 -31.469 1 56.66 431 LYS A CA 1
ATOM 3440 C C . LYS A 1 431 ? -16.625 -9.195 -32.906 1 56.66 431 LYS A C 1
ATOM 3442 O O . LYS A 1 431 ? -15.859 -9.547 -33.812 1 56.66 431 LYS A O 1
ATOM 3447 N N . THR A 1 432 ? -17.766 -9.766 -33.312 1 35.31 432 THR A N 1
ATOM 3448 C CA . THR A 1 432 ? -18.375 -9.672 -34.625 1 35.31 432 THR A CA 1
ATOM 3449 C C . THR A 1 432 ? -18.141 -8.281 -35.219 1 35.31 432 THR A C 1
ATOM 3451 O O . THR A 1 432 ? -18.266 -7.273 -34.531 1 35.31 432 THR A O 1
ATOM 3454 N N . ASN A 1 433 ? -17.578 -8.227 -36.438 1 33.84 433 ASN A N 1
ATOM 3455 C CA . ASN A 1 433 ? -17.828 -7.242 -37.5 1 33.84 433 ASN A CA 1
ATOM 3456 C C . ASN A 1 433 ? -19.25 -6.672 -37.406 1 33.84 433 ASN A C 1
ATOM 3458 O O . ASN A 1 433 ? -20.203 -7.422 -37.25 1 33.84 433 ASN A O 1
ATOM 3462 N N . MET B 1 1 ? -11.898 8.406 23.609 1 87.75 1 MET B N 1
ATOM 3463 C CA . MET B 1 1 ? -11.156 7.316 24.25 1 87.75 1 MET B CA 1
ATOM 3464 C C . MET B 1 1 ? -9.68 7.66 24.375 1 87.75 1 MET B C 1
ATOM 3466 O O . MET B 1 1 ? -9.078 8.18 23.422 1 87.75 1 MET B O 1
ATOM 3470 N N . ILE B 1 2 ? -9.195 7.543 25.625 1 96 2 ILE B N 1
ATOM 3471 C CA . ILE B 1 2 ? -7.758 7.684 25.828 1 96 2 ILE B CA 1
ATOM 3472 C C . ILE B 1 2 ? -7.059 6.363 25.516 1 96 2 ILE B C 1
ATOM 3474 O O . ILE B 1 2 ? -7.352 5.34 26.141 1 96 2 ILE B O 1
ATOM 3478 N N . TRP B 1 3 ? -6.176 6.344 24.578 1 97.62 3 TRP B N 1
ATOM 3479 C CA . TRP B 1 3 ? -5.512 5.137 24.094 1 97.62 3 TRP B CA 1
ATOM 3480 C C . TRP B 1 3 ? -4.301 4.797 24.953 1 97.62 3 TRP B C 1
ATOM 3482 O O . TRP B 1 3 ? -4.066 3.631 25.281 1 97.62 3 TRP B O 1
ATOM 3492 N N . SER B 1 4 ? -3.574 5.805 25.344 1 97.44 4 SER B N 1
ATOM 3493 C CA . SER B 1 4 ? -2.314 5.641 26.062 1 97.44 4 SER B CA 1
ATOM 3494 C C . SER B 1 4 ? -2.248 6.555 27.281 1 97.44 4 SER B C 1
ATOM 3496 O O . SER B 1 4 ? -2.682 7.707 27.219 1 97.44 4 SER B O 1
ATOM 3498 N N . GLU B 1 5 ? -1.619 6.145 28.281 1 96.94 5 GLU B N 1
ATOM 3499 C CA . GLU B 1 5 ? -1.456 6.945 29.484 1 96.94 5 GLU B CA 1
ATOM 3500 C C . GLU B 1 5 ? -0.586 8.172 29.219 1 96.94 5 GLU B C 1
ATOM 3502 O O . GLU B 1 5 ? -0.706 9.188 29.906 1 96.94 5 GLU B O 1
ATOM 3507 N N . TYR B 1 6 ? 0.177 8.117 28.203 1 97.56 6 TYR B N 1
ATOM 3508 C CA . TYR B 1 6 ? 1.071 9.219 27.859 1 97.56 6 TYR B CA 1
ATOM 3509 C C . TYR B 1 6 ? 0.286 10.422 27.344 1 97.56 6 TYR B C 1
ATOM 3511 O O . TYR B 1 6 ? 0.824 11.531 27.25 1 97.56 6 TYR B O 1
ATOM 3519 N N . GLU B 1 7 ? -0.968 10.203 27.062 1 98 7 GLU B N 1
ATOM 3520 C CA . GLU B 1 7 ? -1.797 11.297 26.562 1 98 7 GLU B CA 1
ATOM 3521 C C . GLU B 1 7 ? -2.352 12.148 27.688 1 98 7 GLU B C 1
ATOM 3523 O O . GLU B 1 7 ? -2.99 13.172 27.453 1 98 7 GLU B O 1
ATOM 3528 N N . LYS B 1 8 ? -2.08 11.719 28.984 1 97.19 8 LYS B N 1
ATOM 3529 C CA . LYS B 1 8 ? -2.676 12.391 30.141 1 97.19 8 LYS B CA 1
ATOM 3530 C C . LYS B 1 8 ? -1.607 12.805 31.141 1 97.19 8 LYS B C 1
ATOM 3532 O O . LYS B 1 8 ? -1.896 12.953 32.344 1 97.19 8 LYS B O 1
ATOM 3537 N N . LEU B 1 9 ? -0.434 12.938 30.734 1 97.69 9 LEU B N 1
ATOM 3538 C CA . LEU B 1 9 ? 0.632 13.398 31.625 1 97.69 9 LEU B CA 1
ATOM 3539 C C . LEU B 1 9 ? 0.457 14.875 31.969 1 97.69 9 LEU B C 1
ATOM 3541 O O . LEU B 1 9 ? -0.043 15.648 31.141 1 97.69 9 LEU B O 1
ATOM 3545 N N . ASN B 1 10 ? 0.839 15.219 33.156 1 96.62 10 ASN B N 1
ATOM 3546 C CA . ASN B 1 10 ? 0.849 16.656 33.406 1 96.62 10 ASN B CA 1
ATOM 3547 C C . ASN B 1 10 ? 2.07 17.328 32.812 1 96.62 10 ASN B C 1
ATOM 3549 O O . ASN B 1 10 ? 2.98 16.656 32.312 1 96.62 10 ASN B O 1
ATOM 3553 N N . ARG B 1 11 ? 2.072 18.562 32.844 1 97.06 11 ARG B N 1
ATOM 3554 C CA . ARG B 1 11 ? 3.09 19.328 32.156 1 97.06 11 ARG B CA 1
ATOM 3555 C C . ARG B 1 11 ? 4.484 19 32.656 1 97.06 11 ARG B C 1
ATOM 3557 O O . ARG B 1 11 ? 5.426 18.859 31.875 1 97.06 11 ARG B O 1
ATOM 3564 N N . LYS B 1 12 ? 4.645 18.906 33.969 1 97.25 12 LYS B N 1
ATOM 3565 C CA . LYS B 1 12 ? 5.941 18.594 34.562 1 97.25 12 LYS B CA 1
ATOM 3566 C C . LYS B 1 12 ? 6.438 17.219 34.094 1 97.25 12 LYS B C 1
ATOM 3568 O O . LYS B 1 12 ? 7.617 17.062 33.781 1 97.25 12 LYS B O 1
ATOM 3573 N N . GLN B 1 13 ? 5.539 16.266 34.125 1 98 13 GLN B N 1
ATOM 3574 C CA . GLN B 1 13 ? 5.871 14.922 33.656 1 98 13 GLN B CA 1
ATOM 3575 C C . GLN B 1 13 ? 6.312 14.938 32.188 1 98 13 GLN B C 1
ATOM 3577 O O . GLN B 1 13 ? 7.277 14.266 31.828 1 98 13 GLN B O 1
ATOM 3582 N N . TYR B 1 14 ? 5.586 15.656 31.328 1 97.75 14 TYR B N 1
ATOM 3583 C CA . TYR B 1 14 ? 5.969 15.797 29.938 1 97.75 14 TYR B CA 1
ATOM 3584 C C . TYR B 1 14 ? 7.371 16.375 29.812 1 97.75 14 TYR B C 1
ATOM 3586 O O . TYR B 1 14 ? 8.211 15.844 29.078 1 97.75 14 TYR B O 1
ATOM 3594 N N . GLU B 1 15 ? 7.621 17.438 30.547 1 97.81 15 GLU B N 1
ATOM 3595 C CA . GLU B 1 15 ? 8.906 18.125 30.438 1 97.81 15 GLU B CA 1
ATOM 3596 C C . GLU B 1 15 ? 10.055 17.234 30.859 1 97.81 15 GLU B C 1
ATOM 3598 O O . GLU B 1 15 ? 11.117 17.234 30.234 1 97.81 15 GLU B O 1
ATOM 3603 N N . GLU B 1 16 ? 9.844 16.5 31.938 1 98.38 16 GLU B N 1
ATOM 3604 C CA . GLU B 1 16 ? 10.867 15.562 32.406 1 98.38 16 GLU B CA 1
ATOM 3605 C C . GLU B 1 16 ? 11.133 14.477 31.375 1 98.38 16 GLU B C 1
ATOM 3607 O O . GLU B 1 16 ? 12.289 14.156 31.078 1 98.38 16 GLU B O 1
ATOM 3612 N N . LEU B 1 17 ? 10.039 13.938 30.859 1 98.56 17 LEU B N 1
ATOM 3613 C CA . LEU B 1 17 ? 10.148 12.898 29.828 1 98.56 17 LEU B CA 1
ATOM 3614 C C . LEU B 1 17 ? 10.828 13.445 28.578 1 98.56 17 LEU B C 1
ATOM 3616 O O . LEU B 1 17 ? 11.695 12.789 28 1 98.56 17 LEU B O 1
ATOM 3620 N N . GLN B 1 18 ? 10.422 14.594 28.156 1 98.81 18 GLN B N 1
ATOM 3621 C CA . GLN B 1 18 ? 10.977 15.242 26.969 1 98.81 18 GLN B CA 1
ATOM 3622 C C . GLN B 1 18 ? 12.469 15.516 27.125 1 98.81 18 GLN B C 1
ATOM 3624 O O . GLN B 1 18 ? 13.25 15.289 26.203 1 98.81 18 GLN B O 1
ATOM 3629 N N . LEU B 1 19 ? 12.828 15.984 28.281 1 98.81 19 LEU B N 1
ATOM 3630 C CA . LEU B 1 19 ? 14.234 16.266 28.531 1 98.81 19 LEU B CA 1
ATOM 3631 C C . LEU B 1 19 ? 15.07 14.992 28.469 1 98.81 19 LEU B C 1
ATOM 3633 O O . LEU B 1 19 ? 16.125 14.969 27.844 1 98.81 19 LEU B O 1
ATOM 3637 N N . GLU B 1 20 ? 14.602 13.969 29.141 1 98.81 20 GLU B N 1
ATOM 3638 C CA . GLU B 1 20 ? 15.305 12.695 29.141 1 98.81 20 GLU B CA 1
ATOM 3639 C C . GLU B 1 20 ? 15.516 12.18 27.719 1 98.81 20 GLU B C 1
ATOM 3641 O O . GLU B 1 20 ? 16.625 11.781 27.359 1 98.81 20 GLU B O 1
ATOM 3646 N N . ARG B 1 21 ? 14.508 12.211 26.938 1 98.88 21 ARG B N 1
ATOM 3647 C CA . ARG B 1 21 ? 14.539 11.68 25.578 1 98.88 21 ARG B CA 1
ATOM 3648 C C . ARG B 1 21 ? 15.359 12.586 24.656 1 98.88 21 ARG B C 1
ATOM 3650 O O . ARG B 1 21 ? 16.062 12.102 23.781 1 98.88 21 ARG B O 1
ATOM 3657 N N . LEU B 1 22 ? 15.25 13.883 24.891 1 98.81 22 LEU B N 1
ATOM 3658 C CA . LEU B 1 22 ? 16.047 14.836 24.109 1 98.81 22 LEU B CA 1
ATOM 3659 C C . LEU B 1 22 ? 17.531 14.594 24.328 1 98.81 22 LEU B C 1
ATOM 3661 O O . LEU B 1 22 ? 18.297 14.555 23.359 1 98.81 22 LEU B O 1
ATOM 3665 N N . LYS B 1 23 ? 17.938 14.406 25.547 1 98.81 23 LYS B N 1
ATOM 3666 C CA . LYS B 1 23 ? 19.344 14.156 25.859 1 98.81 23 LYS B CA 1
ATOM 3667 C C . LYS B 1 23 ? 19.844 12.914 25.141 1 98.81 23 LYS B C 1
ATOM 3669 O O . LYS B 1 23 ? 20.938 12.938 24.547 1 98.81 23 LYS B O 1
ATOM 3674 N N . ARG B 1 24 ? 19.062 11.891 25.156 1 98.69 24 ARG B N 1
ATOM 3675 C CA . ARG B 1 24 ? 19.453 10.648 24.5 1 98.69 24 ARG B CA 1
ATOM 3676 C C . ARG B 1 24 ? 19.562 10.844 22.984 1 98.69 24 ARG B C 1
ATOM 3678 O O . ARG B 1 24 ? 20.5 10.328 22.359 1 98.69 24 ARG B O 1
ATOM 3685 N N . THR B 1 25 ? 18.641 11.562 22.438 1 98.81 25 THR B N 1
ATOM 3686 C CA . THR B 1 25 ? 18.625 11.789 21 1 98.81 25 THR B CA 1
ATOM 3687 C C . THR B 1 25 ? 19.812 12.648 20.578 1 98.81 25 THR B C 1
ATOM 3689 O O . THR B 1 25 ? 20.469 12.367 19.578 1 98.81 25 THR B O 1
ATOM 3692 N N . VAL B 1 26 ? 20.078 13.703 21.312 1 98.81 26 VAL B N 1
ATOM 3693 C CA . VAL B 1 26 ? 21.188 14.594 21.016 1 98.81 26 VAL B CA 1
ATOM 3694 C C . VAL B 1 26 ? 22.5 13.82 21.062 1 98.81 26 VAL B C 1
ATOM 3696 O O . VAL B 1 26 ? 23.359 13.984 20.188 1 98.81 26 VAL B O 1
ATOM 3699 N N . GLU B 1 27 ? 22.656 12.977 22.047 1 98.75 27 GLU B N 1
ATOM 3700 C CA . GLU B 1 27 ? 23.844 12.133 22.141 1 98.75 27 GLU B CA 1
ATOM 3701 C C . GLU B 1 27 ? 23.953 11.203 20.922 1 98.75 27 GLU B C 1
ATOM 3703 O O . GLU B 1 27 ? 25.031 11.062 20.344 1 98.75 27 GLU B O 1
ATOM 3708 N N . ARG B 1 28 ? 22.875 10.602 20.594 1 98.44 28 ARG B N 1
ATOM 3709 C CA . ARG B 1 28 ? 22.844 9.656 19.484 1 98.44 28 ARG B CA 1
ATOM 3710 C C . ARG B 1 28 ? 23.266 10.32 18.172 1 98.44 28 ARG B C 1
ATOM 3712 O O . ARG B 1 28 ? 24.094 9.789 17.438 1 98.44 28 ARG B O 1
ATOM 3719 N N . VAL B 1 29 ? 22.656 11.477 17.875 1 98.75 29 VAL B N 1
ATOM 3720 C CA . VAL B 1 29 ? 22.922 12.086 16.578 1 98.75 29 VAL B CA 1
ATOM 3721 C C . VAL B 1 29 ? 24.344 12.641 16.547 1 98.75 29 VAL B C 1
ATOM 3723 O O . VAL B 1 29 ? 25 12.625 15.508 1 98.75 29 VAL B O 1
ATOM 3726 N N . TYR B 1 30 ? 24.828 13.172 17.672 1 98.75 30 TYR B N 1
ATOM 3727 C CA . TYR B 1 30 ? 26.203 13.656 17.734 1 98.75 30 TYR B CA 1
ATOM 3728 C C . TYR B 1 30 ? 27.188 12.523 17.5 1 98.75 30 TYR B C 1
ATOM 3730 O O . TYR B 1 30 ? 28.188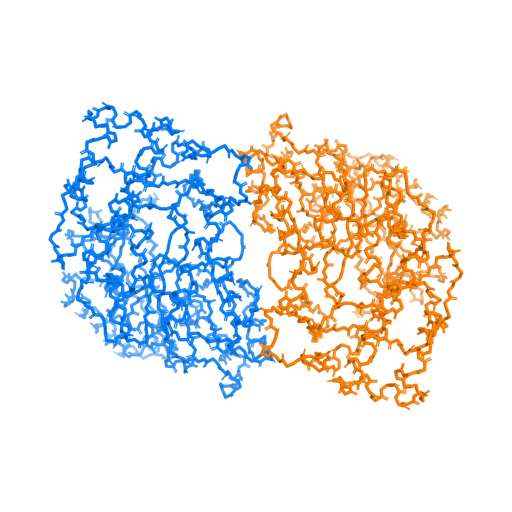 12.703 16.781 1 98.75 30 TYR B O 1
ATOM 3738 N N . GLU B 1 31 ? 26.906 11.375 18.016 1 98.56 31 GLU B N 1
ATOM 3739 C CA . GLU B 1 31 ? 27.828 10.242 17.938 1 98.56 31 GLU B CA 1
ATOM 3740 C C . GLU B 1 31 ? 27.75 9.57 16.562 1 98.56 31 GLU B C 1
ATOM 3742 O O . GLU B 1 31 ? 28.781 9.125 16.031 1 98.56 31 GLU B O 1
ATOM 3747 N N . ASN B 1 32 ? 26.594 9.5 15.992 1 98.62 32 ASN B N 1
ATOM 3748 C CA . ASN B 1 32 ? 26.406 8.57 14.891 1 98.62 32 ASN B CA 1
ATOM 3749 C C . ASN B 1 32 ? 26.188 9.297 13.562 1 98.62 32 ASN B C 1
ATOM 3751 O O . ASN B 1 32 ? 26.266 8.688 12.492 1 98.62 32 ASN B O 1
ATOM 3755 N N . VAL B 1 33 ? 25.891 10.586 13.586 1 98.81 33 VAL B N 1
ATOM 3756 C CA . VAL B 1 33 ? 25.547 11.305 12.359 1 98.81 33 VAL B CA 1
ATOM 3757 C C . VAL B 1 33 ? 26.578 12.406 12.094 1 98.81 33 VAL B C 1
ATOM 3759 O O . VAL B 1 33 ? 26.5 13.477 12.695 1 98.81 33 VAL B O 1
ATOM 3762 N N . PRO B 1 34 ? 27.438 12.195 11.109 1 98.62 34 PRO B N 1
ATOM 3763 C CA . PRO B 1 34 ? 28.5 13.172 10.828 1 98.62 34 PRO B CA 1
ATOM 3764 C C . PRO B 1 34 ? 27.953 14.578 10.586 1 98.62 34 PRO B C 1
ATOM 3766 O O . PRO B 1 34 ? 28.547 15.555 11.039 1 98.62 34 PRO B O 1
ATOM 3769 N N . PHE B 1 35 ? 26.875 14.633 9.953 1 98.56 35 PHE B N 1
ATOM 3770 C CA . PHE B 1 35 ? 26.219 15.914 9.672 1 98.56 35 PHE B CA 1
ATOM 3771 C C . PHE B 1 35 ? 25.969 16.688 10.961 1 98.56 35 PHE B C 1
ATOM 3773 O O . PHE B 1 35 ? 26.328 17.859 11.078 1 98.56 35 PHE B O 1
ATOM 3780 N N . TYR B 1 36 ? 25.375 16.078 11.914 1 98.75 36 TYR B N 1
ATOM 3781 C CA . TYR B 1 36 ? 25.016 16.734 13.172 1 98.75 36 TYR B CA 1
ATOM 3782 C C . TYR B 1 36 ? 26.266 17.016 14 1 98.75 36 TYR B C 1
ATOM 3784 O O . TYR B 1 36 ? 26.359 18.078 14.641 1 98.75 36 TYR B O 1
ATOM 3792 N N . ARG B 1 37 ? 27.172 16.062 14.008 1 98.69 37 ARG B N 1
ATOM 3793 C CA . ARG B 1 37 ? 28.406 16.312 14.727 1 98.69 37 ARG B CA 1
ATOM 3794 C C . ARG B 1 37 ? 29.078 17.578 14.234 1 98.69 37 ARG B C 1
ATOM 3796 O O . ARG B 1 37 ? 29.484 18.422 15.031 1 98.69 37 ARG B O 1
ATOM 3803 N N . LYS B 1 38 ? 29.188 17.688 12.945 1 98.56 38 LYS B N 1
ATOM 3804 C CA . LYS B 1 38 ? 29.812 18.859 12.352 1 98.56 38 LYS B CA 1
ATOM 3805 C C . LYS B 1 38 ? 29.031 20.125 12.703 1 98.56 38 LYS B C 1
ATOM 3807 O O . LYS B 1 38 ? 29.625 21.125 13.117 1 98.56 38 LYS B O 1
ATOM 3812 N N . LYS B 1 39 ? 27.734 20.109 12.602 1 98.06 39 LYS B N 1
ATOM 3813 C CA . LYS B 1 39 ? 26.891 21.281 12.867 1 98.06 39 LYS B CA 1
ATOM 3814 C C . LYS B 1 39 ? 27.016 21.703 14.328 1 98.06 39 LYS B C 1
ATOM 3816 O O . LYS B 1 39 ? 27.031 22.906 14.625 1 98.06 39 LYS B O 1
ATOM 3821 N N . PHE B 1 40 ? 27.047 20.719 15.203 1 98.56 40 PHE B N 1
ATOM 3822 C CA . PHE B 1 40 ? 27.172 21.016 16.625 1 98.56 40 PHE B CA 1
ATOM 3823 C C . PHE B 1 40 ? 28.547 21.625 16.922 1 98.56 40 PHE B C 1
ATOM 3825 O O . PHE B 1 40 ? 28.625 22.641 17.609 1 98.56 40 PHE B O 1
ATOM 3832 N N . ASP B 1 41 ? 29.562 21.062 16.391 1 98.44 41 ASP B N 1
ATOM 3833 C CA . ASP B 1 41 ? 30.922 21.531 16.625 1 98.44 41 ASP B CA 1
ATOM 3834 C C . ASP B 1 41 ? 31.125 22.953 16.109 1 98.44 41 ASP B C 1
ATOM 3836 O O . ASP B 1 41 ? 31.812 23.75 16.734 1 98.44 41 ASP B O 1
ATOM 3840 N N . GLU B 1 42 ? 30.578 23.203 15.023 1 98.25 42 GLU B N 1
ATOM 3841 C CA . GLU B 1 42 ? 30.703 24.516 14.398 1 98.25 42 GLU B CA 1
ATOM 3842 C C . GLU B 1 42 ? 30.172 25.625 15.305 1 98.25 42 GLU B C 1
ATOM 3844 O O . GLU B 1 42 ? 30.656 26.75 15.273 1 98.25 42 GLU B O 1
ATOM 3849 N N . ILE B 1 43 ? 29.219 25.281 16.172 1 97.75 43 ILE B N 1
ATOM 3850 C CA . ILE B 1 43 ? 28.641 26.312 17.031 1 97.75 43 ILE B CA 1
ATOM 3851 C C . ILE B 1 43 ? 29.062 26.078 18.484 1 97.75 43 ILE B C 1
ATOM 3853 O O . ILE B 1 43 ? 28.531 26.688 19.406 1 97.75 43 ILE B O 1
ATOM 3857 N N . GLY B 1 44 ? 29.859 25.141 18.641 1 97.94 44 GLY B N 1
ATOM 3858 C CA . GLY B 1 44 ? 30.453 24.906 19.953 1 97.94 44 GLY B CA 1
ATOM 3859 C C . GLY B 1 44 ? 29.5 24.25 20.938 1 97.94 44 GLY B C 1
ATOM 3860 O O . GLY B 1 44 ? 29.547 24.531 22.125 1 97.94 44 GLY B O 1
ATOM 3861 N N . VAL B 1 45 ? 28.641 23.438 20.469 1 98.31 45 VAL B N 1
ATOM 3862 C CA . VAL B 1 45 ? 27.672 22.75 21.328 1 98.31 45 VAL B CA 1
ATOM 3863 C C . VAL B 1 45 ? 28 21.266 21.406 1 98.31 45 VAL B C 1
ATOM 3865 O O . VAL B 1 45 ? 28.359 20.656 20.406 1 98.31 45 VAL B O 1
ATOM 3868 N N . LYS B 1 46 ? 27.938 20.734 22.578 1 98.44 46 LYS B N 1
ATOM 3869 C CA . LYS B 1 46 ? 28.109 19.312 22.844 1 98.44 46 LYS B CA 1
ATOM 3870 C C . LYS B 1 46 ? 26.875 18.734 23.562 1 98.44 46 LYS B C 1
ATOM 3872 O O . LYS B 1 46 ? 26.109 19.484 24.156 1 98.44 46 LYS B O 1
ATOM 3877 N N . PRO B 1 47 ? 26.688 17.438 23.516 1 98.56 47 PRO B N 1
ATOM 3878 C CA . PRO B 1 47 ? 25.516 16.828 24.125 1 98.56 47 PRO B CA 1
ATOM 3879 C C . PRO B 1 47 ? 25.359 17.188 25.609 1 98.56 47 PRO B C 1
ATOM 3881 O O . PRO B 1 47 ? 24.25 17.406 26.078 1 98.56 47 PRO B O 1
ATOM 3884 N N . HIS B 1 48 ? 26.453 17.281 26.266 1 97.94 48 HIS B N 1
ATOM 3885 C CA . HIS B 1 48 ? 26.391 17.516 27.703 1 97.94 48 HIS B CA 1
ATOM 3886 C C . HIS B 1 48 ? 25.938 18.938 28.016 1 97.94 48 HIS B C 1
ATOM 3888 O O . HIS B 1 48 ? 25.641 19.266 29.172 1 97.94 48 HIS B O 1
ATOM 3894 N N . HIS B 1 49 ? 25.922 19.844 27.047 1 98.31 49 HIS B N 1
ATOM 3895 C CA . HIS B 1 49 ? 25.438 21.219 27.25 1 98.31 49 HIS B CA 1
ATOM 3896 C C . HIS B 1 49 ? 23.922 21.234 27.438 1 98.31 49 HIS B C 1
ATOM 3898 O O . HIS B 1 49 ? 23.375 22.234 27.906 1 98.31 49 HIS B O 1
ATOM 3904 N N . ILE B 1 50 ? 23.203 20.141 27.047 1 98.56 50 ILE B N 1
ATOM 3905 C CA . ILE B 1 50 ? 21.75 20.047 27.25 1 98.56 50 ILE B CA 1
ATOM 3906 C C . ILE B 1 50 ? 21.453 19.578 28.672 1 98.56 50 ILE B C 1
ATOM 3908 O O . ILE B 1 50 ? 21.547 18.375 28.953 1 98.56 50 ILE B O 1
ATOM 3912 N N . LYS B 1 51 ? 21.062 20.5 29.484 1 98.19 51 LYS B N 1
ATOM 3913 C CA . LYS B 1 51 ? 20.781 20.203 30.875 1 98.19 51 LYS B CA 1
ATOM 3914 C C . LYS B 1 51 ? 19.297 20.359 31.203 1 98.19 51 LYS B C 1
ATOM 3916 O O . LYS B 1 51 ? 18.766 19.656 32.062 1 98.19 51 LYS B O 1
ATOM 3921 N N . THR B 1 52 ? 18.719 21.312 30.578 1 97.62 52 THR B N 1
ATOM 3922 C CA . THR B 1 52 ? 17.281 21.562 30.688 1 97.62 52 THR B CA 1
ATOM 3923 C C . THR B 1 52 ? 16.625 21.547 29.312 1 97.62 52 THR B C 1
ATOM 3925 O O . THR B 1 52 ? 17.312 21.562 28.297 1 97.62 52 THR B O 1
ATOM 3928 N N . LEU B 1 53 ? 15.367 21.484 29.297 1 97.06 53 LEU B N 1
ATOM 3929 C CA . LEU B 1 53 ? 14.625 21.469 28.047 1 97.06 53 LEU B CA 1
ATOM 3930 C C . LEU B 1 53 ? 14.852 22.75 27.266 1 97.06 53 LEU B C 1
ATOM 3932 O O . LEU B 1 53 ? 14.883 22.75 26.031 1 97.06 53 LEU B O 1
ATOM 3936 N N . ARG B 1 54 ? 15.023 23.891 27.953 1 95.25 54 ARG B N 1
ATOM 3937 C CA . ARG B 1 54 ? 15.227 25.203 27.328 1 95.25 54 ARG B CA 1
ATOM 3938 C C . ARG B 1 54 ? 16.531 25.234 26.531 1 95.25 54 ARG B C 1
ATOM 3940 O O . ARG B 1 54 ? 16.688 26.047 25.625 1 95.25 54 ARG B O 1
ATOM 3947 N N . ASP B 1 55 ? 17.438 24.359 26.891 1 97.81 55 ASP B N 1
ATOM 3948 C CA . ASP B 1 55 ? 18.75 24.328 26.234 1 97.81 55 ASP B CA 1
ATOM 3949 C C . ASP B 1 55 ? 18.625 23.844 24.797 1 97.81 55 ASP B C 1
ATOM 3951 O O . ASP B 1 55 ? 19.594 23.906 24.031 1 97.81 55 ASP B O 1
ATOM 3955 N N . ILE B 1 56 ? 17.406 23.391 24.406 1 98 56 ILE B N 1
ATOM 3956 C CA . ILE B 1 56 ? 17.203 22.984 23.016 1 98 56 ILE B CA 1
ATOM 3957 C C . ILE B 1 56 ? 17.5 24.141 22.078 1 98 56 ILE B C 1
ATOM 3959 O O . ILE B 1 56 ? 17.906 23.922 20.922 1 98 56 ILE B O 1
ATOM 3963 N N . ARG B 1 57 ? 17.359 25.359 22.578 1 96.31 57 ARG B N 1
ATOM 3964 C CA . ARG B 1 57 ? 17.578 26.562 21.766 1 96.31 57 ARG B CA 1
ATOM 3965 C C . ARG B 1 57 ? 19.031 26.672 21.328 1 96.31 57 ARG B C 1
ATOM 3967 O O . ARG B 1 57 ? 19.359 27.422 20.406 1 96.31 57 ARG B O 1
ATOM 3974 N N . LEU B 1 58 ? 19.922 25.938 22.016 1 97.12 58 LEU B N 1
ATOM 3975 C CA . LEU B 1 58 ? 21.344 25.953 21.672 1 97.12 58 LEU B CA 1
ATOM 3976 C C . LEU B 1 58 ? 21.609 25.141 20.406 1 97.12 58 LEU B C 1
ATOM 3978 O O . LEU B 1 58 ? 22.672 25.281 19.781 1 97.12 58 LEU B O 1
ATOM 3982 N N . LEU B 1 59 ? 20.719 24.234 20.125 1 98.62 59 LEU B N 1
ATOM 3983 C CA . LEU B 1 59 ? 20.906 23.328 19 1 98.62 59 LEU B CA 1
ATOM 3984 C C . LEU B 1 59 ? 20.562 24 17.688 1 98.62 59 LEU B C 1
ATOM 3986 O O . LEU B 1 59 ? 19.672 24.844 17.625 1 98.62 59 LEU B O 1
ATOM 3990 N N . PRO B 1 60 ? 21.25 23.656 16.641 1 98.12 60 PRO B N 1
ATOM 3991 C CA . PRO B 1 60 ? 20.969 24.25 15.328 1 98.12 60 PRO B CA 1
ATOM 3992 C C . PRO B 1 60 ? 19.672 23.719 14.711 1 98.12 60 PRO B C 1
ATOM 3994 O O . PRO B 1 60 ? 19.172 22.672 15.117 1 98.12 60 PRO B O 1
ATOM 3997 N N . PHE B 1 61 ? 19.172 24.453 13.734 1 98.62 61 PHE B N 1
ATOM 3998 C CA . PHE B 1 61 ? 18.031 23.984 12.953 1 98.62 61 PHE B CA 1
ATOM 3999 C C . PHE B 1 61 ? 18.469 22.969 11.906 1 98.62 61 PHE B C 1
ATOM 4001 O O . PHE B 1 61 ? 19.625 22.969 11.477 1 98.62 61 PHE B O 1
ATOM 4008 N N . THR B 1 62 ? 17.625 22.094 11.602 1 98.69 62 THR B N 1
ATOM 4009 C CA . THR B 1 62 ? 17.719 21.234 10.43 1 98.69 62 THR B CA 1
ATOM 4010 C C . THR B 1 62 ? 16.672 21.625 9.383 1 98.69 62 THR B C 1
ATOM 4012 O O . THR B 1 62 ? 15.523 21.906 9.727 1 98.69 62 THR B O 1
ATOM 4015 N N . THR B 1 63 ? 17.062 21.688 8.109 1 96.88 63 THR B N 1
ATOM 4016 C CA . THR B 1 63 ? 16.156 22.109 7.047 1 96.88 63 THR B CA 1
ATOM 4017 C C . THR B 1 63 ? 15.992 21 6.004 1 96.88 63 THR B C 1
ATOM 4019 O O . THR B 1 63 ? 16.719 20.016 6.023 1 96.88 63 THR B O 1
ATOM 4022 N N . LYS B 1 64 ? 15.07 21.219 5.176 1 93.69 64 LYS B N 1
ATOM 4023 C CA . LYS B 1 64 ? 14.852 20.266 4.082 1 93.69 64 LYS B CA 1
ATOM 4024 C C . LYS B 1 64 ? 16.078 20.188 3.174 1 93.69 64 LYS B C 1
ATOM 4026 O O . LYS B 1 64 ? 16.391 19.125 2.646 1 93.69 64 LYS B O 1
ATOM 4031 N N . ASP B 1 65 ? 16.703 21.266 2.941 1 93.06 65 ASP B N 1
ATOM 4032 C CA . ASP B 1 65 ? 17.922 21.281 2.137 1 93.06 65 ASP B CA 1
ATOM 4033 C C . ASP B 1 65 ? 19 20.422 2.766 1 93.06 65 ASP B C 1
ATOM 4035 O O . ASP B 1 65 ? 19.781 19.766 2.057 1 93.06 65 ASP B O 1
ATOM 4039 N N . ASP B 1 66 ? 19.062 20.469 4.082 1 96.69 66 ASP B N 1
ATOM 4040 C CA . ASP B 1 66 ? 20 19.594 4.766 1 96.69 66 ASP B CA 1
ATOM 4041 C C . ASP B 1 66 ? 19.734 18.125 4.43 1 96.69 66 ASP B C 1
ATOM 4043 O O . ASP B 1 66 ? 20.656 17.344 4.238 1 96.69 66 ASP B O 1
ATOM 4047 N N . LEU B 1 67 ? 18.469 17.75 4.402 1 96.44 67 LEU B N 1
ATOM 4048 C CA . LEU B 1 67 ? 18.094 16.391 4.062 1 96.44 67 LEU B CA 1
ATOM 4049 C C . LEU B 1 67 ? 18.516 16.047 2.633 1 96.44 67 LEU B C 1
ATOM 4051 O O . LEU B 1 67 ? 19.062 14.977 2.381 1 96.44 67 LEU B O 1
ATOM 4055 N N . ARG B 1 68 ? 18.281 16.953 1.755 1 92.44 68 ARG B N 1
ATOM 4056 C CA . ARG B 1 68 ? 18.625 16.734 0.352 1 92.44 68 ARG B CA 1
ATOM 4057 C C . ARG B 1 68 ? 20.125 16.578 0.167 1 92.44 68 ARG B C 1
ATOM 4059 O O . ARG B 1 68 ? 20.594 15.758 -0.625 1 92.44 68 ARG B O 1
ATOM 4066 N N . GLU B 1 69 ? 20.875 17.375 0.884 1 94.38 69 GLU B N 1
ATOM 4067 C CA . GLU B 1 69 ? 22.328 17.375 0.777 1 94.38 69 GLU B CA 1
ATOM 4068 C C . GLU B 1 69 ? 22.922 16.094 1.346 1 94.38 69 GLU B C 1
ATOM 4070 O O . GLU B 1 69 ? 24.078 15.758 1.075 1 94.38 69 GLU B O 1
ATOM 4075 N N . ASN B 1 70 ? 22.141 15.375 2.119 1 96.5 70 ASN B N 1
ATOM 4076 C CA . ASN B 1 70 ? 22.625 14.148 2.738 1 96.5 70 ASN B CA 1
ATOM 4077 C C . ASN B 1 70 ? 21.922 12.922 2.174 1 96.5 70 ASN B C 1
ATOM 4079 O O . ASN B 1 70 ? 21.891 11.867 2.814 1 96.5 70 ASN B O 1
ATOM 4083 N N . TYR B 1 71 ? 21.359 13.125 0.996 1 94.81 71 TYR B N 1
ATOM 4084 C CA . TYR B 1 71 ? 20.703 12.055 0.26 1 94.81 71 TYR B CA 1
ATOM 4085 C C . TYR B 1 71 ? 21.688 10.953 -0.107 1 94.81 71 TYR B C 1
ATOM 4087 O O . TYR B 1 71 ? 22.797 11.234 -0.571 1 94.81 71 TYR B O 1
ATOM 4095 N N . PRO B 1 72 ? 21.266 9.68 0.08 1 95.75 72 PRO B N 1
ATOM 4096 C CA . PRO B 1 72 ? 19.984 9.188 0.574 1 95.75 72 PRO B CA 1
ATOM 4097 C C . PRO B 1 72 ? 20.016 8.836 2.061 1 95.75 72 PRO B C 1
ATOM 4099 O O . PRO B 1 72 ? 18.969 8.867 2.729 1 95.75 72 PRO B O 1
ATOM 4102 N N . TYR B 1 73 ? 21.266 8.508 2.652 1 97.56 73 TYR B N 1
ATOM 4103 C CA . TYR B 1 73 ? 21.25 7.891 3.973 1 97.56 73 TYR B CA 1
ATOM 4104 C C . TYR B 1 73 ? 22.141 8.648 4.945 1 97.56 73 TYR B C 1
ATOM 4106 O O . TYR B 1 73 ? 22.359 8.203 6.07 1 97.56 73 TYR B O 1
ATOM 4114 N N . GLY B 1 74 ? 22.547 9.828 4.547 1 97.75 74 GLY B N 1
ATOM 4115 C CA . GLY B 1 74 ? 23.547 10.562 5.305 1 97.75 74 GLY B CA 1
ATOM 4116 C C . GLY B 1 74 ? 23.062 11 6.672 1 97.75 74 GLY B C 1
ATOM 4117 O O . GLY B 1 74 ? 23.859 11.344 7.543 1 97.75 74 GLY B O 1
ATOM 4118 N N . LEU B 1 75 ? 21.766 10.969 6.891 1 98.38 75 LEU B N 1
ATOM 4119 C CA . LEU B 1 75 ? 21.219 11.445 8.164 1 98.38 75 LEU B CA 1
ATOM 4120 C C . LEU B 1 75 ? 20.75 10.273 9.023 1 98.38 75 LEU B C 1
ATOM 4122 O O . LEU B 1 75 ? 20.203 10.477 10.109 1 98.38 75 LEU B O 1
ATOM 4126 N N . PHE B 1 76 ? 20.922 9.055 8.539 1 98.62 76 PHE B N 1
ATOM 4127 C CA . PHE B 1 76 ? 20.562 7.902 9.352 1 98.62 76 PHE B CA 1
ATOM 4128 C C . PHE B 1 76 ? 21.484 7.789 10.562 1 98.62 76 PHE B C 1
ATOM 4130 O O . PHE B 1 76 ? 22.703 7.973 10.445 1 98.62 76 PHE B O 1
ATOM 4137 N N . SER B 1 77 ? 20.906 7.527 11.703 1 98.75 77 SER B N 1
ATOM 4138 C CA . SER B 1 77 ? 21.703 7.441 12.93 1 98.75 77 SER B CA 1
ATOM 4139 C C . SER B 1 77 ? 21.984 5.992 13.305 1 98.75 77 SER B C 1
ATOM 4141 O O . SER B 1 77 ? 22.5 5.715 14.383 1 98.75 77 SER B O 1
ATOM 4143 N N . VAL B 1 78 ? 21.562 5.008 12.531 1 98.31 78 VAL B N 1
ATOM 4144 C CA . VAL B 1 78 ? 21.812 3.58 12.68 1 98.31 78 VAL B CA 1
ATOM 4145 C C . VAL B 1 78 ? 22.281 2.996 11.344 1 98.31 78 VAL B C 1
ATOM 4147 O O . VAL B 1 78 ? 22.047 3.59 10.289 1 98.31 78 VAL B O 1
ATOM 4150 N N . PRO B 1 79 ? 22.969 1.884 11.422 1 97.06 79 PRO B N 1
ATOM 4151 C CA . PRO B 1 79 ? 23.312 1.227 10.164 1 97.06 79 PRO B CA 1
ATOM 4152 C C . PRO B 1 79 ? 22.078 0.801 9.367 1 97.06 79 PRO B C 1
ATOM 4154 O O . PRO B 1 79 ? 21.016 0.542 9.945 1 97.06 79 PRO B O 1
ATOM 4157 N N . LEU B 1 80 ? 22.219 0.747 8.102 1 96.06 80 LEU B N 1
ATOM 4158 C CA . LEU B 1 80 ? 21.125 0.397 7.203 1 96.06 80 LEU B CA 1
ATOM 4159 C C . LEU B 1 80 ? 20.516 -0.952 7.582 1 96.06 80 LEU B C 1
ATOM 4161 O O . LEU B 1 80 ? 19.312 -1.165 7.418 1 96.06 80 LEU B O 1
ATOM 4165 N N . SER B 1 81 ? 21.281 -1.83 8.148 1 95.44 81 SER B N 1
ATOM 4166 C CA . SER B 1 81 ? 20.828 -3.166 8.523 1 95.44 81 SER B CA 1
ATOM 4167 C C . SER B 1 81 ? 19.781 -3.104 9.633 1 95.44 81 SER B C 1
ATOM 4169 O O . SER B 1 81 ? 19.078 -4.086 9.883 1 95.44 81 SER B O 1
ATOM 4171 N N . LYS B 1 82 ? 19.672 -1.917 10.242 1 97.75 82 LYS B N 1
ATOM 4172 C CA . LYS B 1 82 ? 18.688 -1.754 11.312 1 97.75 82 LYS B CA 1
ATOM 4173 C C . LYS B 1 82 ? 17.422 -1.056 10.789 1 97.75 82 LYS B C 1
ATOM 4175 O O . LYS B 1 82 ? 16.438 -0.941 11.516 1 97.75 82 LYS B O 1
ATOM 4180 N N . ILE B 1 83 ? 17.5 -0.59 9.523 1 98.44 83 ILE B N 1
ATOM 4181 C CA . ILE B 1 83 ? 16.359 0.059 8.891 1 98.44 83 ILE B CA 1
ATOM 4182 C C . ILE B 1 83 ? 15.461 -0.994 8.25 1 98.44 83 ILE B C 1
ATOM 4184 O O . ILE B 1 83 ? 15.922 -1.801 7.438 1 98.44 83 ILE B O 1
ATOM 4188 N N . VAL B 1 84 ? 14.156 -0.96 8.523 1 98.38 84 VAL B N 1
ATOM 4189 C CA . VAL B 1 84 ? 13.266 -1.989 7.988 1 98.38 84 VAL B CA 1
ATOM 4190 C C . VAL B 1 84 ? 12.336 -1.379 6.941 1 98.38 84 VAL B C 1
ATOM 4192 O O . VAL B 1 84 ? 11.672 -2.102 6.195 1 98.38 84 VAL B O 1
ATOM 4195 N N . ARG B 1 85 ? 12.289 -0.046 6.922 1 98.44 85 ARG B N 1
ATOM 4196 C CA . ARG B 1 85 ? 11.406 0.638 5.98 1 98.44 85 ARG B CA 1
ATOM 4197 C C . ARG B 1 85 ? 12.031 1.948 5.508 1 98.44 85 ARG B C 1
ATOM 4199 O O . ARG B 1 85 ? 12.664 2.658 6.289 1 98.44 85 ARG B O 1
ATOM 4206 N N . ILE B 1 86 ? 11.914 2.215 4.246 1 98.5 86 ILE B N 1
ATOM 4207 C CA . ILE B 1 86 ? 12.375 3.48 3.678 1 98.5 86 ILE B CA 1
ATOM 4208 C C . ILE B 1 86 ? 11.227 4.141 2.912 1 98.5 86 ILE B C 1
ATOM 4210 O O . ILE B 1 86 ? 10.523 3.482 2.143 1 98.5 86 ILE B O 1
ATOM 4214 N N . HIS B 1 87 ? 10.945 5.32 3.172 1 97.88 87 HIS B N 1
ATOM 4215 C CA . HIS B 1 87 ? 10.023 6.156 2.41 1 97.88 87 HIS B CA 1
ATOM 4216 C C . HIS B 1 87 ? 10.734 7.375 1.833 1 97.88 87 HIS B C 1
ATOM 4218 O O . HIS B 1 87 ? 11.891 7.645 2.17 1 97.88 87 HIS B O 1
ATOM 4224 N N . ALA B 1 88 ? 10.07 8.031 0.916 1 94.19 88 ALA B N 1
ATOM 4225 C CA . ALA B 1 88 ? 10.656 9.203 0.283 1 94.19 88 ALA B CA 1
ATOM 4226 C C . ALA B 1 88 ? 9.57 10.172 -0.187 1 94.19 88 ALA B C 1
ATOM 4228 O O . ALA B 1 88 ? 8.43 9.773 -0.404 1 94.19 88 ALA B O 1
ATOM 4229 N N . SER B 1 89 ? 9.977 11.422 -0.23 1 81.94 89 SER B N 1
ATOM 4230 C CA . SER B 1 89 ? 9.047 12.422 -0.761 1 81.94 89 SER B CA 1
ATOM 4231 C C . SER B 1 89 ? 8.883 12.266 -2.27 1 81.94 89 SER B C 1
ATOM 4233 O O . SER B 1 89 ? 9.711 11.648 -2.934 1 81.94 89 SER B O 1
ATOM 4235 N N . SER B 1 90 ? 7.746 12.555 -2.811 1 62.22 90 SER B N 1
ATOM 4236 C CA . SER B 1 90 ? 7.469 12.461 -4.238 1 62.22 90 SER B CA 1
ATOM 4237 C C . SER B 1 90 ? 8.266 13.5 -5.023 1 62.22 90 SER B C 1
ATOM 4239 O O . SER B 1 90 ? 8.273 13.484 -6.258 1 62.22 90 SER B O 1
ATOM 4241 N N . GLY B 1 91 ? 9.383 13.93 -4.797 1 56.19 91 GLY B N 1
ATOM 4242 C CA . GLY B 1 91 ? 10.289 14.945 -5.305 1 56.19 91 GLY B CA 1
ATOM 4243 C C . GLY B 1 91 ? 9.75 15.688 -6.508 1 56.19 91 GLY B C 1
ATOM 4244 O O . GLY B 1 91 ? 9.602 15.109 -7.586 1 56.19 91 GLY B O 1
ATOM 4245 N N . THR B 1 92 ? 8.773 16.641 -6.465 1 50 92 THR B N 1
ATOM 4246 C CA . THR B 1 92 ? 8.422 17.391 -7.66 1 50 92 THR B CA 1
ATOM 4247 C C . THR B 1 92 ? 9.648 18.094 -8.234 1 50 92 THR B C 1
ATOM 4249 O O . THR B 1 92 ? 9.758 18.266 -9.453 1 50 92 THR B O 1
ATOM 4252 N N . THR B 1 93 ? 10.5 18.734 -7.305 1 52.69 93 THR B N 1
ATOM 4253 C CA . THR B 1 93 ? 11.672 19.516 -7.672 1 52.69 93 THR B CA 1
ATOM 4254 C C . THR B 1 93 ? 12.93 18.969 -6.992 1 52.69 93 THR B C 1
ATOM 4256 O O . THR B 1 93 ? 12.969 18.844 -5.766 1 52.69 93 THR B O 1
ATOM 4259 N N . GLY B 1 94 ? 13.773 18.062 -7.727 1 64.06 94 GLY B N 1
ATOM 4260 C CA . GLY B 1 94 ? 15.078 17.641 -7.23 1 64.06 94 GLY B CA 1
ATOM 4261 C C . GLY B 1 94 ? 15.062 16.266 -6.617 1 64.06 94 GLY B C 1
ATOM 4262 O O . GLY B 1 94 ? 14.125 15.484 -6.84 1 64.06 94 GLY B O 1
ATOM 4263 N N . LYS B 1 95 ? 16.109 15.93 -5.848 1 77.75 95 LYS B N 1
ATOM 4264 C CA . LYS B 1 95 ? 16.219 14.625 -5.199 1 77.75 95 LYS B CA 1
ATOM 4265 C C . LYS B 1 95 ? 15.211 14.508 -4.051 1 77.75 95 LYS B C 1
ATOM 4267 O O . LYS B 1 95 ? 15 15.469 -3.307 1 77.75 95 LYS B O 1
ATOM 4272 N N . PRO B 1 96 ? 14.57 13.43 -3.967 1 85.31 96 PRO B N 1
ATOM 4273 C CA . PRO B 1 96 ? 13.602 13.25 -2.885 1 85.31 96 PRO B CA 1
ATOM 4274 C C . PRO B 1 96 ? 14.258 13.195 -1.506 1 85.31 96 PRO B C 1
ATOM 4276 O O . PRO B 1 96 ? 15.453 12.938 -1.399 1 85.31 96 PRO B O 1
ATOM 4279 N N . THR B 1 97 ? 13.562 13.648 -0.5 1 91.88 97 THR B N 1
ATOM 4280 C CA . THR B 1 97 ? 14 13.391 0.868 1 91.88 97 THR B CA 1
ATOM 4281 C C . THR B 1 97 ? 13.711 11.945 1.265 1 91.88 97 THR B C 1
ATOM 4283 O O . THR B 1 97 ? 12.617 11.438 1.014 1 91.88 97 THR B O 1
ATOM 4286 N N . VAL B 1 98 ? 14.703 11.328 1.813 1 96.38 98 VAL B N 1
ATOM 4287 C CA . VAL B 1 98 ? 14.602 9.914 2.18 1 96.38 98 VAL B CA 1
ATOM 4288 C C . VAL B 1 98 ? 14.516 9.781 3.697 1 96.38 98 VAL B C 1
ATOM 4290 O O . VAL B 1 98 ? 15.227 10.469 4.434 1 96.38 98 VAL B O 1
ATOM 4293 N N . VAL B 1 99 ? 13.594 8.977 4.129 1 97.88 99 VAL B N 1
ATOM 4294 C CA . VAL B 1 99 ? 13.461 8.734 5.559 1 97.88 99 VAL B CA 1
ATOM 4295 C C . VAL B 1 99 ? 13.5 7.23 5.832 1 97.88 99 VAL B C 1
ATOM 4297 O O . VAL B 1 99 ? 13.008 6.434 5.031 1 97.88 99 VAL B O 1
ATOM 4300 N N . GLY B 1 100 ? 14.102 6.836 6.934 1 98.38 100 GLY B N 1
ATOM 4301 C CA . GLY B 1 100 ? 14.234 5.441 7.332 1 98.38 100 GLY B CA 1
ATOM 4302 C C . GLY B 1 100 ? 13.648 5.156 8.703 1 98.38 100 GLY B C 1
ATOM 4303 O O . GLY B 1 100 ? 13.641 6.031 9.57 1 98.38 100 GLY B O 1
ATOM 4304 N N . TYR B 1 101 ? 13.188 3.975 8.867 1 98.69 101 TYR B N 1
ATOM 4305 C CA . TYR B 1 101 ? 12.555 3.545 10.102 1 98.69 101 TYR B CA 1
ATOM 4306 C C . TYR B 1 101 ? 13.148 2.23 10.594 1 98.69 101 TYR B C 1
ATOM 4308 O O . TYR B 1 101 ? 13.266 1.271 9.836 1 98.69 101 TYR B O 1
ATOM 4316 N N . THR B 1 102 ? 13.531 2.199 11.844 1 98.5 102 THR B N 1
ATOM 4317 C CA . THR B 1 102 ? 13.844 0.937 12.508 1 98.5 102 THR B CA 1
ATOM 4318 C C . THR B 1 102 ? 12.57 0.216 12.938 1 98.5 102 THR B C 1
ATOM 4320 O O . THR B 1 102 ? 11.477 0.761 12.82 1 98.5 102 THR B O 1
ATOM 4323 N N . LYS B 1 103 ? 12.688 -1.01 13.422 1 97.88 103 LYS B N 1
ATOM 4324 C CA . LYS B 1 103 ? 11.547 -1.72 13.992 1 97.88 103 LYS B CA 1
ATOM 4325 C C . LYS B 1 103 ? 10.906 -0.919 15.125 1 97.88 103 LYS B C 1
ATOM 4327 O O . LYS B 1 103 ? 9.68 -0.841 15.219 1 97.88 103 LYS B O 1
ATOM 4332 N N . HIS B 1 104 ? 11.734 -0.328 15.922 1 98.12 104 HIS B N 1
ATOM 4333 C CA . HIS B 1 104 ? 11.266 0.516 17.016 1 98.12 104 HIS B CA 1
ATOM 4334 C C . HIS B 1 104 ? 10.484 1.714 16.484 1 98.12 104 HIS B C 1
ATOM 4336 O O . HIS B 1 104 ? 9.422 2.053 17.016 1 98.12 104 HIS B O 1
ATOM 4342 N N . ASP B 1 105 ? 11.016 2.35 15.469 1 98.69 105 ASP B N 1
ATOM 4343 C CA . ASP B 1 105 ? 10.336 3.494 14.867 1 98.69 105 ASP B CA 1
ATOM 4344 C C . ASP B 1 105 ? 8.961 3.102 14.336 1 98.69 105 ASP B C 1
ATOM 4346 O O . ASP B 1 105 ? 8.008 3.873 14.445 1 98.69 105 ASP B O 1
ATOM 4350 N N . MET B 1 106 ? 8.891 1.893 13.766 1 98.5 106 MET B N 1
ATOM 4351 C CA . MET B 1 106 ? 7.613 1.418 13.25 1 98.5 106 MET B CA 1
ATOM 4352 C C . MET B 1 106 ? 6.598 1.25 14.375 1 98.5 106 MET B C 1
ATOM 4354 O O . MET B 1 106 ? 5.414 1.54 14.195 1 98.5 106 MET B O 1
ATOM 4358 N N . GLU B 1 107 ? 7.027 0.794 15.484 1 98.38 107 GLU B N 1
ATOM 4359 C CA . GLU B 1 107 ? 6.156 0.651 16.656 1 98.38 107 GLU B CA 1
ATOM 4360 C C . GLU B 1 107 ? 5.66 2.01 17.141 1 98.38 107 GLU B C 1
ATOM 4362 O O . GLU B 1 107 ? 4.484 2.162 17.469 1 98.38 107 GLU B O 1
ATOM 4367 N N . ILE B 1 108 ? 6.559 2.951 17.156 1 98.75 108 ILE B N 1
ATOM 4368 C CA . ILE B 1 108 ? 6.188 4.305 17.562 1 98.75 108 ILE B CA 1
ATOM 4369 C C . ILE B 1 108 ? 5.16 4.871 16.594 1 98.75 108 ILE B C 1
ATOM 4371 O O . ILE B 1 108 ? 4.137 5.422 17 1 98.75 108 ILE B O 1
ATOM 4375 N N . TRP B 1 109 ? 5.473 4.695 15.297 1 98.81 109 TRP B N 1
ATOM 4376 C CA . TRP B 1 109 ? 4.578 5.207 14.266 1 98.81 109 TRP B CA 1
ATOM 4377 C C . TRP B 1 109 ? 3.172 4.645 14.438 1 98.81 109 TRP B C 1
ATOM 4379 O O . TRP B 1 109 ? 2.191 5.391 14.422 1 98.81 109 TRP B O 1
ATOM 4389 N N . THR B 1 110 ? 3.09 3.371 14.625 1 98.69 110 THR B N 1
ATOM 4390 C CA . THR B 1 110 ? 1.809 2.701 14.812 1 98.69 110 THR B CA 1
ATOM 4391 C C . THR B 1 110 ? 1.104 3.221 16.062 1 98.69 110 THR B C 1
ATOM 4393 O O . THR B 1 110 ? -0.097 3.502 16.031 1 98.69 110 THR B O 1
ATOM 4396 N N . GLU B 1 111 ? 1.822 3.416 17.109 1 98.75 111 GLU B N 1
ATOM 4397 C CA . GLU B 1 111 ? 1.281 3.871 18.391 1 98.75 111 GLU B CA 1
ATOM 4398 C C . GLU B 1 111 ? 0.712 5.281 18.266 1 98.75 111 GLU B C 1
ATOM 4400 O O . GLU B 1 111 ? -0.407 5.543 18.719 1 98.75 111 GLU B O 1
ATOM 4405 N N . VAL B 1 112 ? 1.438 6.137 17.703 1 98.88 112 VAL B N 1
ATOM 4406 C CA . VAL B 1 112 ? 1.017 7.535 17.688 1 98.88 112 VAL B CA 1
ATOM 4407 C C . VAL B 1 112 ? -0.172 7.703 16.75 1 98.88 112 VAL B C 1
ATOM 4409 O O . VAL B 1 112 ? -1.049 8.539 16.984 1 98.88 112 VAL B O 1
ATOM 4412 N N . VAL B 1 113 ? -0.236 6.898 15.719 1 98.88 113 VAL B N 1
ATOM 4413 C CA . VAL B 1 113 ? -1.405 6.973 14.844 1 98.88 113 VAL B CA 1
ATOM 4414 C C . VAL B 1 113 ? -2.617 6.371 15.555 1 98.88 113 VAL B C 1
ATOM 4416 O O . VAL B 1 113 ? -3.732 6.887 15.438 1 98.88 113 VAL B O 1
ATOM 4419 N N . ALA B 1 114 ? -2.414 5.27 16.266 1 98.88 114 ALA B N 1
ATOM 4420 C CA . ALA B 1 114 ? -3.512 4.703 17.047 1 98.88 114 ALA B CA 1
ATOM 4421 C C . ALA B 1 114 ? -4.094 5.734 18.016 1 98.88 114 ALA B C 1
ATOM 4423 O O . ALA B 1 114 ? -5.312 5.871 18.125 1 98.88 114 ALA B O 1
ATOM 4424 N N . ARG B 1 115 ? -3.227 6.52 18.672 1 98.81 115 ARG B N 1
ATOM 4425 C CA . ARG B 1 115 ? -3.668 7.602 19.547 1 98.81 115 ARG B CA 1
ATOM 4426 C C . ARG B 1 115 ? -4.516 8.609 18.781 1 98.81 115 ARG B C 1
ATOM 4428 O O . ARG B 1 115 ? -5.602 8.984 19.234 1 98.81 115 ARG B O 1
ATOM 4435 N N . MET B 1 116 ? -4.012 8.969 17.672 1 98.75 116 MET B N 1
ATOM 4436 C CA . MET B 1 116 ? -4.621 10.023 16.875 1 98.75 116 MET B CA 1
ATOM 4437 C C . MET B 1 116 ? -6.004 9.602 16.375 1 98.75 116 MET B C 1
ATOM 4439 O O . MET B 1 116 ? -6.973 10.352 16.531 1 98.75 116 MET B O 1
ATOM 4443 N N . VAL B 1 117 ? -6.113 8.367 15.891 1 98.81 117 VAL B N 1
ATOM 4444 C CA . VAL B 1 117 ? -7.371 7.965 15.266 1 98.81 117 VAL B CA 1
ATOM 4445 C C . VAL B 1 117 ? -8.406 7.66 16.344 1 98.81 117 VAL B C 1
ATOM 4447 O O . VAL B 1 117 ? -9.602 7.898 16.156 1 98.81 117 VAL B O 1
ATOM 4450 N N . THR B 1 118 ? -8 7.152 17.484 1 98.75 118 THR B N 1
ATOM 4451 C CA . THR B 1 118 ? -8.945 6.93 18.578 1 98.75 118 THR B CA 1
ATOM 4452 C C . THR B 1 118 ? -9.43 8.258 19.156 1 98.75 118 THR B C 1
ATOM 4454 O O . THR B 1 118 ? -10.594 8.391 19.531 1 98.75 118 THR B O 1
ATOM 4457 N N . ALA B 1 119 ? -8.547 9.25 19.219 1 98.69 119 ALA B N 1
ATOM 4458 C CA . ALA B 1 119 ? -8.953 10.586 19.641 1 98.69 119 ALA B CA 1
ATOM 4459 C C . ALA B 1 119 ? -10.031 11.156 18.734 1 98.69 119 ALA B C 1
ATOM 4461 O O . ALA B 1 119 ? -10.953 11.828 19.188 1 98.69 119 ALA B O 1
ATOM 4462 N N . ALA B 1 120 ? -9.875 10.883 17.469 1 98.62 120 ALA B N 1
ATOM 4463 C CA . ALA B 1 120 ? -10.828 11.375 16.484 1 98.62 120 ALA B CA 1
ATOM 4464 C C . ALA B 1 120 ? -12.164 10.648 16.609 1 98.62 120 ALA B C 1
ATOM 4466 O O . ALA B 1 120 ? -13.188 11.141 16.125 1 98.62 120 ALA B O 1
ATOM 4467 N N . GLY B 1 121 ? -12.125 9.383 17.156 1 98.56 121 GLY B N 1
ATOM 4468 C CA . GLY B 1 121 ? -13.391 8.703 17.375 1 98.56 121 GLY B CA 1
ATOM 4469 C C . GLY B 1 121 ? -13.43 7.305 16.781 1 98.56 121 GLY B C 1
ATOM 4470 O O . GLY B 1 121 ? -14.453 6.613 16.875 1 98.56 121 GLY B O 1
ATOM 4471 N N . VAL B 1 122 ? -12.344 6.793 16.234 1 98.75 122 VAL B N 1
ATOM 4472 C CA . VAL B 1 122 ? -12.305 5.457 15.641 1 98.75 122 VAL B CA 1
ATOM 4473 C C . VAL B 1 122 ? -12.445 4.406 16.734 1 98.75 122 VAL B C 1
ATOM 4475 O O . VAL B 1 122 ? -11.883 4.555 17.828 1 98.75 122 VAL B O 1
ATOM 4478 N N . ARG B 1 123 ? -13.18 3.391 16.453 1 97.81 123 ARG B N 1
ATOM 4479 C CA . ARG B 1 123 ? -13.352 2.238 17.328 1 97.81 123 ARG B CA 1
ATOM 4480 C C . ARG B 1 123 ? -13.07 0.937 16.578 1 97.81 123 ARG B C 1
ATOM 4482 O O . ARG B 1 123 ? -12.898 0.937 15.359 1 97.81 123 ARG B O 1
ATOM 4489 N N . GLU B 1 124 ? -13.039 -0.208 17.328 1 96.31 124 GLU B N 1
ATOM 4490 C CA . GLU B 1 124 ? -12.656 -1.512 16.797 1 96.31 124 GLU B CA 1
ATOM 4491 C C . GLU B 1 124 ? -13.703 -2.025 15.805 1 96.31 124 GLU B C 1
ATOM 4493 O O . GLU B 1 124 ? -13.414 -2.92 15 1 96.31 124 GLU B O 1
ATOM 4498 N N . HIS B 1 125 ? -14.93 -1.504 15.773 1 96.69 125 HIS B N 1
ATOM 4499 C CA . HIS B 1 125 ? -15.969 -2.004 14.883 1 96.69 125 HIS B CA 1
ATOM 4500 C C . HIS B 1 125 ? -16.047 -1.176 13.609 1 96.69 125 HIS B C 1
ATOM 4502 O O . HIS B 1 125 ? -16.859 -1.462 12.727 1 96.69 125 HIS B O 1
ATOM 4508 N N . ASP B 1 126 ? -15.203 -0.144 13.547 1 98.62 126 ASP B N 1
ATOM 4509 C CA . ASP B 1 126 ? -15.203 0.698 12.352 1 98.62 126 ASP B CA 1
ATOM 4510 C C . ASP B 1 126 ? -14.586 -0.038 11.164 1 98.62 126 ASP B C 1
ATOM 4512 O O . ASP B 1 126 ? -13.742 -0.92 11.344 1 98.62 126 ASP B O 1
ATOM 4516 N N . ILE B 1 127 ? -15.062 0.28 9.984 1 98.81 127 ILE B N 1
ATOM 4517 C CA . ILE B 1 127 ? -14.508 -0.142 8.703 1 98.81 127 ILE B CA 1
ATOM 4518 C C . ILE B 1 127 ? -13.914 1.062 7.973 1 98.81 127 ILE B C 1
ATOM 4520 O O . ILE B 1 127 ? -14.656 1.915 7.469 1 98.81 127 ILE B O 1
ATOM 4524 N N . ALA B 1 128 ? -12.617 1.113 7.891 1 98.88 128 ALA B N 1
ATOM 4525 C CA . ALA B 1 128 ? -11.93 2.297 7.379 1 98.88 128 ALA B CA 1
ATOM 4526 C C . ALA B 1 128 ? -11.477 2.086 5.941 1 98.88 128 ALA B C 1
ATOM 4528 O O . ALA B 1 128 ? -10.672 1.191 5.66 1 98.88 128 ALA B O 1
ATOM 4529 N N . GLN B 1 129 ? -11.984 2.865 5.078 1 98.75 129 GLN B N 1
ATOM 4530 C CA . GLN B 1 129 ? -11.547 2.898 3.688 1 98.75 129 GLN B CA 1
ATOM 4531 C C . GLN B 1 129 ? -10.422 3.912 3.488 1 98.75 129 GLN B C 1
ATOM 4533 O O . GLN B 1 129 ? -10.625 5.113 3.67 1 98.75 129 GLN B O 1
ATOM 4538 N N . ILE B 1 130 ? -9.266 3.416 3.131 1 98.69 130 ILE B N 1
ATOM 4539 C CA . ILE B 1 130 ? -8.109 4.285 2.939 1 98.69 130 ILE B CA 1
ATOM 4540 C C . ILE B 1 130 ? -7.941 4.605 1.455 1 98.69 130 ILE B C 1
ATOM 4542 O O . ILE B 1 130 ? -7.484 3.762 0.679 1 98.69 130 ILE B O 1
ATOM 4546 N N . ALA B 1 131 ? -8.242 5.828 1.143 1 97.19 131 ALA B N 1
ATOM 4547 C CA . ALA B 1 131 ? -8.164 6.289 -0.242 1 97.19 131 ALA B CA 1
ATOM 4548 C C . ALA B 1 131 ? -6.965 7.207 -0.451 1 97.19 131 ALA B C 1
ATOM 4550 O O . ALA B 1 131 ? -6.977 8.062 -1.337 1 97.19 131 ALA B O 1
ATOM 4551 N N . PHE B 1 132 ? -5.957 7.121 0.432 1 95 132 PHE B N 1
ATOM 4552 C CA . PHE B 1 132 ? -4.613 7.637 0.18 1 95 132 PHE B CA 1
ATOM 4553 C C . PHE B 1 132 ? -3.836 6.691 -0.729 1 95 132 PHE B C 1
ATOM 4555 O O . PHE B 1 132 ? -3.975 5.473 -0.632 1 95 132 PHE B O 1
ATOM 4562 N N . GLY B 1 133 ? -3.041 7.289 -1.562 1 92.06 133 GLY B N 1
ATOM 4563 C CA . GLY B 1 133 ? -2.154 6.441 -2.344 1 92.06 133 GLY B CA 1
ATOM 4564 C C . GLY B 1 133 ? -1.106 5.738 -1.504 1 92.06 133 GLY B C 1
ATOM 4565 O O . GLY B 1 133 ? -0.542 6.328 -0.582 1 92.06 133 GLY B O 1
ATOM 4566 N N . TYR B 1 134 ? -0.931 4.434 -1.79 1 94.5 134 TYR B N 1
ATOM 4567 C CA . TYR B 1 134 ? 0.192 3.701 -1.216 1 94.5 134 TYR B CA 1
ATOM 4568 C C . TYR B 1 134 ? 1.43 3.82 -2.096 1 94.5 134 TYR B C 1
ATOM 4570 O O . TYR B 1 134 ? 1.321 3.91 -3.322 1 94.5 134 TYR B O 1
ATOM 4578 N N . GLY B 1 135 ? 2.602 3.723 -1.534 1 93.5 135 GLY B N 1
ATOM 4579 C CA . GLY B 1 135 ? 3.891 3.92 -2.178 1 93.5 135 GLY B CA 1
ATOM 4580 C C . GLY B 1 135 ? 4.953 4.461 -1.238 1 93.5 135 GLY B C 1
ATOM 4581 O O . GLY B 1 135 ? 5.027 4.051 -0.078 1 93.5 135 GLY B O 1
ATOM 4582 N N . LEU B 1 136 ? 5.707 5.379 -1.852 1 94.44 136 LEU B N 1
ATOM 4583 C CA . LEU B 1 136 ? 6.742 5.996 -1.031 1 94.44 136 LEU B CA 1
ATOM 4584 C C . LEU B 1 136 ? 6.145 7.027 -0.081 1 94.44 136 LEU B C 1
ATOM 4586 O O . LEU B 1 136 ? 6.777 7.41 0.905 1 94.44 136 LEU B O 1
ATOM 4590 N N . PHE B 1 137 ? 4.883 7.414 -0.392 1 90.88 137 PHE B N 1
ATOM 4591 C CA . PHE B 1 137 ? 4.152 8.336 0.471 1 90.88 137 PHE B CA 1
ATOM 4592 C C . PHE B 1 137 ? 3.752 7.652 1.774 1 90.88 137 PHE B C 1
ATOM 4594 O O . PHE B 1 137 ? 3.309 6.504 1.768 1 90.88 137 PHE B O 1
ATOM 4601 N N . THR B 1 138 ? 3.848 8.344 2.93 1 96.44 138 THR B N 1
ATOM 4602 C CA . THR B 1 138 ? 3.703 7.715 4.234 1 96.44 138 THR B CA 1
ATOM 4603 C C . THR B 1 138 ? 2.244 7.719 4.68 1 96.44 138 THR B C 1
ATOM 4605 O O . THR B 1 138 ? 1.865 6.98 5.594 1 96.44 138 THR B O 1
ATOM 4608 N N . GLY B 1 139 ? 1.418 8.547 4.062 1 95.94 139 GLY B N 1
ATOM 4609 C CA . GLY B 1 139 ? 0.08 8.789 4.578 1 95.94 139 GLY B CA 1
ATOM 4610 C C . GLY B 1 139 ? -0.741 7.523 4.727 1 95.94 139 GLY B C 1
ATOM 4611 O O . GLY B 1 139 ? -1.228 7.215 5.816 1 95.94 139 GLY B O 1
ATOM 4612 N N . ALA B 1 140 ? -0.809 6.781 3.641 1 97.25 140 ALA B N 1
ATOM 4613 C CA . ALA B 1 140 ? -1.658 5.594 3.625 1 97.25 140 ALA B CA 1
ATOM 4614 C C . ALA B 1 140 ? -1.143 4.539 4.598 1 97.25 140 ALA B C 1
ATOM 4616 O O . ALA B 1 140 ? -1.909 3.994 5.398 1 97.25 140 ALA B O 1
ATOM 4617 N N . PHE B 1 141 ? 0.132 4.324 4.645 1 98.12 141 PHE B N 1
ATOM 4618 C CA . PHE B 1 141 ? 0.727 3.283 5.473 1 98.12 141 PHE B CA 1
ATOM 4619 C C . PHE B 1 141 ? 0.569 3.615 6.953 1 98.12 141 PHE B C 1
ATOM 4621 O O . PHE B 1 141 ? 0.284 2.73 7.766 1 98.12 141 PHE B O 1
ATOM 4628 N N . GLY B 1 142 ? 0.82 4.906 7.238 1 98.25 142 GLY B N 1
ATOM 4629 C CA . GLY B 1 142 ? 0.667 5.297 8.625 1 98.25 142 GLY B CA 1
ATOM 4630 C C . GLY B 1 142 ? -0.73 5.055 9.164 1 98.25 142 GLY B C 1
ATOM 4631 O O . GLY B 1 142 ? -0.899 4.391 10.188 1 98.25 142 GLY B O 1
ATOM 4632 N N . LEU B 1 143 ? -1.748 5.566 8.438 1 98.75 143 LEU B N 1
ATOM 4633 C CA . LEU B 1 143 ? -3.131 5.387 8.867 1 98.75 143 LEU B CA 1
ATOM 4634 C C . LEU B 1 143 ? -3.51 3.91 8.883 1 98.75 143 LEU B C 1
ATOM 4636 O O . LEU B 1 143 ? -4.191 3.451 9.797 1 98.75 143 LEU B O 1
ATOM 4640 N N . HIS B 1 144 ? -3.021 3.182 7.918 1 98.62 144 HIS B N 1
ATOM 4641 C CA . HIS B 1 144 ? -3.291 1.751 7.816 1 98.62 144 HIS B CA 1
ATOM 4642 C C . HIS B 1 144 ? -2.855 1.018 9.078 1 98.62 144 HIS B C 1
ATOM 4644 O O . HIS B 1 144 ? -3.65 0.299 9.688 1 98.62 144 HIS B O 1
ATOM 4650 N N . GLN B 1 145 ? -1.625 1.178 9.5 1 97.94 145 GLN B N 1
ATOM 4651 C CA . GLN B 1 145 ? -1.073 0.448 10.633 1 97.94 145 GLN B CA 1
ATOM 4652 C C . GLN B 1 145 ? -1.765 0.85 11.93 1 97.94 145 GLN B C 1
ATOM 4654 O O . GLN B 1 145 ? -2.035 0.002 12.789 1 97.94 145 GLN B O 1
ATOM 4659 N N . GLY B 1 146 ? -2.045 2.188 12.078 1 98.5 146 GLY B N 1
ATOM 4660 C CA . GLY B 1 146 ? -2.723 2.641 13.281 1 98.5 146 GLY B CA 1
ATOM 4661 C C . GLY B 1 146 ? -4.145 2.125 13.391 1 98.5 146 GLY B C 1
ATOM 4662 O O . GLY B 1 146 ? -4.578 1.708 14.469 1 98.5 146 GLY B O 1
ATOM 4663 N N . LEU B 1 147 ? -4.891 2.156 12.297 1 98.81 147 LEU B N 1
ATOM 4664 C CA . LEU B 1 147 ? -6.277 1.696 12.281 1 98.81 147 LEU B CA 1
ATOM 4665 C C . LEU B 1 147 ? -6.355 0.202 12.57 1 98.81 147 LEU B C 1
ATOM 4667 O O . LEU B 1 147 ? -7.211 -0.241 13.344 1 98.81 147 LEU B O 1
ATOM 4671 N N . GLU B 1 148 ? -5.453 -0.551 11.984 1 98 148 GLU B N 1
ATOM 4672 C CA . GLU B 1 148 ? -5.414 -1.984 12.266 1 98 148 GLU B CA 1
ATOM 4673 C C . GLU B 1 148 ? -5.066 -2.256 13.727 1 98 148 GLU B C 1
ATOM 4675 O O . GLU B 1 148 ? -5.617 -3.168 14.336 1 98 148 GLU B O 1
ATOM 4680 N N . LYS B 1 149 ? -4.117 -1.465 14.266 1 97.62 149 LYS B N 1
ATOM 4681 C CA . LYS B 1 149 ? -3.736 -1.604 15.672 1 97.62 149 LYS B CA 1
ATOM 4682 C C . LYS B 1 149 ? -4.938 -1.398 16.594 1 97.62 149 LYS B C 1
ATOM 4684 O O . LYS B 1 149 ? -5.09 -2.104 17.594 1 97.62 149 LYS B O 1
ATOM 4689 N N . VAL B 1 150 ? -5.781 -0.474 16.25 1 97.81 150 VAL B N 1
ATOM 4690 C CA . VAL B 1 150 ? -6.965 -0.159 17.047 1 97.81 150 VAL B CA 1
ATOM 4691 C C . VAL B 1 150 ? -7.984 -1.29 16.938 1 97.81 150 VAL B C 1
ATOM 4693 O O . VAL B 1 150 ? -8.828 -1.468 17.812 1 97.81 150 VAL B O 1
ATOM 4696 N N . GLY B 1 151 ? -7.918 -2.084 15.867 1 97.31 151 GLY B N 1
ATOM 4697 C CA . GLY B 1 151 ? -8.828 -3.195 15.656 1 97.31 151 GLY B CA 1
ATOM 4698 C C . GLY B 1 151 ? -9.875 -2.918 14.586 1 97.31 151 GLY B C 1
ATOM 4699 O O . GLY B 1 151 ? -10.742 -3.75 14.328 1 97.31 151 GLY B O 1
ATOM 4700 N N . ALA B 1 152 ? -9.789 -1.746 13.953 1 98.5 152 ALA B N 1
ATOM 4701 C CA . ALA B 1 152 ? -10.703 -1.435 12.859 1 98.5 152 ALA B CA 1
ATOM 4702 C C . ALA B 1 152 ? -10.422 -2.312 11.648 1 98.5 152 ALA B C 1
ATOM 4704 O O . ALA B 1 152 ? -9.297 -2.777 11.453 1 98.5 152 ALA B O 1
ATOM 4705 N N . THR B 1 153 ? -11.453 -2.572 10.852 1 98.75 153 THR B N 1
ATOM 4706 C CA . THR B 1 153 ? -11.281 -3.234 9.562 1 98.75 153 THR B CA 1
ATOM 4707 C C . THR B 1 153 ? -10.758 -2.254 8.516 1 98.75 153 THR B C 1
ATOM 4709 O O . THR B 1 153 ? -11.352 -1.191 8.305 1 98.75 153 THR B O 1
ATOM 4712 N N . VAL B 1 154 ? -9.688 -2.566 7.891 1 98.81 154 VAL B N 1
ATOM 4713 C CA . VAL B 1 154 ? -9.078 -1.654 6.926 1 98.81 154 VAL B CA 1
ATOM 4714 C C . VAL B 1 154 ? -9.344 -2.156 5.508 1 98.81 154 VAL B C 1
ATOM 4716 O O . VAL B 1 154 ? -9.156 -3.34 5.219 1 98.81 154 VAL B O 1
ATOM 4719 N N . ILE B 1 155 ? -9.828 -1.306 4.656 1 98.44 155 ILE B N 1
ATOM 4720 C CA . ILE B 1 155 ? -9.93 -1.483 3.213 1 98.44 155 ILE B CA 1
ATOM 4721 C C . ILE B 1 155 ? -8.852 -0.649 2.518 1 98.44 155 ILE B C 1
ATOM 4723 O O . ILE B 1 155 ? -9.023 0.556 2.32 1 98.44 155 ILE B O 1
ATOM 4727 N N . PRO B 1 156 ? -7.734 -1.253 2.154 1 98.31 156 PRO B N 1
ATOM 4728 C CA . PRO B 1 156 ? -6.629 -0.493 1.568 1 98.31 156 PRO B CA 1
ATOM 4729 C C . PRO B 1 156 ? -6.777 -0.302 0.06 1 98.31 156 PRO B C 1
ATOM 4731 O O . PRO B 1 156 ? -5.91 -0.733 -0.708 1 98.31 156 PRO B O 1
ATOM 4734 N N . ILE B 1 157 ? -7.711 0.516 -0.371 1 96.12 157 ILE B N 1
ATOM 4735 C CA . ILE B 1 157 ? -8.109 0.583 -1.773 1 96.12 157 ILE B CA 1
ATOM 4736 C C . ILE B 1 157 ? -7.16 1.507 -2.533 1 96.12 157 ILE B C 1
ATOM 4738 O O . ILE B 1 157 ? -7.094 1.462 -3.764 1 96.12 157 ILE B O 1
ATOM 4742 N N . SER B 1 158 ? -6.391 2.318 -1.901 1 94.62 158 SER B N 1
ATOM 4743 C CA . SER B 1 158 ? -5.492 3.293 -2.512 1 94.62 158 SER B CA 1
ATOM 4744 C C . SER B 1 158 ? -6.27 4.371 -3.262 1 94.62 158 SER B C 1
ATOM 4746 O O . SER B 1 158 ? -7.5 4.406 -3.207 1 94.62 158 SER B O 1
ATOM 4748 N N . SER B 1 159 ? -5.562 5.293 -3.832 1 89.44 159 SER B N 1
ATOM 4749 C CA . SER B 1 159 ? -6.191 6.418 -4.516 1 89.44 159 SER B CA 1
ATOM 4750 C C . SER B 1 159 ? -6.621 6.039 -5.93 1 89.44 159 SER B C 1
ATOM 4752 O O . SER B 1 159 ? -6.141 5.051 -6.484 1 89.44 159 SER B O 1
ATOM 4754 N N . GLY B 1 160 ? -7.613 6.785 -6.441 1 81.94 160 GLY B N 1
ATOM 4755 C CA . GLY B 1 160 ? -8.016 6.641 -7.832 1 81.94 160 GLY B CA 1
ATOM 4756 C C . GLY B 1 160 ? -9.219 5.738 -8.016 1 81.94 160 GLY B C 1
ATOM 4757 O O . GLY B 1 160 ? -9.844 5.324 -7.039 1 81.94 160 GLY B O 1
ATOM 4758 N N . ASN B 1 161 ? -9.586 5.543 -9.266 1 86.25 161 ASN B N 1
ATOM 4759 C CA . ASN B 1 161 ? -10.766 4.758 -9.625 1 86.25 161 ASN B CA 1
ATOM 4760 C C . ASN B 1 161 ? -11.961 5.102 -8.742 1 86.25 161 ASN B C 1
ATOM 4762 O O . ASN B 1 161 ? -12.461 4.242 -8.016 1 86.25 161 ASN B O 1
ATOM 4766 N N . THR B 1 162 ? -12.398 6.309 -8.844 1 91.44 162 THR B N 1
ATOM 4767 C CA . THR B 1 162 ? -13.383 6.875 -7.918 1 91.44 162 THR B CA 1
ATOM 4768 C C . THR B 1 162 ? -14.68 6.074 -7.953 1 91.44 162 THR B C 1
ATOM 4770 O O . THR B 1 162 ? -15.344 5.906 -6.926 1 91.44 162 THR B O 1
ATOM 4773 N N . GLU B 1 163 ? -15.031 5.578 -9.133 1 90.56 163 GLU B N 1
ATOM 4774 C CA . GLU B 1 163 ? -16.234 4.75 -9.219 1 90.56 163 GLU B CA 1
ATOM 4775 C C . GLU B 1 163 ? -16.109 3.5 -8.359 1 90.56 163 GLU B C 1
ATOM 4777 O O . GLU B 1 163 ? -17.047 3.127 -7.652 1 90.56 163 GLU B O 1
ATOM 4782 N N . LYS B 1 164 ? -14.961 2.896 -8.422 1 91.06 164 LYS B N 1
ATOM 4783 C CA . LYS B 1 164 ? -14.711 1.714 -7.602 1 91.06 164 LYS B CA 1
ATOM 4784 C C . LYS B 1 164 ? -14.711 2.066 -6.117 1 91.06 164 LYS B C 1
ATOM 4786 O O . LYS B 1 164 ? -15.18 1.286 -5.285 1 91.06 164 LYS B O 1
ATOM 4791 N N . GLN B 1 165 ? -14.164 3.236 -5.816 1 94.44 165 GLN B N 1
ATOM 4792 C CA . GLN B 1 165 ? -14.195 3.715 -4.438 1 94.44 165 GLN B CA 1
ATOM 4793 C C . GLN B 1 165 ? -15.625 3.748 -3.896 1 94.44 165 GLN B C 1
ATOM 4795 O O . GLN B 1 165 ? -15.883 3.281 -2.785 1 94.44 165 GLN B O 1
ATOM 4800 N N . LEU B 1 166 ? -16.453 4.289 -4.691 1 94.81 166 LEU B N 1
ATOM 4801 C CA . LEU B 1 166 ? -17.828 4.48 -4.258 1 94.81 166 LEU B CA 1
ATOM 4802 C C . LEU B 1 166 ? -18.562 3.143 -4.16 1 94.81 166 LEU B C 1
ATOM 4804 O O . LEU B 1 166 ? -19.359 2.93 -3.238 1 94.81 166 LEU B O 1
ATOM 4808 N N . MET B 1 167 ? -18.297 2.242 -5.09 1 92.81 167 MET B N 1
ATOM 4809 C CA . MET B 1 167 ? -18.875 0.904 -5.039 1 92.81 167 MET B CA 1
ATOM 4810 C C . MET B 1 167 ? -18.469 0.183 -3.758 1 92.81 167 MET B C 1
ATOM 4812 O O . MET B 1 167 ? -19.328 -0.345 -3.039 1 92.81 167 MET B O 1
ATOM 4816 N N . VAL B 1 168 ? -17.219 0.22 -3.455 1 94.31 168 VAL B N 1
ATOM 4817 C CA . VAL B 1 168 ? -16.656 -0.455 -2.289 1 94.31 168 VAL B CA 1
ATOM 4818 C C . VAL B 1 168 ? -17.188 0.185 -1.012 1 94.31 168 VAL B C 1
ATOM 4820 O O . VAL B 1 168 ? -17.547 -0.516 -0.061 1 94.31 168 VAL B O 1
ATOM 4823 N N . MET B 1 169 ? -17.234 1.481 -1.018 1 96.94 169 MET B N 1
ATOM 4824 C CA . MET B 1 169 ? -17.75 2.219 0.131 1 96.94 169 MET B CA 1
ATOM 4825 C C . MET B 1 169 ? -19.141 1.738 0.502 1 96.94 169 MET B C 1
ATOM 4827 O O . MET B 1 169 ? -19.422 1.49 1.675 1 96.94 169 MET B O 1
ATOM 4831 N N . GLN B 1 170 ? -19.969 1.578 -0.5 1 96.19 170 GLN B N 1
ATOM 4832 C CA . GLN B 1 170 ? -21.344 1.136 -0.29 1 96.19 170 GLN B CA 1
ATOM 4833 C C . GLN B 1 170 ? -21.391 -0.342 0.088 1 96.19 170 GLN B C 1
ATOM 4835 O O . GLN B 1 170 ? -21.969 -0.707 1.11 1 96.19 170 GLN B O 1
ATOM 4840 N N . ASP B 1 171 ? -20.734 -1.16 -0.703 1 94.69 171 ASP B N 1
ATOM 4841 C CA . ASP B 1 171 ? -20.875 -2.609 -0.591 1 94.69 171 ASP B CA 1
ATOM 4842 C C . ASP B 1 171 ? -20.219 -3.127 0.689 1 94.69 171 ASP B C 1
ATOM 4844 O O . ASP B 1 171 ? -20.719 -4.066 1.312 1 94.69 171 ASP B O 1
ATOM 4848 N N . PHE B 1 172 ? -19.078 -2.52 1.06 1 97.25 172 PHE B N 1
ATOM 4849 C CA . PHE B 1 172 ? -18.344 -3.018 2.217 1 97.25 172 PHE B CA 1
ATOM 4850 C C . PHE B 1 172 ? -18.797 -2.314 3.49 1 97.25 172 PHE B C 1
ATOM 4852 O O . PHE B 1 172 ? -18.438 -2.719 4.594 1 97.25 172 PHE B O 1
ATOM 4859 N N . GLY B 1 173 ? -19.594 -1.271 3.34 1 97.69 173 GLY B N 1
ATOM 4860 C CA . GLY B 1 173 ? -20.125 -0.578 4.5 1 97.69 173 GLY B CA 1
ATOM 4861 C C . GLY B 1 173 ? -19.094 0.227 5.254 1 97.69 173 GLY B C 1
ATOM 4862 O O . GLY B 1 173 ? -19.016 0.165 6.48 1 97.69 173 GLY B O 1
ATOM 4863 N N . ALA B 1 174 ? -18.281 0.981 4.512 1 98.5 174 ALA B N 1
ATOM 4864 C CA . ALA B 1 174 ? -17.25 1.805 5.141 1 98.5 174 ALA B CA 1
ATOM 4865 C C . ALA B 1 174 ? -17.859 2.811 6.105 1 98.5 174 ALA B C 1
ATOM 4867 O O . ALA B 1 174 ? -18.875 3.455 5.785 1 98.5 174 ALA B O 1
ATOM 4868 N N . THR B 1 175 ? -17.25 2.949 7.281 1 98.81 175 THR B N 1
ATOM 4869 C CA . THR B 1 175 ? -17.75 3.891 8.281 1 98.81 175 THR B CA 1
ATOM 4870 C C . THR B 1 175 ? -16.766 5.039 8.477 1 98.81 175 THR B C 1
ATOM 4872 O O . THR B 1 175 ? -17.125 6.082 9.023 1 98.81 175 THR B O 1
ATOM 4875 N N . VAL B 1 176 ? -15.5 4.895 8.094 1 98.88 176 VAL B N 1
ATOM 4876 C CA . VAL B 1 176 ? -14.445 5.891 8.195 1 98.88 176 VAL B CA 1
ATOM 4877 C C . VAL B 1 176 ? -13.789 6.094 6.828 1 98.88 176 VAL B C 1
ATOM 4879 O O . VAL B 1 176 ? -13.477 5.125 6.137 1 98.88 176 VAL B O 1
ATOM 4882 N N . LEU B 1 177 ? -13.625 7.312 6.406 1 98.75 177 LEU B N 1
ATOM 4883 C CA . LEU B 1 177 ? -12.969 7.641 5.145 1 98.75 177 LEU B CA 1
ATOM 4884 C C . LEU B 1 177 ? -11.641 8.344 5.387 1 98.75 177 LEU B C 1
ATOM 4886 O O . LEU B 1 177 ? -11.586 9.336 6.121 1 98.75 177 LEU B O 1
ATOM 4890 N N . VAL B 1 178 ? -10.594 7.844 4.844 1 98.62 178 VAL B N 1
ATOM 4891 C CA . VAL B 1 178 ? -9.273 8.453 4.875 1 98.62 178 VAL B CA 1
ATOM 4892 C C . VAL B 1 178 ? -8.891 8.938 3.48 1 98.62 178 VAL B C 1
ATOM 4894 O O . VAL B 1 178 ? -8.688 8.133 2.57 1 98.62 178 VAL B O 1
ATOM 4897 N N . CYS B 1 179 ? -8.766 10.18 3.275 1 97.12 179 CYS B N 1
ATOM 4898 C CA . CYS B 1 179 ? -8.328 10.773 2.014 1 97.12 179 CYS B CA 1
ATOM 4899 C C . CYS B 1 179 ? -8.07 12.266 2.174 1 97.12 179 CYS B C 1
ATOM 4901 O O . CYS B 1 179 ? -8.133 12.797 3.285 1 97.12 179 CYS B O 1
ATOM 4903 N N . THR B 1 180 ? -7.68 12.914 1.149 1 94.5 180 THR B N 1
ATOM 4904 C CA . THR B 1 180 ? -7.551 14.359 1.191 1 94.5 180 THR B CA 1
ATOM 4905 C C . THR B 1 180 ? -8.922 15.031 1.177 1 94.5 180 THR B C 1
ATOM 4907 O O . THR B 1 180 ? -9.883 14.484 0.626 1 94.5 180 THR B O 1
ATOM 4910 N N . PRO B 1 181 ? -9.023 16.188 1.745 1 93.25 181 PRO B N 1
ATOM 4911 C CA . PRO B 1 181 ? -10.297 16.906 1.67 1 93.25 181 PRO B CA 1
ATOM 4912 C C . PRO B 1 181 ? -10.766 17.125 0.234 1 93.25 181 PRO B C 1
ATOM 4914 O O . PRO B 1 181 ? -11.945 16.953 -0.07 1 93.25 181 PRO B O 1
ATOM 4917 N N . SER B 1 182 ? -9.867 17.484 -0.663 1 88.81 182 SER B N 1
ATOM 4918 C CA . SER B 1 182 ? -10.219 17.734 -2.057 1 88.81 182 SER B CA 1
ATOM 4919 C C . SER B 1 182 ? -10.789 16.484 -2.719 1 88.81 182 SER B C 1
ATOM 4921 O O . SER B 1 182 ? -11.711 16.562 -3.529 1 88.81 182 SER B O 1
ATOM 4923 N N . TYR B 1 183 ? -10.234 15.305 -2.379 1 92.56 183 TYR B N 1
ATOM 4924 C CA . TYR B 1 183 ? -10.711 14.07 -2.986 1 92.56 183 TYR B CA 1
ATOM 4925 C C . TYR B 1 183 ? -12.094 13.703 -2.463 1 92.56 183 TYR B C 1
ATOM 4927 O O . TYR B 1 183 ? -12.93 13.195 -3.211 1 92.56 183 TYR B O 1
ATOM 4935 N N . ALA B 1 184 ? -12.312 13.953 -1.185 1 95.19 184 ALA B N 1
ATOM 4936 C CA . ALA B 1 184 ? -13.633 13.703 -0.621 1 95.19 184 ALA B CA 1
ATOM 4937 C C . ALA B 1 184 ? -14.703 14.492 -1.366 1 95.19 184 ALA B C 1
ATOM 4939 O O . ALA B 1 184 ? -15.789 13.984 -1.634 1 95.19 184 ALA B O 1
ATOM 4940 N N . LEU B 1 185 ? -14.383 15.734 -1.655 1 91.75 185 LEU B N 1
ATOM 4941 C CA . LEU B 1 185 ? -15.32 16.578 -2.387 1 91.75 185 LEU B CA 1
ATOM 4942 C C . LEU B 1 185 ? -15.516 16.062 -3.811 1 91.75 185 LEU B C 1
ATOM 4944 O O . LEU B 1 185 ? -16.641 16.062 -4.32 1 91.75 185 LEU B O 1
ATOM 4948 N N . TYR B 1 186 ? -14.438 15.625 -4.395 1 90.62 186 TYR B N 1
ATOM 4949 C CA . TYR B 1 186 ? -14.531 15.07 -5.738 1 90.62 186 TYR B CA 1
ATOM 4950 C C . TYR B 1 186 ? -15.375 13.805 -5.75 1 90.62 186 TYR B C 1
ATOM 4952 O O . TYR B 1 186 ? -16.188 13.594 -6.656 1 90.62 186 TYR B O 1
ATOM 4960 N N . MET B 1 187 ? -15.18 12.961 -4.789 1 93.88 187 MET B N 1
ATOM 4961 C CA . MET B 1 187 ? -15.969 11.742 -4.68 1 93.88 187 MET B CA 1
ATOM 4962 C C . MET B 1 187 ? -17.453 12.055 -4.609 1 93.88 187 MET B C 1
ATOM 4964 O O . MET B 1 187 ? -18.281 11.312 -5.145 1 93.88 187 MET B O 1
ATOM 4968 N N . ASP B 1 188 ? -17.766 13.125 -3.934 1 93.44 188 ASP B N 1
ATOM 4969 C CA . ASP B 1 188 ? -19.156 13.539 -3.834 1 93.44 188 ASP B CA 1
ATOM 4970 C C . ASP B 1 188 ? -19.734 13.891 -5.207 1 93.44 188 ASP B C 1
ATOM 4972 O O . ASP B 1 188 ? -20.875 13.531 -5.523 1 93.44 188 ASP B O 1
ATOM 4976 N N . GLU B 1 189 ? -18.938 14.586 -5.977 1 89.38 189 GLU B N 1
ATOM 4977 C CA . GLU B 1 189 ? -19.359 14.93 -7.332 1 89.38 189 GLU B CA 1
ATOM 4978 C C . GLU B 1 189 ? -19.625 13.672 -8.156 1 89.38 189 GLU B C 1
ATOM 4980 O O . GLU B 1 189 ? -20.656 13.586 -8.836 1 89.38 189 GLU B O 1
ATOM 4985 N N . VAL B 1 190 ? -18.734 12.742 -8.062 1 90.12 190 VAL B N 1
ATOM 4986 C CA . VAL B 1 190 ? -18.875 11.516 -8.828 1 90.12 190 VAL B CA 1
ATOM 4987 C C . VAL B 1 190 ? -20.078 10.719 -8.32 1 90.12 190 VAL B C 1
ATOM 4989 O O . VAL B 1 190 ? -20.828 10.133 -9.109 1 90.12 190 VAL B O 1
ATOM 4992 N N . ALA B 1 191 ? -20.281 10.695 -7.074 1 94.5 191 ALA B N 1
ATOM 4993 C CA . ALA B 1 191 ? -21.438 10.016 -6.484 1 94.5 191 ALA B CA 1
ATOM 4994 C C . ALA B 1 191 ? -22.75 10.586 -7.02 1 94.5 191 ALA B C 1
ATOM 4996 O O . ALA B 1 191 ? -23.672 9.844 -7.34 1 94.5 191 ALA B O 1
ATOM 4997 N N . ASN B 1 192 ? -22.797 11.898 -7.102 1 92.25 192 ASN B N 1
ATOM 4998 C CA . ASN B 1 192 ? -23.984 12.562 -7.648 1 92.25 192 ASN B CA 1
ATOM 4999 C C . ASN B 1 192 ? -24.203 12.195 -9.117 1 92.25 192 ASN B C 1
ATOM 5001 O O . ASN B 1 192 ? -25.328 11.93 -9.531 1 92.25 192 ASN B O 1
ATOM 5005 N N . GLU B 1 193 ? -23.109 12.18 -9.789 1 89.06 193 GLU B N 1
ATOM 5006 C CA . GLU B 1 193 ? -23.188 11.836 -11.211 1 89.06 193 GLU B CA 1
ATOM 5007 C C . GLU B 1 193 ? -23.688 10.414 -11.406 1 89.06 193 GLU B C 1
ATOM 5009 O O . GLU B 1 193 ? -24.422 10.125 -12.359 1 89.06 193 GLU B O 1
ATOM 5014 N N . LEU B 1 194 ? -23.312 9.562 -10.492 1 90.94 194 LEU B N 1
ATOM 5015 C CA . LEU B 1 194 ? -23.688 8.156 -10.586 1 90.94 194 LEU B CA 1
ATOM 5016 C C . LEU B 1 194 ? -25.062 7.918 -9.977 1 90.94 194 LEU B C 1
ATOM 5018 O O . LEU B 1 194 ? -25.594 6.809 -10.055 1 90.94 194 LEU B O 1
ATOM 5022 N N . GLY B 1 195 ? -25.625 8.961 -9.406 1 94.19 195 GLY B N 1
ATOM 5023 C CA . GLY B 1 195 ? -26.953 8.844 -8.797 1 94.19 195 GLY B CA 1
ATOM 5024 C C . GLY B 1 195 ? -26.953 7.969 -7.555 1 94.19 195 GLY B C 1
ATOM 5025 O O . GLY B 1 195 ? -27.938 7.273 -7.285 1 94.19 195 GLY B O 1
ATOM 5026 N N . ILE B 1 196 ? -25.859 7.949 -6.859 1 93.88 196 ILE B N 1
ATOM 5027 C CA . ILE B 1 196 ? -25.75 7.121 -5.66 1 93.88 196 ILE B CA 1
ATOM 5028 C C . ILE B 1 196 ? -26.672 7.672 -4.566 1 93.88 196 ILE B C 1
ATOM 5030 O O . ILE B 1 196 ? -26.656 8.875 -4.289 1 93.88 196 ILE B O 1
ATOM 5034 N N . ASP B 1 197 ? -27.422 6.781 -4.004 1 92.56 197 ASP B N 1
ATOM 5035 C CA . ASP B 1 197 ? -28.281 7.109 -2.873 1 92.56 197 ASP B CA 1
ATOM 5036 C C . ASP B 1 197 ? -27.484 7.266 -1.589 1 92.56 197 ASP B C 1
ATOM 5038 O O . ASP B 1 197 ? -26.875 6.301 -1.109 1 92.56 197 ASP B O 1
ATOM 5042 N N . ARG B 1 198 ? -27.562 8.383 -0.982 1 89 198 ARG B N 1
ATOM 5043 C CA . ARG B 1 198 ? -26.766 8.703 0.196 1 89 198 ARG B CA 1
ATOM 5044 C C . ARG B 1 198 ? -27.188 7.84 1.387 1 89 198 ARG B C 1
ATOM 5046 O O . ARG B 1 198 ? -26.406 7.672 2.334 1 89 198 ARG B O 1
ATOM 5053 N N . SER B 1 199 ? -28.328 7.344 1.345 1 90.88 199 SER B N 1
ATOM 5054 C CA . SER B 1 199 ? -28.812 6.5 2.436 1 90.88 199 SER B CA 1
ATOM 5055 C C . SER B 1 199 ? -28.016 5.191 2.502 1 90.88 199 SER B C 1
ATOM 5057 O O . SER B 1 199 ? -28.031 4.512 3.529 1 90.88 199 SER B O 1
ATOM 5059 N N . ASN B 1 200 ? -27.359 4.84 1.463 1 91.06 200 ASN B N 1
ATOM 5060 C CA . ASN B 1 200 ? -26.562 3.619 1.396 1 91.06 200 ASN B CA 1
ATOM 5061 C C . ASN B 1 200 ? -25.156 3.836 1.951 1 91.06 200 ASN B C 1
ATOM 5063 O O . ASN B 1 200 ? -24.391 2.885 2.094 1 91.06 200 ASN B O 1
ATOM 5067 N N . ILE B 1 201 ? -24.875 5.07 2.186 1 95.44 201 ILE B N 1
ATOM 5068 C CA . ILE B 1 201 ? -23.547 5.426 2.676 1 95.44 201 ILE B CA 1
ATOM 5069 C C . ILE B 1 201 ? -23.547 5.398 4.203 1 95.44 201 ILE B C 1
ATOM 5071 O O . ILE B 1 201 ? -24.391 6.027 4.848 1 95.44 201 ILE B O 1
ATOM 5075 N N . LYS B 1 202 ? -22.609 4.68 4.812 1 97.75 202 LYS B N 1
ATOM 5076 C CA . LYS B 1 202 ? -22.578 4.473 6.258 1 97.75 202 LYS B CA 1
ATOM 5077 C C . LYS B 1 202 ? -21.469 5.285 6.91 1 97.75 202 LYS B C 1
ATOM 5079 O O . LYS B 1 202 ? -21.203 5.137 8.109 1 97.75 202 LYS B O 1
ATOM 5084 N N . LEU B 1 203 ? -20.812 6.152 6.148 1 98.5 203 LEU B N 1
ATOM 5085 C CA . LEU B 1 203 ? -19.719 6.957 6.66 1 98.5 203 LEU B CA 1
ATOM 5086 C C . LEU B 1 203 ? -20.156 7.766 7.879 1 98.5 203 LEU B C 1
ATOM 5088 O O . LEU B 1 203 ? -21.203 8.406 7.855 1 98.5 203 LEU B O 1
ATOM 5092 N N . ARG B 1 204 ? -19.328 7.754 8.906 1 98.44 204 ARG B N 1
ATOM 5093 C CA . ARG B 1 204 ? -19.625 8.562 10.086 1 98.44 204 ARG B CA 1
ATOM 5094 C C . ARG B 1 204 ? -18.438 9.469 10.438 1 98.44 204 ARG B C 1
ATOM 5096 O O . ARG B 1 204 ? -18.609 10.469 11.133 1 98.44 204 ARG B O 1
ATOM 5103 N N . LEU B 1 205 ? -17.25 9.102 10 1 98.75 205 LEU B N 1
ATOM 5104 C CA . LEU B 1 205 ? -16.031 9.82 10.383 1 98.75 205 LEU B CA 1
ATOM 5105 C C . LEU B 1 205 ? -15.094 9.984 9.195 1 98.75 205 LEU B C 1
ATOM 5107 O O . LEU B 1 205 ? -14.922 9.055 8.406 1 98.75 205 LEU B O 1
ATOM 5111 N N . GLY B 1 206 ? -14.555 11.156 8.992 1 98.62 206 GLY B N 1
ATOM 5112 C CA . GLY B 1 206 ? -13.484 11.414 8.047 1 98.62 206 GLY B CA 1
ATOM 5113 C C . GLY B 1 206 ? -12.164 11.742 8.711 1 98.62 206 GLY B C 1
ATOM 5114 O O . GLY B 1 206 ? -12.102 12.586 9.609 1 98.62 206 GLY B O 1
ATOM 5115 N N . LEU B 1 207 ? -11.148 11.062 8.375 1 98.69 207 LEU B N 1
ATOM 5116 C CA . LEU B 1 207 ? -9.773 11.359 8.766 1 98.69 207 LEU B CA 1
ATOM 5117 C C . LEU B 1 207 ? -9.008 12 7.613 1 98.69 207 LEU B C 1
ATOM 5119 O O . LEU B 1 207 ? -8.398 11.289 6.805 1 98.69 207 LEU B O 1
ATOM 5123 N N . PHE B 1 208 ? -9 13.273 7.539 1 97.56 208 PHE B N 1
ATOM 5124 C CA . PHE B 1 208 ? -8.5 14 6.379 1 97.56 208 PHE B CA 1
ATOM 5125 C C . PHE B 1 208 ? -7.133 14.609 6.668 1 97.56 208 PHE B C 1
ATOM 5127 O O . PHE B 1 208 ? -6.871 15.055 7.781 1 97.56 208 PHE B O 1
ATOM 5134 N N . GLY B 1 209 ? -6.273 14.492 5.699 1 94.75 209 GLY B N 1
ATOM 5135 C CA . GLY B 1 209 ? -4.926 15.016 5.824 1 94.75 209 GLY B CA 1
ATOM 5136 C C . GLY B 1 209 ? -4.215 15.156 4.488 1 94.75 209 GLY B C 1
ATOM 5137 O O . GLY B 1 209 ? -4.855 15.156 3.436 1 94.75 209 GLY B O 1
ATOM 5138 N N . ALA B 1 210 ? -2.939 15.43 4.562 1 90 210 ALA B N 1
ATOM 5139 C CA . ALA B 1 210 ? -2.033 15.523 3.422 1 90 210 ALA B CA 1
ATOM 5140 C C . ALA B 1 210 ? -2.193 16.859 2.705 1 90 210 ALA B C 1
ATOM 5142 O O . ALA B 1 210 ? -1.376 17.219 1.854 1 90 210 ALA B O 1
ATOM 5143 N N . GLU B 1 211 ? -3.23 17.594 2.982 1 83.25 211 GLU B N 1
ATOM 5144 C CA . GLU B 1 211 ? -3.375 18.984 2.52 1 83.25 211 GLU B CA 1
ATOM 5145 C C . GLU B 1 211 ? -4.113 19.828 3.549 1 83.25 211 GLU B C 1
ATOM 5147 O O . GLU B 1 211 ? -4.953 19.312 4.297 1 83.25 211 GLU B O 1
ATOM 5152 N N . ALA B 1 212 ? -3.758 21.016 3.537 1 81.56 212 ALA B N 1
ATOM 5153 C CA . ALA B 1 212 ? -4.418 21.938 4.465 1 81.56 212 ALA B CA 1
ATOM 5154 C C . ALA B 1 212 ? -5.879 22.141 4.082 1 81.56 212 ALA B C 1
ATOM 5156 O O . ALA B 1 212 ? -6.23 22.125 2.9 1 81.56 212 ALA B O 1
ATOM 5157 N N . SER B 1 213 ? -6.723 22.203 5.098 1 84.81 213 SER B N 1
ATOM 5158 C CA . SER B 1 213 ? -8.133 22.516 4.879 1 84.81 213 SER B CA 1
ATOM 5159 C C . SER B 1 213 ? -8.672 23.438 5.969 1 84.81 213 SER B C 1
ATOM 5161 O O . SER B 1 213 ? -8.273 23.344 7.129 1 84.81 213 SER B O 1
ATOM 5163 N N . THR B 1 214 ? -9.508 24.328 5.477 1 87.94 214 THR B N 1
ATOM 5164 C CA . THR B 1 214 ? -10.148 25.234 6.43 1 87.94 214 THR B CA 1
ATOM 5165 C C . THR B 1 214 ? -11.344 24.562 7.098 1 87.94 214 THR B C 1
ATOM 5167 O O . THR B 1 214 ? -11.797 23.5 6.648 1 87.94 214 THR B O 1
ATOM 5170 N N . VAL B 1 215 ? -11.727 25.172 8.148 1 88.69 215 VAL B N 1
ATOM 5171 C CA . VAL B 1 215 ? -12.922 24.703 8.852 1 88.69 215 VAL B CA 1
ATOM 5172 C C . VAL B 1 215 ? -14.109 24.719 7.895 1 88.69 215 VAL B C 1
ATOM 5174 O O . VAL B 1 215 ? -14.961 23.828 7.938 1 88.69 215 VAL B O 1
ATOM 5177 N N . GLU B 1 216 ? -14.164 25.703 7.07 1 87.56 216 GLU B N 1
ATOM 5178 C CA . GLU B 1 216 ? -15.266 25.828 6.113 1 87.56 216 GLU B CA 1
ATOM 5179 C C . GLU B 1 216 ? -15.258 24.688 5.102 1 87.56 216 GLU B C 1
ATOM 5181 O O . GLU B 1 216 ? -16.312 24.172 4.746 1 87.56 216 GLU B O 1
ATOM 5186 N N . MET B 1 217 ? -14.102 24.344 4.68 1 88.56 217 MET B N 1
ATOM 5187 C CA . MET B 1 217 ? -13.992 23.219 3.756 1 88.56 217 MET B CA 1
ATOM 5188 C C . MET B 1 217 ? -14.461 21.922 4.414 1 88.56 217 MET B C 1
ATOM 5190 O O . MET B 1 217 ? -15.18 21.141 3.799 1 88.56 217 MET B O 1
ATOM 5194 N N . ARG B 1 218 ? -14.086 21.734 5.586 1 93.38 218 ARG B N 1
ATOM 5195 C CA . ARG B 1 218 ? -14.492 20.547 6.328 1 93.38 218 ARG B CA 1
ATOM 5196 C C . ARG B 1 218 ? -16 20.516 6.539 1 93.38 218 ARG B C 1
ATOM 5198 O O . ARG B 1 218 ? -16.625 19.469 6.461 1 93.38 218 ARG B O 1
ATOM 5205 N N . ARG B 1 219 ? -16.547 21.656 6.82 1 93 219 ARG B N 1
ATOM 5206 C CA . ARG B 1 219 ? -18 21.75 6.988 1 93 219 ARG B CA 1
ATOM 5207 C C . ARG B 1 219 ? -18.719 21.344 5.707 1 93 219 ARG B C 1
ATOM 5209 O O . ARG B 1 219 ? -19.781 20.719 5.758 1 93 219 ARG B O 1
ATOM 5216 N N . GLU B 1 220 ? -18.156 21.797 4.59 1 91.56 220 GLU B N 1
ATOM 5217 C CA . GLU B 1 220 ? -18.734 21.406 3.312 1 91.56 220 GLU B CA 1
ATOM 5218 C C . GLU B 1 220 ? -18.719 19.891 3.131 1 91.56 220 GLU B C 1
ATOM 5220 O O . GLU B 1 220 ? -19.672 19.297 2.637 1 91.56 220 GLU B O 1
ATOM 5225 N N . ILE B 1 221 ? -17.609 19.266 3.508 1 94.81 221 ILE B N 1
ATOM 5226 C CA . ILE B 1 221 ? -17.5 17.812 3.422 1 94.81 221 ILE B CA 1
ATOM 5227 C C . ILE B 1 221 ? -18.531 17.156 4.336 1 94.81 221 ILE B C 1
ATOM 5229 O O . ILE B 1 221 ? -19.203 16.188 3.941 1 94.81 221 ILE B O 1
ATOM 5233 N N . GLU B 1 222 ? -18.688 17.719 5.5 1 97.12 222 GLU B N 1
ATOM 5234 C CA . GLU B 1 222 ? -19.641 17.188 6.461 1 97.12 222 GLU B CA 1
ATOM 5235 C C . GLU B 1 222 ? -21.062 17.281 5.93 1 97.12 222 GLU B C 1
ATOM 5237 O O . GLU B 1 222 ? -21.859 16.344 6.07 1 97.12 222 GLU B O 1
ATOM 5242 N N . LYS B 1 223 ? -21.391 18.375 5.379 1 94.19 223 LYS B N 1
ATOM 5243 C CA . LYS B 1 223 ? -22.719 18.578 4.801 1 94.19 223 LYS B CA 1
ATOM 5244 C C . LYS B 1 223 ? -22.984 17.578 3.682 1 94.19 223 LYS B C 1
ATOM 5246 O O . LYS B 1 223 ? -24.09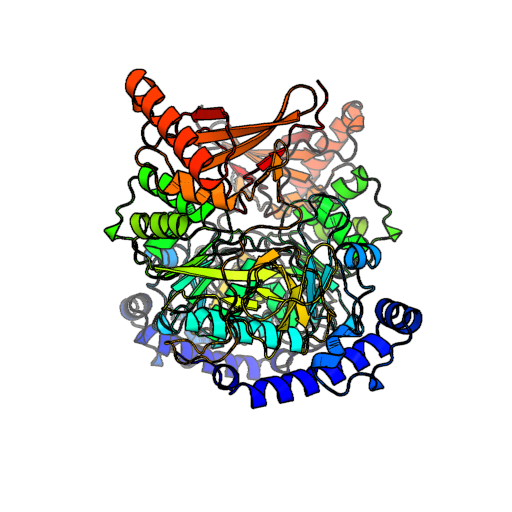4 17.031 3.584 1 94.19 223 LYS B O 1
ATOM 5251 N N . LYS B 1 224 ? -22.031 17.344 2.916 1 92.69 224 LYS B N 1
ATOM 5252 C CA . LYS B 1 224 ? -22.188 16.531 1.719 1 92.69 224 LYS B CA 1
ATOM 5253 C C . LYS B 1 224 ? -22.234 15.047 2.068 1 92.69 224 LYS B C 1
ATOM 5255 O O . LYS B 1 224 ? -22.984 14.281 1.462 1 92.69 224 LYS B O 1
ATOM 5260 N N . TRP B 1 225 ? -21.422 14.578 3.014 1 96.56 225 TRP B N 1
ATOM 5261 C CA . TRP B 1 225 ? -21.25 13.148 3.271 1 96.56 225 TRP B CA 1
ATOM 5262 C C . TRP B 1 225 ? -21.969 12.742 4.562 1 96.56 225 TRP B C 1
ATOM 5264 O O . TRP B 1 225 ? -22.172 11.555 4.82 1 96.56 225 TRP B O 1
ATOM 5274 N N . GLY B 1 226 ? -22.359 13.719 5.348 1 96.56 226 GLY B N 1
ATOM 5275 C CA . GLY B 1 226 ? -22.984 13.414 6.621 1 96.56 226 GLY B CA 1
ATOM 5276 C C . GLY B 1 226 ? -22.031 12.766 7.613 1 96.56 226 GLY B C 1
ATOM 5277 O O . GLY B 1 226 ? -22.453 11.898 8.391 1 96.56 226 GLY B O 1
ATOM 5278 N N . LEU B 1 227 ? -20.797 13.062 7.527 1 98 227 LEU B N 1
ATOM 5279 C CA . LEU B 1 227 ? -19.797 12.516 8.438 1 98 227 LEU B CA 1
ATOM 5280 C C . LEU B 1 227 ? -19.188 13.617 9.297 1 98 227 LEU B C 1
ATOM 5282 O O . LEU B 1 227 ? -19.422 14.805 9.055 1 98 227 LEU B O 1
ATOM 5286 N N . PHE B 1 228 ? -18.531 13.211 10.391 1 98.38 228 PHE B N 1
ATOM 5287 C CA . PHE B 1 228 ? -17.734 14.109 11.219 1 98.38 228 PHE B CA 1
ATOM 5288 C C . PHE B 1 228 ? -16.312 14.203 10.688 1 98.38 228 PHE B C 1
ATOM 5290 O O . PHE B 1 228 ? -15.578 13.203 10.664 1 98.38 228 PHE B O 1
ATOM 5297 N N . ALA B 1 229 ? -15.906 15.352 10.188 1 98.12 229 ALA B N 1
ATOM 5298 C CA . ALA B 1 229 ? -14.609 15.516 9.539 1 98.12 229 ALA B CA 1
ATOM 5299 C C . ALA B 1 229 ? -13.539 15.93 10.547 1 98.12 229 ALA B C 1
ATOM 5301 O O . ALA B 1 229 ? -13.734 16.875 11.312 1 98.12 229 ALA B O 1
ATOM 5302 N N . THR B 1 230 ? -12.438 15.227 10.547 1 98.19 230 THR B N 1
ATOM 5303 C CA . THR B 1 230 ? -11.297 15.586 11.383 1 98.19 230 THR B CA 1
ATOM 5304 C C . THR B 1 230 ? -10.039 15.734 10.531 1 98.19 230 THR B C 1
ATOM 5306 O O . THR B 1 230 ? -9.961 15.211 9.422 1 98.19 230 THR B O 1
ATOM 5309 N N . GLU B 1 231 ? -9.086 16.453 11.164 1 97.19 231 GLU B N 1
ATOM 5310 C CA . GLU B 1 231 ? -7.809 16.688 10.508 1 97.19 231 GLU B CA 1
ATOM 5311 C C . GLU B 1 231 ? -6.672 15.977 11.227 1 97.19 231 GLU B C 1
ATOM 5313 O O . GLU B 1 231 ? -6.652 15.906 12.453 1 97.19 231 GLU B O 1
ATOM 5318 N N . ASN B 1 232 ? -5.84 15.43 10.469 1 97.81 232 ASN B N 1
ATOM 5319 C CA . ASN B 1 232 ? -4.59 14.914 11.016 1 97.81 232 ASN B CA 1
ATOM 5320 C C . ASN B 1 232 ? -3.379 15.492 10.297 1 97.81 232 ASN B C 1
ATOM 5322 O O . ASN B 1 232 ? -3.49 15.961 9.164 1 97.81 232 ASN B O 1
ATOM 5326 N N . TYR B 1 233 ? -2.281 15.516 11.023 1 97.69 233 TYR B N 1
ATOM 5327 C CA . TYR B 1 233 ? -1.069 16.188 10.57 1 97.69 233 TYR B CA 1
ATOM 5328 C C . TYR B 1 233 ? 0.145 15.281 10.711 1 97.69 233 TYR B C 1
ATOM 5330 O O . TYR B 1 233 ? 0.271 14.555 11.703 1 97.69 233 TYR B O 1
ATOM 5338 N N . GLY B 1 234 ? 0.934 15.336 9.719 1 96.62 234 GLY B N 1
ATOM 5339 C CA . GLY B 1 234 ? 2.207 14.633 9.727 1 96.62 234 GLY B CA 1
ATOM 5340 C C . GLY B 1 234 ? 3.094 14.992 8.547 1 96.62 234 GLY B C 1
ATOM 5341 O O . GLY B 1 234 ? 2.637 15.617 7.59 1 96.62 234 GLY B O 1
ATOM 5342 N N . LEU B 1 235 ? 4.266 14.672 8.578 1 95.12 235 LEU B N 1
ATOM 5343 C CA . LEU B 1 235 ? 5.266 14.781 7.52 1 95.12 235 LEU B CA 1
ATOM 5344 C C . LEU B 1 235 ? 6.27 13.641 7.598 1 95.12 235 LEU B C 1
ATOM 5346 O O . LEU B 1 235 ? 6.629 13.203 8.695 1 95.12 235 LEU B O 1
ATOM 5350 N N . SER B 1 236 ? 6.637 13.109 6.512 1 95.38 236 SER B N 1
ATOM 5351 C CA . SER B 1 236 ? 7.492 11.93 6.418 1 95.38 236 SER B CA 1
ATOM 5352 C C . SER B 1 236 ? 8.781 12.125 7.207 1 95.38 236 SER B C 1
ATOM 5354 O O . SER B 1 236 ? 9.281 11.18 7.828 1 95.38 236 SER B O 1
ATOM 5356 N N . GLU B 1 237 ? 9.336 13.367 7.211 1 96.38 237 GLU B N 1
ATOM 5357 C CA . GLU B 1 237 ? 10.625 13.656 7.836 1 96.38 237 GLU B CA 1
ATOM 5358 C C . GLU B 1 237 ? 10.586 13.359 9.328 1 96.38 237 GLU B C 1
ATOM 5360 O O . GLU B 1 237 ? 11.594 12.945 9.914 1 96.38 237 GLU B O 1
ATOM 5365 N N . ILE B 1 238 ? 9.406 13.562 9.898 1 97.88 238 ILE B N 1
ATOM 5366 C CA . ILE B 1 238 ? 9.266 13.352 11.336 1 97.88 238 ILE B CA 1
ATOM 5367 C C . ILE B 1 238 ? 8.906 11.891 11.609 1 97.88 238 ILE B C 1
ATOM 5369 O O . ILE B 1 238 ? 9.68 11.164 12.242 1 97.88 238 ILE B O 1
ATOM 5373 N N . ILE B 1 239 ? 7.777 11.477 11.031 1 98 239 ILE B N 1
ATOM 5374 C CA . ILE B 1 239 ? 7.418 10.07 11.188 1 98 239 ILE B CA 1
ATOM 5375 C C . ILE B 1 239 ? 6.344 9.695 10.164 1 98 239 ILE B C 1
ATOM 5377 O O . ILE B 1 239 ? 6.148 8.516 9.859 1 98 239 ILE B O 1
ATOM 5381 N N . GLY B 1 240 ? 5.66 10.586 9.547 1 96.62 240 GLY B N 1
ATOM 5382 C CA . GLY B 1 240 ? 4.418 10.438 8.797 1 96.62 240 GLY B CA 1
ATOM 5383 C C . GLY B 1 240 ? 3.201 10.922 9.562 1 96.62 240 GLY B C 1
ATOM 5384 O O . GLY B 1 240 ? 3.32 11.75 10.469 1 96.62 240 GLY B O 1
ATOM 5385 N N . PRO B 1 241 ? 2.008 10.547 9.125 1 97.69 241 PRO B N 1
ATOM 5386 C CA . PRO B 1 241 ? 0.873 10.852 10 1 97.69 241 PRO B CA 1
ATOM 5387 C C . PRO B 1 241 ? 1.089 10.383 11.43 1 97.69 241 PRO B C 1
ATOM 5389 O O . PRO B 1 241 ? 1.922 9.508 11.68 1 97.69 241 PRO B O 1
ATOM 5392 N N . GLY B 1 242 ? 0.365 10.984 12.328 1 98.44 242 GLY B N 1
ATOM 5393 C CA . GLY B 1 242 ? 0.508 10.594 13.719 1 98.44 242 GLY B CA 1
ATOM 5394 C C . GLY B 1 242 ? 1.258 11.609 14.555 1 98.44 242 GLY B C 1
ATOM 5395 O O . GLY B 1 242 ? 1.335 11.484 15.781 1 98.44 242 GLY B O 1
ATOM 5396 N N . VAL B 1 243 ? 1.797 12.672 13.867 1 98.81 243 VAL B N 1
ATOM 5397 C CA . VAL B 1 243 ? 2.424 13.75 14.633 1 98.81 243 VAL B CA 1
ATOM 5398 C C . VAL B 1 243 ? 1.377 14.445 15.5 1 98.81 243 VAL B C 1
ATOM 5400 O O . VAL B 1 243 ? 1.588 14.641 16.703 1 98.81 243 VAL B O 1
ATOM 5403 N N . SER B 1 244 ? 0.282 14.789 14.883 1 98.75 244 SER B N 1
ATOM 5404 C CA . SER B 1 244 ? -0.82 15.414 15.609 1 98.75 244 SER B CA 1
ATOM 5405 C C . SER B 1 244 ? -2.156 15.133 14.93 1 98.75 244 SER B C 1
ATOM 5407 O O . SER B 1 244 ? -2.195 14.695 13.781 1 98.75 244 SER B O 1
ATOM 5409 N N . GLY B 1 245 ? -3.197 15.297 15.656 1 98.5 245 GLY B N 1
ATOM 5410 C CA . GLY B 1 245 ? -4.539 15.102 15.133 1 98.5 245 GLY B CA 1
ATOM 5411 C C . GLY B 1 245 ? -5.621 15.672 16.031 1 98.5 245 GLY B C 1
ATOM 5412 O O . GLY B 1 245 ? -5.375 15.953 17.203 1 98.5 245 GLY B O 1
ATOM 5413 N N . GLU B 1 246 ? -6.785 15.867 15.445 1 98.38 246 GLU B N 1
ATOM 5414 C CA . GLU B 1 246 ? -7.914 16.422 16.188 1 98.38 246 GLU B CA 1
ATOM 5415 C C . GLU B 1 246 ? -8.633 15.336 16.984 1 98.38 246 GLU B C 1
ATOM 5417 O O . GLU B 1 246 ? -8.617 14.164 16.609 1 98.38 246 GLU B O 1
ATOM 5422 N N . CYS B 1 247 ? -9.203 15.734 18.109 1 98.31 247 CYS B N 1
ATOM 5423 C CA . CYS B 1 247 ? -10.156 14.906 18.828 1 98.31 247 CYS B CA 1
ATOM 5424 C C . CYS B 1 247 ? -11.594 15.305 18.516 1 98.31 247 CYS B C 1
ATOM 5426 O O . CYS B 1 247 ? -11.828 16.078 17.578 1 98.31 247 CYS B O 1
ATOM 5428 N N . GLU B 1 248 ? -12.539 14.789 19.203 1 96.81 248 GLU B N 1
ATOM 5429 C CA . GLU B 1 248 ? -13.953 14.992 18.938 1 96.81 248 GLU B CA 1
ATOM 5430 C C . GLU B 1 248 ? -14.344 16.469 19.094 1 96.81 248 GLU B C 1
ATOM 5432 O O . GLU B 1 248 ? -15.383 16.891 18.594 1 96.81 248 GLU B O 1
ATOM 5437 N N . TYR B 1 249 ? -13.492 17.297 19.766 1 97.44 249 TYR B N 1
ATOM 5438 C CA . TYR B 1 249 ? -13.836 18.688 20.031 1 97.44 249 TYR B CA 1
ATOM 5439 C C . TYR B 1 249 ? -13.266 19.609 18.953 1 97.44 249 TYR B C 1
ATOM 5441 O O . TYR B 1 249 ? -13.703 20.75 18.812 1 97.44 249 TYR B O 1
ATOM 5449 N N . ARG B 1 250 ? -12.273 19.203 18.188 1 97 250 ARG B N 1
ATOM 5450 C CA . ARG B 1 250 ? -11.656 19.906 17.078 1 97 250 ARG B CA 1
ATOM 5451 C C . ARG B 1 250 ? -11.203 21.297 17.5 1 97 250 ARG B C 1
ATOM 5453 O O . ARG B 1 250 ? -11.43 22.281 16.781 1 97 250 ARG B O 1
ATOM 5460 N N . GLU B 1 251 ? -10.711 21.438 18.719 1 96.81 251 GLU B N 1
ATOM 5461 C CA . GLU B 1 251 ? -10.117 22.672 19.219 1 96.81 251 GLU B CA 1
ATOM 5462 C C . GLU B 1 251 ? -8.594 22.594 19.219 1 96.81 251 GLU B C 1
ATOM 5464 O O . GLU B 1 251 ? -7.953 22.812 20.25 1 96.81 251 GLU B O 1
ATOM 5469 N N . GLY B 1 252 ? -8.062 22.344 18.047 1 97.38 252 GLY B N 1
ATOM 5470 C CA . GLY B 1 252 ? -6.637 22.125 17.859 1 97.38 252 GLY B CA 1
ATOM 5471 C C . GLY B 1 252 ? -6.266 20.672 17.656 1 97.38 252 GLY B C 1
ATOM 5472 O O . GLY B 1 252 ? -7.086 19.781 17.891 1 97.38 252 GLY B O 1
ATOM 5473 N N . LEU B 1 253 ? -5.152 20.438 17.172 1 98.5 253 LEU B N 1
ATOM 5474 C CA . LEU B 1 253 ? -4.633 19.094 16.938 1 98.5 253 LEU B CA 1
ATOM 5475 C C . LEU B 1 253 ? -3.676 18.672 18.047 1 98.5 253 LEU B C 1
ATOM 5477 O O . LEU B 1 253 ? -2.674 19.344 18.297 1 98.5 253 LEU B O 1
ATOM 5481 N N . HIS B 1 254 ? -3.971 17.594 18.719 1 98.88 254 HIS B N 1
ATOM 5482 C CA . HIS B 1 254 ? -3.117 17.078 19.797 1 98.88 254 HIS B CA 1
ATOM 5483 C C . HIS B 1 254 ? -1.783 16.594 19.234 1 98.88 254 HIS B C 1
ATOM 5485 O O . HIS B 1 254 ? -1.748 15.672 18.422 1 98.88 254 HIS B O 1
ATOM 5491 N N . ILE B 1 255 ? -0.699 17.141 19.656 1 98.88 255 ILE B N 1
ATOM 5492 C CA . ILE B 1 255 ? 0.628 16.688 19.266 1 98.88 255 ILE B CA 1
ATOM 5493 C C . ILE B 1 255 ? 1.093 15.57 20.203 1 98.88 255 ILE B C 1
ATOM 5495 O O . ILE B 1 255 ? 0.948 15.672 21.422 1 98.88 255 ILE B O 1
ATOM 5499 N N . ASN B 1 256 ? 1.548 14.492 19.656 1 98.88 256 ASN B N 1
ATOM 5500 C CA . ASN B 1 256 ? 2.221 13.484 20.469 1 98.88 256 ASN B CA 1
ATOM 5501 C C . ASN B 1 256 ? 3.594 13.969 20.938 1 98.88 256 ASN B C 1
ATOM 5503 O O . ASN B 1 256 ? 4.617 13.414 20.516 1 98.88 256 ASN B O 1
ATOM 5507 N N . GLU B 1 257 ? 3.602 14.844 21.891 1 98.62 257 GLU B N 1
ATOM 5508 C CA . GLU B 1 257 ? 4.793 15.625 22.234 1 98.62 257 GLU B CA 1
ATOM 5509 C C . GLU B 1 257 ? 5.754 14.805 23.094 1 98.62 257 GLU B C 1
ATOM 5511 O O . GLU B 1 257 ? 6.887 15.234 23.328 1 98.62 257 GLU B O 1
ATOM 5516 N N . ASP B 1 258 ? 5.344 13.625 23.516 1 98.75 258 ASP B N 1
ATOM 5517 C CA . ASP B 1 258 ? 6.297 12.719 24.156 1 98.75 258 ASP B CA 1
ATOM 5518 C C . ASP B 1 258 ? 7.23 12.094 23.109 1 98.75 258 ASP B C 1
ATOM 5520 O O . ASP B 1 258 ? 8.25 11.5 23.469 1 98.75 258 ASP B O 1
ATOM 5524 N N . HIS B 1 259 ? 6.906 12.266 21.844 1 98.88 259 HIS B N 1
ATOM 5525 C CA . HIS B 1 259 ? 7.754 11.758 20.766 1 98.88 259 HIS B CA 1
ATOM 5526 C C . HIS B 1 259 ? 8.266 12.898 19.891 1 98.88 259 HIS B C 1
ATOM 5528 O O . HIS B 1 259 ? 9.352 12.797 19.312 1 98.88 259 HIS B O 1
ATOM 5534 N N . PHE B 1 260 ? 7.492 13.961 19.734 1 98.94 260 PHE B N 1
ATOM 5535 C CA . PHE B 1 260 ? 7.805 15.086 18.859 1 98.94 260 PHE B CA 1
ATOM 5536 C C . PHE B 1 260 ? 7.715 16.406 19.609 1 98.94 260 PHE B C 1
ATOM 5538 O O . PHE B 1 260 ? 6.617 16.891 19.891 1 98.94 260 PHE B O 1
ATOM 5545 N N . TYR B 1 261 ? 8.812 17.016 19.844 1 98.81 261 TYR B N 1
ATOM 5546 C CA . TYR B 1 261 ? 8.828 18.25 20.625 1 98.81 261 TYR B CA 1
ATOM 5547 C C . TYR B 1 261 ? 8.617 19.469 19.719 1 98.81 261 TYR B C 1
ATOM 5549 O O . TYR B 1 261 ? 9.422 19.719 18.812 1 98.81 261 TYR B O 1
ATOM 5557 N N . PRO B 1 262 ? 7.613 20.25 20 1 98.69 262 PRO B N 1
ATOM 5558 C CA . PRO B 1 262 ? 7.297 21.375 19.109 1 98.69 262 PRO B CA 1
ATOM 5559 C C . PRO B 1 262 ? 7.855 22.703 19.625 1 98.69 262 PRO B C 1
ATOM 5561 O O . PRO B 1 262 ? 7.941 22.906 20.844 1 98.69 262 PRO B O 1
ATOM 5564 N N . GLU B 1 263 ? 8.281 23.531 18.719 1 98.56 263 GLU B N 1
ATOM 5565 C CA . GLU B 1 263 ? 8.594 24.938 18.938 1 98.56 263 GLU B CA 1
ATOM 5566 C C . GLU B 1 263 ? 7.934 25.812 17.875 1 98.56 263 GLU B C 1
ATOM 5568 O O . GLU B 1 263 ? 7.695 25.375 16.75 1 98.56 263 GLU B O 1
ATOM 5573 N N . ILE B 1 264 ? 7.562 26.969 18.297 1 98.56 264 ILE B N 1
ATOM 5574 C CA . ILE B 1 264 ? 7.156 28 17.344 1 98.56 264 ILE B CA 1
ATOM 5575 C C . ILE B 1 264 ? 8.227 29.078 17.25 1 98.56 264 ILE B C 1
ATOM 5577 O O . ILE B 1 264 ? 8.625 29.656 18.281 1 98.56 264 ILE B O 1
ATOM 5581 N N . ILE B 1 265 ? 8.656 29.359 16.016 1 98.19 265 ILE B N 1
ATOM 5582 C CA . ILE B 1 265 ? 9.711 30.344 15.875 1 98.19 265 ILE B CA 1
ATOM 5583 C C . ILE B 1 265 ? 9.266 31.453 14.922 1 98.19 265 ILE B C 1
ATOM 5585 O O . ILE B 1 265 ? 8.32 31.266 14.148 1 98.19 265 ILE B O 1
ATOM 5589 N N . ASN B 1 266 ? 9.898 32.562 15.055 1 96.94 266 ASN B N 1
ATOM 5590 C CA . ASN B 1 266 ? 9.867 33.562 13.977 1 96.94 266 ASN B CA 1
ATOM 5591 C C . ASN B 1 266 ? 10.602 33.062 12.734 1 96.94 266 ASN B C 1
ATOM 5593 O O . ASN B 1 266 ? 11.797 32.75 12.797 1 96.94 266 ASN B O 1
ATOM 5597 N N . PRO B 1 267 ? 9.914 32.938 11.656 1 95.06 267 PRO B N 1
ATOM 5598 C CA . PRO B 1 267 ? 10.539 32.312 10.492 1 95.06 267 PRO B CA 1
ATOM 5599 C C . PRO B 1 267 ? 11.75 33.062 9.977 1 95.06 267 PRO B C 1
ATOM 5601 O O . PRO B 1 267 ? 12.633 32.5 9.344 1 95.06 267 PRO B O 1
ATOM 5604 N N . GLU B 1 268 ? 11.852 34.344 10.219 1 93.56 268 GLU B N 1
ATOM 5605 C CA . GLU B 1 268 ? 12.945 35.156 9.719 1 93.56 268 GLU B CA 1
ATOM 5606 C C . GLU B 1 268 ? 14.133 35.156 10.672 1 93.56 268 GLU B C 1
ATOM 5608 O O . GLU B 1 268 ? 15.273 34.969 10.242 1 93.56 268 GLU B O 1
ATOM 5613 N N . THR B 1 269 ? 13.852 35.281 11.961 1 95.75 269 THR B N 1
ATOM 5614 C CA . THR B 1 269 ? 14.938 35.469 12.922 1 95.75 269 THR B CA 1
ATOM 5615 C C . THR B 1 269 ? 15.344 34.125 13.539 1 95.75 269 THR B C 1
ATOM 5617 O O . THR B 1 269 ? 16.438 34 14.07 1 95.75 269 THR B O 1
ATOM 5620 N N . GLY B 1 270 ? 14.367 33.219 13.57 1 96.62 270 GLY B N 1
ATOM 5621 C CA . GLY B 1 270 ? 14.625 31.938 14.203 1 96.62 270 GLY B CA 1
ATOM 5622 C C . GLY B 1 270 ? 14.391 31.938 15.703 1 96.62 270 GLY B C 1
ATOM 5623 O O . GLY B 1 270 ? 14.516 30.906 16.359 1 96.62 270 GLY B O 1
ATOM 5624 N N . GLU B 1 271 ? 14.023 33.094 16.203 1 97 271 GLU B N 1
ATOM 5625 C CA . GLU B 1 271 ? 13.781 33.188 17.641 1 97 271 GLU B CA 1
ATOM 5626 C C . GLU B 1 271 ? 12.508 32.438 18.047 1 97 271 GLU B C 1
ATOM 5628 O O . GLU B 1 271 ? 11.5 32.5 17.344 1 97 271 GLU B O 1
ATOM 5633 N N . VAL B 1 272 ? 12.594 31.719 19.156 1 97 272 VAL B N 1
ATOM 5634 C CA . VAL B 1 272 ? 11.422 31.016 19.672 1 97 272 VAL B CA 1
ATOM 5635 C C . VAL B 1 272 ? 10.398 32.031 20.188 1 97 272 VAL B C 1
ATOM 5637 O O . VAL B 1 272 ? 10.742 32.938 20.922 1 97 272 VAL B O 1
ATOM 5640 N N . LEU B 1 273 ? 9.195 31.828 19.812 1 97.06 273 LEU B N 1
ATOM 5641 C CA . LEU B 1 273 ? 8.125 32.75 20.172 1 97.06 273 LEU B CA 1
ATOM 5642 C C . LEU B 1 273 ? 7.43 32.281 21.453 1 97.06 273 LEU B C 1
ATOM 5644 O O . LEU B 1 273 ? 7.598 31.156 21.891 1 97.06 273 LEU B O 1
ATOM 5648 N N . GLU B 1 274 ? 6.691 33.219 22.047 1 94.5 274 GLU B N 1
ATOM 5649 C CA . GLU B 1 274 ? 5.965 32.938 23.281 1 94.5 274 GLU B CA 1
ATOM 5650 C C . GLU B 1 274 ? 4.766 32.031 23.016 1 94.5 274 GLU B C 1
ATOM 5652 O O . GLU B 1 274 ? 4.312 31.891 21.875 1 94.5 274 GLU B O 1
ATOM 5657 N N . GLU B 1 275 ? 4.312 31.453 24.094 1 93.19 275 GLU B N 1
ATOM 5658 C CA . GLU B 1 275 ? 3.127 30.609 24 1 93.19 275 GLU B CA 1
ATOM 5659 C C . GLU B 1 275 ? 1.961 31.359 23.359 1 93.19 275 GLU B C 1
ATOM 5661 O O . GLU B 1 275 ? 1.73 32.531 23.656 1 93.19 275 GLU B O 1
ATOM 5666 N N . GLY B 1 276 ? 1.353 30.703 22.422 1 93.81 276 GLY B N 1
ATOM 5667 C CA . GLY B 1 276 ? 0.163 31.266 21.797 1 93.81 276 GLY B CA 1
ATOM 5668 C C . GLY B 1 276 ? 0.459 32.031 20.531 1 93.81 276 GLY B C 1
ATOM 5669 O O . GLY B 1 276 ? -0.444 32.312 19.75 1 93.81 276 GLY B O 1
ATOM 5670 N N . GLU B 1 277 ? 1.672 32.406 20.344 1 96.75 277 GLU B N 1
ATOM 5671 C CA . GLU B 1 277 ? 2.027 33.188 19.156 1 96.75 277 GLU B CA 1
ATOM 5672 C C . GLU B 1 277 ? 2.072 32.312 17.906 1 96.75 277 GLU B C 1
ATOM 5674 O O . GLU B 1 277 ? 2.422 31.141 17.984 1 96.75 277 GLU B O 1
ATOM 5679 N N . THR B 1 278 ? 1.677 32.938 16.844 1 96.56 278 THR B N 1
ATOM 5680 C CA . THR B 1 278 ? 1.704 32.25 15.547 1 96.56 278 THR B CA 1
ATOM 5681 C C . THR B 1 278 ? 3.068 32.406 14.883 1 96.56 278 THR B C 1
ATOM 5683 O O . THR B 1 278 ? 3.623 33.5 14.844 1 96.56 278 THR B O 1
ATOM 5686 N N . GLY B 1 279 ? 3.631 31.328 14.453 1 97.38 279 GLY B N 1
ATOM 5687 C CA . GLY B 1 279 ? 4.906 31.297 13.75 1 97.38 279 GLY B CA 1
ATOM 5688 C C . GLY B 1 279 ? 5.168 29.953 13.078 1 97.38 279 GLY B C 1
ATOM 5689 O O . GLY B 1 279 ? 4.238 29.188 12.82 1 97.38 279 GLY B O 1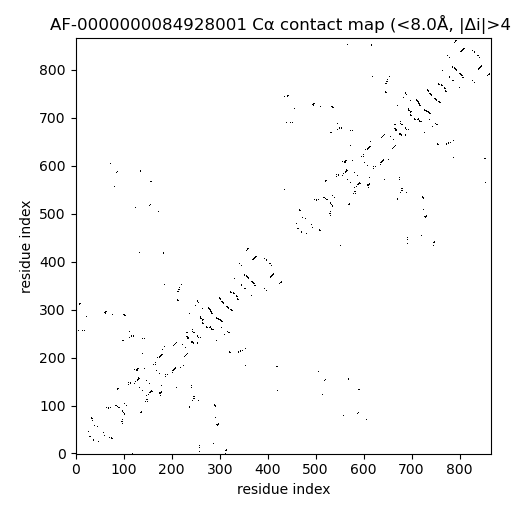
ATOM 5690 N N . GLU B 1 280 ? 6.418 29.75 12.68 1 98.12 280 GLU B N 1
ATOM 5691 C CA . GLU B 1 280 ? 6.812 28.531 12.008 1 98.12 280 GLU B CA 1
ATOM 5692 C C . GLU B 1 280 ? 6.984 27.375 13 1 98.12 280 GLU B C 1
ATOM 5694 O O . GLU B 1 280 ? 7.664 27.531 14.023 1 98.12 280 GLU B O 1
ATOM 5699 N N . LEU B 1 281 ? 6.367 26.281 12.688 1 98.62 281 LEU B N 1
ATOM 5700 C CA . LEU B 1 281 ? 6.473 25.078 13.516 1 98.62 281 LEU B CA 1
ATOM 5701 C C . LEU B 1 281 ? 7.816 24.391 13.297 1 98.62 281 LEU B C 1
ATOM 5703 O O . LEU B 1 281 ? 8.219 24.141 12.156 1 98.62 281 LEU B O 1
ATOM 5707 N N . VAL B 1 282 ? 8.523 24.172 14.336 1 98.75 282 VAL B N 1
ATOM 5708 C CA . VAL B 1 282 ? 9.758 23.391 14.367 1 98.75 282 VAL B CA 1
ATOM 5709 C C . VAL B 1 282 ? 9.547 22.141 15.227 1 98.75 282 VAL B C 1
ATOM 5711 O O . VAL B 1 282 ? 8.93 22.203 16.297 1 98.75 282 VAL B O 1
ATOM 5714 N N . LEU B 1 283 ? 9.977 20.984 14.758 1 98.88 283 LEU B N 1
ATOM 5715 C CA . LEU B 1 283 ? 9.789 19.734 15.484 1 98.88 283 LEU B CA 1
ATOM 5716 C C . LEU B 1 283 ? 11.117 19.031 15.703 1 98.88 283 LEU B C 1
ATOM 5718 O O . LEU B 1 283 ? 11.953 18.969 14.797 1 98.88 283 LEU B O 1
ATOM 5722 N N . THR B 1 284 ? 11.367 18.547 16.844 1 98.94 284 THR B N 1
ATOM 5723 C CA . THR B 1 284 ? 12.461 17.625 17.172 1 98.94 284 THR B CA 1
ATOM 5724 C C . THR B 1 284 ? 11.93 16.234 17.5 1 98.94 284 THR B C 1
ATOM 5726 O O . THR B 1 284 ? 11.031 16.094 18.328 1 98.94 284 THR B O 1
ATOM 5729 N N . THR B 1 285 ? 12.383 15.195 16.797 1 98.88 285 THR B N 1
ATOM 5730 C CA . THR B 1 285 ? 12.008 13.828 17.141 1 98.88 285 THR B CA 1
ATOM 5731 C C . THR B 1 285 ? 12.859 13.305 18.297 1 98.88 285 THR B C 1
ATOM 5733 O O . THR B 1 285 ? 14.078 13.141 18.156 1 98.88 285 THR B O 1
ATOM 5736 N N . ILE B 1 286 ? 12.18 12.945 19.359 1 98.88 286 ILE B N 1
ATOM 5737 C CA . ILE B 1 286 ? 12.984 12.688 20.562 1 98.88 286 ILE B CA 1
ATOM 5738 C C . ILE B 1 286 ? 12.93 11.195 20.891 1 98.88 286 ILE B C 1
ATOM 5740 O O . ILE B 1 286 ? 13.414 10.781 21.953 1 98.88 286 ILE B O 1
ATOM 5744 N N . THR B 1 287 ? 12.352 10.344 20.016 1 98.75 287 THR B N 1
ATOM 5745 C CA . THR B 1 287 ? 12.375 8.906 20.266 1 98.75 287 THR B CA 1
ATOM 5746 C C . THR B 1 287 ? 12.68 8.141 18.969 1 98.75 287 THR B C 1
ATOM 5748 O O . THR B 1 287 ? 12.797 6.914 18.984 1 98.75 287 THR B O 1
ATOM 5751 N N . LYS B 1 288 ? 12.711 8.828 17.844 1 98.56 288 LYS B N 1
ATOM 5752 C CA . LYS B 1 288 ? 13 8.172 16.578 1 98.56 288 LYS B CA 1
ATOM 5753 C C . LYS B 1 288 ? 14.453 7.711 16.516 1 98.56 288 LYS B C 1
ATOM 5755 O O . LYS B 1 288 ? 15.359 8.445 16.906 1 98.56 288 LYS B O 1
ATOM 5760 N N . GLU B 1 289 ? 14.703 6.52 16.016 1 98.44 289 GLU B N 1
ATOM 5761 C CA . GLU B 1 289 ? 16.031 5.922 16 1 98.44 289 GLU B CA 1
ATOM 5762 C C . GLU B 1 289 ? 16.672 5.992 14.609 1 98.44 289 GLU B C 1
ATOM 5764 O O . GLU B 1 289 ? 17.844 6.309 14.477 1 98.44 289 GLU B O 1
ATOM 5769 N N . GLY B 1 290 ? 15.883 5.715 13.617 1 98.56 290 GLY B N 1
ATOM 5770 C CA . GLY B 1 290 ? 16.422 5.586 12.266 1 98.56 290 GLY B CA 1
ATOM 5771 C C . GLY B 1 290 ? 17 6.875 11.734 1 98.56 290 GLY B C 1
ATOM 5772 O O . GLY B 1 290 ? 18.141 6.902 11.273 1 98.56 290 GLY B O 1
ATOM 5773 N N . MET B 1 291 ? 16.234 7.906 11.867 1 98.62 291 MET B N 1
ATOM 5774 C CA . MET B 1 291 ? 16.609 9.227 11.367 1 98.62 291 MET B CA 1
ATOM 5775 C C . MET B 1 291 ? 16.047 10.328 12.25 1 98.62 291 MET B C 1
ATOM 5777 O O . MET B 1 291 ? 15.156 11.07 11.828 1 98.62 291 MET B O 1
ATOM 5781 N N . PRO B 1 292 ? 16.594 10.469 13.438 1 98.75 292 PRO B N 1
ATOM 5782 C CA . PRO B 1 292 ? 16.141 11.57 14.289 1 98.75 292 PRO B CA 1
ATOM 5783 C C . PRO B 1 292 ? 16.453 12.945 13.695 1 98.75 292 PRO B C 1
ATOM 5785 O O . PRO B 1 292 ? 17.516 13.133 13.102 1 98.75 292 PRO B O 1
ATOM 5788 N N . LEU B 1 293 ? 15.57 13.844 13.852 1 98.88 293 LEU B N 1
ATOM 5789 C CA . LEU B 1 293 ? 15.789 15.211 13.383 1 98.88 293 LEU B CA 1
ATOM 5790 C C . LEU B 1 293 ? 15.758 16.188 14.547 1 98.88 293 LEU B C 1
ATOM 5792 O O . LEU B 1 293 ? 14.867 16.125 15.391 1 98.88 293 LEU B O 1
ATOM 5796 N N . ILE B 1 294 ? 16.734 17.031 14.555 1 98.88 294 ILE B N 1
ATOM 5797 C CA . ILE B 1 294 ? 16.875 18.078 15.57 1 98.88 294 ILE B CA 1
ATOM 5798 C C . ILE B 1 294 ? 16.344 19.406 15.023 1 98.88 294 ILE B C 1
ATOM 5800 O O . ILE B 1 294 ? 16.828 19.891 13.992 1 98.88 294 ILE B O 1
ATOM 5804 N N . ARG B 1 295 ? 15.32 19.922 15.68 1 98.81 295 ARG B N 1
ATOM 5805 C CA . ARG B 1 295 ? 14.734 21.219 15.367 1 98.81 295 ARG B CA 1
ATOM 5806 C C . ARG B 1 295 ? 14.5 21.375 13.867 1 98.81 295 ARG B C 1
ATOM 5808 O O . ARG B 1 295 ? 14.945 22.359 13.266 1 98.81 295 ARG B O 1
ATOM 5815 N N . TYR B 1 296 ? 13.797 20.453 13.336 1 98.75 296 TYR B N 1
ATOM 5816 C CA . TYR B 1 296 ? 13.477 20.469 11.914 1 98.75 296 TYR B CA 1
ATOM 5817 C C . TYR B 1 296 ? 12.492 21.578 11.586 1 98.75 296 TYR B C 1
ATOM 5819 O O . TYR B 1 296 ? 11.406 21.656 12.156 1 98.75 296 TYR B O 1
ATOM 5827 N N . ARG B 1 297 ? 12.867 22.422 10.672 1 98.31 297 ARG B N 1
ATOM 5828 C CA . ARG B 1 297 ? 12 23.484 10.195 1 98.31 297 ARG B CA 1
ATOM 5829 C C . ARG B 1 297 ? 10.969 22.969 9.203 1 98.31 297 ARG B C 1
ATOM 5831 O O . ARG B 1 297 ? 11.305 22.641 8.062 1 98.31 297 ARG B O 1
ATOM 5838 N N . THR B 1 298 ? 9.711 22.922 9.617 1 97.38 298 THR B N 1
ATOM 5839 C CA . THR B 1 298 ? 8.656 22.312 8.805 1 97.38 298 THR B CA 1
ATOM 5840 C C . THR B 1 298 ? 8.164 23.297 7.738 1 97.38 298 THR B C 1
ATOM 5842 O O . THR B 1 298 ? 7.551 22.891 6.75 1 97.38 298 THR B O 1
ATOM 5845 N N . ARG B 1 299 ? 8.344 24.578 8 1 95.44 299 ARG B N 1
ATOM 5846 C CA . ARG B 1 299 ? 7.855 25.672 7.176 1 95.44 299 ARG B CA 1
ATOM 5847 C C . ARG B 1 299 ? 6.348 25.844 7.324 1 95.44 299 ARG B C 1
ATOM 5849 O O . ARG B 1 299 ? 5.746 26.703 6.68 1 95.44 299 ARG B O 1
ATOM 5856 N N . ASP B 1 300 ? 5.691 25.109 8.156 1 95.5 300 ASP B N 1
ATOM 5857 C CA . ASP B 1 300 ? 4.262 25.234 8.422 1 95.5 300 ASP B CA 1
ATOM 5858 C C . ASP B 1 300 ? 3.986 26.312 9.461 1 95.5 300 ASP B C 1
ATOM 5860 O O . ASP B 1 300 ? 4.676 26.391 10.484 1 95.5 300 ASP B O 1
ATOM 5864 N N . ILE B 1 301 ? 3.016 27.141 9.203 1 95.5 301 ILE B N 1
ATOM 5865 C CA . ILE B 1 301 ? 2.678 28.234 10.094 1 95.5 301 ILE B CA 1
ATOM 5866 C C . ILE B 1 301 ? 1.501 27.844 10.984 1 95.5 301 ILE B C 1
ATOM 5868 O O . ILE B 1 301 ? 0.427 27.5 10.484 1 95.5 301 ILE B O 1
ATOM 5872 N N . THR B 1 302 ? 1.714 27.859 12.273 1 96.69 302 THR B N 1
ATOM 5873 C CA . THR B 1 302 ? 0.711 27.469 13.258 1 96.69 302 THR B CA 1
ATOM 5874 C C . THR B 1 302 ? 1.021 28.062 14.625 1 96.69 302 THR B C 1
ATOM 5876 O O . THR B 1 302 ? 1.812 29 14.727 1 96.69 302 THR B O 1
ATOM 5879 N N . SER B 1 303 ? 0.291 27.75 15.633 1 98 303 SER B N 1
ATOM 5880 C CA . SER B 1 303 ? 0.501 28.125 17.031 1 98 303 SER B CA 1
ATOM 5881 C C . SER B 1 303 ? 0.21 26.969 17.969 1 98 303 SER B C 1
ATOM 5883 O O . SER B 1 303 ? -0.365 25.953 17.547 1 98 303 SER B O 1
ATOM 5885 N N . LEU B 1 304 ? 0.646 27.094 19.172 1 98.5 304 LEU B N 1
ATOM 5886 C CA . LEU B 1 304 ? 0.487 26.016 20.156 1 98.5 304 LEU B CA 1
ATOM 5887 C C . LEU B 1 304 ? -0.489 26.422 21.25 1 98.5 304 LEU B C 1
ATOM 5889 O O . LEU B 1 304 ? -0.531 27.594 21.656 1 98.5 304 LEU B O 1
ATOM 5893 N N . ILE B 1 305 ? -1.241 25.516 21.703 1 98.06 305 ILE B N 1
ATOM 5894 C CA . ILE B 1 305 ? -2.195 25.656 22.797 1 98.06 305 ILE B CA 1
ATOM 5895 C C . ILE B 1 305 ? -1.825 24.703 23.922 1 98.06 305 ILE B C 1
ATOM 5897 O O . ILE B 1 305 ? -1.896 23.484 23.766 1 98.06 305 ILE B O 1
ATOM 5901 N N . TYR B 1 306 ? -1.494 25.219 25.094 1 96.81 306 TYR B N 1
ATOM 5902 C CA . TYR B 1 306 ? -1.009 24.375 26.188 1 96.81 306 TYR B CA 1
ATOM 5903 C C . TYR B 1 306 ? -2.131 24.047 27.156 1 96.81 306 TYR B C 1
ATOM 5905 O O . TYR B 1 306 ? -1.992 23.156 28 1 96.81 306 TYR B O 1
ATOM 5913 N N . GLU B 1 307 ? -3.271 24.797 27.047 1 95.5 307 GLU B N 1
ATOM 5914 C CA . GLU B 1 307 ? -4.406 24.531 27.922 1 95.5 307 GLU B CA 1
ATOM 5915 C C . GLU B 1 307 ? -4.953 23.125 27.688 1 95.5 307 GLU B C 1
ATOM 5917 O O . GLU B 1 307 ? -5.098 22.688 26.547 1 95.5 307 GLU B O 1
ATOM 5922 N N . PRO B 1 308 ? -5.184 22.438 28.75 1 95.31 308 PRO B N 1
ATOM 5923 C CA . PRO B 1 308 ? -5.75 21.094 28.578 1 95.31 308 PRO B CA 1
ATOM 5924 C C . PRO B 1 308 ? -7.055 21.094 27.781 1 95.31 308 PRO B C 1
ATOM 5926 O O . PRO B 1 308 ? -7.812 22.062 27.844 1 95.31 308 PRO B O 1
ATOM 5929 N N . CYS B 1 309 ? -7.305 20.062 27.125 1 97.25 309 CYS B N 1
ATOM 5930 C CA . CYS B 1 309 ? -8.477 19.906 26.266 1 97.25 309 CYS B CA 1
ATOM 5931 C C . CYS B 1 309 ? -9.641 19.312 27.047 1 97.25 309 CYS B C 1
ATOM 5933 O O . CYS B 1 309 ? -9.438 18.547 27.984 1 97.25 309 CYS B O 1
ATOM 5935 N N . LYS B 1 310 ? -10.875 19.562 26.594 1 97 310 LYS B N 1
ATOM 5936 C CA . LYS B 1 310 ? -12.094 19.031 27.188 1 97 310 LYS B CA 1
ATOM 5937 C C . LYS B 1 310 ? -12.141 17.5 27.047 1 97 310 LYS B C 1
ATOM 5939 O O . LYS B 1 310 ? -12.836 16.828 27.812 1 97 310 LYS B O 1
ATOM 5944 N N . CYS B 1 311 ? -11.414 16.984 26.156 1 97.62 311 CYS B N 1
ATOM 5945 C CA . CYS B 1 311 ? -11.477 15.555 25.859 1 97.62 311 CYS B CA 1
ATOM 5946 C C . CYS B 1 311 ? -10.695 14.758 26.906 1 97.62 311 CYS B C 1
ATOM 5948 O O . CYS B 1 311 ? -10.75 13.531 26.906 1 97.62 311 CYS B O 1
ATOM 5950 N N . GLY B 1 312 ? -9.938 15.406 27.734 1 97.44 312 GLY B N 1
ATOM 5951 C CA . GLY B 1 312 ? -9.188 14.742 28.797 1 97.44 312 GLY B CA 1
ATOM 5952 C C . GLY B 1 312 ? -7.699 14.648 28.516 1 97.44 312 GLY B C 1
ATOM 5953 O O . GLY B 1 312 ? -6.906 14.367 29.406 1 97.44 312 GLY B O 1
ATOM 5954 N N . ARG B 1 313 ? -7.277 14.867 27.312 1 98.25 313 ARG B N 1
ATOM 5955 C CA . ARG B 1 313 ? -5.859 14.852 26.953 1 98.25 313 ARG B CA 1
ATOM 5956 C C . ARG B 1 313 ? -5.172 16.141 27.406 1 98.25 313 ARG B C 1
ATOM 5958 O O . ARG B 1 313 ? -5.797 17.203 27.453 1 98.25 313 ARG B O 1
ATOM 5965 N N . THR B 1 314 ? -3.875 15.969 27.703 1 98.12 314 THR B N 1
ATOM 5966 C CA . THR B 1 314 ? -3.154 17.109 28.281 1 98.12 314 THR B CA 1
ATOM 5967 C C . THR B 1 314 ? -1.993 17.516 27.375 1 98.12 314 THR B C 1
ATOM 5969 O O . THR B 1 314 ? -1.293 18.484 27.656 1 98.12 314 THR B O 1
ATOM 5972 N N . ASN B 1 315 ? -1.762 16.719 26.344 1 97.75 315 ASN B N 1
ATOM 5973 C CA . ASN B 1 315 ? -0.687 17.078 25.422 1 97.75 315 ASN B CA 1
ATOM 5974 C C . ASN B 1 315 ? -0.979 18.406 24.719 1 97.75 315 ASN B C 1
ATOM 5976 O O . ASN B 1 315 ? -2.139 18.797 24.562 1 97.75 315 ASN B O 1
ATOM 5980 N N . VAL B 1 316 ? 0.021 19.125 24.359 1 98.25 316 VAL B N 1
ATOM 5981 C CA . VAL B 1 316 ? -0.106 20.406 23.672 1 98.25 316 VAL B CA 1
ATOM 5982 C C . VAL B 1 316 ? -0.822 20.219 22.344 1 98.25 316 VAL B C 1
ATOM 5984 O O . VAL B 1 316 ? -0.725 19.156 21.719 1 98.25 316 VAL B O 1
ATOM 5987 N N . ARG B 1 317 ? -1.595 21.141 21.938 1 98.69 317 ARG B N 1
ATOM 5988 C CA . ARG B 1 317 ? -2.279 21.125 20.641 1 98.69 317 ARG B CA 1
ATOM 5989 C C . ARG B 1 317 ? -1.713 22.188 19.719 1 98.69 317 ARG B C 1
ATOM 5991 O O . ARG B 1 317 ? -1.164 23.203 20.172 1 98.69 317 ARG B O 1
ATOM 5998 N N . MET B 1 318 ? -1.769 21.953 18.484 1 98.5 318 MET B N 1
ATOM 5999 C CA . MET B 1 318 ? -1.464 22.969 17.484 1 98.5 318 MET B CA 1
ATOM 6000 C C . MET B 1 318 ? -2.727 23.422 16.75 1 98.5 318 MET B C 1
ATOM 6002 O O . MET B 1 318 ? -3.656 22.625 16.578 1 98.5 318 MET B O 1
ATOM 6006 N N . THR B 1 319 ? -2.771 24.656 16.359 1 96.56 319 THR B N 1
ATOM 6007 C CA . THR B 1 319 ? -3.854 25.078 15.477 1 96.56 319 THR B CA 1
ATOM 6008 C C . THR B 1 319 ? -3.639 24.562 14.062 1 96.56 319 THR B C 1
ATOM 6010 O O . THR B 1 319 ? -2.543 24.109 13.719 1 96.56 319 THR B O 1
ATOM 6013 N N . SER B 1 320 ? -4.684 24.531 13.281 1 94.44 320 SER B N 1
ATOM 6014 C CA . SER B 1 320 ? -4.551 24.125 11.883 1 94.44 320 SER B CA 1
ATOM 6015 C C . SER B 1 320 ? -3.48 24.938 11.172 1 94.44 320 SER B C 1
ATOM 6017 O O . SER B 1 320 ? -3.295 26.125 11.469 1 94.44 320 SER B O 1
ATOM 6019 N N . VAL B 1 321 ? -2.809 24.266 10.32 1 93.94 321 VAL B N 1
ATOM 6020 C CA . VAL B 1 321 ? -1.769 24.938 9.547 1 93.94 321 VAL B CA 1
ATOM 6021 C C . VAL B 1 321 ? -2.393 26.016 8.672 1 93.94 321 VAL B C 1
ATOM 6023 O O . VAL B 1 321 ? -3.301 25.734 7.887 1 93.94 321 VAL B O 1
ATOM 6026 N N . LYS B 1 322 ? -1.954 27.188 8.766 1 88.25 322 LYS B N 1
ATOM 6027 C CA . LYS B 1 322 ? -2.492 28.328 8.016 1 88.25 322 LYS B CA 1
ATOM 6028 C C . LYS B 1 322 ? -1.882 28.406 6.617 1 88.25 322 LYS B C 1
ATOM 6030 O O . LYS B 1 322 ? -2.479 28.984 5.707 1 88.25 322 LYS B O 1
ATOM 6035 N N . GLY B 1 323 ? -0.795 27.891 6.484 1 86.81 323 GLY B N 1
ATOM 6036 C CA . GLY B 1 323 ? 0.011 27.906 5.273 1 86.81 323 GLY B CA 1
ATOM 6037 C C . GLY B 1 323 ? 1.465 27.547 5.523 1 86.81 323 GLY B C 1
ATOM 6038 O O . GLY B 1 323 ? 1.837 27.188 6.641 1 86.81 323 GLY B O 1
ATOM 6039 N N . ARG B 1 324 ? 2.199 27.531 4.445 1 87.44 324 ARG B N 1
ATOM 6040 C CA . ARG B 1 324 ? 3.641 27.312 4.527 1 87.44 324 ARG B CA 1
ATOM 6041 C C . ARG B 1 324 ? 4.402 28.594 4.238 1 87.44 324 ARG B C 1
ATOM 6043 O O . ARG B 1 324 ? 3.949 29.438 3.453 1 87.44 324 ARG B O 1
ATOM 6050 N N . THR B 1 325 ? 5.48 28.672 4.852 1 84.38 325 THR B N 1
ATOM 6051 C CA . THR B 1 325 ? 6.293 29.859 4.605 1 84.38 325 THR B CA 1
ATOM 6052 C C . THR B 1 325 ? 6.711 29.938 3.141 1 84.38 325 THR B C 1
ATOM 6054 O O . THR B 1 325 ? 6.844 31.031 2.584 1 84.38 325 THR B O 1
ATOM 6057 N N . ASP B 1 326 ? 6.801 28.75 2.574 1 80.81 326 ASP B N 1
ATOM 6058 C CA . ASP B 1 326 ? 7.25 28.734 1.186 1 80.81 326 ASP B CA 1
ATOM 6059 C C . ASP B 1 326 ? 6.07 28.875 0.226 1 80.81 326 ASP B C 1
ATOM 6061 O O . ASP B 1 326 ? 6.258 29.156 -0.961 1 80.81 326 ASP B O 1
ATOM 6065 N N . ASP B 1 327 ? 4.859 28.766 0.733 1 78.62 327 ASP B N 1
ATOM 6066 C CA . ASP B 1 327 ? 3.678 28.875 -0.12 1 78.62 327 ASP B CA 1
ATOM 6067 C C . ASP B 1 327 ? 3.008 30.234 0.029 1 78.62 327 ASP B C 1
ATOM 6069 O O . ASP B 1 327 ? 2.047 30.547 -0.68 1 78.62 327 ASP B O 1
ATOM 6073 N N . MET B 1 328 ? 3.453 30.938 0.907 1 81.38 328 MET B N 1
ATOM 6074 C CA . MET B 1 328 ? 2.914 32.281 1.109 1 81.38 328 MET B CA 1
ATOM 6075 C C . MET B 1 328 ? 3.174 33.156 -0.109 1 81.38 328 MET B C 1
ATOM 6077 O O . MET B 1 328 ? 4.285 33.188 -0.636 1 81.38 328 MET B O 1
ATOM 6081 N N . LEU B 1 329 ? 2.096 33.688 -0.643 1 84.31 329 LEU B N 1
ATOM 6082 C CA . LEU B 1 329 ? 2.205 34.562 -1.791 1 84.31 329 LEU B CA 1
ATOM 6083 C C . LEU B 1 329 ? 2.363 36.031 -1.341 1 84.31 329 LEU B C 1
ATOM 6085 O O . LEU B 1 329 ? 1.737 36.438 -0.366 1 84.31 329 LEU B O 1
ATOM 6089 N N . ILE B 1 330 ? 3.238 36.719 -1.916 1 85.12 330 ILE B N 1
ATOM 6090 C CA . ILE B 1 330 ? 3.34 38.156 -1.729 1 85.12 330 ILE B CA 1
ATOM 6091 C C . ILE B 1 330 ? 2.768 38.875 -2.949 1 85.12 330 ILE B C 1
ATOM 6093 O O . ILE B 1 330 ? 3.355 38.844 -4.031 1 85.12 330 ILE B O 1
ATOM 6097 N N . ILE B 1 331 ? 1.578 39.438 -2.752 1 90 331 ILE B N 1
ATOM 6098 C CA . ILE B 1 331 ? 0.894 40.156 -3.826 1 90 331 ILE B CA 1
ATOM 6099 C C . ILE B 1 331 ? 0.829 41.656 -3.5 1 90 331 ILE B C 1
ATOM 6101 O O . ILE B 1 331 ? 0.119 42.062 -2.58 1 90 331 ILE B O 1
ATOM 6105 N N . ARG B 1 332 ? 1.595 42.375 -4.27 1 88.12 332 ARG B N 1
ATOM 6106 C CA . ARG B 1 332 ? 1.647 43.844 -4.078 1 88.12 332 ARG B CA 1
ATOM 6107 C C . ARG B 1 332 ? 1.971 44.188 -2.631 1 88.12 332 ARG B C 1
ATOM 6109 O O . ARG B 1 332 ? 1.293 45 -2.021 1 88.12 332 ARG B O 1
ATOM 6116 N N . GLY B 1 333 ? 2.881 43.438 -2.049 1 81 333 GLY B N 1
ATOM 6117 C CA . GLY B 1 333 ? 3.387 43.719 -0.715 1 81 333 GLY B CA 1
ATOM 6118 C C . GLY B 1 333 ? 2.557 43.094 0.386 1 81 333 GLY B C 1
ATOM 6119 O O . GLY B 1 333 ? 2.889 43.219 1.567 1 81 333 GLY B O 1
ATOM 6120 N N . VAL B 1 334 ? 1.47 42.469 -0.01 1 87.12 334 VAL B N 1
ATOM 6121 C CA . VAL B 1 334 ? 0.583 41.844 0.97 1 87.12 334 VAL B CA 1
ATOM 6122 C C . VAL B 1 334 ? 0.853 40.344 1.032 1 87.12 334 VAL B C 1
ATOM 6124 O O . VAL B 1 334 ? 0.935 39.688 -0.003 1 87.12 334 VAL B O 1
ATOM 6127 N N . ASN B 1 335 ? 1.025 39.812 2.289 1 84.94 335 ASN B N 1
ATOM 6128 C CA . ASN B 1 335 ? 1.158 38.375 2.484 1 84.94 335 ASN B CA 1
ATOM 6129 C C . ASN B 1 335 ? -0.19 37.656 2.383 1 84.94 335 ASN B C 1
ATOM 6131 O O . ASN B 1 335 ? -1.135 38 3.092 1 84.94 335 ASN B O 1
ATOM 6135 N N . VAL B 1 336 ? -0.243 36.75 1.53 1 87.75 336 VAL B N 1
ATOM 6136 C CA . VAL B 1 336 ? -1.497 36.031 1.275 1 87.75 336 VAL B CA 1
ATOM 6137 C C . VAL B 1 336 ? -1.289 34.531 1.439 1 87.75 336 VAL B C 1
ATOM 6139 O O . VAL B 1 336 ? -0.486 33.938 0.725 1 87.75 336 VAL B O 1
ATOM 6142 N N . PHE B 1 337 ? -1.99 34 2.416 1 85.69 337 PHE B N 1
ATOM 6143 C CA . PHE B 1 337 ? -2.057 32.531 2.49 1 85.69 337 PHE B CA 1
ATOM 6144 C C . PHE B 1 337 ? -3.262 32 1.721 1 85.69 337 PHE B C 1
ATOM 6146 O O . PHE B 1 337 ? -4.375 32.5 1.877 1 85.69 337 PHE B O 1
ATOM 6153 N N . PRO B 1 338 ? -3.033 30.969 0.959 1 87.5 338 PRO B N 1
ATOM 6154 C CA . PRO B 1 338 ? -4.148 30.391 0.196 1 87.5 338 PRO B CA 1
ATOM 6155 C C . PRO B 1 338 ? -5.344 30.047 1.075 1 87.5 338 PRO B C 1
ATOM 6157 O O . PRO B 1 338 ? -6.492 30.188 0.649 1 87.5 338 PRO B O 1
ATOM 6160 N N . SER B 1 339 ? -5.133 29.672 2.277 1 88 339 SER B N 1
ATOM 6161 C CA . SER B 1 339 ? -6.199 29.266 3.186 1 88 339 SER B CA 1
ATOM 6162 C C . SER B 1 339 ? -7.137 30.438 3.498 1 88 339 SER B C 1
ATOM 6164 O O . SER B 1 339 ? -8.32 30.234 3.766 1 88 339 SER B O 1
ATOM 6166 N N . GLN B 1 340 ? -6.617 31.594 3.529 1 87.44 340 GLN B N 1
ATOM 6167 C CA . GLN B 1 340 ? -7.434 32.781 3.768 1 87.44 340 GLN B CA 1
ATOM 6168 C C . GLN B 1 340 ? -8.453 33 2.648 1 87.44 340 GLN B C 1
ATOM 6170 O O . GLN B 1 340 ? -9.617 33.312 2.908 1 87.44 340 GLN B O 1
ATOM 6175 N N . ILE B 1 341 ? -7.992 32.75 1.462 1 89.38 341 ILE B N 1
ATOM 6176 C CA . ILE B 1 341 ? -8.875 32.875 0.307 1 89.38 341 ILE B CA 1
ATOM 6177 C C . ILE B 1 341 ? -9.898 31.734 0.331 1 89.38 341 ILE B C 1
ATOM 6179 O O . ILE B 1 341 ? -11.086 31.953 0.093 1 89.38 341 ILE B O 1
ATOM 6183 N N . GLU B 1 342 ? -9.406 30.578 0.639 1 90.44 342 GLU B N 1
ATOM 6184 C CA . GLU B 1 342 ? -10.297 29.422 0.745 1 90.44 342 GLU B CA 1
ATOM 6185 C C . GLU B 1 342 ? -11.422 29.688 1.74 1 90.44 342 GLU B C 1
ATOM 6187 O O . GLU B 1 342 ? -12.594 29.422 1.451 1 90.44 342 GLU B O 1
ATOM 6192 N N . SER B 1 343 ? -11.125 30.203 2.85 1 89.94 343 SER B N 1
ATOM 6193 C CA . SER B 1 343 ? -12.109 30.484 3.891 1 89.94 343 SER B CA 1
ATOM 6194 C C . SER B 1 343 ? -13.18 31.453 3.395 1 89.94 343 SER B C 1
ATOM 6196 O O . SER B 1 343 ? -14.367 31.281 3.689 1 89.94 343 SER B O 1
ATOM 6198 N N . VAL B 1 344 ? -12.727 32.438 2.676 1 90.12 344 VAL B N 1
ATOM 6199 C CA . VAL B 1 344 ? -13.648 33.406 2.123 1 90.12 344 VAL B CA 1
ATOM 6200 C C . VAL B 1 344 ? -14.586 32.75 1.125 1 90.12 344 VAL B C 1
ATOM 6202 O O . VAL B 1 344 ? -15.812 32.906 1.21 1 90.12 344 VAL B O 1
ATOM 6205 N N . LEU B 1 345 ? -14.016 31.953 0.215 1 91.75 345 LEU B N 1
ATOM 6206 C CA . LEU B 1 345 ? -14.781 31.344 -0.868 1 91.75 345 LEU B CA 1
ATOM 6207 C C . LEU B 1 345 ? -15.805 30.359 -0.321 1 91.75 345 LEU B C 1
ATOM 6209 O O . LEU B 1 345 ? -16.953 30.328 -0.773 1 91.75 345 LEU B O 1
ATOM 6213 N N . MET B 1 346 ? -15.438 29.578 0.622 1 88.75 346 MET B N 1
ATOM 6214 C CA . MET B 1 346 ? -16.297 28.531 1.162 1 88.75 346 MET B CA 1
ATOM 6215 C C . MET B 1 346 ? -17.484 29.141 1.914 1 88.75 346 MET B C 1
ATOM 6217 O O . MET B 1 346 ? -18.484 28.469 2.141 1 88.75 346 MET B O 1
ATOM 6221 N N . GLY B 1 347 ? -17.422 30.391 2.227 1 83.94 347 GLY B N 1
ATOM 6222 C CA . GLY B 1 347 ? -18.5 31.062 2.938 1 83.94 347 GLY B CA 1
ATOM 6223 C C . GLY B 1 347 ? -19.5 31.734 2.016 1 83.94 347 GLY B C 1
ATOM 6224 O O . GLY B 1 347 ? -20.516 32.281 2.473 1 83.94 347 GLY B O 1
ATOM 6225 N N . ILE B 1 348 ? -19.328 31.625 0.782 1 88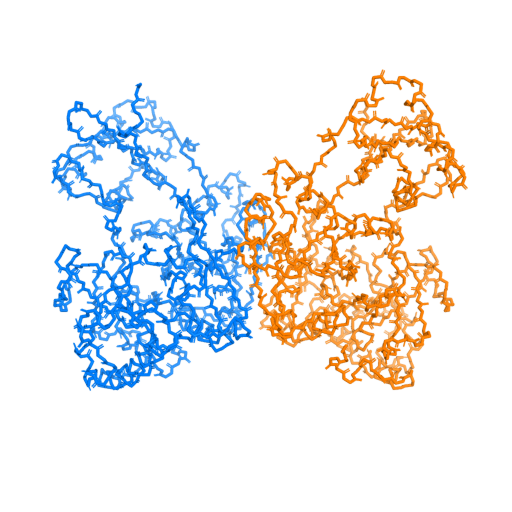.62 348 ILE B N 1
ATOM 6226 C CA . ILE B 1 348 ? -20.156 32.344 -0.166 1 88.62 348 ILE B CA 1
ATOM 6227 C C . ILE B 1 348 ? -21.094 31.375 -0.881 1 88.62 348 ILE B C 1
ATOM 6229 O O . ILE B 1 348 ? -20.641 30.391 -1.468 1 88.62 348 ILE B O 1
ATOM 6233 N N . GLU B 1 349 ? -22.312 31.719 -0.861 1 85.75 349 GLU B N 1
ATOM 6234 C CA . GLU B 1 349 ? -23.312 30.906 -1.562 1 85.75 349 GLU B CA 1
ATOM 6235 C C . GLU B 1 349 ? -23.156 31.031 -3.074 1 85.75 349 GLU B C 1
ATOM 6237 O O . GLU B 1 349 ? -22.859 32.125 -3.588 1 85.75 349 GLU B O 1
ATOM 6242 N N . GLY B 1 350 ? -23.375 29.969 -3.711 1 85.56 350 GLY B N 1
ATOM 6243 C CA . GLY B 1 350 ? -23.344 29.984 -5.164 1 85.56 350 GLY B CA 1
ATOM 6244 C C . GLY B 1 350 ? -22.016 29.516 -5.73 1 85.56 350 GLY B C 1
ATOM 6245 O O . GLY B 1 350 ? -21.906 29.25 -6.926 1 85.56 350 GLY B O 1
ATOM 6246 N N . ILE B 1 351 ? -21 29.438 -4.852 1 87.44 351 ILE B N 1
ATOM 6247 C CA . ILE B 1 351 ? -19.672 29.016 -5.297 1 87.44 351 ILE B CA 1
ATOM 6248 C C . ILE B 1 351 ? -19.359 27.625 -4.738 1 87.44 351 ILE B C 1
ATOM 6250 O O . ILE B 1 351 ? -19.75 27.297 -3.611 1 87.44 351 ILE B O 1
ATOM 6254 N N . GLY B 1 352 ? -18.828 26.812 -5.621 1 80.81 352 GLY B N 1
ATOM 6255 C CA . GLY B 1 352 ? -18.406 25.484 -5.195 1 80.81 352 GLY B CA 1
ATOM 6256 C C . GLY B 1 352 ? -17.094 25.5 -4.43 1 80.81 352 GLY B C 1
ATOM 6257 O O . GLY B 1 352 ? -16.438 26.531 -4.312 1 80.81 352 GLY B O 1
ATOM 6258 N N . PRO B 1 353 ? -16.719 24.344 -3.938 1 85.69 353 PRO B N 1
ATOM 6259 C CA . PRO B 1 353 ? -15.5 24.234 -3.133 1 85.69 353 PRO B CA 1
ATOM 6260 C C . PRO B 1 353 ? -14.242 24.109 -3.982 1 85.69 353 PRO B C 1
ATOM 6262 O O . PRO B 1 353 ? -13.164 23.812 -3.457 1 85.69 353 PRO B O 1
ATOM 6265 N N . HIS B 1 354 ? -14.383 24.375 -5.254 1 89.44 354 HIS B N 1
ATOM 6266 C CA . HIS B 1 354 ? -13.25 24.219 -6.164 1 89.44 354 HIS B CA 1
ATOM 6267 C C . HIS B 1 354 ? -12.719 25.562 -6.633 1 89.44 354 HIS B C 1
ATOM 6269 O O . HIS B 1 354 ? -13.461 26.359 -7.227 1 89.44 354 HIS B O 1
ATOM 6275 N N . TYR B 1 355 ? -11.414 25.781 -6.398 1 91.56 355 TYR B N 1
ATOM 6276 C CA . TYR B 1 355 ? -10.805 27.062 -6.742 1 91.56 355 TYR B CA 1
ATOM 6277 C C . TYR B 1 355 ? -9.336 26.891 -7.086 1 91.56 355 TYR B C 1
ATOM 6279 O O . TYR B 1 355 ? -8.742 25.859 -6.801 1 91.56 355 TYR B O 1
ATOM 6287 N N . GLN B 1 356 ? -8.805 27.828 -7.727 1 93.88 356 GLN B N 1
ATOM 6288 C CA . GLN B 1 356 ? -7.379 27.938 -8.039 1 93.88 356 GLN B CA 1
ATOM 6289 C C . GLN B 1 356 ? -6.895 29.375 -7.941 1 93.88 356 GLN B C 1
ATOM 6291 O O . GLN B 1 356 ? -7.609 30.297 -8.328 1 93.88 356 GLN B O 1
ATOM 6296 N N . LEU B 1 357 ? -5.727 29.547 -7.445 1 93.12 357 LEU B N 1
ATOM 6297 C CA . LEU B 1 357 ? -5.078 30.859 -7.375 1 93.12 357 LEU B CA 1
ATOM 6298 C C . LEU B 1 357 ? -3.994 30.984 -8.438 1 93.12 357 LEU B C 1
ATOM 6300 O O . LEU B 1 357 ? -3 30.25 -8.406 1 93.12 357 LEU B O 1
ATOM 6304 N N . VAL B 1 358 ? -4.219 31.844 -9.32 1 93.69 358 VAL B N 1
ATOM 6305 C CA . VAL B 1 358 ? -3.264 32.062 -10.406 1 93.69 358 VAL B CA 1
ATOM 6306 C C . VAL B 1 358 ? -2.473 33.344 -10.164 1 93.69 358 VAL B C 1
ATOM 6308 O O . VAL B 1 358 ? -3.045 34.438 -10.117 1 93.69 358 VAL B O 1
ATOM 6311 N N . VAL B 1 359 ? -1.239 33.188 -10.008 1 92.44 359 VAL B N 1
ATOM 6312 C CA . VAL B 1 359 ? -0.379 34.344 -9.758 1 92.44 359 VAL B CA 1
ATOM 6313 C C . VAL B 1 359 ? 0.362 34.719 -11.039 1 92.44 359 VAL B C 1
ATOM 6315 O O . VAL B 1 359 ? 0.965 33.875 -11.695 1 92.44 359 VAL B O 1
ATOM 6318 N N . THR B 1 360 ? 0.198 35.906 -11.422 1 91.12 360 THR B N 1
ATOM 6319 C CA . THR B 1 360 ? 0.836 36.438 -12.625 1 91.12 360 THR B CA 1
ATOM 6320 C C . THR B 1 360 ? 1.558 37.75 -12.336 1 91.12 360 THR B C 1
ATOM 6322 O O . THR B 1 360 ? 1.537 38.219 -11.211 1 91.12 360 THR B O 1
ATOM 6325 N N . LYS B 1 361 ? 2.318 38.188 -13.344 1 86.56 361 LYS B N 1
ATOM 6326 C CA . LYS B 1 361 ? 2.947 39.531 -13.273 1 86.56 361 LYS B CA 1
ATOM 6327 C C . LYS B 1 361 ? 2.16 40.531 -14.078 1 86.56 361 LYS B C 1
ATOM 6329 O O . LYS B 1 361 ? 1.688 40.25 -15.18 1 86.56 361 LYS B O 1
ATOM 6334 N N . LYS B 1 362 ? 1.807 41.562 -13.477 1 82.75 362 LYS B N 1
ATOM 6335 C CA . LYS B 1 362 ? 1.271 42.719 -14.164 1 82.75 362 LYS B CA 1
ATOM 6336 C C . LYS B 1 362 ? 2.246 43.906 -14.094 1 82.75 362 LYS B C 1
ATOM 6338 O O . LYS B 1 362 ? 2.283 44.625 -13.102 1 82.75 362 LYS B O 1
ATOM 6343 N N . GLY B 1 363 ? 2.969 44.094 -15.172 1 78.81 363 GLY B N 1
ATOM 6344 C CA . GLY B 1 363 ? 4.094 45 -15.086 1 78.81 363 GLY B CA 1
ATOM 6345 C C . GLY B 1 363 ? 5.168 44.531 -14.117 1 78.81 363 GLY B C 1
ATOM 6346 O O . GLY B 1 363 ? 5.703 43.438 -14.258 1 78.81 363 GLY B O 1
ATOM 6347 N N . TYR B 1 364 ? 5.387 45.406 -13.086 1 78.44 364 TYR B N 1
ATOM 6348 C CA . TYR B 1 364 ? 6.418 45.062 -12.109 1 78.44 364 TYR B CA 1
ATOM 6349 C C . TYR B 1 364 ? 5.793 44.5 -10.844 1 78.44 364 TYR B C 1
ATOM 6351 O O . TYR B 1 364 ? 6.508 44.094 -9.914 1 78.44 364 TYR B O 1
ATOM 6359 N N . LEU B 1 365 ? 4.477 44.375 -10.945 1 83.94 365 LEU B N 1
ATOM 6360 C CA . LEU B 1 365 ? 3.805 43.938 -9.719 1 83.94 365 LEU B CA 1
ATOM 6361 C C . LEU B 1 365 ? 3.223 42.531 -9.883 1 83.94 365 LEU B C 1
ATOM 6363 O O . LEU B 1 365 ? 2.826 42.156 -10.977 1 83.94 365 LEU B O 1
ATOM 6367 N N . ASP B 1 366 ? 3.254 41.844 -8.836 1 89.69 366 ASP B N 1
ATOM 6368 C CA . ASP B 1 366 ? 2.566 40.531 -8.812 1 89.69 366 ASP B CA 1
ATOM 6369 C C . ASP B 1 366 ? 1.054 40.719 -8.727 1 89.69 366 ASP B C 1
ATOM 6371 O O . ASP B 1 366 ? 0.573 41.625 -8.031 1 89.69 366 ASP B O 1
ATOM 6375 N N . ASP B 1 367 ? 0.415 39.938 -9.516 1 91.19 367 ASP B N 1
ATOM 6376 C CA . ASP B 1 367 ? -1.044 39.969 -9.523 1 91.19 367 ASP B CA 1
ATOM 6377 C C . ASP B 1 367 ? -1.64 38.594 -9.219 1 91.19 367 ASP B C 1
ATOM 6379 O O . ASP B 1 367 ? -0.956 37.594 -9.328 1 91.19 367 ASP B O 1
ATOM 6383 N N . LEU B 1 368 ? -2.865 38.594 -8.695 1 93.44 368 LEU B N 1
ATOM 6384 C CA . LEU B 1 368 ? -3.541 37.344 -8.305 1 93.44 368 LEU B CA 1
ATOM 6385 C C . LEU B 1 368 ? -4.93 37.281 -8.93 1 93.44 368 LEU B C 1
ATOM 6387 O O . LEU B 1 368 ? -5.719 38.219 -8.836 1 93.44 368 LEU B O 1
ATOM 6391 N N . GLU B 1 369 ? -5.152 36.219 -9.57 1 94.56 369 GLU B N 1
ATOM 6392 C CA . GLU B 1 369 ? -6.48 35.875 -10.062 1 94.56 369 GLU B CA 1
ATOM 6393 C C . GLU B 1 369 ? -7.039 34.656 -9.344 1 94.56 369 GLU B C 1
ATOM 6395 O O . GLU B 1 369 ? -6.348 33.656 -9.203 1 94.56 369 GLU B O 1
ATOM 6400 N N . VAL B 1 370 ? -8.227 34.812 -8.922 1 95.19 370 VAL B N 1
ATOM 6401 C CA . VAL B 1 370 ? -8.898 33.719 -8.234 1 95.19 370 VAL B CA 1
ATOM 6402 C C . VAL B 1 370 ? -9.922 33.062 -9.164 1 95.19 370 VAL B C 1
ATOM 6404 O O . VAL B 1 370 ? -10.938 33.688 -9.5 1 95.19 370 VAL B O 1
ATOM 6407 N N . HIS B 1 371 ? -9.594 31.875 -9.555 1 94.81 371 HIS B N 1
ATOM 6408 C CA . HIS B 1 371 ? -10.547 31.094 -10.328 1 94.81 371 HIS B CA 1
ATOM 6409 C C . HIS B 1 371 ? -11.43 30.25 -9.414 1 94.81 371 HIS B C 1
ATOM 6411 O O . HIS B 1 371 ? -10.93 29.5 -8.562 1 94.81 371 HIS B O 1
ATOM 6417 N N . VAL B 1 372 ? -12.719 30.391 -9.609 1 94.06 372 VAL B N 1
ATOM 6418 C CA . VAL B 1 372 ? -13.617 29.641 -8.734 1 94.06 372 VAL B CA 1
ATOM 6419 C C . VAL B 1 372 ? -14.781 29.062 -9.547 1 94.06 372 VAL B C 1
ATOM 6421 O O . VAL B 1 372 ? -15.336 29.75 -10.406 1 94.06 372 VAL B O 1
ATOM 6424 N N . GLU B 1 373 ? -15.086 27.828 -9.25 1 93 373 GLU B N 1
ATOM 6425 C CA . GLU B 1 373 ? -16.188 27.188 -9.953 1 93 373 GLU B CA 1
ATOM 6426 C C . GLU B 1 373 ? -17.531 27.578 -9.352 1 93 373 GLU B C 1
ATOM 6428 O O . GLU B 1 373 ? -17.672 27.672 -8.133 1 93 373 GLU B O 1
ATOM 6433 N N . LEU B 1 374 ? -18.484 27.797 -10.25 1 90.19 374 LEU B N 1
ATOM 6434 C CA . LEU B 1 374 ? -19.859 27.984 -9.828 1 90.19 374 LEU B CA 1
ATOM 6435 C C . LEU B 1 374 ? -20.5 26.656 -9.438 1 90.19 374 LEU B C 1
ATOM 6437 O O . LEU B 1 374 ? -20.094 25.594 -9.945 1 90.19 374 LEU B O 1
ATOM 6441 N N . VAL B 1 375 ? -21.438 26.656 -8.5 1 86 375 VAL B N 1
ATOM 6442 C CA . VAL B 1 375 ? -22.188 25.453 -8.141 1 86 375 VAL B CA 1
ATOM 6443 C C . VAL B 1 375 ? -23.078 25.031 -9.305 1 86 375 VAL B C 1
ATOM 6445 O O . VAL B 1 375 ? -23.25 23.844 -9.562 1 86 375 VAL B O 1
ATOM 6448 N N . ASP B 1 376 ? -23.688 26.031 -9.93 1 83.5 376 ASP B N 1
ATOM 6449 C CA . ASP B 1 376 ? -24.578 25.844 -11.062 1 83.5 376 ASP B CA 1
ATOM 6450 C C . ASP B 1 376 ? -24.109 26.656 -12.273 1 83.5 376 ASP B C 1
ATOM 6452 O O . ASP B 1 376 ? -24.125 27.891 -12.25 1 83.5 376 ASP B O 1
ATOM 6456 N N . GLY B 1 377 ? -23.844 25.938 -13.273 1 80.88 377 GLY B N 1
ATOM 6457 C CA . GLY B 1 377 ? -23.359 26.594 -14.477 1 80.88 377 GLY B CA 1
ATOM 6458 C C . GLY B 1 377 ? -24.375 27.531 -15.102 1 80.88 377 GLY B C 1
ATOM 6459 O O . GLY B 1 377 ? -24.016 28.438 -15.852 1 80.88 377 GLY B O 1
ATOM 6460 N N . LYS B 1 378 ? -25.672 27.391 -14.727 1 76 378 LYS B N 1
ATOM 6461 C CA . LYS B 1 378 ? -26.719 28.203 -15.305 1 76 378 LYS B CA 1
ATOM 6462 C C . LYS B 1 378 ? -26.609 29.656 -14.852 1 76 378 LYS B C 1
ATOM 6464 O O . LYS B 1 378 ? -27.141 30.562 -15.492 1 76 378 LYS B O 1
ATOM 6469 N N . LEU B 1 379 ? -25.812 29.75 -13.789 1 76.38 379 LEU B N 1
ATOM 6470 C CA . LEU B 1 379 ? -25.609 31.094 -13.273 1 76.38 379 LEU B CA 1
ATOM 6471 C C . LEU B 1 379 ? -24.766 31.922 -14.242 1 76.38 379 LEU B C 1
ATOM 6473 O O . LEU B 1 379 ? -24.797 33.156 -14.195 1 76.38 379 LEU B O 1
ATOM 6477 N N . LEU B 1 380 ? -24.109 31.266 -15.055 1 77.69 380 LEU B N 1
ATOM 6478 C CA . LEU B 1 380 ? -23.234 31.969 -15.984 1 77.69 380 LEU B CA 1
ATOM 6479 C C . LEU B 1 380 ? -24.062 32.75 -17.016 1 77.69 380 LEU B C 1
ATOM 6481 O O . LEU B 1 380 ? -23.547 33.688 -17.641 1 77.69 380 LEU B O 1
ATOM 6485 N N . GLU B 1 381 ? -25.281 32.281 -17.172 1 75.81 381 GLU B N 1
ATOM 6486 C CA . GLU B 1 381 ? -26.156 32.938 -18.156 1 75.81 381 GLU B CA 1
ATOM 6487 C C . GLU B 1 381 ? -26.844 34.156 -17.578 1 75.81 381 GLU B C 1
ATOM 6489 O O . GLU B 1 381 ? -27.469 34.938 -18.297 1 75.81 381 GLU B O 1
ATOM 6494 N N . ARG B 1 382 ? -26.797 34.312 -16.281 1 77.25 382 ARG B N 1
ATOM 6495 C CA . ARG B 1 382 ? -27.422 35.438 -15.609 1 77.25 382 ARG B CA 1
ATOM 6496 C C . ARG B 1 382 ? -26.406 36.5 -15.25 1 77.25 382 ARG B C 1
ATOM 6498 O O . ARG B 1 382 ? -25.969 36.594 -14.102 1 77.25 382 ARG B O 1
ATOM 6505 N N . TYR B 1 383 ? -26.078 37.312 -16.172 1 80.62 383 TYR B N 1
ATOM 6506 C CA . TYR B 1 383 ? -24.969 38.25 -16.109 1 80.62 383 TYR B CA 1
ATOM 6507 C C . TYR B 1 383 ? -25.016 39.094 -14.828 1 80.62 383 TYR B C 1
ATOM 6509 O O . TYR B 1 383 ? -24.016 39.25 -14.141 1 80.62 383 TYR B O 1
ATOM 6517 N N . ALA B 1 384 ? -26.156 39.531 -14.477 1 84.5 384 ALA B N 1
ATOM 6518 C CA . ALA B 1 384 ? -26.281 40.375 -13.289 1 84.5 384 ALA B CA 1
ATOM 6519 C C . ALA B 1 384 ? -25.938 39.625 -12.023 1 84.5 384 ALA B C 1
ATOM 6521 O O . ALA B 1 384 ? -25.281 40.156 -11.125 1 84.5 384 ALA B O 1
ATOM 6522 N N . GLU B 1 385 ? -26.359 38.438 -11.992 1 85.94 385 GLU B N 1
ATOM 6523 C CA . GLU B 1 385 ? -26.078 37.594 -10.836 1 85.94 385 GLU B CA 1
ATOM 6524 C C . GLU B 1 385 ? -24.594 37.25 -10.742 1 85.94 385 GLU B C 1
ATOM 6526 O O . GLU B 1 385 ? -24.031 37.188 -9.648 1 85.94 385 GLU B O 1
ATOM 6531 N N . LEU B 1 386 ? -24.094 37.062 -11.875 1 88.94 386 LEU B N 1
ATOM 6532 C CA . LEU B 1 386 ? -22.672 36.75 -11.938 1 88.94 386 LEU B CA 1
ATOM 6533 C C . LEU B 1 386 ? -21.828 37.938 -11.453 1 88.94 386 LEU B C 1
ATOM 6535 O O . LEU B 1 386 ? -20.859 37.75 -10.695 1 88.94 386 LEU B O 1
ATOM 6539 N N . GLU B 1 387 ? -22.172 39.031 -11.953 1 89.88 387 GLU B N 1
ATOM 6540 C CA . GLU B 1 387 ? -21.453 40.219 -11.555 1 89.88 387 GLU B CA 1
ATOM 6541 C C . GLU B 1 387 ? -21.578 40.469 -10.055 1 89.88 387 GLU B C 1
ATOM 6543 O O . GLU B 1 387 ? -20.594 40.875 -9.406 1 89.88 387 GLU B O 1
ATOM 6548 N N . LYS B 1 388 ? -22.703 40.25 -9.555 1 90.75 388 LYS B N 1
ATOM 6549 C CA . LYS B 1 388 ? -22.922 40.406 -8.125 1 90.75 388 LYS B CA 1
ATOM 6550 C C . LYS B 1 388 ? -22.078 39.438 -7.316 1 90.75 388 LYS B C 1
ATOM 6552 O O . LYS B 1 388 ? -21.484 39.812 -6.297 1 90.75 388 LYS B O 1
ATOM 6557 N N . LEU B 1 389 ? -22.094 38.281 -7.77 1 92.19 389 LEU B N 1
ATOM 6558 C CA . LEU B 1 389 ? -21.328 37.25 -7.09 1 92.19 389 LEU B CA 1
ATOM 6559 C C . LEU B 1 389 ? -19.844 37.562 -7.141 1 92.19 389 LEU B C 1
ATOM 6561 O O . LEU B 1 389 ? -19.141 37.406 -6.137 1 92.19 389 LEU B O 1
ATOM 6565 N N . GLU B 1 390 ? -19.359 37.906 -8.289 1 93.25 390 GLU B N 1
ATOM 6566 C CA . GLU B 1 390 ? -17.969 38.312 -8.461 1 93.25 390 GLU B CA 1
ATOM 6567 C C . GLU B 1 390 ? -17.594 39.438 -7.527 1 93.25 390 GLU B C 1
ATOM 6569 O O . GLU B 1 390 ? -16.547 39.406 -6.875 1 93.25 390 GLU B O 1
ATOM 6574 N N . ASN B 1 391 ? -18.422 40.406 -7.496 1 92.94 391 ASN B N 1
ATOM 6575 C CA . ASN B 1 391 ? -18.172 41.562 -6.66 1 92.94 391 ASN B CA 1
ATOM 6576 C C . ASN B 1 391 ? -18.203 41.219 -5.176 1 92.94 391 ASN B C 1
ATOM 6578 O O . ASN B 1 391 ? -17.422 41.75 -4.391 1 92.94 391 ASN B O 1
ATOM 6582 N N . LYS B 1 392 ? -19.094 40.375 -4.914 1 93.81 392 LYS B N 1
ATOM 6583 C CA . LYS B 1 392 ? -19.172 39.906 -3.535 1 93.81 392 LYS B CA 1
ATOM 6584 C C . LYS B 1 392 ? -17.875 39.219 -3.111 1 93.81 392 LYS B C 1
ATOM 6586 O O . LYS B 1 392 ? -17.359 39.469 -2.02 1 93.81 392 LYS B O 1
ATOM 6591 N N . ILE B 1 393 ? -17.344 38.375 -3.92 1 94.62 393 ILE B N 1
ATOM 6592 C CA . ILE B 1 393 ? -16.109 37.656 -3.646 1 94.62 393 ILE B CA 1
ATOM 6593 C C . ILE B 1 393 ? -14.961 38.656 -3.512 1 94.62 393 ILE B C 1
ATOM 6595 O O . ILE B 1 393 ? -14.195 38.594 -2.547 1 94.62 393 ILE B O 1
ATOM 6599 N N . LYS B 1 394 ? -14.883 39.562 -4.445 1 94.12 394 LYS B N 1
ATOM 6600 C CA . LYS B 1 394 ? -13.836 40.562 -4.434 1 94.12 394 LYS B CA 1
ATOM 6601 C C . LYS B 1 394 ? -13.875 41.375 -3.141 1 94.12 394 LYS B C 1
ATOM 6603 O O . LYS B 1 394 ? -12.836 41.625 -2.521 1 94.12 394 LYS B O 1
ATOM 6608 N N . HIS B 1 395 ? -15.023 41.75 -2.822 1 94 395 HIS B N 1
ATOM 6609 C CA . HIS B 1 395 ? -15.211 42.562 -1.629 1 94 395 HIS B CA 1
ATOM 6610 C C . HIS B 1 395 ? -14.789 41.812 -0.373 1 94 395 HIS B C 1
ATOM 6612 O O . HIS B 1 395 ? -14.109 42.375 0.494 1 94 395 HIS B O 1
ATOM 6618 N N . ARG B 1 396 ? -15.195 40.625 -0.251 1 93.56 396 ARG B N 1
ATOM 6619 C CA . ARG B 1 396 ? -14.875 39.812 0.924 1 93.56 396 ARG B CA 1
ATOM 6620 C C . ARG B 1 396 ? -13.375 39.562 1.015 1 93.56 396 ARG B C 1
ATOM 6622 O O . ARG B 1 396 ? -12.797 39.625 2.102 1 93.56 396 ARG B O 1
ATOM 6629 N N . ILE B 1 397 ? -12.805 39.25 -0.103 1 92.69 397 ILE B N 1
ATOM 6630 C CA . ILE B 1 397 ? -11.359 39.031 -0.122 1 92.69 397 ILE B CA 1
ATOM 6631 C C . ILE B 1 397 ? -10.641 40.344 0.271 1 92.69 397 ILE B C 1
ATOM 6633 O O . ILE B 1 397 ? -9.695 40.312 1.059 1 92.69 397 ILE B O 1
ATOM 6637 N N . PHE B 1 398 ? -11.133 41.438 -0.255 1 91.69 398 PHE B N 1
ATOM 6638 C CA . PHE B 1 398 ? -10.555 42.719 0.098 1 91.69 398 PHE B CA 1
ATOM 6639 C C . PHE B 1 398 ? -10.688 42.969 1.593 1 91.69 398 PHE B C 1
ATOM 6641 O O . PHE B 1 398 ? -9.758 43.5 2.225 1 91.69 398 PHE B O 1
ATOM 6648 N N . THR B 1 399 ? -11.781 42.688 2.125 1 91.94 399 THR B N 1
ATOM 6649 C CA . THR B 1 399 ? -12.039 42.906 3.543 1 91.94 399 THR B CA 1
ATOM 6650 C C . THR B 1 399 ? -11.109 42.062 4.402 1 91.94 399 THR B C 1
ATOM 6652 O O . THR B 1 399 ? -10.633 42.5 5.445 1 91.94 399 THR B O 1
ATOM 6655 N N . VAL B 1 400 ? -10.875 40.875 3.998 1 89.62 400 VAL B N 1
ATOM 6656 C CA . VAL B 1 400 ? -10.102 39.906 4.793 1 89.62 400 VAL B CA 1
ATOM 6657 C C . VAL B 1 400 ? -8.609 40.156 4.566 1 89.62 400 VAL B C 1
ATOM 6659 O O . VAL B 1 400 ? -7.816 40.062 5.504 1 89.62 400 VAL B O 1
ATOM 6662 N N . LEU B 1 401 ? -8.219 40.469 3.32 1 89.62 401 LEU B N 1
ATOM 6663 C CA . LEU B 1 401 ? -6.805 40.5 2.975 1 89.62 401 LEU B CA 1
ATOM 6664 C C . LEU B 1 401 ? -6.324 41.906 2.67 1 89.62 401 LEU B C 1
ATOM 6666 O O . LEU B 1 401 ? -5.117 42.156 2.619 1 89.62 401 LEU B O 1
ATOM 6670 N N . GLY B 1 402 ? -7.223 42.812 2.404 1 87.25 402 GLY B N 1
ATOM 6671 C CA . GLY B 1 402 ? -6.848 44.156 1.976 1 87.25 402 GLY B CA 1
ATOM 6672 C C . GLY B 1 402 ? -6.293 44.188 0.565 1 87.25 402 GLY B C 1
ATOM 6673 O O . GLY B 1 402 ? -5.477 45.062 0.24 1 87.25 402 GLY B O 1
ATOM 6674 N N . LEU B 1 403 ? -6.648 43.188 -0.247 1 89.69 403 LEU B N 1
ATOM 6675 C CA . LEU B 1 403 ? -6.086 43.062 -1.586 1 89.69 403 LEU B CA 1
ATOM 6676 C C . LEU B 1 403 ? -7.191 42.969 -2.633 1 89.69 403 LEU B C 1
ATOM 6678 O O . LEU B 1 403 ? -8.156 42.219 -2.473 1 89.69 403 LEU B O 1
ATOM 6682 N N . ASN B 1 404 ? -7.102 43.844 -3.566 1 90.62 404 ASN B N 1
ATOM 6683 C CA . ASN B 1 404 ? -7.98 43.719 -4.723 1 90.62 404 ASN B CA 1
ATOM 6684 C C . ASN B 1 404 ? -7.504 42.625 -5.668 1 90.62 404 ASN B C 1
ATOM 6686 O O . ASN B 1 404 ? -6.344 42.625 -6.09 1 90.62 404 ASN B O 1
ATOM 6690 N N . VAL B 1 405 ? -8.383 41.719 -5.926 1 93.56 405 VAL B N 1
ATOM 6691 C CA . VAL B 1 405 ? -8.008 40.625 -6.801 1 93.56 405 VAL B CA 1
ATOM 6692 C C . VAL B 1 405 ? -8.969 40.531 -7.98 1 93.56 405 VAL B C 1
ATOM 6694 O O . VAL B 1 405 ? -10.047 41.156 -7.957 1 93.56 405 VAL B O 1
ATOM 6697 N N . LYS B 1 406 ? -8.492 39.875 -9 1 93.44 406 LYS B N 1
ATOM 6698 C CA . LYS B 1 406 ? -9.406 39.5 -10.078 1 93.44 406 LYS B CA 1
ATOM 6699 C C . LYS B 1 406 ? -10.07 38.156 -9.781 1 93.44 406 LYS B C 1
ATOM 6701 O O . LYS B 1 406 ? -9.438 37.25 -9.242 1 93.44 406 LYS B O 1
ATOM 6706 N N . VAL B 1 407 ? -11.305 38.094 -10.07 1 95.31 407 VAL B N 1
ATOM 6707 C CA . VAL B 1 407 ? -12.055 36.875 -9.859 1 95.31 407 VAL B CA 1
ATOM 6708 C C . VAL B 1 407 ? -12.617 36.375 -11.188 1 95.31 407 VAL B C 1
ATOM 6710 O O . VAL B 1 407 ? -13.219 37.125 -11.945 1 95.31 407 VAL B O 1
ATOM 6713 N N . LYS B 1 408 ? -12.344 35.188 -11.453 1 93.56 408 LYS B N 1
ATOM 6714 C CA . LYS B 1 408 ? -12.906 34.531 -12.625 1 93.56 408 LYS B CA 1
ATOM 6715 C C . LYS B 1 408 ? -13.828 33.375 -12.227 1 93.56 408 LYS B C 1
ATOM 6717 O O . LYS B 1 408 ? -13.359 32.344 -11.711 1 93.56 408 LYS B O 1
ATOM 6722 N N . LEU B 1 409 ? -15.078 33.594 -12.477 1 93.62 409 LEU B N 1
ATOM 6723 C CA . LEU B 1 409 ? -16.047 32.531 -12.258 1 93.62 409 LEU B CA 1
ATOM 6724 C C . LEU B 1 409 ? -16.109 31.594 -13.453 1 93.62 409 LEU B C 1
ATOM 6726 O O . LEU B 1 409 ? -16.281 32.031 -14.594 1 93.62 409 LEU B O 1
ATOM 6730 N N . VAL B 1 410 ? -15.922 30.297 -13.164 1 91.62 410 VAL B N 1
ATOM 6731 C CA . VAL B 1 410 ? -15.852 29.344 -14.273 1 91.62 410 VAL B CA 1
ATOM 6732 C C . VAL B 1 410 ? -16.922 28.281 -14.102 1 91.62 410 VAL B C 1
ATOM 6734 O O . VAL B 1 410 ? -17.531 28.172 -13.039 1 91.62 410 VAL B O 1
ATOM 6737 N N . GLU B 1 411 ? -17.172 27.516 -15.188 1 90.56 411 GLU B N 1
ATOM 6738 C CA . GLU B 1 411 ? -18.141 26.438 -15.18 1 90.56 411 GLU B CA 1
ATOM 6739 C C . GLU B 1 411 ? -17.719 25.297 -14.25 1 90.56 411 GLU B C 1
ATOM 6741 O O . GLU B 1 411 ? -16.516 25.078 -14.062 1 90.56 411 GLU B O 1
ATOM 6746 N N . PRO B 1 412 ? -18.688 24.656 -13.688 1 88.31 412 PRO B N 1
ATOM 6747 C CA . PRO B 1 412 ? -18.344 23.469 -12.891 1 88.31 412 PRO B CA 1
ATOM 6748 C C . PRO B 1 412 ? -17.5 22.469 -13.664 1 88.31 412 PRO B C 1
ATOM 6750 O O . PRO B 1 412 ? -17.672 22.312 -14.875 1 88.31 412 PRO B O 1
ATOM 6753 N N . LYS B 1 413 ? -16.5 21.844 -13.055 1 87.56 413 LYS B N 1
ATOM 6754 C CA . LYS B 1 413 ? -15.703 20.734 -13.555 1 87.56 413 LYS B CA 1
ATOM 6755 C C . LYS B 1 413 ? -14.672 21.203 -14.578 1 87.56 413 LYS B C 1
ATOM 6757 O O . LYS B 1 413 ? -14.195 20.422 -15.398 1 87.56 413 LYS B O 1
ATOM 6762 N N . THR B 1 414 ? -14.422 22.516 -14.539 1 87.75 414 THR B N 1
ATOM 6763 C CA . THR B 1 414 ? -13.414 23.016 -15.461 1 87.75 414 THR B CA 1
ATOM 6764 C C . THR B 1 414 ? -12.039 23.047 -14.805 1 87.75 414 THR B C 1
ATOM 6766 O O . THR B 1 414 ? -11.016 23 -15.5 1 87.75 414 THR B O 1
ATOM 6769 N N . LEU B 1 415 ? -12.086 23.172 -13.469 1 89.31 415 LEU B N 1
ATOM 6770 C CA . LEU B 1 415 ? -10.812 23.125 -12.766 1 89.31 415 LEU B CA 1
ATOM 6771 C C . LEU B 1 415 ? -10.375 21.672 -12.539 1 89.31 415 LEU B C 1
ATOM 6773 O O . LEU B 1 415 ? -11.211 20.797 -12.312 1 89.31 415 LEU B O 1
ATOM 6777 N N . GLU B 1 416 ? -9.086 21.438 -12.609 1 83.94 416 GLU B N 1
ATOM 6778 C CA . GLU B 1 416 ? -8.5 20.094 -12.531 1 83.94 416 GLU B CA 1
ATOM 6779 C C . GLU B 1 416 ? -8.891 19.406 -11.227 1 83.94 416 GLU B C 1
ATOM 6781 O O . GLU B 1 416 ? -8.859 20.016 -10.164 1 83.94 416 GLU B O 1
ATOM 6786 N N . ARG B 1 417 ? -9.383 18.203 -11.43 1 85.62 417 ARG B N 1
ATOM 6787 C CA . ARG B 1 417 ? -9.633 17.344 -10.281 1 85.62 417 ARG B CA 1
ATOM 6788 C C . ARG B 1 417 ? -8.43 16.453 -9.992 1 85.62 417 ARG B C 1
ATOM 6790 O O . ARG B 1 417 ? -7.676 16.109 -10.898 1 85.62 417 ARG B O 1
ATOM 6797 N N . THR B 1 418 ? -8.172 16.203 -8.695 1 77.88 418 THR B N 1
ATOM 6798 C CA . THR B 1 418 ? -7.062 15.312 -8.352 1 77.88 418 THR B CA 1
ATOM 6799 C C . THR B 1 418 ? -7.504 14.25 -7.355 1 77.88 418 THR B C 1
ATOM 6801 O O . THR B 1 418 ? -8.414 14.477 -6.559 1 77.88 418 THR B O 1
ATOM 6804 N N . THR B 1 419 ? -6.898 13.055 -7.457 1 79.56 419 THR B N 1
ATOM 6805 C CA . THR B 1 419 ? -7.129 11.984 -6.5 1 79.56 419 THR B CA 1
ATOM 6806 C C . THR B 1 419 ? -6.117 12.055 -5.359 1 79.56 419 THR B C 1
ATOM 6808 O O . THR B 1 419 ? -6.242 11.328 -4.367 1 79.56 419 THR B O 1
ATOM 6811 N N . GLY B 1 420 ? -5.234 12.875 -5.461 1 77.69 420 GLY B N 1
ATOM 6812 C CA . GLY B 1 420 ? -4.254 13.18 -4.43 1 77.69 420 GLY B CA 1
ATOM 6813 C C . GLY B 1 420 ? -4.309 14.625 -3.969 1 77.69 420 GLY B C 1
ATOM 6814 O O . GLY B 1 420 ? -5.391 15.203 -3.846 1 77.69 420 GLY B O 1
ATOM 6815 N N . LYS B 1 421 ? -3.238 15.148 -3.639 1 78.38 421 LYS B N 1
ATOM 6816 C CA . LYS B 1 421 ? -3.143 16.531 -3.16 1 78.38 421 LYS B CA 1
ATOM 6817 C C . LYS B 1 421 ? -3.5 17.516 -4.262 1 78.38 421 LYS B C 1
ATOM 6819 O O . LYS B 1 421 ? -2.979 17.422 -5.379 1 78.38 421 LYS B O 1
ATOM 6824 N N . ALA B 1 422 ? -4.391 18.453 -3.986 1 80.81 422 ALA B N 1
ATOM 6825 C CA . ALA B 1 422 ? -4.816 19.453 -4.965 1 80.81 422 ALA B CA 1
ATOM 6826 C C . ALA B 1 422 ? -3.742 20.516 -5.172 1 80.81 422 ALA B C 1
ATOM 6828 O O . ALA B 1 422 ? -3.111 20.953 -4.211 1 80.81 422 ALA B O 1
ATOM 6829 N N . LYS B 1 423 ? -3.574 20.859 -6.441 1 82.69 423 LYS B N 1
ATOM 6830 C CA . LYS B 1 423 ? -2.74 22.016 -6.773 1 82.69 423 LYS B CA 1
ATOM 6831 C C . LYS B 1 423 ? -3.557 23.297 -6.773 1 82.69 423 LYS B C 1
ATOM 6833 O O . LYS B 1 423 ? -4.199 23.641 -7.773 1 82.69 423 LYS B O 1
ATOM 6838 N N . ARG B 1 424 ? -3.461 24.094 -5.727 1 87.19 424 ARG B N 1
ATOM 6839 C CA . ARG B 1 424 ? -4.32 25.25 -5.543 1 87.19 424 ARG B CA 1
ATOM 6840 C C . ARG B 1 424 ? -3.67 26.5 -6.121 1 87.19 424 ARG B C 1
ATOM 6842 O O . ARG B 1 424 ? -4.363 27.438 -6.52 1 87.19 424 ARG B O 1
ATOM 6849 N N . VAL B 1 425 ? -2.359 26.531 -6.199 1 88.5 425 VAL B N 1
ATOM 6850 C CA . VAL B 1 425 ? -1.661 27.734 -6.648 1 88.5 425 VAL B CA 1
ATOM 6851 C C . VAL B 1 425 ? -0.932 27.453 -7.957 1 88.5 425 VAL B C 1
ATOM 6853 O O . VAL B 1 425 ? -0.193 26.469 -8.062 1 88.5 425 VAL B O 1
ATOM 6856 N N . ILE B 1 426 ? -1.221 28.219 -8.922 1 90.5 426 ILE B N 1
ATOM 6857 C CA . ILE B 1 426 ? -0.503 28.203 -10.195 1 90.5 426 ILE B CA 1
ATOM 6858 C C . ILE B 1 426 ? 0.327 29.484 -10.32 1 90.5 426 ILE B C 1
ATOM 6860 O O . ILE B 1 426 ? -0.22 30.578 -10.5 1 90.5 426 ILE B O 1
ATOM 6864 N N . ASP B 1 427 ? 1.581 29.391 -10.227 1 88.19 427 ASP B N 1
ATOM 6865 C CA . ASP B 1 427 ? 2.48 30.531 -10.297 1 88.19 427 ASP B CA 1
ATOM 6866 C C . ASP B 1 427 ? 3.041 30.703 -11.711 1 88.19 427 ASP B C 1
ATOM 6868 O O . ASP B 1 427 ? 3.896 29.938 -12.141 1 88.19 427 ASP B O 1
ATOM 6872 N N . LEU B 1 428 ? 2.494 31.656 -12.383 1 87.5 428 LEU B N 1
ATOM 6873 C CA . LEU B 1 428 ? 2.861 31.891 -13.773 1 87.5 428 LEU B CA 1
ATOM 6874 C C . LEU B 1 428 ? 3.797 33.094 -13.898 1 87.5 428 LEU B C 1
ATOM 6876 O O . LEU B 1 428 ? 3.955 33.625 -14.984 1 87.5 428 LEU B O 1
ATOM 6880 N N . ARG B 1 429 ? 4.535 33.656 -12.938 1 81.56 429 ARG B N 1
ATOM 6881 C CA . ARG B 1 429 ? 5.363 34.844 -12.953 1 81.56 429 ARG B CA 1
ATOM 6882 C C . ARG B 1 429 ? 6.617 34.625 -13.797 1 81.56 429 ARG B C 1
ATOM 6884 O O . ARG B 1 429 ? 7.105 35.562 -14.438 1 81.56 429 ARG B O 1
ATOM 6891 N N . ASN B 1 430 ? 7.223 33.531 -13.562 1 72.25 430 ASN B N 1
ATOM 6892 C CA . ASN B 1 430 ? 8.453 33.281 -14.305 1 72.25 430 ASN B CA 1
ATOM 6893 C C . ASN B 1 430 ? 8.172 32.656 -15.68 1 72.25 430 ASN B C 1
ATOM 6895 O O . ASN B 1 430 ? 9.102 32.375 -16.438 1 72.25 430 ASN B O 1
ATOM 6899 N N . LYS B 1 431 ? 7.109 32.219 -16.062 1 57.19 431 LYS B N 1
ATOM 6900 C CA . LYS B 1 431 ? 6.832 31.719 -17.391 1 57.19 431 LYS B CA 1
ATOM 6901 C C . LYS B 1 431 ? 6.844 32.844 -18.422 1 57.19 431 LYS B C 1
ATOM 6903 O O . LYS B 1 431 ? 5.992 33.719 -18.375 1 57.19 431 LYS B O 1
ATOM 6908 N N . THR B 1 432 ? 7.977 33.5 -18.734 1 36.69 432 THR B N 1
ATOM 6909 C CA . THR B 1 432 ? 8.164 34.438 -19.828 1 36.69 432 THR B CA 1
ATOM 6910 C C . THR B 1 432 ? 7.285 34.094 -21.016 1 36.69 432 THR B C 1
ATOM 6912 O O . THR B 1 432 ? 7.258 32.938 -21.438 1 36.69 432 THR B O 1
ATOM 6915 N N . ASN B 1 433 ? 6.262 34.906 -21.391 1 33.53 433 ASN B N 1
ATOM 6916 C CA . ASN B 1 433 ? 5.902 35.062 -22.797 1 33.53 433 ASN B CA 1
ATOM 6917 C C . ASN B 1 433 ? 7.117 34.906 -23.703 1 33.53 433 ASN B C 1
ATOM 6919 O O . ASN B 1 433 ? 8.172 35.5 -23.438 1 33.53 433 ASN B O 1
#

InterPro domains:
  IPR000873 AMP-dependent synthetase/ligase domain [PF00501] (87-283)
  IPR011880 Phenylacetate-CoA ligase [PIRSF006444] (3-431)
  IPR011880 Phenylacetate-CoA ligase [cd05913] (4-429)
  IPR028154 AMP-dependent ligase, C-terminal [PF14535] (333-429)
  IPR042099 ANL, N-terminal domain [G3DSA:3.40.50.12780] (1-324)
  IPR045851 AMP-binding enzyme domain superfamily [G3DSA:3.30.300.30] (325-431)

Solvent-accessible surface area (backbone atoms only — not comparable to full-atom values): 44510 Å² total; per-residue (Å²): 103,86,77,51,75,79,41,54,41,51,70,68,56,47,50,54,51,37,34,56,30,39,46,53,39,46,42,43,35,46,75,50,10,67,62,49,31,51,58,30,53,76,71,71,47,55,57,83,70,51,79,51,64,77,41,56,74,73,52,65,76,34,45,65,64,57,44,44,76,28,58,64,62,51,56,31,42,52,60,69,63,55,25,30,35,43,37,32,51,85,39,94,78,69,72,40,42,54,38,49,26,18,67,66,33,49,52,49,40,29,48,35,19,29,41,30,45,26,32,48,62,58,48,39,75,37,28,33,35,33,33,30,51,53,31,34,46,40,57,30,57,31,52,49,47,4,40,40,72,58,31,11,21,35,32,45,54,17,42,55,64,60,70,58,49,54,50,46,36,40,71,72,47,24,24,28,42,30,30,33,63,63,26,55,53,49,48,50,54,51,35,57,74,69,63,60,61,68,86,57,50,52,42,47,34,30,52,24,27,92,56,83,71,47,71,48,54,41,48,51,48,21,69,73,62,60,27,49,65,39,49,42,38,56,44,59,74,77,70,9,40,30,47,23,16,18,38,80,77,63,82,34,22,41,30,49,45,83,41,39,42,77,44,37,18,38,81,86,80,61,49,75,54,61,92,61,43,76,23,26,37,23,39,23,37,30,67,49,54,23,37,49,36,56,41,27,54,69,41,34,28,30,30,50,40,68,69,63,48,94,87,62,42,35,47,42,20,30,46,74,63,52,39,35,68,85,62,47,40,67,46,75,85,38,81,41,40,68,48,61,54,48,47,53,46,55,69,38,86,68,44,37,93,48,60,36,37,38,32,35,61,53,87,94,36,46,38,50,34,40,37,34,22,27,64,50,56,69,47,70,75,37,58,69,60,41,52,50,50,47,48,49,52,37,48,51,44,24,72,75,66,72,43,90,52,47,69,44,80,40,52,57,88,68,66,89,79,46,61,50,74,71,82,44,70,45,78,46,59,80,64,71,130,103,85,78,51,74,79,40,56,42,51,70,68,56,47,50,54,50,37,34,56,29,38,47,54,40,46,41,44,35,46,74,50,12,66,63,49,32,51,57,29,54,75,71,71,49,56,56,82,70,51,80,53,64,76,40,56,74,75,53,67,77,34,46,66,64,57,46,43,75,28,57,65,61,51,57,32,41,52,62,70,63,55,24,32,35,43,37,33,51,84,39,93,77,69,72,40,42,53,38,48,26,18,69,67,34,50,52,50,40,28,50,36,19,30,41,32,44,27,32,48,62,59,48,39,75,37,26,34,36,33,34,30,50,53,31,33,46,41,57,31,56,30,51,49,48,4,41,41,71,59,32,13,20,36,34,45,55,17,42,56,64,60,69,57,48,52,50,46,36,42,71,71,47,24,25,28,42,32,32,31,64,63,25,56,54,48,48,50,54,52,35,57,74,70,62,59,62,67,86,58,51,53,40,47,35,30,53,24,25,92,54,83,73,46,72,48,54,41,50,52,48,22,70,73,62,61,28,50,65,40,50,42,37,56,44,60,74,77,69,10,40,29,45,24,16,17,38,81,77,63,82,33,21,40,31,47,47,83,40,40,42,77,46,37,18,39,80,86,80,61,48,75,54,60,88,60,44,75,22,26,37,24,38,23,37,31,66,49,53,23,37,50,38,53,41,27,54,70,40,33,28,29,30,48,42,70,68,64,47,93,86,62,41,33,47,41,19,30,46,74,61,51,40,34,67,86,61,47,40,68,47,74,86,37,83,40,39,66,50,62,55,48,46,54,46,55,68,38,86,68,45,37,92,47,59,36,38,38,32,33,61,55,87,94,35,47,37,51,35,40,36,33,22,27,64,50,55,70,46,72,74,37,59,70,59,40,52,48,49,46,49,49,51,37,50,50,44,23,72,76,66,72,42,90,52,48,68,43,81,40,51,56,87,68,65,87,81,49,60,50,75,72,80,44,70,45,77,47,61,79,62,72,130

Organism: Caldicellulosiruptor owensensis (strain ATCC 700167 / DSM 13100 / OL) (NCBI:txid632518)

Secondary structure (DSSP, 8-state):
----GGGG--HHHHHHHHHHHHHHHHHHHHHH-HHHHHHHHHTT--GGG--SGGGGGGSPPB-HHHHHHTTTTTT-SS-GGGEEEEEE---SSSSPPEEEEEHHHHHHHHHHHHHHHHHHT--TT-EEEE-SPPSS-HHHHHHHHHHHHHT-EEE---S--HHHHHHHHHHHT--EEEE-HHHHHHHHHHHHHTT--GGG----EEEE-SS---HHHHHHHHHHH--EEEEEEEETTTTEEEEEEE-TT-SSEEE-TTTEEEEEE-TTT-PBPPTT--EEEEEEESS-SSS--SSEEEEEEE-EE-SPPTTS--S-EEPPP-EETTT-EEETTEEE-HHHHHHHHHTSTTEEEEEEEEEEEETTEEEEEEEEEES-GGGGG-HHHHHHHHHHHHHHHHHHHS---EEEEE-TT-SPP-SSS---EEE-SS---/----GGGG--HHHHHHHHHHHHHHHHHHHHHH-HHHHHHHHHTT--GGG--SGGGGGGSPPB-HHHHHHTTTTTT-SS-GGGEEEEEE---SSSSPPEEEEEHHHHHHHHHHHHHHHHHHT--TT-EEEE-SPPSS-HHHHHHHHHHHHHT-EEE---S--HHHHHHHHHHHT--EEEE-HHHHHHHHHHHHHTT--GGG----EEEE-SS---HHHHHHHHHHH--EEEEEEEETTTTEEEEEEE-TT-SSEEE-TTTEEEEEE-TTT-PBPPTT--EEEEEEESS-SSS--SSEEEEEEE-EE-SPPTTS--S-EEPPP-EETTT-EEETTEEE-HHHHHHHHHTSTTEEEEEEEEEEEETTEEEEEEEEEES-GGGGG-HHHHHHHHHHHHHHHHHHHS---EEEEE-TT-SPP-SSS---EEE-SSS--

Sequence (866 aa):
MIWSEYEKLNRKQYEELQLERLKRTVERVYENVPFYRKKFDEIGVKPHHIKTLRDIRLLPFTTKDDLRENYPYGLFSVPLSKIVRIHASSGTTGKPTVVGYTKHDMEIWTEVVARMVTAAGVREHDIAQIAFGYGLFTGAFGLHQGLEKVGATVIPISSGNTEKQLMVMQDFGATVLVCTPSYALYMDEVANELGIDRSNIKLRLGLFGAEASTVEMRREIEKKWGLFATENYGLSEIIGPGVSGECEYREGLHINEDHFYPEIINPETGEVLEEGETGELVLTTITKEGMPLIRYRTRDITSLIYEPCKCGRTNVRMTSVKGRTDDMLIIRGVNVFPSQIESVLMGIEGIGPHYQLVVTKKGYLDDLEVHVELVDGKLLERYAELEKLENKIKHRIFTVLGLNVKVKLVEPKTLERTTGKAKRVIDLRNKTNMIWSEYEKLNRKQYEELQLERLKRTVERVYENVPFYRKKFDEIGVKPHHIKTLRDIRLLPFTTKDDLRENYPYGLFSVPLSKIVRIHASSGTTGKPTVVGYTKHDMEIWTEVVARMVTAAGVREHDIAQIAFGYGLFTGAFGLHQGLEKVGATVIPISSGNTEKQLMVMQDFGATVLVCTPSYALYMDEVANELGIDRSNIKLRLGLFGAEASTVEMRREIEKKWGLFATENYGLSEIIGPGVSGECEYREGLHINEDHFYPEIINPETGEVLEEGETGELVLTTITKEGMPLIRYRTRDITSLIYEPCKCGRTNVRMTSVKGRTDDMLIIRGVNVFPSQIESVLMGIEGIGPHYQLVVTKKGYLDDLEVHVELVDGKLLERYAELEKLENKIKHRIFTVLGLNVKVKLVEPKTLERTTGKAKRVIDLRNKTN

pLDDT: mean 93.28, std 8.15, range [33.53, 98.94]

Radius of gyration: 29.73 Å; Cα contacts (8 Å, |Δi|>4): 1928; chains: 2; bounding box: 60×85×81 Å

Foldseek 3Di:
DAPDPLQQDAPVRLQVLLLVLQLVVQQLQCVQAPLQVVQCVVQPHDSVQRDGPVCLLSGDEDEPVNQQVCPDQRQWSDDPVQFPDKAWDPCPDHDTRIFTAGPQLVVVLLSLLLRFVVLAPQALAAEEEAAAADDSACALVSNVSNNVVRNHHYDDPYFDPLVVVVVCQLVVQHAEYEAALLLLQVSLVVCVVVVPDLVSGNHAEYEHEPDFADPLSQVVSCVRNVYHYWYWDDDVLQRHTSQWIHGNVRPFTFGSCSFKPWFFAAPPPRHTDDAPDKHWIFIFGSNTNTRTGRRYGPQFIWGWAQDQDPSNGRGIGIHGTQAGNVQFDQFPNFTDGPNLLQVLQSPDPQWDSDKAWEWEDDDPTIAIEIETEGPDQVVVVVVVSVVVSQVSSQVSCCVRGVDGHHYDYDYPPPDDRDRHDDHRYHYCHPVDD/DADDPLQQDAPVRLQVLLLVLQLVVQQLQCVQAPLQVVQCVVLPHDSVQRDGPVCLLSGDEDEPVNQQVCPDQRQFSDDPVQFPDKAWDPCPDHDTRIFTAGPQLVVVLLSLLLRFVVLAPQALAAEEEAAAADDSACALVSNVSNNVVRNHHYDDPYFDPLVVVVVCQLVVVHAEYEAALLLLQVSLVVCVVVVPDLVSGNHAEYEHEPDFADPLSQVVSCVRNVYRYWYWDDDVLQRHTSQWIHGNVNPFTFGSCSFKPWFFAAPPPRHTDDAPDKHWIFIFGSNTNGRTGRRYGPQFIWGWDQDQDPSNGRGIGIHGTQAGNVQFDQFPNFTDGPNLLQVLQSPAPQWDSDKAWEWEDDDPTIAIEIETEGPDQVVVVVVVSVVVSQVSSQVSCCVRGVDGHHYDYDYPPPDDRDRHDDHRYHYCHPVDD

Nearest PDB structures (foldseek):
  4r1m-assembly1_B  TM=9.646E-01  e=1.113E-55  Bacteroides thetaiotaomicron VPI-5482
  4r1m-assembly2_D  TM=9.517E-01  e=5.097E-56  Bacteroides thetaiotaomicron VPI-5482
  4r1l-assembly2_C  TM=7.525E-01  e=4.800E-56  Bacteroides thetaiotaomicron VPI-5482
  4r1m-assembly2_C  TM=7.572E-01  e=3.283E-55  Bacteroides thetaiotaomicron VPI-5482
  4r1l-assembly1_A  TM=7.569E-01  e=2.431E-55  Bacteroides thetaiotaomicron VPI-5482